Protein AF-A0A7Y1U9T7-F1 (afdb_monomer)

Secondary structure (DSSP, 8-state):
--EEEEE-TT--EEEEEETTEEEETTS-EEEEESEEEETTEEEE---SSEES---S-EEEEEPTT-SSEEEEEEEEE---SSSS----TT-EEEEEEEEEEEEE-TTTT-TT-EEEEEEEEEE-------HHHHHHHHHHHTTS-TTTHHHH-----EEEEE--TT-S--EEEEEETTEEEEEEE-SS-EEEEEEEEEE-----TT------S------SPEEEEEEEEEEETTTTEEEEEEEEEESSTT-EEEEEEEEPTTSPBPSS-------TT-SSEEEEEEEE-TTSSEEEEEEEES-TT-TT---EEEEEETTTTEEPP-TTTTTS-HHHHHHHSTT--EEEEEETTEEEEEEE-TTS-EEEEE-TT-TTT-EEEEE--SSGGG---TTSS------TT-----------STT--THHHHHHHSTTS---SS--EE-SSEEEE-SEEEEETTBSTTS-SEEEESSEEEE-TT-EEEEES-EEEE-TT--EEE-TT-EEEEES-EEEE-TTTTPPEEEEEE---TTS--SSSTT----EEEEESS-EEESEEEEEEE-TT-EEEEES-EEES-SEEEEE--B--TTPPP--EEES-EEE--S--SSTT----EEEEEESBEEEEEES-EEE--S-TTTS-TTSS-EEEEEES-EEEEE-----GGG-SS--EEES-SEEEEEE--GGG---EEEES-EEES-SEEEEEES-BS-EEES-EEEPPP----TTS--PPPEEEEEES-BS-EEES-EEE-SS-SS-EEEEEE--TTS-EEEES-EEES-SEEEEEESB-EEEEE-TTSSEEEEEEEEEEEES-EEES-SEEEEE-TT-B--SEES---SSGGGS---B-S-SS--TT-EEEEE-TTTT-SSSSS---EEEEEEGGGHHHHS-SS--TTEEEEEE-S------HHHHS--SS--SS--SS-----------SSHHHHHHHHHHHHHHHHHHHHHHHHHHHHHGGGG-HHHHHHHHH-TTT--HHHHHHHHHHTPSPPHHHHHHHHH-SSPPPHHHHHHHHHHTPSPPHHHHHHHHHTT-S-HHHHHHHHHHHHHPPPPHHHHHHHHHHHHHHHHHHHHHHHHHHHTTS---S-TT-PPPHHHHHHHHHHHHTTTTTTHHHHTTTS----S----

Mean predicted aligned error: 21.54 Å

pLDDT: mean 72.4, std 20.7, range [24.39, 98.69]

Solvent-accessible surface area (backbone atoms only — not comparable to full-atom values): 61692 Å² total; per-residue (Å²): 132,40,65,50,66,41,52,48,101,82,61,48,66,55,29,35,32,53,59,45,23,29,22,26,60,88,67,51,77,46,31,30,31,25,36,46,68,59,94,85,41,83,39,79,47,95,45,92,41,63,39,95,44,40,51,65,49,73,46,80,42,73,28,58,97,48,95,45,35,30,38,42,35,37,56,45,74,78,77,68,93,54,97,60,95,62,86,62,86,67,53,60,36,40,37,35,37,30,36,28,57,77,35,58,22,78,89,74,78,36,88,84,46,47,20,26,77,77,47,76,49,71,40,78,68,53,80,68,75,63,64,79,58,56,58,58,54,57,69,58,51,77,79,51,74,80,73,71,55,76,79,76,62,75,85,65,57,31,62,34,65,53,83,56,92,89,56,91,53,36,32,40,33,43,32,52,82,62,29,46,38,46,26,45,45,43,73,84,51,64,41,79,45,92,87,48,74,49,82,69,65,90,74,76,89,76,75,89,65,98,70,88,92,70,95,74,67,96,79,49,63,66,43,70,40,61,42,49,69,48,65,18,62,86,73,65,25,32,39,38,36,34,38,35,40,39,58,49,62,58,40,36,35,44,42,53,42,62,20,39,88,68,65,44,76,48,95,78,71,79,77,53,58,68,50,84,75,44,68,51,50,39,78,32,25,49,35,54,20,93,57,27,51,27,40,36,37,31,33,9,53,77,51,93,85,52,96,83,59,68,19,45,79,45,38,31,29,64,90,73,78,40,76,48,62,42,69,50,48,79,67,61,46,62,67,55,32,52,72,37,40,26,70,14,45,39,42,69,39,39,57,96,88,39,62,27,33,39,35,51,23,88,79,82,44,42,32,34,31,38,45,46,80,40,44,70,70,20,39,72,45,73,61,77,71,92,55,81,78,82,60,68,68,78,80,78,79,73,87,68,74,79,62,90,86,70,95,69,84,82,76,83,78,89,81,71,90,67,72,77,56,33,68,42,57,55,49,56,74,31,60,86,51,76,89,60,87,91,49,62,67,44,82,43,78,59,48,78,44,68,46,74,53,69,32,42,41,47,55,44,102,72,62,43,37,47,39,36,27,61,19,28,44,34,32,33,60,64,13,40,36,48,34,34,58,31,34,44,28,20,28,60,84,9,34,38,37,30,29,42,35,10,37,41,36,38,32,41,25,38,41,34,30,36,81,85,71,44,40,38,10,50,26,34,41,27,31,30,45,30,78,43,72,79,66,89,58,94,92,53,47,38,4,32,43,33,43,20,63,64,15,38,40,29,32,11,51,27,38,32,34,32,32,25,28,23,33,48,35,42,32,40,24,38,35,37,40,30,44,24,32,32,41,37,42,47,26,75,30,93,89,55,62,42,82,31,36,38,31,46,25,41,33,37,34,60,65,83,40,53,48,73,90,60,65,49,48,30,42,32,36,38,32,37,32,34,48,37,40,41,32,21,46,19,29,39,35,74,30,53,62,87,78,39,44,62,87,44,36,20,28,27,37,39,32,36,53,36,18,37,41,37,40,34,71,43,38,55,68,97,58,51,81,67,26,14,24,26,32,41,15,29,23,25,36,37,43,39,31,43,70,88,68,77,36,34,40,40,43,33,15,33,20,27,36,49,12,40,24,28,32,38,36,31,20,32,37,55,32,39,42,31,48,26,39,27,38,31,45,63,85,81,81,54,92,90,60,85,86,74,70,29,27,28,33,40,35,37,48,26,28,46,27,42,39,32,37,24,26,31,36,38,93,50,51,60,76,28,32,34,35,37,42,38,34,31,32,46,42,55,25,42,42,32,38,29,28,30,34,20,22,20,21,29,35,38,33,27,32,44,19,22,24,67,41,66,38,102,83,66,29,79,67,44,56,30,100,28,12,44,38,70,27,31,28,40,34,38,62,27,31,20,36,30,36,37,32,64,40,18,35,50,22,36,61,29,41,45,98,57,89,52,66,51,48,31,14,61,30,34,48,50,47,86,59,72,56,94,90,41,23,33,33,41,60,34,93,40,44,64,59,79,54,93,89,70,88,75,52,40,37,40,28,26,48,56,92,51,33,81,39,32,37,70,64,29,61,44,99,58,57,42,79,42,69,55,82,81,70,93,71,79,89,46,65,62,76,33,46,60,68,97,59,99,65,97,66,76,79,70,36,59,80,69,83,68,82,91,76,77,82,89,78,75,55,67,70,53,49,56,47,47,57,48,49,41,52,52,41,50,52,50,34,53,52,40,49,54,48,40,46,48,48,38,30,54,58,39,55,71,60,51,48,50,56,54,67,42,65,87,82,63,50,51,65,59,49,32,54,50,54,51,75,27,49,38,61,44,66,66,54,52,44,47,52,68,70,28,63,78,63,52,50,53,66,43,48,46,54,42,49,53,65,38,36,55,65,55,70,68,46,51,50,53,50,61,72,65,63,68,52,54,73,76,57,47,50,55,46,52,54,39,47,76,68,47,66,88,36,72,64,54,53,41,50,48,49,40,51,49,36,54,50,52,40,52,51,45,50,48,53,50,49,60,52,59,66,56,54,86,82,81,89,60,90,86,61,79,72,66,66,70,61,59,49,55,56,49,60,70,63,52,80,76,59,86,75,57,65,77,61,58,68,65,68,80,64,84,76,92,82,82,93,87,131

Structure (mmCIF, N/CA/C/O backbone):
data_AF-A0A7Y1U9T7-F1
#
_entry.id   AF-A0A7Y1U9T7-F1
#
loop_
_atom_site.group_PDB
_atom_site.id
_atom_site.type_symbol
_atom_site.label_atom_id
_atom_site.label_alt_id
_atom_site.label_comp_id
_atom_site.label_asym_id
_atom_site.label_entity_id
_atom_site.label_seq_id
_atom_site.pdbx_PDB_ins_code
_atom_site.Cartn_x
_atom_site.Cartn_y
_atom_site.Cartn_z
_atom_site.occupancy
_atom_site.B_iso_or_equiv
_atom_site.auth_seq_id
_atom_site.auth_comp_id
_atom_site.auth_asym_id
_atom_site.auth_atom_id
_atom_site.pdbx_PDB_model_num
ATOM 1 N N . MET A 1 1 ? -46.685 -3.356 27.074 1.00 41.38 1 MET A N 1
ATOM 2 C CA . MET A 1 1 ? -45.625 -3.028 26.100 1.00 41.38 1 MET A CA 1
ATOM 3 C C . MET A 1 1 ? -44.862 -4.308 25.862 1.00 41.38 1 MET A C 1
ATOM 5 O O . MET A 1 1 ? -44.481 -4.935 26.843 1.00 41.38 1 MET A O 1
ATOM 9 N N . HIS A 1 2 ? -44.743 -4.749 24.617 1.00 56.53 2 HIS A N 1
ATOM 10 C CA . HIS A 1 2 ? -44.045 -5.991 24.295 1.00 56.53 2 HIS A CA 1
ATOM 11 C C . HIS A 1 2 ? -43.051 -5.707 23.181 1.00 56.53 2 HIS A C 1
ATOM 13 O O . HIS A 1 2 ? -43.364 -5.016 22.210 1.00 56.53 2 HIS A O 1
ATOM 19 N N . GLN A 1 3 ? -41.842 -6.213 23.383 1.00 65.94 3 GLN A N 1
ATOM 20 C CA . GLN A 1 3 ? -40.705 -6.058 22.494 1.00 65.94 3 GLN A CA 1
ATOM 21 C C . GLN A 1 3 ? -40.263 -7.458 22.074 1.00 65.94 3 GLN A C 1
ATOM 23 O O . GLN A 1 3 ? -40.288 -8.376 22.895 1.00 65.94 3 GLN A O 1
ATOM 28 N N . LYS A 1 4 ? -39.892 -7.643 20.808 1.00 74.25 4 LYS A N 1
ATOM 29 C CA . LYS A 1 4 ? -39.404 -8.932 20.304 1.00 74.25 4 LYS A CA 1
ATOM 30 C C . LYS A 1 4 ? -38.229 -8.713 19.373 1.00 74.25 4 LYS A C 1
ATOM 32 O O . LYS A 1 4 ? -38.311 -7.861 18.504 1.00 74.25 4 LYS A O 1
ATOM 37 N N . ALA A 1 5 ? -37.160 -9.478 19.525 1.00 78.00 5 ALA A N 1
ATOM 38 C CA . ALA A 1 5 ? -36.000 -9.421 18.645 1.00 78.00 5 ALA A CA 1
ATOM 39 C C . ALA A 1 5 ? -35.790 -10.782 17.983 1.00 78.00 5 ALA A C 1
ATOM 41 O O . ALA A 1 5 ? -36.025 -11.819 18.601 1.00 78.00 5 ALA A O 1
ATOM 42 N N . GLN A 1 6 ? -35.372 -10.769 16.720 1.00 76.56 6 GLN A N 1
ATOM 43 C CA . GLN A 1 6 ? -35.012 -11.970 15.981 1.00 76.56 6 GLN A CA 1
ATOM 44 C C . GLN A 1 6 ? -33.510 -11.969 15.727 1.00 76.56 6 GLN A C 1
ATOM 46 O O . GLN A 1 6 ? -32.958 -10.967 15.270 1.00 76.56 6 GLN A O 1
ATOM 51 N N . TYR A 1 7 ? -32.878 -13.117 15.951 1.00 74.00 7 TYR A N 1
ATOM 52 C CA . TYR A 1 7 ? -31.447 -13.315 15.752 1.00 74.00 7 TYR A CA 1
ATOM 53 C C . TYR A 1 7 ? -31.191 -14.437 14.740 1.00 74.00 7 TYR A C 1
ATOM 55 O O . TYR A 1 7 ? -32.052 -15.294 14.520 1.00 74.00 7 TYR A O 1
ATOM 63 N N . ASP A 1 8 ? -30.021 -14.428 14.099 1.00 67.62 8 ASP A N 1
ATOM 64 C CA . ASP A 1 8 ? -29.536 -15.595 13.358 1.00 67.62 8 ASP A CA 1
ATOM 65 C C . ASP A 1 8 ? -28.914 -16.641 14.301 1.00 67.62 8 ASP A C 1
ATOM 67 O O . ASP A 1 8 ? -28.767 -16.431 15.504 1.00 67.62 8 ASP A O 1
ATOM 71 N N . ASN A 1 9 ? -28.491 -17.783 13.753 1.00 53.97 9 ASN A N 1
ATOM 72 C CA . ASN A 1 9 ? -27.834 -18.843 14.527 1.00 53.97 9 ASN A CA 1
ATOM 73 C C . ASN A 1 9 ? -26.456 -18.450 15.106 1.00 53.97 9 ASN A C 1
ATOM 75 O O . ASN A 1 9 ? -25.847 -19.231 15.839 1.00 53.97 9 ASN A O 1
ATOM 79 N N . LYS A 1 10 ? -25.952 -17.255 14.777 1.00 49.88 10 LYS A N 1
ATOM 80 C CA . LYS A 1 10 ? -24.727 -16.658 15.318 1.00 49.88 10 LYS A CA 1
ATOM 81 C C . LYS A 1 10 ? -25.021 -15.527 16.308 1.00 49.88 10 LYS A C 1
ATOM 83 O O . LYS A 1 10 ? -24.065 -14.943 16.808 1.00 49.88 10 LYS A O 1
ATOM 88 N N . GLY A 1 11 ? -26.289 -15.254 16.617 1.00 54.50 11 GLY A N 1
ATOM 89 C CA . GLY A 1 11 ? -26.691 -14.219 17.568 1.00 54.50 11 GLY A CA 1
ATOM 90 C C . GLY A 1 11 ? -26.681 -12.810 16.998 1.00 54.50 11 GLY A C 1
ATOM 91 O O . GLY A 1 11 ? -26.830 -11.853 17.753 1.00 54.50 11 GLY A O 1
ATOM 92 N N . ASN A 1 12 ? -26.509 -12.647 15.684 1.00 64.00 12 ASN A N 1
ATOM 93 C CA . ASN A 1 12 ? -26.619 -11.329 15.074 1.00 64.00 12 ASN A CA 1
ATOM 94 C C . ASN A 1 12 ? -28.087 -10.924 15.051 1.00 64.00 12 ASN A C 1
ATOM 96 O O . ASN A 1 12 ? -28.930 -11.690 14.577 1.00 64.00 12 ASN A O 1
ATOM 100 N N . LEU A 1 13 ? -28.378 -9.712 15.522 1.00 78.00 13 LEU A N 1
ATOM 101 C CA . LEU A 1 13 ? -29.704 -9.123 15.395 1.00 78.00 13 LEU A CA 1
ATOM 102 C C . LEU A 1 13 ? -30.070 -9.036 13.909 1.00 78.00 13 LEU A C 1
ATOM 104 O O . LEU A 1 13 ? -29.300 -8.525 13.096 1.00 78.00 13 LEU A O 1
ATOM 108 N N . LEU A 1 14 ? -31.244 -9.552 13.561 1.00 79.31 14 LEU A N 1
ATOM 109 C CA . LEU A 1 14 ? -31.805 -9.477 12.216 1.00 79.31 14 LEU A CA 1
ATOM 110 C C . LEU A 1 14 ? -32.785 -8.311 12.114 1.00 79.31 14 LEU A C 1
ATOM 112 O O . LEU A 1 14 ? -32.690 -7.491 11.202 1.00 79.31 14 LEU A O 1
ATOM 116 N N . PHE A 1 15 ? -33.708 -8.233 13.070 1.00 88.00 15 PHE A N 1
ATOM 117 C CA . PHE A 1 15 ? -34.689 -7.162 13.218 1.00 88.00 15 PHE A CA 1
ATOM 118 C C . PHE A 1 15 ? -35.323 -7.244 14.614 1.00 88.00 15 PHE A C 1
ATOM 120 O O . PHE A 1 15 ? -35.179 -8.252 15.314 1.00 88.00 15 PHE A O 1
ATOM 127 N N . PHE A 1 16 ? -36.040 -6.203 15.021 1.00 86.75 16 PHE A N 1
ATOM 128 C CA . PHE A 1 16 ? -36.763 -6.169 16.287 1.00 86.75 16 PHE A CA 1
ATOM 129 C C . PHE A 1 16 ? -38.089 -5.415 16.170 1.00 86.75 16 PHE A C 1
ATOM 131 O O . PHE A 1 16 ? -38.309 -4.655 15.236 1.00 86.75 16 PHE A O 1
ATOM 138 N N . VAL A 1 17 ? -38.999 -5.659 17.107 1.00 82.31 17 VAL A N 1
ATOM 139 C CA . VAL A 1 17 ? -40.342 -5.086 17.181 1.00 82.31 17 VAL A CA 1
ATOM 140 C C . VAL A 1 17 ? -40.480 -4.374 18.522 1.00 82.31 17 VAL A C 1
ATOM 142 O O . VAL A 1 17 ? -40.189 -4.982 19.552 1.00 82.31 17 VAL A O 1
ATOM 145 N N . ILE A 1 18 ? -40.922 -3.117 18.528 1.00 77.62 18 ILE A N 1
ATOM 146 C CA . ILE A 1 18 ? -41.189 -2.319 19.733 1.00 77.62 18 ILE A CA 1
ATOM 147 C C . ILE A 1 18 ? -42.552 -1.660 19.585 1.00 77.62 18 ILE A C 1
ATOM 149 O O . ILE A 1 18 ? -42.773 -0.893 18.655 1.00 77.62 18 ILE A O 1
ATOM 153 N N . ASP A 1 19 ? -43.461 -1.952 20.517 1.00 71.44 19 ASP A N 1
ATOM 154 C CA . ASP A 1 19 ? -44.798 -1.342 20.575 1.00 71.44 19 ASP A CA 1
ATOM 155 C C . ASP A 1 19 ? -45.586 -1.462 19.256 1.00 71.44 19 ASP A C 1
ATOM 157 O O . ASP A 1 19 ? -46.364 -0.590 18.872 1.00 71.44 19 ASP A O 1
ATOM 161 N N . GLY A 1 20 ? -45.380 -2.585 18.565 1.00 73.06 20 GLY A N 1
ATOM 162 C CA . GLY A 1 20 ? -45.922 -2.868 17.239 1.00 73.06 20 GLY A CA 1
ATOM 163 C C . GLY A 1 20 ? -44.964 -2.489 16.111 1.00 73.06 20 GLY A C 1
ATOM 164 O O . GLY A 1 20 ? -44.846 -3.255 15.167 1.00 73.06 20 GLY A O 1
ATOM 165 N N . ASN A 1 21 ? -44.215 -1.394 16.214 1.00 83.06 21 ASN A N 1
ATOM 166 C CA . ASN A 1 21 ? -43.300 -0.962 15.154 1.00 83.06 21 ASN A CA 1
ATOM 167 C C . ASN A 1 21 ? -42.174 -1.970 14.934 1.00 83.06 21 ASN A C 1
ATOM 169 O O . ASN A 1 21 ? -41.647 -2.533 15.890 1.00 83.06 21 ASN A O 1
ATOM 173 N N . ILE A 1 22 ? -41.778 -2.165 13.683 1.00 88.19 22 ILE A N 1
ATOM 174 C CA . ILE A 1 22 ? -40.751 -3.118 13.281 1.00 88.19 22 ILE A CA 1
ATOM 175 C C . ILE A 1 22 ? -39.541 -2.350 12.780 1.00 88.19 22 ILE A C 1
ATOM 177 O O . ILE A 1 22 ? -39.671 -1.494 11.914 1.00 88.19 22 ILE A O 1
ATOM 181 N N . TYR A 1 23 ? -38.367 -2.698 13.282 1.00 87.50 23 TYR A N 1
ATOM 182 C CA . TYR A 1 23 ? -37.092 -2.074 12.974 1.00 87.50 23 TYR A CA 1
ATOM 183 C C . TYR A 1 23 ? -36.118 -3.118 12.450 1.00 87.50 23 TYR A C 1
ATOM 185 O O . TYR A 1 23 ? -36.071 -4.236 12.962 1.00 87.50 23 TYR A O 1
ATOM 193 N N . ASN A 1 24 ? -35.309 -2.769 11.455 1.00 89.25 24 ASN A N 1
ATOM 194 C CA . ASN A 1 24 ? -34.192 -3.611 11.046 1.00 89.25 24 ASN A CA 1
ATOM 195 C C . ASN A 1 24 ? -33.090 -3.617 12.123 1.00 89.25 24 ASN A C 1
ATOM 197 O O . ASN A 1 24 ? -33.154 -2.886 13.112 1.00 89.25 24 ASN A O 1
ATOM 201 N N . LYS A 1 25 ? -32.059 -4.445 11.939 1.00 84.81 25 LYS A N 1
ATOM 202 C CA . LYS A 1 25 ? -30.934 -4.561 12.882 1.00 84.81 25 LYS A CA 1
ATOM 203 C C . LYS A 1 25 ? -30.204 -3.246 13.203 1.00 84.81 25 LYS A C 1
ATOM 205 O O . LYS A 1 25 ? -29.615 -3.144 14.272 1.00 84.81 25 LYS A O 1
ATOM 210 N N . ASP A 1 26 ? -30.256 -2.264 12.303 1.00 80.88 26 ASP A N 1
ATOM 211 C CA . ASP A 1 26 ? -29.570 -0.972 12.430 1.00 80.88 26 ASP A CA 1
ATOM 212 C C . ASP A 1 26 ? -30.499 0.110 13.026 1.00 80.88 26 ASP A C 1
ATOM 214 O O . ASP A 1 26 ? -30.115 1.269 13.169 1.00 80.88 26 ASP A O 1
ATOM 218 N N . GLY A 1 27 ? -31.731 -0.264 13.396 1.00 84.62 27 GLY A N 1
ATOM 219 C CA . GLY A 1 27 ? -32.715 0.615 14.027 1.00 84.62 27 GLY A CA 1
ATOM 220 C C . GLY A 1 27 ? -33.559 1.442 13.055 1.00 84.62 27 GLY A C 1
ATOM 221 O O . GLY A 1 27 ? -34.292 2.325 13.499 1.00 84.62 27 GLY A O 1
ATOM 222 N N . TYR A 1 28 ? -33.495 1.171 11.749 1.00 85.94 28 TYR A N 1
ATOM 223 C CA . TYR A 1 28 ? -34.384 1.804 10.773 1.00 85.94 28 TYR A CA 1
ATOM 224 C C . TYR A 1 28 ? -35.753 1.136 10.783 1.00 85.94 28 TYR A C 1
ATOM 226 O O . TYR A 1 28 ? -35.858 -0.089 10.748 1.00 85.94 28 TYR A O 1
ATOM 234 N N . GLU A 1 29 ? -36.803 1.948 10.813 1.00 89.50 29 GLU A N 1
ATOM 235 C CA . GLU A 1 29 ? -38.184 1.475 10.837 1.00 89.50 29 GLU A CA 1
ATOM 236 C C . GLU A 1 29 ? -38.571 0.833 9.498 1.00 89.50 29 GLU A C 1
ATOM 238 O O . GLU A 1 29 ? -38.570 1.480 8.454 1.00 89.50 29 GLU A O 1
ATOM 243 N N . ILE A 1 30 ? -38.890 -0.459 9.537 1.00 89.19 30 ILE A N 1
ATOM 244 C CA . ILE A 1 30 ? -39.434 -1.231 8.419 1.00 89.19 30 ILE A CA 1
ATOM 245 C C . ILE A 1 30 ? -40.931 -0.951 8.271 1.00 89.19 30 ILE A C 1
ATOM 247 O O . ILE A 1 30 ? -41.413 -0.784 7.154 1.00 89.19 30 ILE A O 1
ATOM 251 N N . ALA A 1 31 ? -41.662 -0.938 9.388 1.00 86.88 31 ALA A N 1
ATOM 252 C CA . ALA A 1 31 ? -43.110 -0.771 9.410 1.00 86.88 31 ALA A CA 1
ATOM 253 C C . ALA A 1 31 ? -43.599 -0.213 10.750 1.00 86.88 31 ALA A C 1
ATOM 255 O O . ALA A 1 31 ? -43.034 -0.535 11.795 1.00 86.88 31 ALA A O 1
ATOM 256 N N . ASP A 1 32 ? -44.682 0.558 10.730 1.00 83.50 32 ASP A N 1
ATOM 257 C CA . ASP A 1 32 ? -45.242 1.250 11.884 1.00 83.50 32 ASP A CA 1
ATOM 258 C C . ASP A 1 32 ? -46.691 0.869 12.194 1.00 83.50 32 ASP A C 1
ATOM 260 O O . ASP A 1 32 ? -47.512 0.541 11.332 1.00 83.50 32 ASP A O 1
ATOM 264 N N . ALA A 1 33 ? -47.019 0.885 13.485 1.00 75.56 33 ALA A N 1
ATOM 265 C CA . ALA A 1 33 ? -48.338 0.525 13.968 1.00 75.56 33 ALA A CA 1
ATOM 266 C C . ALA A 1 33 ? -49.391 1.564 13.560 1.00 75.56 33 ALA A C 1
ATOM 268 O O . ALA A 1 33 ? -49.350 2.725 13.968 1.00 75.56 33 ALA A O 1
ATOM 269 N N . GLN A 1 34 ? -50.407 1.115 12.816 1.00 69.94 34 GLN A N 1
ATOM 270 C CA . GLN A 1 34 ? -51.495 1.969 12.329 1.00 69.94 34 GLN A CA 1
ATOM 271 C C . GLN A 1 34 ? -52.335 2.601 13.448 1.00 69.94 34 GLN A C 1
ATOM 273 O O . GLN A 1 34 ? -52.906 3.683 13.282 1.00 69.94 34 GLN A O 1
ATOM 278 N N . PHE A 1 35 ? -52.432 1.931 14.595 1.00 63.97 35 PHE A N 1
ATOM 279 C CA . PHE A 1 35 ? -53.242 2.373 15.723 1.00 63.97 35 PHE A CA 1
ATOM 280 C C . PHE A 1 35 ? -52.365 2.617 16.942 1.00 63.97 35 PHE A C 1
ATOM 282 O O . PHE A 1 35 ? -51.714 1.699 17.433 1.00 63.97 35 PHE A O 1
ATOM 289 N N . VAL A 1 36 ? -52.423 3.836 17.480 1.00 57.50 36 VAL A N 1
ATOM 290 C CA . VAL A 1 36 ? -51.851 4.161 18.790 1.00 57.50 36 VAL A CA 1
ATOM 291 C C . VAL A 1 36 ? -52.992 4.475 19.745 1.00 57.50 36 VAL A C 1
ATOM 293 O O . VAL A 1 36 ? -53.832 5.336 19.482 1.00 57.50 36 VAL A O 1
ATOM 296 N N . TYR A 1 37 ? -53.033 3.762 20.869 1.00 56.78 37 TYR A N 1
ATOM 297 C CA . TYR A 1 37 ? -53.962 4.065 21.953 1.00 56.78 37 TYR A CA 1
ATOM 298 C C . TYR A 1 37 ? -53.382 5.203 22.792 1.00 56.78 37 TYR A C 1
ATOM 300 O O . TYR A 1 37 ? -52.514 4.980 23.632 1.00 56.78 37 TYR A O 1
ATOM 308 N N . THR A 1 38 ? -53.871 6.424 22.581 1.00 52.66 38 THR A N 1
ATOM 309 C CA . THR A 1 38 ? -53.630 7.541 23.505 1.00 52.66 38 THR A CA 1
ATOM 310 C C . THR A 1 38 ? -54.836 7.668 24.431 1.00 52.66 38 THR A C 1
ATOM 312 O O . THR A 1 38 ? -55.975 7.731 23.977 1.00 52.66 38 THR A O 1
ATOM 315 N N . ASP A 1 39 ? -54.602 7.636 25.745 1.00 54.03 39 ASP A N 1
ATOM 316 C CA . ASP A 1 39 ? -55.645 7.743 26.779 1.00 54.03 39 ASP A CA 1
ATOM 317 C C . ASP A 1 39 ? -56.778 6.696 26.672 1.00 54.03 39 ASP A C 1
ATOM 319 O O . ASP A 1 39 ? -57.932 6.963 27.010 1.00 54.03 39 ASP A O 1
ATOM 323 N N . GLY A 1 40 ? -56.464 5.489 26.185 1.00 51.16 40 GLY A N 1
ATOM 324 C CA . GLY A 1 40 ? -57.437 4.401 26.033 1.00 51.16 40 GLY A CA 1
ATOM 325 C C . GLY A 1 40 ? -58.386 4.552 24.839 1.00 51.16 40 GLY A C 1
ATOM 326 O O . GLY A 1 40 ? -59.310 3.754 24.707 1.00 51.16 40 GLY A O 1
ATOM 327 N N . ILE A 1 41 ? -58.157 5.532 23.959 1.00 52.72 41 ILE A N 1
ATOM 328 C CA . ILE A 1 41 ? -58.923 5.727 22.725 1.00 52.72 41 ILE A CA 1
ATOM 329 C C . ILE A 1 41 ? -58.029 5.348 21.534 1.00 52.72 41 ILE A C 1
ATOM 331 O O . ILE A 1 41 ? -56.930 5.897 21.416 1.00 52.72 41 ILE A O 1
ATOM 335 N N . PRO A 1 42 ? -58.460 4.438 20.643 1.00 52.88 42 PRO A N 1
ATOM 336 C CA . PRO A 1 42 ? -57.721 4.159 19.421 1.00 52.88 42 PRO A CA 1
ATOM 337 C C . PRO A 1 42 ? -57.766 5.397 18.518 1.00 52.88 42 PRO A C 1
ATOM 339 O O . PRO A 1 42 ? -58.828 5.800 18.040 1.00 52.88 42 PRO A O 1
ATOM 342 N N . SER A 1 43 ? -56.612 6.020 18.283 1.00 57.09 43 SER A N 1
ATOM 343 C CA . SER A 1 43 ? -56.445 6.995 17.208 1.00 57.09 43 SER A CA 1
ATOM 344 C C . SER A 1 43 ? -55.691 6.342 16.059 1.00 57.09 43 SER A C 1
ATOM 346 O O . SER A 1 43 ? -54.632 5.749 16.273 1.00 57.09 43 SER A O 1
ATOM 348 N N . VAL A 1 44 ? -56.232 6.461 14.845 1.00 61.25 44 VAL A N 1
ATOM 349 C CA . VAL A 1 44 ? -55.493 6.134 13.622 1.00 61.25 44 VAL A CA 1
ATOM 350 C C . VAL A 1 44 ? -54.335 7.122 13.528 1.00 61.25 44 VAL A C 1
ATOM 352 O O . VAL A 1 44 ? -54.576 8.326 13.402 1.00 61.25 44 VAL A O 1
ATOM 355 N N . ASN A 1 45 ? -53.105 6.629 13.631 1.00 61.50 45 ASN A N 1
ATOM 356 C CA . ASN A 1 45 ? -51.932 7.431 13.318 1.00 61.50 45 ASN A CA 1
ATOM 357 C C . ASN A 1 45 ? -51.735 7.457 11.799 1.00 61.50 45 ASN A C 1
ATOM 359 O O . ASN A 1 45 ? -52.110 6.521 11.092 1.00 61.50 45 ASN A O 1
ATOM 363 N N . GLU A 1 46 ? -51.178 8.556 11.288 1.00 67.94 46 GLU A N 1
ATOM 364 C CA . GLU A 1 46 ? -50.608 8.551 9.941 1.00 67.94 46 GLU A CA 1
ATOM 365 C C . GLU A 1 46 ? -49.387 7.630 9.997 1.00 67.94 46 GLU A C 1
ATOM 367 O O . GLU A 1 46 ? -48.378 8.012 10.582 1.00 67.94 46 GLU A O 1
ATOM 372 N N . CYS A 1 47 ? -49.543 6.406 9.489 1.00 73.75 47 CYS A N 1
ATOM 373 C CA . CYS A 1 47 ? -48.468 5.434 9.348 1.00 73.75 47 CYS A CA 1
ATOM 374 C C . CYS A 1 47 ? -47.911 5.449 7.924 1.00 73.75 47 CYS A C 1
ATOM 376 O O . CYS A 1 47 ? -48.679 5.602 6.965 1.00 73.75 47 CYS A O 1
ATOM 378 N N . ASP A 1 48 ? -46.597 5.294 7.791 1.00 73.25 48 ASP A N 1
ATOM 379 C CA . ASP A 1 48 ? -45.912 5.259 6.496 1.00 73.25 48 ASP A CA 1
ATOM 380 C C . ASP A 1 48 ? -45.996 3.855 5.869 1.00 73.25 48 ASP A C 1
ATOM 382 O O . ASP A 1 48 ? -46.378 3.718 4.701 1.00 73.25 48 ASP A O 1
ATOM 386 N N . ILE A 1 49 ? -45.732 2.803 6.654 1.00 78.31 49 ILE A N 1
ATOM 387 C CA . ILE A 1 49 ? -45.948 1.392 6.298 1.00 78.31 49 ILE A CA 1
ATOM 388 C C . ILE A 1 49 ? -46.741 0.731 7.423 1.00 78.31 49 ILE A C 1
ATOM 390 O O . ILE A 1 49 ? -46.222 0.116 8.351 1.00 78.31 49 ILE A O 1
ATOM 394 N N . CYS A 1 50 ? -48.054 0.848 7.288 1.00 77.25 50 CYS A N 1
ATOM 395 C CA . CYS A 1 50 ? -49.008 0.436 8.295 1.00 77.25 50 CYS A CA 1
ATOM 396 C C . CYS A 1 50 ? -49.020 -1.083 8.515 1.00 77.25 50 CYS A C 1
ATOM 398 O O . CYS A 1 50 ? -49.410 -1.840 7.624 1.00 77.25 50 CYS A O 1
ATOM 400 N N . ILE A 1 51 ? -48.735 -1.519 9.741 1.00 79.31 51 ILE A N 1
ATOM 401 C CA . ILE A 1 51 ? -49.201 -2.814 10.245 1.00 79.31 51 ILE A CA 1
ATOM 402 C C . ILE A 1 51 ? -50.505 -2.643 11.042 1.00 79.31 51 ILE A C 1
ATOM 404 O O . ILE A 1 51 ? -50.727 -1.596 11.660 1.00 79.31 51 ILE A O 1
ATOM 408 N N . PRO A 1 52 ? -51.382 -3.662 11.082 1.00 61.38 52 PRO A N 1
ATOM 409 C CA . PRO A 1 52 ? -52.762 -3.482 11.530 1.00 61.38 52 PRO A CA 1
ATOM 410 C C . PRO A 1 52 ? -52.949 -3.101 13.004 1.00 61.38 52 PRO A C 1
ATOM 412 O O . PRO A 1 52 ? -54.061 -2.751 13.388 1.00 61.38 52 PRO A O 1
ATOM 415 N N . THR A 1 53 ? -51.939 -3.235 13.874 1.00 63.75 53 THR A N 1
ATOM 416 C CA . THR A 1 53 ? -52.177 -3.157 15.322 1.00 63.75 53 THR A CA 1
ATOM 417 C C . THR A 1 53 ? -50.918 -2.949 16.174 1.00 63.75 53 THR A C 1
ATOM 419 O O . THR A 1 53 ? -49.845 -3.425 15.818 1.00 63.75 53 THR A O 1
ATOM 422 N N . ASN A 1 54 ? -51.072 -2.292 17.333 1.00 60.03 54 ASN A N 1
ATOM 423 C CA . ASN A 1 54 ? -50.070 -2.182 18.407 1.00 60.03 54 ASN A CA 1
ATOM 424 C C . ASN A 1 54 ? -50.322 -3.173 19.568 1.00 60.03 54 ASN A C 1
ATOM 426 O O . ASN A 1 54 ? -49.917 -2.932 20.709 1.00 60.03 54 ASN A O 1
ATOM 430 N N . GLN A 1 55 ? -51.092 -4.236 19.314 1.00 60.59 55 GLN A N 1
ATOM 431 C CA . GLN A 1 55 ? -51.509 -5.180 20.352 1.00 60.59 55 GLN A CA 1
ATOM 432 C C . GLN A 1 55 ? -50.311 -5.887 21.007 1.00 60.59 55 GLN A C 1
ATOM 434 O O . GLN A 1 55 ? -49.270 -6.064 20.374 1.00 60.59 55 GLN A O 1
ATOM 439 N N . PRO A 1 56 ? -50.471 -6.294 22.279 1.00 54.06 56 PRO A N 1
ATOM 440 C CA . PRO A 1 56 ? -49.383 -6.767 23.117 1.00 54.06 56 PRO A CA 1
ATOM 441 C C . PRO A 1 56 ? -48.647 -8.002 22.577 1.00 54.06 56 PRO A C 1
ATOM 443 O O . PRO A 1 56 ? -47.446 -8.067 22.744 1.00 54.06 56 PRO A O 1
ATOM 446 N N . ASP A 1 57 ? -49.275 -8.958 21.891 1.00 64.75 57 ASP A N 1
ATOM 447 C CA . ASP A 1 57 ? -48.579 -10.210 21.544 1.00 64.75 57 ASP A CA 1
ATOM 448 C C . ASP A 1 57 ? -48.238 -10.335 20.047 1.00 64.75 57 ASP A C 1
ATOM 450 O O . ASP A 1 57 ? -49.122 -10.436 19.188 1.00 64.75 57 ASP A O 1
ATOM 454 N N . VAL A 1 58 ? -46.929 -10.379 19.755 1.00 73.62 58 VAL A N 1
ATOM 455 C CA . VAL A 1 58 ? -46.349 -10.574 18.415 1.00 73.62 58 VAL A CA 1
ATOM 456 C C . VAL A 1 58 ? -45.579 -11.895 18.351 1.00 73.62 58 VAL A C 1
ATOM 458 O O . VAL A 1 58 ? -44.651 -12.130 19.131 1.00 73.62 58 VAL A O 1
ATOM 461 N N . SER A 1 59 ? -45.897 -12.743 17.370 1.00 77.88 59 SER A N 1
ATOM 462 C CA . SER A 1 59 ? -45.060 -13.901 17.028 1.00 77.88 59 SER A CA 1
ATOM 463 C C . SER A 1 59 ? -44.252 -13.669 15.772 1.00 77.88 59 SER A C 1
ATOM 465 O O . SER A 1 59 ? -44.766 -13.173 14.778 1.00 77.88 59 SER A O 1
ATOM 467 N N . VAL A 1 60 ? -42.995 -14.100 15.811 1.00 80.94 60 VAL A N 1
ATOM 468 C CA . VAL A 1 60 ? -42.100 -14.127 14.659 1.00 80.94 60 VAL A CA 1
ATOM 469 C C . VAL A 1 60 ? -41.900 -15.590 14.298 1.00 80.94 60 VAL A C 1
ATOM 471 O O . VAL A 1 60 ? -41.559 -16.384 15.168 1.00 80.94 60 VAL A O 1
ATOM 474 N N . ILE A 1 61 ? -42.154 -15.959 13.046 1.00 81.12 61 ILE A N 1
ATOM 475 C CA . ILE A 1 61 ? -42.019 -17.338 12.568 1.00 81.12 61 ILE A CA 1
ATOM 476 C C . ILE A 1 61 ? -41.202 -17.313 11.274 1.00 81.12 61 ILE A C 1
ATOM 478 O O . ILE A 1 61 ? -41.649 -16.691 10.308 1.00 81.12 61 ILE A O 1
ATOM 482 N N . PRO A 1 62 ? -40.044 -17.983 11.181 1.00 78.75 62 PRO A N 1
ATOM 483 C CA . PRO A 1 62 ? -39.324 -18.070 9.918 1.00 78.75 62 PRO A CA 1
ATOM 484 C C . PRO A 1 62 ? -40.150 -18.831 8.878 1.00 78.75 62 PRO A C 1
ATOM 486 O O . PRO A 1 62 ? -40.778 -19.857 9.159 1.00 78.75 62 PRO A O 1
ATOM 489 N N . VAL A 1 63 ? -40.143 -18.333 7.644 1.00 79.44 63 VAL A N 1
ATOM 490 C CA . VAL A 1 63 ? -40.843 -18.977 6.532 1.00 79.44 63 VAL A CA 1
ATOM 491 C C . VAL A 1 63 ? -40.094 -20.264 6.152 1.00 79.44 63 VAL A C 1
ATOM 493 O O . VAL A 1 63 ? -38.907 -20.203 5.818 1.00 79.44 63 VAL A O 1
ATOM 496 N N . PRO A 1 64 ? -40.755 -21.438 6.137 1.00 73.81 64 PRO A N 1
ATOM 497 C CA . PRO A 1 64 ? -40.119 -22.699 5.769 1.00 73.81 64 PRO A CA 1
ATOM 498 C C . PRO A 1 64 ? -39.375 -22.624 4.430 1.00 73.81 64 PRO A C 1
ATOM 500 O O . PRO A 1 64 ? -39.954 -22.277 3.399 1.00 73.81 64 PRO A O 1
ATOM 503 N N . GLY A 1 65 ? -38.094 -23.001 4.440 1.00 67.56 65 GLY A N 1
ATOM 504 C CA . GLY A 1 65 ? -37.240 -22.995 3.249 1.00 67.56 65 GLY A CA 1
ATOM 505 C C . GLY A 1 65 ? -36.657 -21.628 2.874 1.00 67.56 65 GLY A C 1
ATOM 506 O O . GLY A 1 65 ? -36.028 -21.531 1.821 1.00 67.56 65 GLY A O 1
ATOM 507 N N . SER A 1 66 ? -36.834 -20.601 3.710 1.00 72.50 66 SER A N 1
ATOM 508 C CA . SER A 1 66 ? -36.201 -19.290 3.557 1.00 72.50 66 SER A CA 1
ATOM 509 C C . SER A 1 66 ? -35.344 -18.934 4.772 1.00 72.50 66 SER A C 1
ATOM 511 O O . SER A 1 66 ? -35.695 -19.271 5.898 1.00 72.50 66 SER A O 1
ATOM 513 N N . CYS A 1 67 ? -34.237 -18.224 4.535 1.00 73.62 67 CYS A N 1
ATOM 514 C CA . CYS A 1 67 ? -33.393 -17.646 5.588 1.00 73.62 67 CYS A CA 1
ATOM 515 C C . CYS A 1 67 ? -33.611 -16.136 5.767 1.00 73.62 67 CYS A C 1
ATOM 517 O O . CYS A 1 67 ? -32.996 -15.537 6.639 1.00 73.62 67 CYS A O 1
ATOM 519 N N . THR A 1 68 ? -34.421 -15.509 4.910 1.00 81.44 68 THR A N 1
ATOM 520 C CA . THR A 1 68 ? -34.625 -14.051 4.902 1.00 81.44 68 THR A CA 1
ATOM 521 C C . THR A 1 68 ? -36.083 -13.659 5.091 1.00 81.44 68 THR A C 1
ATOM 523 O O . THR A 1 68 ? -36.379 -12.479 5.239 1.00 81.44 68 THR A O 1
ATOM 526 N N . LEU A 1 69 ? -37.001 -14.630 5.088 1.00 83.94 69 LEU A N 1
ATOM 527 C CA . LEU A 1 69 ? -38.431 -14.368 5.176 1.00 83.94 69 LEU A CA 1
ATOM 528 C C . LEU A 1 69 ? -38.988 -14.772 6.539 1.00 83.94 69 LEU A C 1
ATOM 530 O O . LEU A 1 69 ? -38.751 -15.894 6.995 1.00 83.94 69 LEU A O 1
ATOM 534 N N . TYR A 1 70 ? -39.797 -13.895 7.131 1.00 87.00 70 TYR A N 1
ATOM 535 C CA . TYR A 1 70 ? -40.429 -14.104 8.434 1.00 87.00 70 TYR A CA 1
ATOM 536 C C . TYR A 1 70 ? -41.905 -13.723 8.396 1.00 87.00 70 TYR A C 1
ATOM 538 O O . TYR A 1 70 ? -42.250 -12.641 7.933 1.00 87.00 70 TYR A O 1
ATOM 546 N N . TYR A 1 71 ? -42.774 -14.582 8.925 1.00 85.38 71 TYR A N 1
ATOM 547 C CA . TYR A 1 71 ? -44.129 -14.201 9.300 1.00 85.38 71 TYR A CA 1
ATOM 548 C C . TYR A 1 71 ? -44.099 -13.441 10.622 1.00 85.38 71 TYR A C 1
ATOM 550 O O . TYR A 1 71 ? -43.577 -13.951 11.613 1.00 85.38 71 TYR A O 1
ATOM 558 N N . ILE A 1 72 ? -44.714 -12.265 10.651 1.00 86.62 72 ILE A N 1
ATOM 559 C CA . ILE A 1 72 ? -44.987 -11.510 11.871 1.00 86.62 72 ILE A CA 1
ATOM 560 C C . ILE A 1 72 ? -46.483 -11.589 12.118 1.00 86.62 72 ILE A C 1
ATOM 562 O O . ILE A 1 72 ? -47.263 -11.041 11.341 1.00 86.62 72 ILE A O 1
ATOM 566 N N . VAL A 1 73 ? -46.880 -12.329 13.149 1.00 82.69 73 VAL A N 1
ATOM 567 C CA . VAL A 1 73 ? -48.277 -12.610 13.478 1.00 82.69 73 VAL A CA 1
ATOM 568 C C . VAL A 1 73 ? -48.721 -11.715 14.625 1.00 82.69 73 VAL A C 1
ATOM 570 O O . VAL A 1 73 ? -48.110 -11.709 15.692 1.00 82.69 73 VAL A O 1
ATOM 573 N N . PHE A 1 74 ? -49.818 -11.004 14.404 1.00 79.19 74 PHE A N 1
ATOM 574 C CA . PHE A 1 74 ? -50.459 -10.112 15.353 1.00 79.19 74 PHE A CA 1
ATOM 575 C C . PHE A 1 74 ? -51.847 -10.630 15.714 1.00 79.19 74 PHE A C 1
ATOM 577 O O . PHE A 1 74 ? -52.587 -11.109 14.851 1.00 79.19 74 PHE A O 1
ATOM 584 N N . SER A 1 75 ? -52.251 -10.464 16.969 1.00 73.56 75 SER A N 1
ATOM 585 C CA . SER A 1 75 ? -53.654 -10.602 17.364 1.00 73.56 75 SER A CA 1
ATOM 586 C C . SER A 1 75 ? -54.375 -9.260 17.278 1.00 73.56 75 SER A C 1
ATOM 588 O O . SER A 1 75 ? -53.869 -8.247 17.757 1.00 73.56 75 SER A O 1
ATOM 590 N N . PHE A 1 76 ? -55.580 -9.252 16.721 1.00 69.44 76 PHE A N 1
ATOM 591 C CA . PHE A 1 76 ? -56.431 -8.074 16.629 1.00 69.44 76 PHE A CA 1
ATOM 592 C C . PHE A 1 76 ? -57.827 -8.382 17.164 1.00 69.44 76 PHE A C 1
ATOM 594 O O . PHE A 1 76 ? -58.432 -9.406 16.842 1.00 69.44 76 PHE A O 1
ATOM 601 N N . LEU A 1 77 ? -58.327 -7.463 17.983 1.00 60.91 77 LEU A N 1
ATOM 602 C CA . LEU A 1 77 ? -59.699 -7.450 18.464 1.00 60.91 77 LEU A CA 1
ATOM 603 C C . LEU A 1 77 ? -60.439 -6.386 17.661 1.00 60.91 77 LEU A C 1
ATOM 605 O O . LEU A 1 77 ? -60.100 -5.208 17.768 1.00 60.91 77 LEU A O 1
ATOM 609 N N . GLU A 1 78 ? -61.413 -6.798 16.854 1.00 57.66 78 GLU A N 1
ATOM 610 C CA . GLU A 1 78 ? -62.251 -5.857 16.115 1.00 57.66 78 GLU A CA 1
ATOM 611 C C . GLU A 1 78 ? -63.224 -5.174 17.092 1.00 57.66 78 GLU A C 1
ATOM 613 O O . GLU A 1 78 ? -64.083 -5.821 17.695 1.00 57.66 78 GLU A O 1
ATOM 618 N N . GLU A 1 79 ? -63.055 -3.864 17.307 1.00 52.53 79 GLU A N 1
ATOM 619 C CA . GLU A 1 79 ? -64.035 -3.039 18.021 1.00 52.53 79 GLU A CA 1
ATOM 620 C C . GLU A 1 79 ? -65.074 -2.507 17.027 1.00 52.53 79 GLU A C 1
ATOM 622 O O . GLU A 1 79 ? -64.730 -1.939 15.992 1.00 52.53 79 GLU A O 1
ATOM 627 N N . ASP A 1 80 ? -66.360 -2.672 17.347 1.00 53.22 80 ASP A N 1
ATOM 628 C CA . ASP A 1 80 ? -67.438 -2.054 16.575 1.00 53.22 80 ASP A CA 1
ATOM 629 C C . ASP A 1 80 ? -67.461 -0.538 16.835 1.00 53.22 80 ASP A C 1
ATOM 631 O O . ASP A 1 80 ? -67.479 -0.086 17.980 1.00 53.22 80 ASP A O 1
ATOM 635 N N . ASP A 1 81 ? -67.553 0.251 15.764 1.00 50.38 81 ASP A N 1
ATOM 636 C CA . ASP A 1 81 ? -67.662 1.721 15.760 1.00 50.38 81 ASP A CA 1
ATOM 637 C C . ASP A 1 81 ? -68.931 2.240 16.483 1.00 50.38 81 ASP A C 1
ATOM 639 O O . ASP A 1 81 ? -69.166 3.449 16.628 1.00 50.38 81 ASP A O 1
ATOM 643 N N . SER A 1 82 ? -69.809 1.338 16.934 1.00 47.50 82 SER A N 1
ATOM 644 C CA . SER A 1 82 ? -70.928 1.688 17.792 1.00 47.50 82 SER A CA 1
ATOM 645 C C . SER A 1 82 ? -70.424 1.910 19.224 1.00 47.50 82 SER A C 1
ATOM 647 O O . SER A 1 82 ? -69.984 0.995 19.903 1.00 47.50 82 SER A O 1
ATOM 649 N N . GLN A 1 83 ? -70.530 3.149 19.728 1.00 45.28 83 GLN A N 1
ATOM 650 C CA . GLN A 1 83 ? -70.169 3.584 21.101 1.00 45.28 83 GLN A CA 1
ATOM 651 C C . GLN A 1 83 ? -70.887 2.834 22.255 1.00 45.28 83 GLN A C 1
ATOM 653 O O . GLN A 1 83 ? -70.947 3.303 23.392 1.00 45.28 83 GLN A O 1
ATOM 658 N N . THR A 1 84 ? -71.487 1.686 21.978 1.00 45.00 84 THR A N 1
ATOM 659 C CA . THR A 1 84 ? -71.947 0.697 22.936 1.00 45.00 84 THR A CA 1
ATOM 660 C C . THR A 1 84 ? -70.998 -0.487 22.841 1.00 45.00 84 THR A C 1
ATOM 662 O O . THR A 1 84 ? -71.131 -1.265 21.908 1.00 45.00 84 THR A O 1
ATOM 665 N N . ALA A 1 85 ? -70.072 -0.612 23.798 1.00 40.69 85 ALA A N 1
ATOM 666 C CA . ALA A 1 85 ? -69.128 -1.725 23.955 1.00 40.69 85 ALA A CA 1
ATOM 667 C C . ALA A 1 85 ? -69.848 -3.074 24.173 1.00 40.69 85 ALA A C 1
ATOM 669 O O . ALA A 1 85 ? -69.837 -3.655 25.256 1.00 40.69 85 ALA A O 1
ATOM 670 N N . ILE A 1 86 ? -70.556 -3.535 23.153 1.00 42.12 86 ILE A N 1
ATOM 671 C CA . ILE A 1 86 ? -71.095 -4.875 23.028 1.00 42.12 86 ILE A CA 1
ATOM 672 C C . ILE A 1 86 ? -70.193 -5.512 21.981 1.00 42.12 86 ILE A C 1
ATOM 674 O O . ILE A 1 86 ? -70.294 -5.173 20.807 1.00 42.12 86 ILE A O 1
ATOM 678 N N . PHE A 1 87 ? -69.272 -6.369 22.426 1.00 45.22 87 PHE A N 1
ATOM 679 C CA . PHE A 1 87 ? -68.426 -7.183 21.554 1.00 45.22 87 PHE A CA 1
ATOM 680 C C . PHE A 1 87 ? -69.318 -7.867 20.503 1.00 45.22 87 PHE A C 1
ATOM 682 O O . PHE A 1 87 ? -70.140 -8.718 20.858 1.00 45.22 87 PHE A O 1
ATOM 689 N N . ASN A 1 88 ? -69.231 -7.444 19.239 1.00 41.62 88 ASN A N 1
ATOM 690 C CA . ASN A 1 88 ? -69.965 -8.089 18.154 1.00 41.62 88 ASN A CA 1
ATOM 691 C C . ASN A 1 88 ? -69.363 -9.469 17.837 1.00 41.62 88 ASN A C 1
ATOM 693 O O . ASN A 1 88 ? -68.306 -9.855 18.331 1.00 41.62 88 ASN A O 1
ATOM 697 N N . GLU A 1 89 ? -70.113 -10.223 17.037 1.00 43.19 89 GLU A N 1
ATOM 698 C CA . GLU A 1 89 ? -70.030 -11.664 16.768 1.00 43.19 89 GLU A CA 1
ATOM 699 C C . GLU A 1 89 ? -68.707 -12.176 16.142 1.00 43.19 89 GLU A C 1
ATOM 701 O O . GLU A 1 89 ? -68.596 -13.385 15.919 1.00 43.19 89 GLU A O 1
ATOM 706 N N . ASP A 1 90 ? -67.716 -11.310 15.891 1.00 46.84 90 ASP A N 1
ATOM 707 C CA . ASP A 1 90 ? -66.617 -11.574 14.944 1.00 46.84 90 ASP A CA 1
ATOM 708 C C . ASP A 1 90 ? -65.287 -12.057 15.568 1.00 46.84 90 ASP A C 1
ATOM 710 O O . ASP A 1 90 ? -64.420 -12.564 14.865 1.00 46.84 90 ASP A O 1
ATOM 714 N N . GLY A 1 91 ? -65.172 -12.118 16.899 1.00 55.56 91 GLY A N 1
ATOM 715 C CA . GLY A 1 91 ? -64.086 -12.853 17.570 1.00 55.56 91 GLY A CA 1
ATOM 716 C C . GLY A 1 91 ? -62.692 -12.214 17.456 1.00 55.56 91 GLY A C 1
ATOM 717 O O . GLY A 1 91 ? -62.527 -11.089 17.003 1.00 55.56 91 GLY A O 1
ATOM 718 N N . VAL A 1 92 ? -61.666 -12.907 17.966 1.00 59.44 92 VAL A N 1
ATOM 719 C CA . VAL A 1 92 ? -60.272 -12.450 17.827 1.00 59.44 92 VAL A CA 1
ATOM 720 C C . VAL A 1 92 ? -59.724 -12.911 16.484 1.00 59.44 92 VAL A C 1
ATOM 722 O O . VAL A 1 92 ? -59.790 -14.105 16.169 1.00 59.44 92 VAL A O 1
ATOM 725 N N . HIS A 1 93 ? -59.143 -11.989 15.723 1.00 69.75 93 HIS A N 1
ATOM 726 C CA . HIS A 1 93 ? -58.518 -12.279 14.438 1.00 69.75 93 HIS A CA 1
ATOM 727 C C . HIS A 1 93 ? -57.000 -12.328 14.583 1.00 69.75 93 HIS A C 1
ATOM 729 O O . HIS A 1 93 ? -56.401 -11.575 15.353 1.00 69.75 93 HIS A O 1
ATOM 735 N N . LEU A 1 94 ? -56.372 -13.219 13.823 1.00 74.00 94 LEU A N 1
ATOM 736 C CA . LEU A 1 94 ? -54.925 -13.261 13.678 1.00 74.00 94 LEU A CA 1
ATOM 737 C C . LEU A 1 94 ? -54.563 -12.717 12.302 1.00 74.00 94 LEU A C 1
ATOM 739 O O . LEU A 1 94 ? -55.011 -13.232 11.274 1.00 74.00 94 LEU A O 1
ATOM 743 N N . PHE A 1 95 ? -53.744 -11.679 12.295 1.00 78.19 95 PHE A N 1
ATOM 744 C CA . PHE A 1 95 ? -53.171 -11.098 11.093 1.00 78.19 95 PHE A CA 1
ATOM 745 C C . PHE A 1 95 ? -51.719 -11.514 10.996 1.00 78.19 95 PHE A C 1
ATOM 747 O O . PHE A 1 95 ? -51.055 -11.662 12.017 1.00 78.19 95 PHE A O 1
ATOM 754 N N . TYR A 1 96 ? -51.213 -11.689 9.784 1.00 85.25 96 TYR A N 1
ATOM 755 C CA . TYR A 1 96 ? -49.782 -11.801 9.576 1.00 85.25 96 TYR A CA 1
ATOM 756 C C . TYR A 1 96 ? -49.317 -10.868 8.469 1.00 85.25 96 TYR A C 1
ATOM 758 O O . TYR A 1 96 ? -50.024 -10.628 7.490 1.00 85.25 96 TYR A O 1
ATOM 766 N N . THR A 1 97 ? -48.089 -10.395 8.606 1.00 86.44 97 THR A N 1
ATOM 767 C CA . THR A 1 97 ? -47.309 -9.829 7.504 1.00 86.44 97 THR A CA 1
ATOM 768 C C . THR A 1 97 ? -46.079 -10.696 7.261 1.00 86.44 97 THR A C 1
ATOM 770 O O . THR A 1 97 ? -45.687 -11.472 8.134 1.00 86.44 97 THR A O 1
ATOM 773 N N . ILE A 1 98 ? -45.504 -10.622 6.066 1.00 87.81 98 ILE A N 1
ATOM 774 C CA . ILE A 1 98 ? -44.249 -11.278 5.712 1.00 87.81 98 ILE A CA 1
ATOM 775 C C . ILE A 1 98 ? -43.193 -10.203 5.517 1.00 87.81 98 ILE A C 1
ATOM 777 O O . ILE A 1 98 ? -43.340 -9.342 4.650 1.00 87.81 98 ILE A O 1
ATOM 781 N N . ILE A 1 99 ? -42.117 -10.303 6.287 1.00 89.75 99 ILE A N 1
ATOM 782 C CA . ILE A 1 99 ? -40.929 -9.464 6.144 1.00 89.75 99 ILE A CA 1
ATOM 783 C C . ILE A 1 99 ? -39.892 -10.202 5.325 1.00 89.75 99 ILE A C 1
ATOM 785 O O . ILE A 1 99 ? -39.622 -11.369 5.607 1.00 89.75 99 ILE A O 1
ATOM 789 N N . ASP A 1 100 ? -39.285 -9.505 4.368 1.00 91.19 100 ASP A N 1
ATOM 790 C CA . ASP A 1 100 ? -38.016 -9.897 3.767 1.00 91.19 100 ASP A CA 1
ATOM 791 C C . ASP A 1 100 ? -36.895 -9.001 4.290 1.00 91.19 100 ASP A C 1
ATOM 793 O O . ASP A 1 100 ? -36.768 -7.844 3.891 1.00 91.19 100 ASP A O 1
ATOM 797 N N . ILE A 1 101 ? -36.052 -9.543 5.170 1.00 90.19 101 ILE A N 1
ATOM 798 C CA . ILE A 1 101 ? -34.926 -8.795 5.752 1.00 90.19 101 ILE A CA 1
ATOM 799 C C . ILE A 1 101 ? -33.806 -8.512 4.740 1.00 90.19 101 ILE A C 1
ATOM 801 O O . ILE A 1 101 ? -32.859 -7.801 5.058 1.00 90.19 101 ILE A O 1
ATOM 805 N N . SER A 1 102 ? -33.881 -9.088 3.536 1.00 87.50 102 SER A N 1
ATOM 806 C CA . SER A 1 102 ? -32.926 -8.855 2.449 1.00 87.50 102 SER A CA 1
ATOM 807 C C . SER A 1 102 ? -33.447 -7.915 1.361 1.00 87.50 102 SER A C 1
ATOM 809 O O . SER A 1 102 ? -32.681 -7.526 0.477 1.00 87.50 102 SER A O 1
ATOM 811 N N . ALA A 1 103 ? -34.731 -7.553 1.406 1.00 89.38 103 ALA A N 1
ATOM 812 C CA . ALA A 1 103 ? -35.310 -6.596 0.475 1.00 89.38 103 ALA A CA 1
ATOM 813 C C . ALA A 1 103 ? -34.834 -5.173 0.798 1.00 89.38 103 ALA A C 1
ATOM 815 O O . ALA A 1 103 ? -34.616 -4.835 1.958 1.00 89.38 103 ALA A O 1
ATOM 816 N N . ILE A 1 104 ? -34.662 -4.346 -0.233 1.00 88.88 104 ILE A N 1
ATOM 817 C CA . ILE A 1 104 ? -34.361 -2.919 -0.063 1.00 88.88 104 ILE A CA 1
ATOM 818 C C . ILE A 1 104 ? -35.619 -2.243 0.474 1.00 88.88 104 ILE A C 1
ATOM 820 O O . ILE A 1 104 ? -36.697 -2.449 -0.081 1.00 88.88 104 ILE A O 1
ATOM 824 N N . ASN A 1 105 ? -35.479 -1.429 1.517 1.00 86.56 105 ASN A N 1
ATOM 825 C CA . ASN A 1 105 ? -36.597 -0.663 2.040 1.00 86.56 105 ASN A CA 1
ATOM 826 C C . ASN A 1 105 ? -36.870 0.557 1.143 1.00 86.56 105 ASN A C 1
ATOM 828 O O . ASN A 1 105 ? -36.126 1.546 1.150 1.00 86.56 105 ASN A O 1
ATOM 832 N N . ASP A 1 106 ? -37.954 0.496 0.369 1.00 81.06 106 ASP A N 1
ATOM 833 C CA . ASP A 1 106 ? -38.311 1.529 -0.609 1.00 81.06 106 ASP A CA 1
ATOM 834 C C . ASP A 1 106 ? -38.616 2.906 0.031 1.00 81.06 106 ASP A C 1
ATOM 836 O O . ASP A 1 106 ? -38.569 3.925 -0.667 1.00 81.06 106 ASP A O 1
ATOM 840 N N . ASN A 1 107 ? -38.857 2.990 1.348 1.00 80.12 107 ASN A N 1
ATOM 841 C CA . ASN A 1 107 ? -39.129 4.268 2.019 1.00 80.12 107 ASN A CA 1
ATOM 842 C C . ASN A 1 107 ? -37.905 5.181 2.098 1.00 80.12 107 ASN A C 1
ATOM 844 O O . ASN A 1 107 ? -38.042 6.406 2.038 1.00 80.12 107 ASN A O 1
ATOM 848 N N . PHE A 1 108 ? -36.703 4.615 2.226 1.00 79.81 108 PHE A N 1
ATOM 849 C CA . PHE A 1 108 ? -35.497 5.406 2.475 1.00 79.81 108 PHE A CA 1
ATOM 850 C C . PHE A 1 108 ? -34.748 5.800 1.194 1.00 79.81 108 PHE A C 1
ATOM 852 O O . PHE A 1 108 ? -33.882 6.672 1.243 1.00 79.81 108 PHE A O 1
ATOM 859 N N . ASN A 1 109 ? -35.102 5.227 0.032 1.00 74.88 109 ASN A N 1
ATOM 860 C CA . ASN A 1 109 ? -34.349 5.364 -1.229 1.00 74.88 109 ASN A CA 1
ATOM 861 C C . ASN A 1 109 ? -32.838 5.077 -1.077 1.00 74.88 109 ASN A C 1
ATOM 863 O O . ASN A 1 109 ? -32.026 5.611 -1.839 1.00 74.88 109 ASN A O 1
ATOM 867 N N . ASP A 1 110 ? -32.465 4.242 -0.108 1.00 79.19 110 ASP A N 1
ATOM 868 C CA . ASP A 1 110 ? -31.086 3.869 0.184 1.00 79.19 110 ASP A CA 1
ATOM 869 C C . ASP A 1 110 ? -30.930 2.351 0.001 1.00 79.19 110 ASP A C 1
ATOM 871 O O . ASP A 1 110 ? -31.592 1.587 0.706 1.00 79.19 110 ASP A O 1
ATOM 875 N N . PRO A 1 111 ? -30.098 1.883 -0.950 1.00 83.31 111 PRO A N 1
ATOM 876 C CA . PRO A 1 111 ? -29.891 0.455 -1.169 1.00 83.31 111 PRO A CA 1
ATOM 877 C C . PRO A 1 111 ? -29.186 -0.251 0.000 1.00 83.31 111 PRO A C 1
ATOM 879 O O . PRO A 1 111 ? -29.131 -1.480 -0.009 1.00 83.31 111 PRO A O 1
ATOM 882 N N . GLU A 1 112 ? -28.632 0.486 0.968 1.00 79.12 112 GLU A N 1
ATOM 883 C CA . GLU A 1 112 ? -27.979 -0.070 2.159 1.00 79.12 112 GLU A CA 1
ATOM 884 C C . GLU A 1 112 ? -28.968 -0.339 3.309 1.00 79.12 112 GLU A C 1
ATOM 886 O O . GLU A 1 112 ? -28.668 -1.144 4.190 1.00 79.12 112 GLU A O 1
ATOM 891 N N . ILE A 1 113 ? -30.172 0.253 3.282 1.00 83.25 113 ILE A N 1
ATOM 892 C CA . ILE A 1 113 ? -31.213 0.018 4.293 1.00 83.25 113 ILE A CA 1
ATOM 893 C C . ILE A 1 113 ? -32.090 -1.156 3.849 1.00 83.25 113 ILE A C 1
ATOM 895 O O . ILE A 1 113 ? -32.908 -1.052 2.931 1.00 83.25 113 ILE A O 1
ATOM 899 N N . LEU A 1 114 ? -31.903 -2.293 4.519 1.00 86.62 114 LEU A N 1
ATOM 900 C CA . LEU A 1 114 ? -32.592 -3.548 4.220 1.00 86.62 114 LEU A CA 1
ATOM 901 C C . LEU A 1 114 ? -33.750 -3.817 5.193 1.00 86.62 114 LEU A C 1
ATOM 903 O O . LEU A 1 114 ? -33.725 -3.371 6.343 1.00 86.62 114 LEU A O 1
ATOM 907 N N . GLY A 1 115 ? -34.730 -4.590 4.728 1.00 89.38 115 GLY A N 1
ATOM 908 C CA . GLY A 1 115 ? -35.949 -4.961 5.439 1.00 89.38 115 GLY A CA 1
ATOM 909 C C . GLY A 1 115 ? -37.184 -4.298 4.840 1.00 89.38 115 GLY A C 1
ATOM 910 O O . GLY A 1 115 ? -37.344 -3.088 4.968 1.00 89.38 115 GLY A O 1
ATOM 911 N N . ASP A 1 116 ? -38.069 -5.091 4.231 1.00 90.50 116 ASP A N 1
ATOM 912 C CA . ASP A 1 116 ? -39.337 -4.613 3.661 1.00 90.50 116 ASP A CA 1
ATOM 913 C C . ASP A 1 116 ? -40.501 -5.588 3.926 1.00 90.50 116 ASP A C 1
ATOM 915 O O . ASP A 1 116 ? -40.297 -6.800 4.075 1.00 90.50 116 ASP A O 1
ATOM 919 N N . LEU A 1 117 ? -41.732 -5.065 3.975 1.00 87.69 117 LEU A N 1
ATOM 920 C CA . LEU A 1 117 ? -42.954 -5.871 4.028 1.00 87.69 117 LEU A CA 1
ATOM 921 C C . LEU A 1 117 ? -43.336 -6.322 2.614 1.00 87.69 117 LEU A C 1
ATOM 923 O O . LEU A 1 117 ? -43.734 -5.519 1.774 1.00 87.69 117 LEU A O 1
ATOM 927 N N . ILE A 1 118 ? -43.309 -7.628 2.351 1.00 84.94 118 ILE A N 1
ATOM 928 C CA . ILE A 1 118 ? -43.565 -8.154 1.000 1.00 84.94 118 ILE A CA 1
ATOM 929 C C . ILE A 1 118 ? -44.973 -8.732 0.806 1.00 84.94 118 ILE A C 1
ATOM 931 O O . ILE A 1 118 ? -45.405 -8.928 -0.334 1.00 84.94 118 ILE A O 1
ATOM 935 N N . ALA A 1 119 ? -45.695 -9.044 1.888 1.00 79.50 119 ALA A N 1
ATOM 936 C CA . ALA A 1 119 ? -47.066 -9.551 1.821 1.00 79.50 119 ALA A CA 1
ATOM 937 C C . ALA A 1 119 ? -47.812 -9.395 3.151 1.00 79.50 119 ALA A C 1
ATOM 939 O O . ALA A 1 119 ? -47.219 -9.522 4.212 1.00 79.50 119 ALA A O 1
ATOM 940 N N . GLU A 1 120 ? -49.132 -9.252 3.085 1.00 75.88 120 GLU A N 1
ATOM 941 C CA . GLU A 1 120 ? -50.037 -9.283 4.238 1.00 75.88 120 GLU A CA 1
ATOM 942 C C . GLU A 1 120 ? -51.139 -10.332 4.032 1.00 75.88 120 GLU A C 1
ATOM 944 O O . GLU A 1 120 ? -51.522 -10.650 2.899 1.00 75.88 120 GLU A O 1
ATOM 949 N N . GLY A 1 121 ? -51.649 -10.897 5.124 1.00 69.94 121 GLY A N 1
ATOM 950 C CA . GLY A 1 121 ? -52.738 -11.864 5.093 1.00 69.94 121 GLY A CA 1
ATOM 951 C C . GLY A 1 121 ? -53.455 -11.998 6.434 1.00 69.94 121 GLY A C 1
ATOM 952 O O . GLY A 1 121 ? -52.938 -11.645 7.490 1.00 69.94 121 GLY A O 1
ATOM 953 N N . GLN A 1 122 ? -54.674 -12.531 6.392 1.00 72.12 122 GLN A N 1
ATOM 954 C CA . GLN A 1 122 ? -55.472 -12.842 7.577 1.00 72.12 122 GLN A CA 1
ATOM 955 C C . GLN A 1 122 ? -55.579 -14.360 7.721 1.00 72.12 122 GLN A C 1
ATOM 957 O O . GLN A 1 122 ? -55.935 -15.059 6.767 1.00 72.12 122 GLN A O 1
ATOM 962 N N . VAL A 1 123 ? -55.306 -14.879 8.917 1.00 64.06 123 VAL A N 1
ATOM 963 C CA . VAL A 1 123 ? -55.572 -16.279 9.257 1.00 64.06 123 VAL A CA 1
ATOM 964 C C . VAL A 1 123 ? -57.022 -16.341 9.741 1.00 64.06 123 VAL A C 1
ATOM 966 O O . VAL A 1 123 ? -57.346 -15.782 10.782 1.00 64.06 123 VAL A O 1
ATOM 969 N N . SER A 1 124 ? -57.907 -16.938 8.938 1.00 56.75 124 SER A N 1
ATOM 970 C CA . SER A 1 124 ? -59.379 -16.911 9.070 1.00 56.75 124 SER A CA 1
ATOM 971 C C . SER A 1 124 ? -59.961 -17.029 10.494 1.00 56.75 124 SER A C 1
ATOM 973 O O . SER A 1 124 ? -59.393 -17.697 11.354 1.00 56.75 124 SER A O 1
ATOM 975 N N . ASP A 1 125 ? -61.165 -16.476 10.672 1.00 52.31 125 ASP A N 1
ATOM 976 C CA . ASP A 1 125 ? -61.906 -16.283 11.929 1.00 52.31 125 ASP A CA 1
ATOM 977 C C . ASP A 1 125 ? -61.939 -17.482 12.894 1.00 52.31 125 ASP A C 1
ATOM 979 O O . ASP A 1 125 ? -62.142 -18.646 12.522 1.00 52.31 125 ASP A O 1
ATOM 983 N N . TYR A 1 126 ? -61.812 -17.192 14.194 1.00 49.66 126 TYR A N 1
ATOM 984 C CA . TYR A 1 126 ? -62.200 -18.144 15.231 1.00 49.66 126 TYR A CA 1
ATOM 985 C C . TYR A 1 126 ? -63.668 -18.576 15.019 1.00 49.66 126 TYR A C 1
ATOM 987 O O . TYR A 1 126 ? -64.515 -17.728 14.756 1.00 49.66 126 TYR A O 1
ATOM 995 N N . PRO A 1 127 ? -64.023 -19.877 15.121 1.00 41.97 127 PRO A N 1
ATOM 996 C CA . PRO A 1 127 ? -65.414 -20.283 14.974 1.00 41.97 127 PRO A CA 1
ATOM 997 C C . PRO A 1 127 ? -66.242 -19.613 16.073 1.00 41.97 127 PRO A C 1
ATOM 999 O O . PRO A 1 127 ? -65.909 -19.738 17.252 1.00 41.97 127 PRO A O 1
ATOM 1002 N N . GLN A 1 128 ? -67.305 -18.917 15.659 1.00 44.44 128 GLN A N 1
ATOM 1003 C CA . GLN A 1 128 ? -68.229 -18.180 16.520 1.00 44.44 128 GLN A CA 1
ATOM 1004 C C . GLN A 1 128 ? -68.558 -18.973 17.795 1.00 44.44 128 GLN A C 1
ATOM 1006 O O . GLN A 1 128 ? -69.187 -20.037 17.748 1.00 44.44 128 GLN A O 1
ATOM 1011 N N . LEU A 1 129 ? -68.119 -18.466 18.950 1.00 41.94 129 LEU A N 1
ATOM 1012 C CA . LEU A 1 129 ? -68.506 -19.004 20.252 1.00 41.94 129 LEU A CA 1
ATOM 1013 C C . LEU A 1 129 ? -70.036 -18.924 20.373 1.00 41.94 129 LEU A C 1
ATOM 1015 O O . LEU A 1 129 ? -70.639 -17.872 20.186 1.00 41.94 129 LEU A O 1
ATOM 1019 N N . ASN A 1 130 ? -70.677 -20.062 20.651 1.00 41.97 130 ASN A N 1
ATOM 1020 C CA . ASN A 1 130 ? -72.133 -20.210 20.625 1.00 41.97 130 ASN A CA 1
ATOM 1021 C C . ASN A 1 130 ? -72.844 -19.151 21.505 1.00 41.97 130 ASN A C 1
ATOM 1023 O O . ASN A 1 130 ? -72.688 -19.132 22.728 1.00 41.97 130 ASN A O 1
ATOM 1027 N N . GLN A 1 131 ? -73.655 -18.305 20.864 1.00 40.12 131 GLN A N 1
ATOM 1028 C CA . GLN A 1 131 ? -74.270 -17.075 21.386 1.00 40.12 131 GLN A CA 1
ATOM 1029 C C . GLN A 1 131 ? -75.120 -17.270 22.661 1.00 40.12 131 GLN A C 1
ATOM 1031 O O . GLN A 1 131 ? -75.237 -16.364 23.488 1.00 40.12 131 GLN A O 1
ATOM 1036 N N . GLU A 1 132 ? -75.689 -18.463 22.873 1.00 44.88 132 GLU A N 1
ATOM 1037 C CA . GLU A 1 132 ? -76.446 -18.785 24.095 1.00 44.88 132 GLU A CA 1
ATOM 1038 C C . GLU A 1 132 ? -75.560 -18.888 25.350 1.00 44.88 132 GLU A C 1
ATOM 1040 O O . GLU A 1 132 ? -76.052 -18.667 26.456 1.00 44.88 132 GLU A O 1
ATOM 1045 N N . ARG A 1 133 ? -74.257 -19.176 25.202 1.00 44.59 133 ARG A N 1
ATOM 1046 C CA . ARG A 1 133 ? -73.305 -19.218 26.326 1.00 44.59 133 ARG A CA 1
ATOM 1047 C C . ARG A 1 133 ? -72.769 -17.834 26.697 1.00 44.59 133 ARG A C 1
ATOM 1049 O O . ARG A 1 133 ? -72.681 -17.540 27.885 1.00 44.59 133 ARG A O 1
ATOM 1056 N N . LEU A 1 134 ? -72.489 -16.972 25.713 1.00 39.50 134 LEU A N 1
ATOM 1057 C CA . LEU A 1 134 ? -72.002 -15.603 25.956 1.00 39.50 134 LEU A CA 1
ATOM 1058 C C . LEU A 1 134 ? -73.073 -14.698 26.593 1.00 39.50 134 LEU A C 1
ATOM 1060 O O . LEU A 1 134 ? -72.777 -13.908 27.485 1.00 39.50 134 LEU A O 1
ATOM 1064 N N . ASN A 1 135 ? -74.341 -14.855 26.198 1.00 42.12 135 ASN A N 1
ATOM 1065 C CA . ASN A 1 135 ? -75.446 -14.077 26.773 1.00 42.12 135 ASN A CA 1
ATOM 1066 C C . ASN A 1 135 ? -75.750 -14.432 28.241 1.00 42.12 135 ASN A C 1
ATOM 1068 O O . ASN A 1 135 ? -76.286 -13.598 28.969 1.00 42.12 135 ASN A O 1
ATOM 1072 N N . GLY A 1 136 ? -75.404 -15.646 28.689 1.00 48.72 136 GLY A N 1
ATOM 1073 C CA . GLY A 1 136 ? -75.432 -16.001 30.113 1.00 48.72 136 GLY A CA 1
ATOM 1074 C C . GLY A 1 136 ? -74.344 -15.276 30.911 1.00 48.72 136 GLY A C 1
ATOM 1075 O O . GLY A 1 136 ? -74.603 -14.810 32.013 1.00 48.72 136 GLY A O 1
ATOM 1076 N N . TRP A 1 137 ? -73.170 -15.108 30.301 1.00 40.44 137 TRP A N 1
ATOM 1077 C CA . TRP A 1 137 ? -71.995 -14.425 30.851 1.00 40.44 137 TRP A CA 1
ATOM 1078 C C . TRP A 1 137 ? -72.234 -12.921 31.087 1.00 40.44 137 TRP A C 1
ATOM 1080 O O . TRP A 1 137 ? -71.980 -12.389 32.166 1.00 40.44 137 TRP A O 1
ATOM 1090 N N . LEU A 1 138 ? -72.812 -12.234 30.096 1.00 41.09 138 LEU A N 1
ATOM 1091 C CA . LEU A 1 138 ? -73.067 -10.787 30.142 1.00 41.09 138 LEU A CA 1
ATOM 1092 C C . LEU A 1 138 ? -74.192 -10.379 31.109 1.00 41.09 138 LEU A C 1
ATOM 1094 O O . LEU A 1 138 ? -74.186 -9.261 31.620 1.00 41.09 138 LEU A O 1
ATOM 1098 N N . ALA A 1 139 ? -75.153 -11.265 31.392 1.00 44.34 139 ALA A N 1
ATOM 1099 C CA . ALA A 1 139 ? -76.248 -10.964 32.317 1.00 44.34 139 ALA A CA 1
ATOM 1100 C C . ALA A 1 139 ? -75.798 -10.900 33.791 1.00 44.34 139 ALA A C 1
ATOM 1102 O O . ALA A 1 139 ? -76.449 -10.222 34.589 1.00 44.34 139 ALA A O 1
ATOM 1103 N N . GLU A 1 140 ? -74.694 -11.565 34.147 1.00 42.88 140 GLU A N 1
ATOM 1104 C CA . GLU A 1 140 ? -74.147 -11.578 35.511 1.00 42.88 140 GLU A CA 1
ATOM 1105 C C . GLU A 1 140 ? -73.052 -10.517 35.727 1.00 42.88 140 GLU A C 1
ATOM 1107 O O . GLU A 1 140 ? -72.981 -9.936 36.811 1.00 42.88 140 GLU A O 1
ATOM 1112 N N . MET A 1 141 ? -72.290 -10.145 34.686 1.00 37.41 141 MET A N 1
ATOM 1113 C CA . MET A 1 141 ? -71.286 -9.065 34.762 1.00 37.41 141 MET A CA 1
ATOM 1114 C C . MET A 1 141 ? -71.876 -7.668 35.011 1.00 37.41 141 MET A C 1
ATOM 1116 O O . MET A 1 141 ? -71.209 -6.827 35.603 1.00 37.41 141 MET A O 1
ATOM 1120 N N . ILE A 1 142 ? -73.143 -7.411 34.655 1.00 41.34 142 ILE A N 1
ATOM 1121 C CA . ILE A 1 142 ? -73.810 -6.111 34.900 1.00 41.34 142 ILE A CA 1
ATOM 1122 C C . ILE A 1 142 ? -73.949 -5.796 36.412 1.00 41.34 142 ILE A C 1
ATOM 1124 O O . ILE A 1 142 ? -74.276 -4.669 36.788 1.00 41.34 142 ILE A O 1
ATOM 1128 N N . ALA A 1 143 ? -73.687 -6.759 37.304 1.00 41.94 143 ALA A N 1
ATOM 1129 C CA . ALA A 1 143 ? -73.741 -6.566 38.753 1.00 41.94 143 ALA A CA 1
ATOM 1130 C C . ALA A 1 143 ? -72.403 -6.166 39.416 1.00 41.94 143 ALA A C 1
ATOM 1132 O O . ALA A 1 143 ? -72.427 -5.820 40.599 1.00 41.94 143 ALA A O 1
ATOM 1133 N N . PHE A 1 144 ? -71.273 -6.176 38.698 1.00 37.88 144 PHE A N 1
ATOM 1134 C CA . PHE A 1 144 ? -69.961 -5.756 39.212 1.00 37.88 144 PHE A CA 1
ATOM 1135 C C . PHE A 1 144 ? -69.403 -4.569 38.413 1.00 37.88 144 PHE A C 1
ATOM 1137 O O . PHE A 1 144 ? -69.708 -4.400 37.238 1.00 37.88 144 PHE A O 1
ATOM 1144 N N . ASP A 1 145 ? -68.670 -3.698 39.108 1.00 37.47 145 ASP A N 1
ATOM 1145 C CA . ASP A 1 145 ? -68.327 -2.332 38.702 1.00 37.47 145 ASP A CA 1
ATOM 1146 C C . ASP A 1 145 ? -67.758 -2.237 37.273 1.00 37.47 145 ASP A C 1
ATOM 1148 O O . ASP A 1 145 ? -66.729 -2.820 36.939 1.00 37.47 145 ASP A O 1
ATOM 1152 N N . TYR A 1 146 ? -68.455 -1.479 36.425 1.00 33.78 146 TYR A N 1
ATOM 1153 C CA . TYR A 1 146 ? -68.279 -1.437 34.967 1.00 33.78 146 TYR A CA 1
ATOM 1154 C C . TYR A 1 146 ? -66.988 -0.717 34.519 1.00 33.78 146 TYR A C 1
ATOM 1156 O O . TYR A 1 146 ? -66.671 -0.721 33.335 1.00 33.78 146 TYR A O 1
ATOM 1164 N N . ASN A 1 147 ? -66.250 -0.081 35.437 1.00 37.62 147 ASN A N 1
ATOM 1165 C CA . ASN A 1 147 ? -65.119 0.791 35.094 1.00 37.62 147 ASN A CA 1
ATOM 1166 C C . ASN A 1 147 ? -63.729 0.175 35.328 1.00 37.62 147 ASN A C 1
ATOM 1168 O O . ASN A 1 147 ? -62.804 0.573 34.629 1.00 37.62 147 ASN A O 1
ATOM 1172 N N . ASP A 1 148 ? -63.574 -0.815 36.215 1.00 37.81 148 ASP A N 1
ATOM 1173 C CA . ASP A 1 148 ? -62.251 -1.411 36.494 1.00 37.81 148 ASP A CA 1
ATOM 1174 C C . ASP A 1 148 ? -61.932 -2.613 35.585 1.00 37.81 148 ASP A C 1
ATOM 1176 O O . ASP A 1 148 ? -60.772 -2.928 35.335 1.00 37.81 148 ASP A O 1
ATOM 1180 N N . ALA A 1 149 ? -62.954 -3.264 35.018 1.00 36.66 149 ALA A N 1
ATOM 1181 C CA . ALA A 1 149 ? -62.784 -4.426 34.141 1.00 36.66 149 ALA A CA 1
ATOM 1182 C C . ALA A 1 149 ? -62.346 -4.068 32.704 1.00 36.66 149 ALA A C 1
ATOM 1184 O O . ALA A 1 149 ? -61.749 -4.891 32.020 1.00 36.66 149 ALA A O 1
ATOM 1185 N N . LEU A 1 150 ? -62.613 -2.846 32.230 1.00 37.03 150 LEU A N 1
ATOM 1186 C CA . LEU A 1 150 ? -62.387 -2.455 30.828 1.00 37.03 150 LEU A CA 1
ATOM 1187 C C . LEU A 1 150 ? -60.918 -2.141 30.490 1.00 37.03 150 LEU A C 1
ATOM 1189 O O . LEU A 1 150 ? -60.553 -2.169 29.317 1.00 37.03 150 LEU A O 1
ATOM 1193 N N . LEU A 1 151 ? -60.072 -1.871 31.491 1.00 36.38 151 LEU A N 1
ATOM 1194 C CA . LEU A 1 151 ? -58.663 -1.512 31.280 1.00 36.38 151 LEU A CA 1
ATOM 1195 C C . LEU A 1 151 ? -57.676 -2.662 31.549 1.00 36.38 151 LEU A C 1
ATOM 1197 O O . LEU A 1 151 ? -56.585 -2.630 30.989 1.00 36.38 151 LEU A O 1
ATOM 1201 N N . SER A 1 152 ? -58.052 -3.695 32.318 1.00 35.22 152 SER A N 1
ATOM 1202 C CA . SER A 1 152 ? -57.167 -4.836 32.640 1.00 35.22 152 SER A CA 1
ATOM 1203 C C . SER A 1 152 ? -57.563 -6.178 32.004 1.00 35.22 152 SER A C 1
ATOM 1205 O O . SER A 1 152 ? -56.819 -7.147 32.125 1.00 35.22 152 SER A O 1
ATOM 1207 N N . GLN A 1 153 ? -58.704 -6.268 31.304 1.00 38.22 153 GLN A N 1
ATOM 1208 C CA . GLN A 1 153 ? -59.252 -7.542 30.797 1.00 38.22 153 GLN A CA 1
ATOM 1209 C C . GLN A 1 153 ? -59.280 -7.660 29.265 1.00 38.22 153 GLN A C 1
ATOM 1211 O O . GLN A 1 153 ? -60.238 -8.197 28.702 1.00 38.22 153 GLN A O 1
ATOM 1216 N N . LYS A 1 154 ? -58.250 -7.188 28.551 1.00 44.16 154 LYS A N 1
ATOM 1217 C CA . LYS A 1 154 ? -58.120 -7.564 27.133 1.00 44.16 154 LYS A CA 1
ATOM 1218 C C . LYS A 1 154 ? -57.685 -9.035 27.062 1.00 44.16 154 LYS A C 1
ATOM 1220 O O . LYS A 1 154 ? -56.718 -9.401 27.726 1.00 44.16 154 LYS A O 1
ATOM 1225 N N . PRO A 1 155 ? -58.400 -9.904 26.328 1.00 44.62 155 PRO A N 1
ATOM 1226 C CA . PRO A 1 155 ? -58.050 -11.312 26.261 1.00 44.62 155 PRO A CA 1
ATOM 1227 C C . PRO A 1 155 ? -56.746 -11.476 25.478 1.00 44.62 155 PRO A C 1
ATOM 1229 O O . PRO A 1 155 ? -56.713 -11.284 24.264 1.00 44.62 155 PRO A O 1
ATOM 1232 N N . PHE A 1 156 ? -55.672 -11.809 26.187 1.00 48.12 156 PHE A N 1
ATOM 1233 C CA . PHE A 1 156 ? -54.380 -12.112 25.587 1.00 48.12 156 PHE A CA 1
ATOM 1234 C C . PHE A 1 156 ? -54.498 -13.382 24.742 1.00 48.12 156 PHE A C 1
ATOM 1236 O O . PHE A 1 156 ? -55.010 -14.406 25.210 1.00 48.12 156 PHE A O 1
ATOM 1243 N N . ILE A 1 157 ? -54.054 -13.305 23.486 1.00 54.41 157 ILE A N 1
ATOM 1244 C CA . ILE A 1 157 ? -53.745 -14.509 22.724 1.00 54.41 157 ILE A CA 1
ATOM 1245 C C . ILE A 1 157 ? -52.292 -14.833 23.001 1.00 54.41 157 ILE A C 1
ATOM 1247 O O . ILE A 1 157 ? -51.397 -14.189 22.461 1.00 54.41 157 ILE A O 1
ATOM 1251 N N . PHE A 1 158 ? -52.074 -15.890 23.770 1.00 58.91 158 PHE A N 1
ATOM 1252 C CA . PHE A 1 158 ? -50.738 -16.434 23.945 1.00 58.91 158 PHE A CA 1
ATOM 1253 C C . PHE A 1 158 ? -50.369 -17.259 22.724 1.00 58.91 158 PHE A C 1
ATOM 1255 O O . PHE A 1 158 ? -51.165 -18.075 22.243 1.00 58.91 158 PHE A O 1
ATOM 1262 N N . GLN A 1 159 ? -49.174 -17.009 22.207 1.00 64.00 159 GLN A N 1
ATOM 1263 C CA . GLN A 1 159 ? -48.714 -17.563 20.951 1.00 64.00 159 GLN A CA 1
ATOM 1264 C C . GLN A 1 159 ? -47.401 -18.314 21.160 1.00 64.00 159 GLN A C 1
ATOM 1266 O O . GLN A 1 159 ? -46.464 -17.770 21.734 1.00 64.00 159 GLN A O 1
ATOM 1271 N N . GLY A 1 160 ? -47.338 -19.548 20.669 1.00 59.78 160 GLY A N 1
ATOM 1272 C CA . GLY A 1 160 ? -46.142 -20.391 20.698 1.00 59.78 160 GLY A CA 1
ATOM 1273 C C . GLY A 1 160 ? -45.790 -20.839 19.285 1.00 59.78 160 GLY A C 1
ATOM 1274 O O . GLY A 1 160 ? -46.681 -21.036 18.454 1.00 59.78 160 GLY A O 1
ATOM 1275 N N . THR A 1 161 ? -44.505 -21.007 18.983 1.00 64.69 161 THR A N 1
ATOM 1276 C CA . THR A 1 161 ? -44.071 -21.538 17.683 1.00 64.69 161 THR A CA 1
ATOM 1277 C C . THR A 1 161 ? -43.225 -22.777 17.902 1.00 64.69 161 THR A C 1
ATOM 1279 O O . THR A 1 161 ? -42.405 -22.829 18.812 1.00 64.69 161 THR A O 1
ATOM 1282 N N . LEU A 1 162 ? -43.464 -23.796 17.084 1.00 62.72 162 LEU A N 1
ATOM 1283 C CA . LEU A 1 162 ? -42.646 -24.994 17.045 1.00 62.72 162 LEU A CA 1
ATOM 1284 C C . LEU A 1 162 ? -41.651 -24.845 15.897 1.00 62.72 162 LEU A C 1
ATOM 1286 O O . LEU A 1 162 ? -41.976 -25.126 14.737 1.00 62.72 162 LEU A O 1
ATOM 1290 N N . ASP A 1 163 ? -40.455 -24.380 16.240 1.00 60.28 163 ASP A N 1
ATOM 1291 C CA . ASP A 1 163 ? -39.440 -23.949 15.287 1.00 60.28 163 ASP A CA 1
ATOM 1292 C C . ASP A 1 163 ? -38.055 -24.511 15.649 1.00 60.28 163 ASP A C 1
ATOM 1294 O O . ASP A 1 163 ? -37.257 -23.859 16.307 1.00 60.28 163 ASP A O 1
ATOM 1298 N N . TYR A 1 164 ? -37.763 -25.749 15.233 1.00 60.75 164 TYR A N 1
ATOM 1299 C CA . TYR A 1 164 ? -36.435 -26.361 15.394 1.00 60.75 164 TYR A CA 1
ATOM 1300 C C . TYR A 1 164 ? -35.736 -26.572 14.043 1.00 60.75 164 TYR A C 1
ATOM 1302 O O . TYR A 1 164 ? -36.399 -26.728 13.002 1.00 60.75 164 TYR A O 1
ATOM 1310 N N . GLU A 1 165 ? -34.396 -26.544 14.059 1.00 46.34 165 GLU A N 1
ATOM 1311 C CA . GLU A 1 165 ? -33.557 -26.933 12.920 1.00 46.34 165 GLU A CA 1
ATOM 1312 C C . GLU A 1 165 ? -33.958 -28.354 12.484 1.00 46.34 165 GLU A C 1
ATOM 1314 O O . GLU A 1 165 ? -34.167 -29.233 13.314 1.00 46.34 165 GLU A O 1
ATOM 1319 N N . ASP A 1 166 ? -34.147 -28.563 11.181 1.00 49.00 166 ASP A N 1
ATOM 1320 C CA . ASP A 1 166 ? -34.602 -29.821 10.564 1.00 49.00 166 ASP A CA 1
ATOM 1321 C C . ASP A 1 166 ? -36.093 -30.203 10.693 1.00 49.00 166 ASP A C 1
ATOM 1323 O O . ASP A 1 166 ? -36.479 -31.241 10.149 1.00 49.00 166 ASP A O 1
ATOM 1327 N N . ASN A 1 167 ? -36.973 -29.377 11.284 1.00 59.22 167 ASN A N 1
ATOM 1328 C CA . ASN A 1 167 ? -38.421 -29.637 11.218 1.00 59.22 167 ASN A CA 1
ATOM 1329 C C . ASN A 1 167 ? -39.026 -29.232 9.855 1.00 59.22 167 ASN A C 1
ATOM 1331 O O . ASN A 1 167 ? -39.131 -28.030 9.580 1.00 59.22 167 ASN A O 1
ATOM 1335 N N . PRO A 1 168 ? -39.518 -30.165 9.012 1.00 58.53 168 PRO A N 1
ATOM 1336 C CA . PRO A 1 168 ? -40.277 -29.796 7.816 1.00 58.53 168 PRO A CA 1
ATOM 1337 C C . PRO A 1 168 ? -41.693 -29.274 8.132 1.00 58.53 168 PRO A C 1
ATOM 1339 O O . PRO A 1 168 ? -42.363 -28.761 7.237 1.00 58.53 168 PRO A O 1
ATOM 1342 N N . PHE A 1 169 ? -42.158 -29.400 9.378 1.00 66.56 169 PHE A N 1
ATOM 1343 C CA . PHE A 1 169 ? -43.499 -29.052 9.846 1.00 66.56 169 PHE A CA 1
ATOM 1344 C C . PHE A 1 169 ? -43.458 -27.886 10.844 1.00 66.56 169 PHE A C 1
ATOM 1346 O O . PHE A 1 169 ? -43.684 -28.066 12.041 1.00 66.56 169 PHE A O 1
ATOM 1353 N N . LYS A 1 170 ? -43.186 -26.669 10.358 1.00 74.94 170 LYS A N 1
ATOM 1354 C CA . LYS A 1 170 ? -43.302 -25.464 11.193 1.00 74.94 170 LYS A CA 1
ATOM 1355 C C . LYS A 1 170 ? -44.765 -25.273 11.607 1.00 74.94 170 LYS A C 1
ATOM 1357 O O . LYS A 1 170 ? -45.668 -25.280 10.762 1.00 74.94 170 LYS A O 1
ATOM 1362 N N . ARG A 1 171 ? -45.004 -25.116 12.910 1.00 77.06 171 ARG A N 1
ATOM 1363 C CA . ARG A 1 171 ? -46.345 -24.890 13.466 1.00 77.06 171 ARG A CA 1
ATOM 1364 C C . ARG A 1 171 ? -46.381 -23.665 14.353 1.00 77.06 171 ARG A C 1
ATOM 1366 O O . ARG A 1 171 ? -45.433 -23.368 15.069 1.00 77.06 171 ARG A O 1
ATOM 1373 N N . PHE A 1 172 ? -47.522 -23.004 14.322 1.00 79.81 172 PHE A N 1
ATOM 1374 C CA . PHE A 1 172 ? -47.864 -21.887 15.183 1.00 79.81 172 PHE A CA 1
ATOM 1375 C C . PHE A 1 172 ? -49.056 -22.292 16.043 1.00 79.81 172 PHE A C 1
ATOM 1377 O O . PHE A 1 172 ? -49.956 -22.974 15.557 1.00 79.81 172 PHE A O 1
ATOM 1384 N N . TYR A 1 173 ? -49.074 -21.903 17.310 1.00 77.25 173 TYR A N 1
ATOM 1385 C CA . TYR A 1 173 ? -50.163 -22.191 18.232 1.00 77.25 173 TYR A CA 1
ATOM 1386 C C . TYR A 1 173 ? -50.664 -20.890 18.821 1.00 77.25 173 TYR A C 1
ATOM 1388 O O . TYR A 1 173 ? -49.872 -20.018 19.158 1.00 77.25 173 TYR A O 1
ATOM 1396 N N . ALA A 1 174 ? -51.978 -20.778 18.960 1.00 73.81 174 ALA A N 1
ATOM 1397 C CA . ALA A 1 174 ? -52.615 -19.647 19.610 1.00 73.81 174 ALA A CA 1
ATOM 1398 C C . ALA A 1 174 ? -53.601 -20.166 20.653 1.00 73.81 174 ALA A C 1
ATOM 1400 O O . ALA A 1 174 ? -54.437 -21.016 20.331 1.00 73.81 174 ALA A O 1
ATOM 1401 N N . SER A 1 175 ? -53.514 -19.648 21.875 1.00 69.12 175 SER A N 1
ATOM 1402 C CA . SER A 1 175 ? -54.463 -19.924 22.951 1.00 69.12 175 SER A CA 1
ATOM 1403 C C . SER A 1 175 ? -55.435 -18.761 23.118 1.00 69.12 175 SER A C 1
ATOM 1405 O O . SER A 1 175 ? -55.017 -17.607 23.147 1.00 69.12 175 SER A O 1
ATOM 1407 N N . TYR A 1 176 ? -56.730 -19.046 23.230 1.00 65.06 176 TYR A N 1
ATOM 1408 C CA . TYR A 1 176 ? -57.751 -18.061 23.583 1.00 65.06 176 TYR A CA 1
ATOM 1409 C C . TYR A 1 176 ? -58.830 -18.706 24.453 1.00 65.06 176 TYR A C 1
ATOM 1411 O O . TYR A 1 176 ? -59.464 -19.678 24.040 1.00 65.06 176 TYR A O 1
ATOM 1419 N N . GLY A 1 177 ? -59.056 -18.165 25.654 1.00 58.59 177 GLY A N 1
ATOM 1420 C CA . GLY A 1 177 ? -60.112 -18.635 26.560 1.00 58.59 177 GLY A CA 1
ATOM 1421 C C . GLY A 1 177 ? -60.022 -20.131 26.885 1.00 58.59 177 GLY A C 1
ATOM 1422 O O . GLY A 1 177 ? -61.028 -20.831 26.797 1.00 58.59 177 GLY A O 1
ATOM 1423 N N . GLY A 1 178 ? -58.813 -20.636 27.161 1.00 56.22 178 GLY A N 1
ATOM 1424 C CA . GLY A 1 178 ? -58.567 -22.057 27.448 1.00 56.22 178 GLY A CA 1
ATOM 1425 C C . GLY A 1 178 ? -58.621 -22.983 26.222 1.00 56.22 178 GLY A C 1
ATOM 1426 O O . GLY A 1 178 ? -58.557 -24.207 26.363 1.00 56.22 178 GLY A O 1
ATOM 1427 N N . HIS A 1 179 ? -58.743 -22.427 25.013 1.00 64.38 179 HIS A N 1
ATOM 1428 C CA . HIS A 1 179 ? -58.680 -23.171 23.758 1.00 64.38 179 HIS A CA 1
ATOM 1429 C C . HIS A 1 179 ? -57.350 -22.937 23.065 1.00 64.38 179 HIS A C 1
ATOM 1431 O O . HIS A 1 179 ? -57.087 -21.821 22.629 1.00 64.38 179 HIS A O 1
ATOM 1437 N N . VAL A 1 180 ? -56.568 -23.998 22.868 1.00 69.19 180 VAL A N 1
ATOM 1438 C CA . VAL A 1 180 ? -55.387 -23.938 22.003 1.00 69.19 180 VAL A CA 1
ATOM 1439 C C . VAL A 1 180 ? -55.745 -24.421 20.605 1.00 69.19 180 VAL A C 1
ATOM 1441 O O . VAL A 1 180 ? -56.348 -25.486 20.428 1.00 69.19 180 VAL A O 1
ATOM 1444 N N . LYS A 1 181 ? -55.354 -23.631 19.607 1.00 73.38 181 LYS A N 1
ATOM 1445 C CA . LYS A 1 181 ? -55.401 -23.980 18.189 1.00 73.38 181 LYS A CA 1
ATOM 1446 C C . LYS A 1 181 ? -54.003 -24.082 17.618 1.00 73.38 181 LYS A C 1
ATOM 1448 O O . LYS A 1 181 ? -53.174 -23.226 17.901 1.00 73.38 181 LYS A O 1
ATOM 1453 N N . SER A 1 182 ? -53.793 -25.064 16.748 1.00 76.69 182 SER A N 1
ATOM 1454 C CA . SER A 1 182 ? -52.586 -25.181 15.933 1.00 76.69 182 SER A CA 1
ATOM 1455 C C . SER A 1 182 ? -52.823 -24.702 14.500 1.00 76.69 182 SER A C 1
ATOM 1457 O O . SER A 1 182 ? -53.878 -24.945 13.908 1.00 76.69 182 SER A O 1
ATOM 1459 N N . TYR A 1 183 ? -51.799 -24.103 13.915 1.00 81.62 183 TYR A N 1
ATOM 1460 C CA . TYR A 1 183 ? -51.757 -23.602 12.553 1.00 81.62 183 TYR A CA 1
ATOM 1461 C C . TYR A 1 183 ? -50.532 -24.187 11.856 1.00 81.62 183 TYR A C 1
ATOM 1463 O O . TYR A 1 183 ? -49.439 -24.234 12.425 1.00 81.62 183 TYR A O 1
ATOM 1471 N N . SER A 1 184 ? -50.717 -24.641 10.620 1.00 80.25 184 SER A N 1
ATOM 1472 C CA . SER A 1 184 ? -49.618 -25.083 9.765 1.00 80.25 184 SER A CA 1
ATOM 1473 C C . SER A 1 184 ? -48.994 -23.872 9.089 1.00 80.25 184 SER A C 1
ATOM 1475 O O . SER A 1 184 ? -49.701 -23.086 8.454 1.00 80.25 184 SER A O 1
ATOM 1477 N N . VAL A 1 185 ? -47.675 -23.740 9.203 1.00 80.81 185 VAL A N 1
ATOM 1478 C CA . VAL A 1 185 ? -46.907 -22.667 8.569 1.00 80.81 185 VAL A CA 1
ATOM 1479 C C . VAL A 1 185 ? -46.207 -23.265 7.356 1.00 80.81 185 VAL A C 1
ATOM 1481 O O . VAL A 1 185 ? -45.459 -24.236 7.461 1.00 80.81 185 VAL A O 1
ATOM 1484 N N . THR A 1 186 ? -46.484 -22.714 6.181 1.00 81.25 186 THR A N 1
ATOM 1485 C CA . THR A 1 186 ? -45.890 -23.148 4.910 1.00 81.25 186 THR A CA 1
ATOM 1486 C C . THR A 1 186 ? -45.047 -22.028 4.315 1.00 81.25 186 THR A C 1
ATOM 1488 O O . THR A 1 186 ? -45.031 -20.919 4.834 1.00 81.25 186 THR A O 1
ATOM 1491 N N . SER A 1 187 ? -44.372 -22.281 3.192 1.00 76.12 187 SER A N 1
ATOM 1492 C CA . SER A 1 187 ? -43.610 -21.244 2.486 1.00 76.12 187 SER A CA 1
ATOM 1493 C C . SER A 1 187 ? -44.476 -20.120 1.886 1.00 76.12 187 SER A C 1
ATOM 1495 O O . SER A 1 187 ? -43.931 -19.187 1.306 1.00 76.12 187 SER A O 1
ATOM 1497 N N . SER A 1 188 ? -45.808 -20.246 1.914 1.00 74.31 188 SER A N 1
ATOM 1498 C CA . SER A 1 188 ? -46.730 -19.318 1.241 1.00 74.31 188 SER A CA 1
ATOM 1499 C C . SER A 1 188 ? -47.919 -18.856 2.083 1.00 74.31 188 SER A C 1
ATOM 1501 O O . SER A 1 188 ? -48.511 -17.834 1.754 1.00 74.31 188 SER A O 1
ATOM 1503 N N . GLU A 1 189 ? -48.286 -19.570 3.147 1.00 82.06 189 GLU A N 1
ATOM 1504 C CA . GLU A 1 189 ? -49.421 -19.220 4.009 1.00 82.06 189 GLU A CA 1
ATOM 1505 C C . GLU A 1 189 ? -49.305 -19.816 5.420 1.00 82.06 189 GLU A C 1
ATOM 1507 O O . GLU A 1 189 ? -48.670 -20.860 5.618 1.00 82.06 189 GLU A O 1
ATOM 1512 N N . ILE A 1 190 ? -50.002 -19.181 6.367 1.00 79.44 190 ILE A N 1
ATOM 1513 C CA . ILE A 1 190 ? -50.379 -19.762 7.659 1.00 79.44 190 ILE A CA 1
ATOM 1514 C C . ILE A 1 190 ? -51.836 -20.217 7.544 1.00 79.44 190 ILE A C 1
ATOM 1516 O O . ILE A 1 190 ? -52.723 -19.407 7.277 1.00 79.44 190 ILE A O 1
ATOM 1520 N N . SER A 1 191 ? -52.098 -21.509 7.742 1.00 80.38 191 SER A N 1
ATOM 1521 C CA . SER A 1 191 ? -53.443 -22.088 7.624 1.00 80.38 191 SER A CA 1
ATOM 1522 C C . SER A 1 191 ? -53.855 -22.823 8.898 1.00 80.38 191 SER A C 1
ATOM 1524 O O . SER A 1 191 ? -53.034 -23.445 9.571 1.00 80.38 191 SER A O 1
ATOM 1526 N N . ILE A 1 192 ? -55.142 -22.746 9.252 1.00 73.44 192 ILE A N 1
ATOM 1527 C CA . ILE A 1 192 ? -55.696 -23.484 10.397 1.00 73.44 192 ILE A CA 1
ATOM 1528 C C . ILE A 1 192 ? -55.580 -24.983 10.129 1.00 73.44 192 ILE A C 1
ATOM 1530 O O . ILE A 1 192 ? -56.018 -25.450 9.078 1.00 73.44 192 ILE A O 1
ATOM 1534 N N . ASP A 1 193 ? -55.074 -25.740 11.104 1.00 69.94 193 ASP A N 1
ATOM 1535 C CA . ASP A 1 193 ? -55.165 -27.198 11.083 1.00 69.94 193 ASP A CA 1
ATOM 1536 C C . ASP A 1 193 ? -56.588 -27.628 11.516 1.00 69.94 193 ASP A C 1
ATOM 1538 O O . ASP A 1 193 ? -56.953 -27.477 12.688 1.00 69.94 193 ASP A O 1
ATOM 1542 N N . PRO A 1 194 ? -57.447 -28.126 10.601 1.00 58.12 194 PRO A N 1
ATOM 1543 C CA . PRO A 1 194 ? -58.866 -28.350 10.877 1.00 58.12 194 PRO A CA 1
ATOM 1544 C C . PRO A 1 194 ? -59.140 -29.484 11.875 1.00 58.12 194 PRO A C 1
ATOM 1546 O O . PRO A 1 194 ? -60.289 -29.656 12.285 1.00 58.12 194 PRO A O 1
ATOM 1549 N N . THR A 1 195 ? -58.137 -30.282 12.253 1.00 57.00 195 THR A N 1
ATOM 1550 C CA . THR A 1 195 ? -58.330 -31.463 13.106 1.00 57.00 195 THR A CA 1
ATOM 1551 C C . THR A 1 195 ? -58.207 -31.202 14.610 1.00 57.00 195 THR A C 1
ATOM 1553 O O . THR A 1 195 ? -58.509 -32.104 15.383 1.00 57.00 195 THR A O 1
ATOM 1556 N N . ASN A 1 196 ? -57.811 -30.002 15.051 1.00 59.72 196 ASN A N 1
ATOM 1557 C CA . ASN A 1 196 ? -57.099 -29.863 16.326 1.00 59.72 196 ASN A CA 1
ATOM 1558 C C . ASN A 1 196 ? -57.518 -28.626 17.158 1.00 59.72 196 ASN A C 1
ATOM 1560 O O . ASN A 1 196 ? -56.794 -27.637 17.243 1.00 59.72 196 ASN A O 1
ATOM 1564 N N . VAL A 1 197 ? -58.692 -28.698 17.805 1.00 56.62 197 VAL A N 1
ATOM 1565 C CA . VAL A 1 197 ? -59.105 -27.792 18.901 1.00 56.62 197 VAL A CA 1
ATOM 1566 C C . VAL A 1 197 ? -59.134 -28.597 20.196 1.00 56.62 197 VAL A C 1
ATOM 1568 O O . VAL A 1 197 ? -59.944 -29.518 20.319 1.00 56.62 197 VAL A O 1
ATOM 1571 N N . ILE A 1 198 ? -58.303 -28.243 21.176 1.00 57.41 198 ILE A N 1
ATOM 1572 C CA . ILE A 1 198 ? -58.407 -28.829 22.518 1.00 57.41 198 ILE A CA 1
ATOM 1573 C C . ILE A 1 198 ? -59.399 -28.012 23.353 1.00 57.41 198 ILE A C 1
ATOM 1575 O O . ILE A 1 198 ? -59.313 -26.789 23.451 1.00 57.41 198 ILE A O 1
ATOM 1579 N N . PHE A 1 199 ? -60.372 -28.708 23.948 1.00 54.66 199 PHE A N 1
ATOM 1580 C CA . PHE A 1 199 ? -61.288 -28.164 24.949 1.00 54.66 199 PHE A CA 1
ATOM 1581 C C . PHE A 1 199 ? -60.736 -28.485 26.341 1.00 54.66 199 PHE A C 1
ATOM 1583 O O . PHE A 1 199 ? -60.935 -29.591 26.846 1.00 54.66 199 PHE A O 1
ATOM 1590 N N . GLY A 1 200 ? -60.047 -27.529 26.962 1.00 47.94 200 GLY A N 1
ATOM 1591 C CA . GLY A 1 200 ? -59.646 -27.623 28.360 1.00 47.94 200 GLY A CA 1
ATOM 1592 C C . GLY A 1 200 ? -60.819 -27.296 29.281 1.00 47.94 200 GLY A C 1
ATOM 1593 O O . GLY A 1 200 ? -61.079 -26.143 29.585 1.00 47.94 200 GLY A O 1
ATOM 1594 N N . SER A 1 201 ? -61.548 -28.301 29.758 1.00 44.97 201 SER A N 1
ATOM 1595 C CA . SER A 1 201 ? -62.166 -28.184 31.082 1.00 44.97 201 SER A CA 1
ATOM 1596 C C . SER A 1 201 ? -61.705 -29.388 31.888 1.00 44.97 201 SER A C 1
ATOM 1598 O O . SER A 1 201 ? -62.042 -30.509 31.494 1.00 44.97 201 SER A O 1
ATOM 1600 N N . CYS A 1 202 ? -60.947 -29.186 32.979 1.00 47.72 202 CYS A N 1
ATOM 1601 C CA . CYS A 1 202 ? -60.704 -30.236 33.978 1.00 47.72 202 CYS A CA 1
ATOM 1602 C C . CYS A 1 202 ? -62.096 -30.732 34.427 1.00 47.72 202 CYS A C 1
ATOM 1604 O O . CYS A 1 202 ? -62.806 -30.071 35.186 1.00 47.72 202 CYS A O 1
ATOM 1606 N N . GLY A 1 203 ? -62.550 -31.864 33.886 1.00 43.78 203 GLY A N 1
ATOM 1607 C CA . GLY A 1 203 ? -63.799 -32.485 34.293 1.00 43.78 203 GLY A CA 1
ATOM 1608 C C . GLY A 1 203 ? -63.612 -33.006 35.707 1.00 43.78 203 GLY A C 1
ATOM 1609 O O . GLY A 1 203 ? -62.915 -33.997 35.903 1.00 43.78 203 GLY A O 1
ATOM 1610 N N . SER A 1 204 ? -64.217 -32.348 36.692 1.00 40.59 204 SER A N 1
ATOM 1611 C CA . SER A 1 204 ? -64.196 -32.772 38.090 1.00 40.59 204 SER A CA 1
ATOM 1612 C C . SER A 1 204 ? -64.898 -34.128 38.254 1.00 40.59 204 SER A C 1
ATOM 1614 O O . SER A 1 204 ? -66.063 -34.235 38.630 1.00 40.59 204 SER A O 1
ATOM 1616 N N . SER A 1 205 ? -64.180 -35.225 38.017 1.00 37.81 205 SER A N 1
ATOM 1617 C CA . SER A 1 205 ? -64.683 -36.593 38.193 1.00 37.81 205 SER A CA 1
ATOM 1618 C C . SER A 1 205 ? -64.846 -37.012 39.669 1.00 37.81 205 SER A C 1
ATOM 1620 O O . SER A 1 205 ? -64.988 -38.198 39.964 1.00 37.81 205 SER A O 1
ATOM 1622 N N . GLY A 1 206 ? -64.847 -36.059 40.610 1.00 37.78 206 GLY A N 1
ATOM 1623 C CA . GLY A 1 206 ? -64.923 -36.296 42.056 1.00 37.78 206 GLY A CA 1
ATOM 1624 C C . GLY A 1 206 ? -66.273 -36.006 42.729 1.00 37.78 206 GLY A C 1
ATOM 1625 O O . GLY A 1 206 ? -66.534 -36.557 43.797 1.00 37.78 206 GLY A O 1
ATOM 1626 N N . PHE A 1 207 ? -67.172 -35.214 42.135 1.00 34.69 207 PHE A N 1
ATOM 1627 C CA . PHE A 1 207 ? -68.458 -34.867 42.766 1.00 34.69 207 PHE A CA 1
ATOM 1628 C C . PHE A 1 207 ? -69.579 -35.854 42.397 1.00 34.69 207 PHE A C 1
ATOM 1630 O O . PHE A 1 207 ? -70.587 -35.505 41.794 1.00 34.69 207 PHE A O 1
ATOM 1637 N N . ASN A 1 208 ? -69.438 -37.117 42.813 1.00 35.34 208 ASN A N 1
ATOM 1638 C CA . ASN A 1 208 ? -70.586 -38.026 42.929 1.00 35.34 208 ASN A CA 1
ATOM 1639 C C . ASN A 1 208 ? -71.336 -37.729 44.240 1.00 35.34 208 ASN A C 1
ATOM 1641 O O . ASN A 1 208 ? -71.277 -38.492 45.204 1.00 35.34 208 ASN A O 1
ATOM 1645 N N . GLY A 1 209 ? -72.011 -36.582 44.273 1.00 34.34 209 GLY A N 1
ATOM 1646 C CA . GLY A 1 209 ? -72.939 -36.174 45.320 1.00 34.34 209 GLY A CA 1
ATOM 1647 C C . GLY A 1 209 ? -74.260 -35.783 44.675 1.00 34.34 209 GLY A C 1
ATOM 1648 O O . GLY A 1 209 ? -74.348 -34.762 44.011 1.00 34.34 209 GLY A O 1
ATOM 1649 N N . ASP A 1 210 ? -75.243 -36.656 44.841 1.00 42.34 210 ASP A N 1
ATOM 1650 C CA . ASP A 1 210 ? -76.643 -36.539 44.444 1.00 42.34 210 ASP A CA 1
ATOM 1651 C C . ASP A 1 210 ? -77.242 -35.198 44.921 1.00 42.34 210 ASP A C 1
ATOM 1653 O O . ASP A 1 210 ? -77.651 -35.100 46.071 1.00 42.34 210 ASP A O 1
ATOM 1657 N N . ASP A 1 211 ? -77.267 -34.166 44.071 1.00 34.84 211 ASP A N 1
ATOM 1658 C CA . ASP A 1 211 ? -78.182 -33.033 44.228 1.00 34.84 211 ASP A CA 1
ATOM 1659 C C . ASP A 1 211 ? -78.606 -32.473 42.862 1.00 34.84 211 ASP A C 1
ATOM 1661 O O . ASP A 1 211 ? -77.849 -31.911 42.070 1.00 34.84 211 ASP A O 1
ATOM 1665 N N . SER A 1 212 ? -79.888 -32.682 42.598 1.00 39.56 212 SER A N 1
ATOM 1666 C CA . SER A 1 212 ? -80.689 -32.044 41.569 1.00 39.56 212 SER A CA 1
ATOM 1667 C C . SER A 1 212 ? -80.809 -30.531 41.807 1.00 39.56 212 SER A C 1
ATOM 1669 O O . SER A 1 212 ? -81.110 -30.116 42.922 1.00 39.56 212 SER A O 1
ATOM 1671 N N . GLU A 1 213 ? -80.724 -29.741 40.731 1.00 37.31 213 GLU A N 1
ATOM 1672 C CA . GLU A 1 213 ? -81.200 -28.343 40.633 1.00 37.31 213 GLU A CA 1
ATOM 1673 C C . GLU A 1 213 ? -80.358 -27.207 41.259 1.00 37.31 213 GLU A C 1
ATOM 1675 O O . GLU A 1 213 ? -80.915 -26.196 41.688 1.00 37.31 213 GLU A O 1
ATOM 1680 N N . SER A 1 214 ? -79.026 -27.254 41.184 1.00 32.94 214 SER A N 1
ATOM 1681 C CA . SER A 1 214 ? -78.223 -26.019 41.266 1.00 32.94 214 SER A CA 1
ATOM 1682 C C . SER A 1 214 ? -77.250 -25.889 40.095 1.00 32.94 214 SER A C 1
ATOM 1684 O O . SER A 1 214 ? -76.317 -26.678 39.965 1.00 32.94 214 SER A O 1
ATOM 1686 N N . ASN A 1 215 ? -77.490 -24.870 39.263 1.00 34.53 215 ASN A N 1
ATOM 1687 C CA . ASN A 1 215 ? -76.638 -24.348 38.188 1.00 34.53 215 ASN A CA 1
ATOM 1688 C C . ASN A 1 215 ? -75.281 -23.831 38.716 1.00 34.53 215 ASN A C 1
ATOM 1690 O O . ASN A 1 215 ? -74.967 -22.661 38.556 1.00 34.53 215 ASN A O 1
ATOM 1694 N N . ASN A 1 216 ? -74.460 -24.679 39.329 1.00 33.03 216 ASN A N 1
ATOM 1695 C CA . ASN A 1 216 ? -73.057 -24.359 39.593 1.00 33.03 216 ASN A CA 1
ATOM 1696 C C . ASN A 1 216 ? -72.193 -25.064 38.545 1.00 33.03 216 ASN A C 1
ATOM 1698 O O . ASN A 1 216 ? -71.429 -25.976 38.846 1.00 33.03 216 ASN A O 1
ATOM 1702 N N . SER A 1 217 ? -72.356 -24.666 37.281 1.00 34.28 217 SER A N 1
ATOM 1703 C CA . SER A 1 217 ? -71.253 -24.797 36.333 1.00 34.28 217 SER A CA 1
ATOM 1704 C C . SER A 1 217 ? -70.226 -23.744 36.716 1.00 34.28 217 SER A C 1
ATOM 1706 O O . SER A 1 217 ? -70.606 -22.590 36.876 1.00 34.28 217 SER A O 1
ATOM 1708 N N . ILE A 1 218 ? -68.970 -24.146 36.865 1.00 35.16 218 ILE A N 1
ATOM 1709 C CA . ILE A 1 218 ? -67.794 -23.285 37.025 1.00 35.16 218 ILE A CA 1
ATOM 1710 C C . ILE A 1 218 ? -67.891 -22.165 35.967 1.00 35.16 218 ILE A C 1
ATOM 1712 O O . ILE A 1 218 ? -67.715 -22.418 34.779 1.00 35.16 218 ILE A O 1
ATOM 1716 N N . GLN A 1 219 ? -68.337 -20.978 36.391 1.00 39.09 219 GLN A N 1
ATOM 1717 C CA . GLN A 1 219 ? -68.774 -19.853 35.543 1.00 39.09 219 GLN A CA 1
ATOM 1718 C C . GLN A 1 219 ? -67.919 -18.598 35.755 1.00 39.09 219 GLN A C 1
ATOM 1720 O O . GLN A 1 219 ? -68.307 -17.508 35.351 1.00 39.09 219 GLN A O 1
ATOM 1725 N N . ASN A 1 220 ? -66.737 -18.746 36.349 1.00 37.44 220 ASN A N 1
ATOM 1726 C CA . ASN A 1 220 ? -65.833 -17.625 36.565 1.00 37.44 220 ASN A CA 1
ATOM 1727 C C . ASN A 1 220 ? -64.816 -17.539 35.427 1.00 37.44 220 ASN A C 1
ATOM 1729 O O . ASN A 1 220 ? -64.274 -18.557 34.998 1.00 37.44 220 ASN A O 1
ATOM 1733 N N . GLY A 1 221 ? -64.599 -16.321 34.928 1.00 40.94 221 GLY A N 1
ATOM 1734 C CA . GLY A 1 221 ? -63.773 -16.065 33.756 1.00 40.94 221 GLY A CA 1
ATOM 1735 C C . GLY A 1 221 ? -62.359 -16.610 33.887 1.00 40.94 221 GLY A C 1
ATOM 1736 O O . GLY A 1 221 ? -61.700 -16.409 34.905 1.00 40.94 221 GLY A O 1
ATOM 1737 N N . MET A 1 222 ? -61.943 -17.332 32.848 1.00 40.34 222 MET A N 1
ATOM 1738 C CA . MET A 1 222 ? -60.587 -17.841 32.686 1.00 40.34 222 MET A CA 1
ATOM 1739 C C . MET A 1 222 ? -59.667 -16.643 32.473 1.00 40.34 222 MET A C 1
ATOM 1741 O O . MET A 1 222 ? -59.844 -15.890 31.510 1.00 40.34 222 MET A O 1
ATOM 1745 N N . ARG A 1 223 ? -58.714 -16.436 33.379 1.00 48.66 223 ARG A N 1
ATOM 1746 C CA . ARG A 1 223 ? -57.599 -15.523 33.139 1.00 48.66 223 ARG A CA 1
ATOM 1747 C C . ARG A 1 223 ? -56.556 -16.346 32.394 1.00 48.66 223 ARG A C 1
ATOM 1749 O O . ARG A 1 223 ? -55.927 -17.217 32.987 1.00 48.66 223 ARG A O 1
ATOM 1756 N N . GLY A 1 224 ? -56.450 -16.120 31.085 1.00 45.72 224 GLY A N 1
ATOM 1757 C CA . GLY A 1 224 ? -55.493 -16.842 30.251 1.00 45.72 224 GLY A CA 1
ATOM 1758 C C . GLY A 1 224 ? -54.075 -16.638 30.777 1.00 45.72 224 GLY A C 1
ATOM 1759 O O . GLY A 1 224 ? -53.674 -15.500 31.022 1.00 45.72 224 GLY A O 1
ATOM 1760 N N . GLY A 1 225 ? -53.354 -17.733 30.971 1.00 49.69 225 GLY A N 1
ATOM 1761 C CA . GLY A 1 225 ? -51.929 -17.745 31.250 1.00 49.69 225 GLY A CA 1
ATOM 1762 C C . GLY A 1 225 ? -51.113 -18.145 30.022 1.00 49.69 225 GLY A C 1
ATOM 1763 O O . GLY A 1 225 ? -51.654 -18.489 28.968 1.00 49.69 225 GLY A O 1
ATOM 1764 N N . GLU A 1 226 ? -49.796 -18.048 30.172 1.00 57.53 226 GLU A N 1
ATOM 1765 C CA . GLU A 1 226 ? -48.800 -18.161 29.101 1.00 57.53 226 GLU A CA 1
ATOM 1766 C C . GLU A 1 226 ? -48.892 -19.492 28.345 1.00 57.53 226 GLU A C 1
ATOM 1768 O O . GLU A 1 226 ? -49.396 -20.473 28.885 1.00 57.53 226 GLU A O 1
ATOM 1773 N N . LEU A 1 227 ? -48.465 -19.508 27.077 1.00 62.91 227 LEU A N 1
ATOM 1774 C CA . LEU A 1 227 ? -48.405 -20.700 26.226 1.00 62.91 227 LEU A CA 1
ATOM 1775 C C . LEU A 1 227 ? -46.939 -20.966 25.880 1.00 62.91 227 LEU A C 1
ATOM 1777 O O . LEU A 1 227 ? -46.342 -20.162 25.167 1.00 62.91 227 LEU A O 1
ATOM 1781 N N . GLU A 1 228 ? -46.394 -22.084 26.343 1.00 65.31 228 GLU A N 1
ATOM 1782 C CA . GLU A 1 228 ? -44.993 -22.480 26.132 1.00 65.31 228 GLU A CA 1
ATOM 1783 C C . GLU A 1 228 ? -44.917 -23.844 25.440 1.00 65.31 228 GLU A C 1
ATOM 1785 O O . GLU A 1 228 ? -45.836 -24.664 25.555 1.00 65.31 228 GLU A O 1
ATOM 1790 N N . ILE A 1 229 ? -43.857 -24.074 24.657 1.00 64.81 229 ILE A N 1
ATOM 1791 C CA . ILE A 1 229 ? -43.668 -25.308 23.882 1.00 64.81 229 ILE A CA 1
ATOM 1792 C C . ILE A 1 229 ? -42.217 -25.748 23.973 1.00 64.81 229 ILE A C 1
ATOM 1794 O O . ILE A 1 229 ? -41.356 -25.131 23.355 1.00 64.81 229 ILE A O 1
ATOM 1798 N N . SER A 1 230 ? -41.969 -26.907 24.578 1.00 61.38 230 SER A N 1
ATOM 1799 C CA . SER A 1 230 ? -40.605 -27.435 24.698 1.00 61.38 230 SER A CA 1
ATOM 1800 C C . SER A 1 230 ? -40.541 -28.916 24.317 1.00 61.38 230 SER A C 1
ATOM 1802 O O . SER A 1 230 ? -41.545 -29.632 24.324 1.00 61.38 230 SER A O 1
ATOM 1804 N N . TYR A 1 231 ? -39.363 -29.403 23.921 1.00 60.91 231 TYR A N 1
ATOM 1805 C CA . TYR A 1 231 ? -39.167 -30.805 23.533 1.00 60.91 231 TYR A CA 1
ATOM 1806 C C . TYR A 1 231 ? -38.777 -31.670 24.736 1.00 60.91 231 TYR A C 1
ATOM 1808 O O . TYR A 1 231 ? -37.813 -31.374 25.437 1.00 60.91 231 TYR A O 1
ATOM 1816 N N . CYS A 1 232 ? -39.477 -32.784 24.945 1.00 58.28 232 CYS A N 1
ATOM 1817 C CA . CYS A 1 232 ? -39.147 -33.767 25.970 1.00 58.28 232 CYS A CA 1
ATOM 1818 C C . CYS A 1 232 ? -38.360 -34.934 25.359 1.00 58.28 232 CYS A C 1
ATOM 1820 O O . CYS A 1 232 ? -38.913 -35.726 24.588 1.00 58.28 232 CYS A O 1
ATOM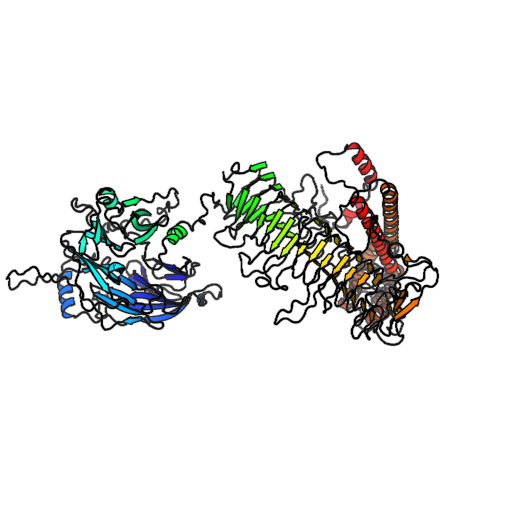 1822 N N . ASN A 1 233 ? -37.080 -35.080 25.726 1.00 54.28 233 ASN A N 1
ATOM 1823 C CA . ASN A 1 233 ? -36.230 -36.144 25.181 1.00 54.28 233 ASN A CA 1
ATOM 1824 C C . ASN A 1 233 ? -36.695 -37.547 25.596 1.00 54.28 233 ASN A C 1
ATOM 1826 O O . ASN A 1 233 ? -36.673 -38.461 24.769 1.00 54.28 233 ASN A O 1
ATOM 1830 N N . ASP A 1 234 ? -37.132 -37.728 26.847 1.00 57.62 234 ASP A N 1
ATOM 1831 C CA . ASP A 1 234 ? -37.568 -39.036 27.357 1.00 57.62 234 ASP A CA 1
ATOM 1832 C C . ASP A 1 234 ? -38.886 -39.506 26.729 1.00 57.62 234 ASP A C 1
ATOM 1834 O O . ASP A 1 234 ? -39.087 -40.708 26.530 1.00 57.62 234 ASP A O 1
ATOM 1838 N N . LEU A 1 235 ? -39.778 -38.568 26.394 1.00 57.66 235 LEU A N 1
ATOM 1839 C CA . LEU A 1 235 ? -41.043 -38.867 25.721 1.00 57.66 235 LEU A CA 1
ATOM 1840 C C . LEU A 1 235 ? -40.921 -38.874 24.195 1.00 57.66 235 LEU A C 1
ATOM 1842 O O . LEU A 1 235 ? -41.822 -39.386 23.535 1.00 57.66 235 LEU A O 1
ATOM 1846 N N . GLN A 1 236 ? -39.818 -38.346 23.648 1.00 62.69 236 GLN A N 1
ATOM 1847 C CA . GLN A 1 236 ? -39.664 -38.051 22.220 1.00 62.69 236 GLN A CA 1
ATOM 1848 C C . GLN A 1 236 ? -40.903 -37.322 21.686 1.00 62.69 236 GLN A C 1
ATOM 1850 O O . GLN A 1 236 ? -41.587 -37.794 20.785 1.00 62.69 236 GLN A O 1
ATOM 1855 N N . SER A 1 237 ? -41.302 -36.251 22.367 1.00 62.22 237 SER A N 1
ATOM 1856 C CA . SER A 1 237 ? -42.549 -35.532 22.093 1.00 62.22 237 SER A CA 1
ATOM 1857 C C . SER A 1 237 ? -42.426 -34.095 22.572 1.00 62.22 237 SER A C 1
ATOM 1859 O O . SER A 1 237 ? -41.696 -33.822 23.524 1.00 62.22 237 SER A O 1
ATOM 1861 N N . TYR A 1 238 ? -43.152 -33.175 21.942 1.00 65.38 238 TYR A N 1
ATOM 1862 C CA . TYR A 1 238 ? -43.225 -31.799 22.435 1.00 65.38 238 TYR A CA 1
ATOM 1863 C C . TYR A 1 238 ? -44.279 -31.701 23.525 1.00 65.38 238 TYR A C 1
ATOM 1865 O O . TYR A 1 238 ? -45.315 -32.360 23.454 1.00 65.38 238 TYR A O 1
ATOM 1873 N N . VAL A 1 239 ? -44.022 -30.876 24.527 1.00 64.25 239 VAL A N 1
ATOM 1874 C CA . VAL A 1 239 ? -44.971 -30.571 25.584 1.00 64.25 239 VAL A CA 1
ATOM 1875 C C . VAL A 1 239 ? -45.390 -29.122 25.413 1.00 64.25 239 VAL A C 1
ATOM 1877 O O . VAL A 1 239 ? -44.568 -28.218 25.472 1.00 64.25 239 VAL A O 1
ATOM 1880 N N . LEU A 1 240 ? -46.676 -28.926 25.159 1.00 66.06 240 LEU A N 1
ATOM 1881 C CA . LEU A 1 240 ? -47.323 -27.626 25.140 1.00 66.06 240 LEU A CA 1
ATOM 1882 C C . LEU A 1 240 ? -47.902 -27.377 26.527 1.00 66.06 240 LEU A C 1
ATOM 1884 O O . LEU A 1 240 ? -48.779 -28.136 26.946 1.00 66.06 240 LEU A O 1
ATOM 1888 N N . SER A 1 241 ? -47.453 -26.340 27.217 1.00 63.94 241 SER A N 1
ATOM 1889 C CA . SER A 1 241 ? -47.976 -25.963 28.523 1.00 63.94 241 SER A CA 1
ATOM 1890 C C . SER A 1 241 ? -48.757 -24.656 28.470 1.00 63.94 241 SER A C 1
ATOM 1892 O O . SER A 1 241 ? -48.411 -23.729 27.742 1.00 63.94 241 SER A O 1
ATOM 1894 N N . THR A 1 242 ? -49.867 -24.595 29.205 1.00 62.56 242 THR A N 1
ATOM 1895 C CA . THR A 1 242 ? -50.586 -23.340 29.436 1.00 62.56 242 THR A CA 1
ATOM 1896 C C . THR A 1 242 ? -51.109 -23.246 30.854 1.00 62.56 242 THR A C 1
ATOM 1898 O O . THR A 1 242 ? -51.604 -24.235 31.396 1.00 62.56 242 THR A O 1
ATOM 1901 N N . SER A 1 243 ? -50.986 -22.078 31.478 1.00 59.75 243 SER A N 1
ATOM 1902 C CA . SER A 1 243 ? -51.559 -21.820 32.797 1.00 59.75 243 SER A CA 1
ATOM 1903 C C . SER A 1 243 ? -52.956 -21.197 32.683 1.00 59.75 243 SER A C 1
ATOM 1905 O O . SER A 1 243 ? -53.246 -20.431 31.769 1.00 59.75 243 SER A O 1
ATOM 1907 N N . ASP A 1 244 ? -53.854 -21.549 33.599 1.00 57.88 244 ASP A N 1
ATOM 1908 C CA . ASP A 1 244 ? -55.179 -20.940 33.741 1.00 57.88 244 ASP A CA 1
ATOM 1909 C C . ASP A 1 244 ? -55.395 -20.577 35.209 1.00 57.88 244 ASP A C 1
ATOM 1911 O O . ASP A 1 244 ? -55.325 -21.438 36.093 1.00 57.88 244 ASP A O 1
ATOM 1915 N N . ALA A 1 245 ? -55.656 -19.298 35.469 1.00 53.31 245 ALA A N 1
ATOM 1916 C CA . ALA A 1 245 ? -56.181 -18.860 36.751 1.00 53.31 245 ALA A CA 1
ATOM 1917 C C . ALA A 1 245 ? -57.700 -18.757 36.612 1.00 53.31 245 ALA A C 1
ATOM 1919 O O . ALA A 1 245 ? -58.241 -17.796 36.051 1.00 53.31 245 ALA A O 1
ATOM 1920 N N . SER A 1 246 ? -58.403 -19.765 37.131 1.00 50.09 246 SER A N 1
ATOM 1921 C CA . SER A 1 246 ? -59.859 -19.721 37.165 1.00 50.09 246 SER A CA 1
ATOM 1922 C C . SER A 1 246 ? -60.295 -18.534 38.032 1.00 50.09 246 SER A C 1
ATOM 1924 O O . SER A 1 246 ? -59.705 -18.269 39.077 1.00 50.09 246 SER A O 1
ATOM 1926 N N . GLY A 1 247 ? -61.336 -17.792 37.644 1.00 46.81 247 GLY A N 1
ATOM 1927 C CA . GLY A 1 247 ? -61.834 -16.689 38.479 1.00 46.81 247 GLY A CA 1
ATOM 1928 C C . GLY A 1 247 ? -62.442 -17.135 39.826 1.00 46.81 247 GLY A C 1
ATOM 1929 O O . GLY A 1 247 ? -62.988 -16.309 40.553 1.00 46.81 247 GLY A O 1
ATOM 1930 N N . ASP A 1 248 ? -62.398 -18.431 40.155 1.00 48.06 248 ASP A N 1
ATOM 1931 C CA . ASP A 1 248 ? -62.509 -18.915 41.527 1.00 48.06 248 ASP A CA 1
ATOM 1932 C C . ASP A 1 248 ? -61.094 -18.913 42.149 1.00 48.06 248 ASP A C 1
ATOM 1934 O O . ASP A 1 248 ? -60.252 -19.700 41.715 1.00 48.06 248 ASP A O 1
ATOM 1938 N N . PRO A 1 249 ? -60.807 -18.083 43.173 1.00 48.34 249 PRO A N 1
ATOM 1939 C CA . PRO A 1 249 ? -59.474 -17.954 43.790 1.00 48.34 249 PRO A CA 1
ATOM 1940 C C . PRO A 1 249 ? -58.939 -19.250 44.432 1.00 48.34 249 PRO A C 1
ATOM 1942 O O . PRO A 1 249 ? -57.885 -19.243 45.062 1.00 48.34 249 PRO A O 1
ATOM 1945 N N . SER A 1 250 ? -59.671 -20.355 44.310 1.00 46.88 250 SER A N 1
ATOM 1946 C CA . SER A 1 250 ? -59.369 -21.660 44.879 1.00 46.88 250 SER A CA 1
ATOM 1947 C C . SER A 1 250 ? -58.490 -22.558 43.989 1.00 46.88 250 SER A C 1
ATOM 1949 O O . SER A 1 250 ? -58.003 -23.566 44.505 1.00 46.88 250 SER A O 1
ATOM 1951 N N . PHE A 1 251 ? -58.323 -22.259 42.687 1.00 52.81 251 PHE A N 1
ATOM 1952 C CA . PHE A 1 251 ? -57.616 -23.147 41.746 1.00 52.81 251 PHE A CA 1
ATOM 1953 C C . PHE A 1 251 ? -56.863 -22.411 40.624 1.00 52.81 251 PHE A C 1
ATOM 1955 O O . PHE A 1 251 ? -57.454 -21.617 39.886 1.00 52.81 251 PHE A O 1
ATOM 1962 N N . THR A 1 252 ? -55.599 -22.799 40.436 1.00 54.88 252 THR A N 1
ATOM 1963 C CA . THR A 1 252 ? -54.761 -22.471 39.272 1.00 54.88 252 THR A CA 1
ATOM 1964 C C . THR A 1 252 ? -54.297 -23.779 38.635 1.00 54.88 252 THR A C 1
ATOM 1966 O O . THR A 1 252 ? -53.791 -24.657 39.334 1.00 54.88 252 THR A O 1
ATOM 1969 N N . THR A 1 253 ? -54.484 -23.941 37.326 1.00 58.94 253 THR A N 1
ATOM 1970 C CA . THR A 1 253 ? -54.187 -25.193 36.608 1.00 58.94 253 THR A CA 1
ATOM 1971 C C . THR A 1 253 ? -53.138 -24.991 35.522 1.00 58.94 253 THR A C 1
ATOM 1973 O O . THR A 1 253 ? -53.212 -24.022 34.777 1.00 58.94 253 THR A O 1
ATOM 1976 N N . VAL A 1 254 ? -52.182 -25.924 35.407 1.00 61.91 254 VAL A N 1
ATOM 1977 C CA . VAL A 1 254 ? -51.245 -26.005 34.273 1.00 61.91 254 VAL A CA 1
ATOM 1978 C C . VAL A 1 254 ? -51.649 -27.164 33.385 1.00 61.91 254 VAL A C 1
ATOM 1980 O O . VAL A 1 254 ? -51.687 -28.316 33.807 1.00 61.91 254 VAL A O 1
ATOM 1983 N N . HIS A 1 255 ? -51.933 -26.879 32.128 1.00 65.25 255 HIS A N 1
ATOM 1984 C CA . HIS A 1 255 ? -52.237 -27.886 31.131 1.00 65.25 255 HIS A CA 1
ATOM 1985 C C . HIS A 1 255 ? -50.981 -28.190 30.335 1.00 65.25 255 HIS A C 1
ATOM 1987 O O . HIS A 1 255 ? -50.648 -27.411 29.458 1.00 65.25 255 HIS A O 1
ATOM 1993 N N . ALA A 1 256 ? -50.322 -29.316 30.606 1.00 64.75 256 ALA A N 1
ATOM 1994 C CA . ALA A 1 256 ? -49.281 -29.866 29.742 1.00 64.75 256 ALA A CA 1
ATOM 1995 C C . ALA A 1 256 ? -49.897 -30.879 28.758 1.00 64.75 256 ALA A C 1
ATOM 1997 O O . ALA A 1 256 ? -50.626 -31.787 29.167 1.00 64.75 256 ALA A O 1
ATOM 1998 N N . ILE A 1 257 ? -49.636 -30.718 27.461 1.00 69.31 257 ILE A N 1
ATOM 1999 C CA . ILE A 1 257 ? -50.186 -31.541 26.378 1.00 69.31 257 ILE A CA 1
ATOM 2000 C C . ILE A 1 257 ? -49.039 -32.094 25.539 1.00 69.31 257 ILE A C 1
ATOM 2002 O O . ILE A 1 257 ? -48.207 -31.334 25.054 1.00 69.31 257 ILE A O 1
ATOM 2006 N N . LEU A 1 258 ? -49.039 -33.409 25.310 1.00 68.25 258 LEU A N 1
ATOM 2007 C CA . LEU A 1 258 ? -48.070 -34.063 24.434 1.00 68.25 258 LEU A CA 1
ATOM 2008 C C . LEU A 1 258 ? -48.464 -33.933 22.961 1.00 68.25 258 LEU A C 1
ATOM 2010 O O . LEU A 1 258 ? -49.553 -34.356 22.548 1.00 68.25 258 LEU A O 1
ATOM 2014 N N . LEU A 1 259 ? -47.545 -33.392 22.171 1.00 70.00 259 LEU A N 1
ATOM 2015 C CA . LEU A 1 259 ? -47.614 -33.302 20.722 1.00 70.00 259 LEU A CA 1
ATOM 2016 C C . LEU A 1 259 ? -46.747 -34.404 20.095 1.00 70.00 259 LEU A C 1
ATOM 2018 O O . LEU A 1 259 ? -45.674 -34.729 20.602 1.00 70.00 259 LEU A O 1
ATOM 2022 N N . ASN A 1 260 ? -47.198 -34.940 18.965 1.00 69.44 260 ASN A N 1
ATOM 2023 C CA . ASN A 1 260 ? -46.399 -35.795 18.090 1.00 69.44 260 ASN A CA 1
ATOM 2024 C C . ASN A 1 260 ? -45.181 -35.023 17.538 1.00 69.44 260 ASN A C 1
ATOM 2026 O O . ASN A 1 260 ? -45.160 -33.792 17.563 1.00 69.44 260 ASN A O 1
ATOM 2030 N N . ASP A 1 261 ? -44.209 -35.734 16.954 1.00 68.56 261 ASP A N 1
ATOM 2031 C CA . ASP A 1 261 ? -43.015 -35.141 16.315 1.00 68.56 261 ASP A CA 1
ATOM 2032 C C . ASP A 1 261 ? -43.351 -34.044 15.286 1.00 68.56 261 ASP A C 1
ATOM 2034 O O . ASP A 1 261 ? -42.623 -33.064 15.135 1.00 68.56 261 ASP A O 1
ATOM 2038 N N . ASP A 1 262 ? -44.477 -34.188 14.580 1.00 66.88 262 ASP A N 1
ATOM 2039 C CA . ASP A 1 262 ? -44.956 -33.224 13.584 1.00 66.88 262 ASP A CA 1
ATOM 2040 C C . ASP A 1 262 ? -45.747 -32.050 14.189 1.00 66.88 262 ASP A C 1
ATOM 2042 O O . ASP A 1 262 ? -46.285 -31.233 13.439 1.00 66.88 262 ASP A O 1
ATOM 2046 N N . GLY A 1 263 ? -45.847 -31.980 15.521 1.00 69.06 263 GLY A N 1
ATOM 2047 C CA . GLY A 1 263 ? -46.604 -30.994 16.290 1.00 69.06 263 GLY A CA 1
ATOM 2048 C C . GLY A 1 263 ? -48.128 -31.188 16.268 1.00 69.06 263 GLY A C 1
ATOM 2049 O O . GLY A 1 263 ? -48.877 -30.318 16.709 1.00 69.06 263 GLY A O 1
ATOM 2050 N N . THR A 1 264 ? -48.649 -32.297 15.736 1.00 72.94 264 THR A N 1
ATOM 2051 C CA . THR A 1 264 ? -50.073 -32.630 15.922 1.00 72.94 264 THR A CA 1
ATOM 2052 C C . THR A 1 264 ? -50.342 -33.118 17.342 1.00 72.94 264 THR A C 1
ATOM 2054 O O . THR A 1 264 ? -49.463 -33.659 18.004 1.00 72.94 264 THR A O 1
ATOM 2057 N N . PHE A 1 265 ? -51.579 -32.984 17.818 1.00 69.56 265 PHE A N 1
ATOM 2058 C CA . PHE A 1 265 ? -51.977 -33.595 19.085 1.00 69.56 265 PHE A CA 1
ATOM 2059 C C . PHE A 1 265 ? -51.983 -35.129 18.986 1.00 69.56 265 PHE A C 1
ATOM 2061 O O . PHE A 1 265 ? -52.379 -35.704 17.970 1.00 69.56 265 PHE A O 1
ATOM 2068 N N . THR A 1 266 ? -51.566 -35.803 20.057 1.00 63.50 266 THR A N 1
ATOM 2069 C CA . THR A 1 266 ? -51.679 -37.263 20.186 1.00 63.50 266 THR A CA 1
ATOM 2070 C C . THR A 1 266 ? -53.161 -37.665 20.350 1.00 63.50 266 THR A C 1
ATOM 2072 O O . THR A 1 266 ? -53.894 -37.039 21.112 1.00 63.50 266 THR A O 1
ATOM 2075 N N . GLU A 1 267 ? -53.646 -38.692 19.627 1.00 54.34 267 GLU A N 1
ATOM 2076 C CA . GLU A 1 267 ? -55.073 -39.112 19.663 1.00 54.34 267 GLU A CA 1
ATOM 2077 C C . GLU A 1 267 ? -55.526 -39.642 21.044 1.00 54.34 267 GLU A C 1
ATOM 2079 O O . GLU A 1 267 ? -56.719 -39.638 21.350 1.00 54.34 267 GLU A O 1
ATOM 2084 N N . ASP A 1 268 ? -54.578 -40.056 21.889 1.00 51.69 268 ASP A N 1
ATOM 2085 C CA . ASP A 1 268 ? -54.788 -40.516 23.262 1.00 51.69 268 ASP A CA 1
ATOM 2086 C C . ASP A 1 268 ? -54.174 -39.499 24.232 1.00 51.69 268 ASP A C 1
ATOM 2088 O O . ASP A 1 268 ? -53.103 -39.750 24.767 1.00 51.69 268 ASP A O 1
ATOM 2092 N N . VAL A 1 269 ? -54.818 -38.348 24.455 1.00 51.38 269 VAL A N 1
ATOM 2093 C CA . VAL A 1 269 ? -54.357 -37.348 25.438 1.00 51.38 269 VAL A CA 1
ATOM 2094 C C . VAL A 1 269 ? -54.545 -37.920 26.853 1.00 51.38 269 VAL A C 1
ATOM 2096 O O . VAL A 1 269 ? -55.682 -37.934 27.344 1.00 51.38 269 VAL A O 1
ATOM 2099 N N . PRO A 1 270 ? -53.501 -38.395 27.566 1.00 47.19 270 PRO A N 1
ATOM 2100 C CA . PRO A 1 270 ? -53.624 -38.657 28.988 1.00 47.19 270 PRO A CA 1
ATOM 2101 C C . PRO A 1 270 ? -53.630 -37.272 29.630 1.00 47.19 270 PRO A C 1
ATOM 2103 O O . PRO A 1 270 ? -52.621 -36.575 29.657 1.00 47.19 270 PRO A O 1
ATOM 2106 N N . GLY A 1 271 ? -54.815 -36.822 30.027 1.00 47.78 271 GLY A N 1
ATOM 2107 C CA . GLY A 1 271 ? -55.000 -35.480 30.548 1.00 47.78 271 GLY A CA 1
ATOM 2108 C C . GLY A 1 271 ? -54.132 -35.181 31.767 1.00 47.78 271 GLY A C 1
ATOM 2109 O O . GLY A 1 271 ? -54.193 -35.902 32.756 1.00 47.78 271 GLY A O 1
ATOM 2110 N N . LEU A 1 272 ? -53.482 -34.023 31.675 1.00 52.62 272 LEU A N 1
ATOM 2111 C CA . LEU A 1 272 ? -53.669 -32.880 32.568 1.00 52.62 272 LEU A CA 1
ATOM 2112 C C . LEU A 1 272 ? -53.173 -33.037 34.013 1.00 52.62 272 LEU A C 1
ATOM 2114 O O . LEU A 1 272 ? -53.848 -33.609 34.869 1.00 52.62 272 LEU A O 1
ATOM 2118 N N . PHE A 1 273 ? -52.089 -32.324 34.310 1.00 56.69 273 PHE A N 1
ATOM 2119 C CA . PHE A 1 273 ? -51.659 -32.004 35.667 1.00 56.69 273 PHE A CA 1
ATOM 2120 C C . PHE A 1 273 ? -52.528 -30.864 36.238 1.00 56.69 273 PHE A C 1
ATOM 2122 O O . PHE A 1 273 ? -52.130 -29.703 36.247 1.00 56.69 273 PHE A O 1
ATOM 2129 N N . CYS A 1 274 ? -53.752 -31.147 36.706 1.00 53.53 274 CYS A N 1
ATOM 2130 C CA . CYS A 1 274 ? -54.514 -30.130 37.448 1.00 53.53 274 CYS A CA 1
ATOM 2131 C C . CYS A 1 274 ? -53.886 -30.012 38.862 1.00 53.53 274 CYS A C 1
ATOM 2133 O O . CYS A 1 274 ? -53.987 -30.932 39.676 1.00 53.53 274 CYS A O 1
ATOM 2135 N N . LEU A 1 275 ? -53.192 -28.903 39.147 1.00 54.03 275 LEU A N 1
ATOM 2136 C CA . LEU A 1 275 ? -52.616 -28.617 40.465 1.00 54.03 275 LEU A CA 1
ATOM 2137 C C . LEU A 1 275 ? -53.724 -28.243 41.464 1.00 54.03 275 LEU A C 1
ATOM 2139 O O . LEU A 1 275 ? -54.065 -27.078 41.645 1.00 54.03 275 LEU A O 1
ATOM 2143 N N . ASP A 1 276 ? -54.302 -29.243 42.128 1.00 50.16 276 ASP A N 1
ATOM 2144 C CA . ASP A 1 276 ? -55.323 -29.025 43.156 1.00 50.16 276 ASP A CA 1
ATOM 2145 C C . ASP A 1 276 ? -54.693 -28.550 44.482 1.00 50.16 276 ASP A C 1
ATOM 2147 O O . ASP A 1 276 ? -53.919 -29.279 45.108 1.00 50.16 276 ASP A O 1
ATOM 2151 N N . GLY A 1 277 ? -55.092 -27.370 44.977 1.00 52.09 277 GLY A N 1
ATOM 2152 C CA . GLY A 1 277 ? -54.916 -27.009 46.395 1.00 52.09 277 GLY A CA 1
ATOM 2153 C C . GLY A 1 277 ? -54.300 -25.648 46.723 1.00 52.09 277 GLY A C 1
ATOM 2154 O O . GLY A 1 277 ? -54.085 -25.381 47.908 1.00 52.09 277 GLY A O 1
ATOM 2155 N N . TYR A 1 278 ? -54.043 -24.787 45.740 1.00 52.69 278 TYR A N 1
ATOM 2156 C CA . TYR A 1 278 ? -53.453 -23.471 45.983 1.00 52.69 278 TYR A CA 1
ATOM 2157 C C . TYR A 1 278 ? -54.499 -22.362 45.886 1.00 52.69 278 TYR A C 1
ATOM 2159 O O . TYR A 1 278 ? -55.018 -22.053 44.818 1.00 52.69 278 TYR A O 1
ATOM 2167 N N . ILE A 1 279 ? -54.806 -21.778 47.042 1.00 50.53 279 ILE A N 1
ATOM 2168 C CA . ILE A 1 279 ? -55.663 -20.602 47.168 1.00 50.53 279 ILE A CA 1
ATOM 2169 C C . ILE A 1 279 ? -54.793 -19.382 46.806 1.00 50.53 279 ILE A C 1
ATOM 2171 O O . ILE A 1 279 ? -53.777 -19.172 47.461 1.00 50.53 279 ILE A O 1
ATOM 2175 N N . GLU A 1 280 ? -55.180 -18.605 45.789 1.00 54.06 280 GLU A N 1
ATOM 2176 C CA . GLU A 1 280 ? -54.579 -17.308 45.388 1.00 54.06 280 GLU A CA 1
ATOM 2177 C C . GLU A 1 280 ? -53.159 -17.321 44.759 1.00 54.06 280 GLU A C 1
ATOM 2179 O O . GLU A 1 280 ? -52.447 -16.315 44.807 1.00 54.06 280 GLU A O 1
ATOM 2184 N N . ALA A 1 281 ? -52.735 -18.422 44.130 1.00 55.41 281 ALA A N 1
ATOM 2185 C CA . ALA A 1 281 ? -51.425 -18.512 43.469 1.00 55.41 281 ALA A CA 1
ATOM 2186 C C . ALA A 1 281 ? -51.451 -18.101 41.976 1.00 55.41 281 ALA A C 1
ATOM 2188 O O . ALA A 1 281 ? -52.257 -18.630 41.209 1.00 55.41 281 ALA A O 1
ATOM 2189 N N . ILE A 1 282 ? -50.540 -17.219 41.541 1.00 61.66 282 ILE A N 1
ATOM 2190 C CA . ILE A 1 282 ? -50.267 -16.952 40.110 1.00 61.66 282 ILE A CA 1
ATOM 2191 C C . ILE A 1 282 ? -49.192 -17.915 39.642 1.00 61.66 282 ILE A C 1
ATOM 2193 O O . ILE A 1 282 ? -48.243 -18.173 40.372 1.00 61.66 282 ILE A O 1
ATOM 2197 N N . ILE A 1 283 ? -49.273 -18.384 38.406 1.00 67.12 283 ILE A N 1
ATOM 2198 C CA . ILE A 1 283 ? -48.099 -18.954 37.748 1.00 67.12 283 ILE A CA 1
ATOM 2199 C C . ILE A 1 283 ? -47.369 -17.808 37.069 1.00 67.12 283 ILE A C 1
ATOM 2201 O O . ILE A 1 283 ? -47.878 -17.229 36.114 1.00 67.12 283 ILE A O 1
ATOM 2205 N N . ALA A 1 284 ? -46.225 -17.450 37.641 1.00 65.75 284 ALA A N 1
ATOM 2206 C CA . ALA A 1 284 ? -45.381 -16.355 37.180 1.00 65.75 284 ALA A CA 1
ATOM 2207 C C . ALA A 1 284 ? -44.520 -16.749 35.972 1.00 65.75 284 ALA A C 1
ATOM 2209 O O . ALA A 1 284 ? -44.140 -15.897 35.177 1.00 65.75 284 ALA A O 1
ATOM 2210 N N . GLY A 1 285 ? -44.252 -18.045 35.834 1.00 71.06 285 GLY A N 1
ATOM 2211 C CA . GLY A 1 285 ? -43.608 -18.635 34.674 1.00 71.06 285 GLY A CA 1
ATOM 2212 C C . GLY A 1 285 ? -43.395 -20.122 34.868 1.00 71.06 285 GLY A C 1
ATOM 2213 O O . GLY A 1 285 ? -43.544 -20.657 35.972 1.00 71.06 285 GLY A O 1
ATOM 2214 N N . HIS A 1 286 ? -43.043 -20.794 33.793 1.00 77.12 286 HIS A N 1
ATOM 2215 C CA . HIS A 1 286 ? -42.656 -22.190 33.795 1.00 77.12 286 HIS A CA 1
ATOM 2216 C C . HIS A 1 286 ? -41.587 -22.396 32.729 1.00 77.12 286 HIS A C 1
ATOM 2218 O O . HIS A 1 286 ? -41.328 -21.485 31.962 1.00 77.12 286 HIS A O 1
ATOM 2224 N N . GLU A 1 287 ? -40.863 -23.508 32.805 1.00 78.44 287 GLU A N 1
ATOM 2225 C CA . GLU A 1 287 ? -39.848 -23.874 31.816 1.00 78.44 287 GLU A CA 1
ATOM 2226 C C . GLU A 1 287 ? -39.427 -25.325 32.031 1.00 78.44 287 GLU A C 1
ATOM 2228 O O . GLU A 1 287 ? -39.368 -25.821 33.166 1.00 78.44 287 GLU A O 1
ATOM 2233 N N . PHE A 1 288 ? -39.102 -26.021 30.952 1.00 78.25 288 PHE A N 1
ATOM 2234 C CA . PHE A 1 288 ? -38.548 -27.358 31.031 1.00 78.25 288 PHE A CA 1
ATOM 2235 C C . PHE A 1 288 ? -37.066 -27.331 31.390 1.00 78.25 288 PHE A C 1
ATOM 2237 O O . PHE A 1 288 ? -36.292 -26.462 31.002 1.00 78.25 288 PHE A O 1
ATOM 2244 N N . SER A 1 289 ? -36.625 -28.356 32.113 1.00 83.94 289 SER A N 1
ATOM 2245 C CA . SER A 1 289 ? -35.199 -28.611 32.232 1.00 83.94 289 SER A CA 1
ATOM 2246 C C . SER A 1 289 ? -34.596 -28.875 30.836 1.00 83.94 289 SER A C 1
ATOM 2248 O O . SER A 1 289 ? -35.307 -29.330 29.943 1.00 83.94 289 SER A O 1
ATOM 2250 N N . PRO A 1 290 ? -33.291 -28.656 30.625 1.00 77.62 290 PRO A N 1
ATOM 2251 C CA . PRO A 1 290 ? -32.616 -28.867 29.338 1.00 77.62 290 PRO A CA 1
ATOM 2252 C C . PRO A 1 290 ? -32.808 -30.272 28.742 1.00 77.62 290 PRO A C 1
ATOM 2254 O O . PRO A 1 290 ? -32.852 -30.443 27.525 1.00 77.62 290 PRO A O 1
ATOM 2257 N N . SER A 1 291 ? -32.937 -31.303 29.583 1.00 75.44 291 SER A N 1
ATOM 2258 C CA . SER A 1 291 ? -33.285 -32.659 29.132 1.00 75.44 291 SER A CA 1
ATOM 2259 C C . SER A 1 291 ? -34.761 -32.825 28.748 1.00 75.44 291 SER A C 1
ATOM 2261 O O . SER A 1 291 ? -35.101 -33.785 28.057 1.00 75.44 291 SER A O 1
ATOM 2263 N N . GLY A 1 292 ? -35.635 -31.917 29.177 1.00 73.00 292 GLY A N 1
ATOM 2264 C CA . GLY A 1 292 ? -37.086 -31.977 29.024 1.00 73.00 292 GLY A CA 1
ATOM 2265 C C . GLY A 1 292 ? -37.770 -32.929 30.008 1.00 73.00 292 GLY A C 1
ATOM 2266 O O . GLY A 1 292 ? -38.973 -33.165 29.907 1.00 73.00 292 GLY A O 1
ATOM 2267 N N . ASN A 1 293 ? -37.022 -33.502 30.954 1.00 79.06 293 ASN A N 1
ATOM 2268 C CA . ASN A 1 293 ? -37.522 -34.527 31.874 1.00 79.06 293 ASN A CA 1
ATOM 2269 C C . ASN A 1 293 ? -38.249 -33.939 33.084 1.00 79.06 293 ASN A C 1
ATOM 2271 O O . ASN A 1 293 ? -39.015 -34.641 33.752 1.00 79.06 293 ASN A O 1
ATOM 2275 N N . TYR A 1 294 ? -38.028 -32.653 33.347 1.00 83.44 294 TYR A N 1
ATOM 2276 C CA . TYR A 1 294 ? -38.632 -31.935 34.452 1.00 83.44 294 TYR A CA 1
ATOM 2277 C C . TYR A 1 294 ? -39.254 -30.624 33.981 1.00 83.44 294 TYR A C 1
ATOM 2279 O O . TYR A 1 294 ? -38.672 -29.937 33.153 1.00 83.44 294 TYR A O 1
ATOM 2287 N N . LEU A 1 295 ? -40.410 -30.266 34.536 1.00 82.31 295 LEU A N 1
ATOM 2288 C CA . LEU A 1 295 ? -41.060 -28.972 34.344 1.00 82.31 295 LEU A CA 1
ATOM 2289 C C . LEU A 1 295 ? -40.913 -28.153 35.624 1.00 82.31 295 LEU A C 1
ATOM 2291 O O . LEU A 1 295 ? -41.439 -28.539 36.673 1.00 82.31 295 LEU A O 1
ATOM 2295 N N . TYR A 1 296 ? -40.192 -27.043 35.541 1.00 85.50 296 TYR A N 1
ATOM 2296 C CA . TYR A 1 296 ? -40.083 -26.064 36.609 1.00 85.50 296 TYR A CA 1
ATOM 2297 C C . TYR A 1 296 ? -41.234 -25.069 36.499 1.00 85.50 296 TYR A C 1
ATOM 2299 O O . TYR A 1 296 ? -41.581 -24.630 35.411 1.00 85.50 296 TYR A O 1
ATOM 2307 N N . ILE A 1 297 ? -41.853 -24.734 37.626 1.00 79.94 297 ILE A N 1
ATOM 2308 C CA . ILE A 1 297 ? -42.995 -23.821 37.698 1.00 79.94 297 ILE A CA 1
ATOM 2309 C C . ILE A 1 297 ? -42.708 -22.823 38.809 1.00 79.94 297 ILE A C 1
ATOM 2311 O O . ILE A 1 297 ? -42.515 -23.226 39.958 1.00 79.94 297 ILE A O 1
ATOM 2315 N N . ASN A 1 298 ? -42.695 -21.537 38.473 1.00 79.00 298 ASN A N 1
ATOM 2316 C CA . ASN A 1 298 ? -42.647 -20.455 39.440 1.00 79.00 298 ASN A CA 1
ATOM 2317 C C . ASN A 1 298 ? -44.071 -20.059 39.830 1.00 79.00 298 ASN A C 1
ATOM 2319 O O . ASN A 1 298 ? -44.878 -19.638 38.997 1.00 79.00 298 ASN A O 1
ATOM 2323 N N . ILE A 1 299 ? -44.377 -20.204 41.111 1.00 75.12 299 ILE A N 1
ATOM 2324 C CA . ILE A 1 299 ? -45.686 -19.928 41.680 1.00 75.12 299 ILE A CA 1
ATOM 2325 C C . ILE A 1 299 ? -45.577 -18.634 42.493 1.00 75.12 299 ILE A C 1
ATOM 2327 O O . ILE A 1 299 ? -45.005 -18.627 43.581 1.00 75.12 299 ILE A O 1
ATOM 2331 N N . GLY A 1 300 ? -46.124 -17.544 41.957 1.00 65.38 300 GLY A N 1
ATOM 2332 C CA . GLY A 1 300 ? -46.199 -16.219 42.570 1.00 65.38 300 GLY A CA 1
ATOM 2333 C C . GLY A 1 300 ? -47.406 -16.024 43.494 1.00 65.38 300 GLY A C 1
ATOM 2334 O O . GLY A 1 300 ? -48.394 -16.759 43.432 1.00 65.38 300 GLY A O 1
ATOM 2335 N N . ASN A 1 301 ? -47.354 -14.996 44.348 1.00 64.25 301 ASN A N 1
ATOM 2336 C CA . ASN A 1 301 ? -48.436 -14.626 45.272 1.00 64.25 301 ASN A CA 1
ATOM 2337 C C . ASN A 1 301 ? -49.141 -13.332 44.803 1.00 64.25 301 ASN A C 1
ATOM 2339 O O . ASN A 1 301 ? -48.475 -12.311 44.669 1.00 64.25 301 ASN A O 1
ATOM 2343 N N . GLN A 1 302 ? -50.472 -13.342 44.597 1.00 52.03 302 GLN A N 1
ATOM 2344 C CA . GLN A 1 302 ? -51.236 -12.110 44.276 1.00 52.03 302 GLN A CA 1
ATOM 2345 C C . GLN A 1 302 ? -51.425 -11.178 45.470 1.00 52.03 302 GLN A C 1
ATOM 2347 O O . GLN A 1 302 ? -51.611 -9.979 45.297 1.00 52.03 302 GLN A O 1
ATOM 2352 N N . ASN A 1 303 ? -51.419 -11.712 46.689 1.00 53.50 303 ASN A N 1
ATOM 2353 C CA . ASN A 1 303 ? -51.762 -10.962 47.884 1.00 53.50 303 ASN A CA 1
ATOM 2354 C C . ASN A 1 303 ? -50.554 -10.877 48.814 1.00 53.50 303 ASN A C 1
ATOM 2356 O O . ASN A 1 303 ? -50.429 -11.646 49.771 1.00 53.50 303 ASN A O 1
ATOM 2360 N N . ALA A 1 304 ? -49.734 -9.837 48.625 1.00 48.62 304 ALA A N 1
ATOM 2361 C CA . ALA A 1 304 ? -48.662 -9.449 49.553 1.00 48.62 304 ALA A CA 1
ATOM 2362 C C . ALA A 1 304 ? -49.147 -9.260 51.014 1.00 48.62 304 ALA A C 1
ATOM 2364 O O . ALA A 1 304 ? -48.357 -9.210 51.956 1.00 48.62 304 ALA A O 1
ATOM 2365 N N . SER A 1 305 ? -50.465 -9.168 51.231 1.00 48.84 305 SER A N 1
ATOM 2366 C CA . SER A 1 305 ? -51.103 -9.027 52.543 1.00 48.84 305 SER A CA 1
ATOM 2367 C C . SER A 1 305 ? -51.503 -10.350 53.225 1.00 48.84 305 SER A C 1
ATOM 2369 O O . SER A 1 305 ? -51.866 -10.323 54.407 1.00 48.84 305 SER A O 1
ATOM 2371 N N . SER A 1 306 ? -51.417 -11.503 52.543 1.00 47.97 306 SER A N 1
ATOM 2372 C CA . SER A 1 306 ? -51.740 -12.822 53.107 1.00 47.97 306 SER A CA 1
ATOM 2373 C C . SER A 1 306 ? -50.465 -13.608 53.467 1.00 47.97 306 SER A C 1
ATOM 2375 O O . SER A 1 306 ? -49.709 -14.001 52.585 1.00 47.97 306 SER A O 1
ATOM 2377 N N . PRO A 1 307 ? -50.201 -13.900 54.756 1.00 48.28 307 PRO A N 1
ATOM 2378 C CA . PRO A 1 307 ? -48.952 -14.524 55.211 1.00 48.28 307 PRO A CA 1
ATOM 2379 C C . PRO A 1 307 ? -48.869 -16.048 54.977 1.00 48.28 307 PRO A C 1
ATOM 2381 O O . PRO A 1 307 ? -48.081 -16.714 55.647 1.00 48.28 307 PRO A O 1
ATOM 2384 N N . VAL A 1 308 ? -49.720 -16.633 54.123 1.00 45.28 308 VAL A N 1
ATOM 2385 C CA . VAL A 1 308 ? -49.925 -18.098 54.062 1.00 45.28 308 VAL A CA 1
ATOM 2386 C C . VAL A 1 308 ? -49.388 -18.751 52.780 1.00 45.28 308 VAL A C 1
ATOM 2388 O O . VAL A 1 308 ? -49.163 -19.958 52.789 1.00 45.28 308 VAL A O 1
ATOM 2391 N N . THR A 1 309 ? -49.086 -17.997 51.723 1.00 53.09 309 THR A N 1
ATOM 2392 C CA . THR A 1 309 ? -48.550 -18.540 50.461 1.00 53.09 309 THR A CA 1
ATOM 2393 C C . THR A 1 309 ? -47.281 -17.788 50.061 1.00 53.09 309 THR A C 1
ATOM 2395 O O . THR A 1 309 ? -47.319 -16.713 49.471 1.00 53.09 309 THR A O 1
ATOM 2398 N N . SER A 1 310 ? -46.123 -18.323 50.451 1.00 58.12 310 SER A N 1
ATOM 2399 C CA . SER A 1 310 ? -44.826 -17.858 49.949 1.00 58.12 310 SER A CA 1
ATOM 2400 C C . SER A 1 310 ? -44.697 -18.212 48.471 1.00 58.12 310 SER A C 1
ATOM 2402 O O . SER A 1 310 ? -45.048 -19.333 48.105 1.00 58.12 310 SER A O 1
ATOM 2404 N N . ALA A 1 311 ? -44.174 -17.292 47.656 1.00 65.81 311 ALA A N 1
ATOM 2405 C CA . ALA A 1 311 ? -43.778 -17.618 46.293 1.00 65.81 311 ALA A CA 1
ATOM 2406 C C . ALA A 1 311 ? -42.796 -18.800 46.307 1.00 65.81 311 ALA A C 1
ATOM 2408 O O . ALA A 1 311 ? -41.912 -18.864 47.169 1.00 65.81 311 ALA A O 1
ATOM 2409 N N . GLU A 1 312 ? -42.984 -19.760 45.409 1.00 75.69 312 GLU A N 1
ATOM 2410 C CA . GLU A 1 312 ? -42.215 -20.999 45.406 1.00 75.69 312 GLU A CA 1
ATOM 2411 C C . GLU A 1 312 ? -41.955 -21.517 43.998 1.00 75.69 312 GLU A C 1
ATOM 2413 O O . GLU A 1 312 ? -42.808 -21.437 43.119 1.00 75.69 312 GLU A O 1
ATOM 2418 N N . ILE A 1 313 ? -40.782 -22.120 43.813 1.00 81.44 313 ILE A N 1
ATOM 2419 C CA . ILE A 1 313 ? -40.467 -22.876 42.606 1.00 81.44 313 ILE A CA 1
ATOM 2420 C C . ILE A 1 313 ? -40.772 -24.343 42.882 1.00 81.44 313 ILE A C 1
ATOM 2422 O O . ILE A 1 313 ? -40.358 -24.916 43.894 1.00 81.44 313 ILE A O 1
ATOM 2426 N N . ARG A 1 314 ? -41.514 -24.959 41.972 1.00 81.94 314 ARG A N 1
ATOM 2427 C CA . ARG A 1 314 ? -41.809 -26.387 41.971 1.00 81.94 314 ARG A CA 1
ATOM 2428 C C . ARG A 1 314 ? -41.206 -27.035 40.744 1.00 81.94 314 ARG A C 1
ATOM 2430 O O . ARG A 1 314 ? -40.989 -26.385 39.734 1.00 81.94 314 ARG A O 1
ATOM 2437 N N . CYS A 1 315 ? -40.938 -28.326 40.854 1.00 86.31 315 CYS A N 1
ATOM 2438 C CA . CYS A 1 315 ? -40.415 -29.138 39.772 1.00 86.31 315 CYS A CA 1
ATOM 2439 C C . CYS A 1 315 ? -41.270 -30.402 39.669 1.00 86.31 315 CYS A C 1
ATOM 2441 O O . CYS A 1 315 ? -41.506 -31.069 40.678 1.00 86.31 315 CYS A O 1
ATOM 2443 N N . ILE A 1 316 ? -41.763 -30.711 38.475 1.00 81.62 316 ILE A N 1
ATOM 2444 C CA . ILE A 1 316 ? -42.563 -31.902 38.180 1.00 81.62 316 ILE A CA 1
ATOM 2445 C C . ILE A 1 316 ? -41.742 -32.805 37.272 1.00 81.62 316 ILE A C 1
ATOM 2447 O O . ILE A 1 316 ? -41.243 -32.352 36.251 1.00 81.62 316 ILE A O 1
ATOM 2451 N N . GLU A 1 317 ? -41.614 -34.083 37.613 1.00 83.50 317 GLU A N 1
ATOM 2452 C CA . GLU A 1 317 ? -41.052 -35.076 36.698 1.00 83.50 317 GLU A CA 1
ATOM 2453 C C . GLU A 1 317 ? -42.101 -35.438 35.637 1.00 83.50 317 GLU A C 1
ATOM 2455 O O . GLU A 1 317 ? -43.141 -36.030 35.939 1.00 83.50 317 GLU A O 1
ATOM 2460 N N . VAL A 1 318 ? -41.823 -35.086 34.381 1.00 74.19 318 VAL A N 1
ATOM 2461 C CA . VAL A 1 318 ? -42.782 -35.140 33.263 1.00 74.19 318 VAL A CA 1
ATOM 2462 C C . VAL A 1 318 ? -43.251 -36.573 32.991 1.00 74.19 318 VAL A C 1
ATOM 2464 O O . VAL A 1 318 ? -44.406 -36.803 32.641 1.00 74.19 318 VAL A O 1
ATOM 2467 N N . SER A 1 319 ? -42.371 -37.557 33.193 1.00 70.19 319 SER A N 1
ATOM 2468 C CA . SER A 1 319 ? -42.669 -38.971 32.938 1.00 70.19 319 SER A CA 1
ATOM 2469 C C . SER A 1 319 ? -43.558 -39.628 34.004 1.00 70.19 319 SER A C 1
ATOM 2471 O O . SER A 1 319 ? -44.230 -40.621 33.707 1.00 70.19 319 SER A O 1
ATOM 2473 N N . THR A 1 320 ? -43.561 -39.110 35.240 1.00 73.50 320 THR A N 1
ATOM 2474 C CA . THR A 1 320 ? -44.271 -39.717 36.381 1.00 73.50 320 THR A CA 1
ATOM 2475 C C . THR A 1 320 ? -45.445 -38.895 36.891 1.00 73.50 320 THR A C 1
ATOM 2477 O O . THR A 1 320 ? -46.245 -39.447 37.650 1.00 73.50 320 THR A O 1
ATOM 2480 N N . ASP A 1 321 ? -45.567 -37.627 36.482 1.00 67.88 321 ASP A N 1
ATOM 2481 C CA . ASP A 1 321 ? -46.544 -36.684 37.037 1.00 67.88 321 ASP A CA 1
ATOM 2482 C C . ASP A 1 321 ? -46.419 -36.554 38.561 1.00 67.88 321 ASP A C 1
ATOM 2484 O O . ASP A 1 321 ? -47.392 -36.587 39.315 1.00 67.88 321 ASP A O 1
ATOM 2488 N N . GLN A 1 322 ? -45.193 -36.557 39.074 1.00 76.69 322 GLN A N 1
ATOM 2489 C CA . GLN A 1 322 ? -44.952 -36.391 40.501 1.00 76.69 322 GLN A CA 1
ATOM 2490 C C . GLN A 1 322 ? -44.040 -35.197 40.724 1.00 76.69 322 GLN A C 1
ATOM 2492 O O . GLN A 1 322 ? -43.081 -34.970 39.987 1.00 76.69 322 GLN A O 1
ATOM 2497 N N . PHE A 1 323 ? -44.319 -34.450 41.791 1.00 79.81 323 PHE A N 1
ATOM 2498 C CA . PHE A 1 323 ? -43.416 -33.403 42.240 1.00 79.81 323 PHE A CA 1
ATOM 2499 C C . PHE A 1 323 ? -42.064 -34.003 42.622 1.00 79.81 323 PHE A C 1
ATOM 2501 O O . PHE A 1 323 ? -41.967 -34.845 43.523 1.00 79.81 323 PHE A O 1
ATOM 2508 N N . ALA A 1 324 ? -41.018 -33.532 41.953 1.00 79.19 324 ALA A N 1
ATOM 2509 C CA . ALA A 1 324 ? -39.650 -33.824 42.312 1.00 79.19 324 ALA A CA 1
ATOM 2510 C C . ALA A 1 324 ? -39.265 -32.973 43.539 1.00 79.19 324 ALA A C 1
ATOM 2512 O O . ALA A 1 324 ? -39.502 -31.763 43.554 1.00 79.19 324 ALA A O 1
ATOM 2513 N N . PRO A 1 325 ? -38.676 -33.569 44.591 1.00 77.12 325 PRO A N 1
ATOM 2514 C CA . PRO A 1 325 ? -38.164 -32.795 45.717 1.00 77.12 325 PRO A CA 1
ATOM 2515 C C . PRO A 1 325 ? -37.069 -31.818 45.265 1.00 77.12 325 PRO A C 1
ATOM 2517 O O . PRO A 1 325 ? -36.142 -32.238 44.572 1.00 77.12 325 PRO A O 1
ATOM 2520 N N . LEU A 1 326 ? -37.131 -30.570 45.740 1.00 81.12 326 LEU A N 1
ATOM 2521 C CA . LEU A 1 326 ? -36.126 -29.520 45.527 1.00 81.12 326 LEU A CA 1
ATOM 2522 C C . LEU A 1 326 ? -35.467 -29.113 46.865 1.00 81.12 326 LEU A C 1
ATOM 2524 O O . LEU A 1 326 ? -35.532 -27.952 47.274 1.00 81.12 326 LEU A O 1
ATOM 2528 N N . PRO A 1 327 ? -34.819 -30.047 47.589 1.00 75.19 327 PRO A N 1
ATOM 2529 C CA . PRO A 1 327 ? -34.425 -29.851 48.987 1.00 75.19 327 PRO A CA 1
ATOM 2530 C C . PRO A 1 327 ? -33.465 -28.673 49.209 1.00 75.19 327 PRO A C 1
ATOM 2532 O O . PRO A 1 327 ? -33.439 -28.105 50.302 1.00 75.19 327 PRO A O 1
ATOM 2535 N N . ASN A 1 328 ? -32.676 -28.304 48.194 1.00 72.19 328 ASN A N 1
ATOM 2536 C CA . ASN A 1 328 ? -31.733 -27.192 48.288 1.00 72.19 328 ASN A CA 1
ATOM 2537 C C . ASN A 1 328 ? -32.379 -25.840 47.939 1.00 72.19 328 ASN A C 1
ATOM 2539 O O . ASN A 1 328 ? -31.970 -24.841 48.528 1.00 72.19 328 ASN A O 1
ATOM 2543 N N . LEU A 1 329 ? -33.404 -25.793 47.072 1.00 70.69 329 LEU A N 1
ATOM 2544 C CA . LEU A 1 329 ? -34.167 -24.563 46.803 1.00 70.69 329 LEU A CA 1
ATOM 2545 C C . LEU A 1 329 ? -35.133 -24.255 47.952 1.00 70.69 329 LEU A C 1
ATOM 2547 O O . LEU A 1 329 ? -35.202 -23.111 48.389 1.00 70.69 329 LEU A O 1
ATOM 2551 N N . ASP A 1 330 ? -35.778 -25.275 48.530 1.00 64.81 330 ASP A N 1
ATOM 2552 C CA . ASP A 1 330 ? -36.701 -25.124 49.670 1.00 64.81 330 ASP A CA 1
ATOM 2553 C C . ASP A 1 330 ? -36.021 -24.515 50.918 1.00 64.81 330 ASP A C 1
ATOM 2555 O O . ASP A 1 330 ? -36.676 -23.973 51.810 1.00 64.81 330 ASP A O 1
ATOM 2559 N N . SER A 1 331 ? -34.688 -24.615 51.006 1.00 57.22 331 SER A N 1
ATOM 2560 C CA . SER A 1 331 ? -33.879 -24.054 52.097 1.00 57.22 331 SER A CA 1
ATOM 2561 C C . SER A 1 331 ? -33.398 -22.616 51.848 1.00 57.22 331 SER A C 1
ATOM 2563 O O . SER A 1 331 ? -32.984 -21.934 52.790 1.00 57.22 331 SER A O 1
ATOM 2565 N N . PHE A 1 332 ? -33.472 -22.146 50.599 1.00 56.03 332 PHE A N 1
ATOM 2566 C CA . PHE A 1 332 ? -32.946 -20.867 50.124 1.00 56.03 332 PHE A CA 1
ATOM 2567 C C . PHE A 1 332 ? -34.028 -19.774 50.227 1.00 56.03 332 PHE A C 1
ATOM 2569 O O . PHE A 1 332 ? -34.517 -19.248 49.242 1.00 56.03 332 PHE A O 1
ATOM 2576 N N . LEU A 1 333 ? -34.405 -19.478 51.477 1.00 49.38 333 LEU A N 1
ATOM 2577 C CA . LEU A 1 333 ? -35.171 -18.318 51.962 1.00 49.38 333 LEU A CA 1
ATOM 2578 C C . LEU A 1 333 ? -36.469 -17.931 51.204 1.00 49.38 333 LEU A C 1
ATOM 2580 O O . LEU A 1 333 ? -36.411 -17.272 50.169 1.00 49.38 333 LEU A O 1
ATOM 2584 N N . PRO A 1 334 ? -37.645 -18.146 51.832 1.00 56.66 334 PRO A N 1
ATOM 2585 C CA . PRO A 1 334 ? -38.925 -17.570 51.414 1.00 56.66 334 PRO A CA 1
ATOM 2586 C C . PRO A 1 334 ? -38.890 -16.062 51.122 1.00 56.66 334 PRO A C 1
ATOM 2588 O O . PRO A 1 334 ? -39.651 -15.631 50.275 1.00 56.66 334 PRO A O 1
ATOM 2591 N N . GLU A 1 335 ? -38.001 -15.290 51.768 1.00 58.00 335 GLU A N 1
ATOM 2592 C CA . GLU A 1 335 ? -37.833 -13.836 51.552 1.00 58.00 335 GLU A CA 1
ATOM 2593 C C . GLU A 1 335 ? -37.312 -13.473 50.152 1.00 58.00 335 GLU A C 1
ATOM 2595 O O . GLU A 1 335 ? -37.591 -12.395 49.646 1.00 58.00 335 GLU A O 1
ATOM 2600 N N . LEU A 1 336 ? -36.522 -14.339 49.513 1.00 61.50 336 LEU A N 1
ATOM 2601 C CA . LEU A 1 336 ? -35.848 -14.002 48.257 1.00 61.50 336 LEU A CA 1
ATOM 2602 C C . LEU A 1 336 ? -36.786 -14.204 47.058 1.00 61.50 336 LEU A C 1
ATOM 2604 O O . LEU A 1 336 ? -36.891 -13.339 46.190 1.00 61.50 336 LEU A O 1
ATOM 2608 N N . LEU A 1 337 ? -37.531 -15.313 47.070 1.00 62.84 337 LEU A N 1
ATOM 2609 C CA . LEU A 1 337 ? -38.593 -15.575 46.102 1.00 62.84 337 LEU A CA 1
ATOM 2610 C C . LEU A 1 337 ? -39.816 -14.689 46.353 1.00 62.84 337 LEU A C 1
ATOM 2612 O O . LEU A 1 337 ? -40.372 -14.204 45.379 1.00 62.84 337 LEU A O 1
ATOM 2616 N N . SER A 1 338 ? -40.219 -14.428 47.609 1.00 61.00 338 SER A N 1
ATOM 2617 C CA . SER A 1 338 ? -41.411 -13.608 47.893 1.00 61.00 338 SER A CA 1
ATOM 2618 C C . SER A 1 338 ? -41.263 -12.139 47.524 1.00 61.00 338 SER A C 1
ATOM 2620 O O . SER A 1 338 ? -42.271 -11.520 47.206 1.00 61.00 338 SER A O 1
ATOM 2622 N N . ASP A 1 339 ? -40.043 -11.594 47.586 1.00 63.16 339 ASP A N 1
ATOM 2623 C CA . ASP A 1 339 ? -39.833 -10.147 47.463 1.00 63.16 339 ASP A CA 1
ATOM 2624 C C . ASP A 1 339 ? -39.207 -9.736 46.129 1.00 63.16 339 ASP A C 1
ATOM 2626 O O . ASP A 1 339 ? -39.245 -8.554 45.802 1.00 63.16 339 ASP A O 1
ATOM 2630 N N . ARG A 1 340 ? -38.566 -10.660 45.394 1.00 70.81 340 ARG A N 1
ATOM 2631 C CA . ARG A 1 340 ? -37.797 -10.290 44.191 1.00 70.81 340 ARG A CA 1
ATOM 2632 C C . ARG A 1 340 ? -38.110 -11.088 42.945 1.00 70.81 340 ARG A C 1
ATOM 2634 O O . ARG A 1 340 ? -37.981 -10.529 41.869 1.00 70.81 340 ARG A O 1
ATOM 2641 N N . TYR A 1 341 ? -38.455 -12.368 43.081 1.00 72.81 341 TYR A N 1
ATOM 2642 C CA . TYR A 1 341 ? -38.625 -13.274 41.940 1.00 72.81 341 TYR A CA 1
ATOM 2643 C C . TYR A 1 341 ? -40.038 -13.885 41.858 1.00 72.81 341 TYR A C 1
ATOM 2645 O O . TYR A 1 341 ? -40.271 -14.844 41.123 1.00 72.81 341 TYR A O 1
ATOM 2653 N N . TYR A 1 342 ? -41.006 -13.361 42.618 1.00 67.88 342 TYR A N 1
ATOM 2654 C CA . TYR A 1 342 ? -42.361 -13.925 42.693 1.00 67.88 342 TYR A CA 1
ATOM 2655 C C . TYR A 1 342 ? -43.164 -13.750 41.397 1.00 67.88 342 TYR A C 1
ATOM 2657 O O . TYR A 1 342 ? -44.140 -14.467 41.204 1.00 67.88 342 TYR A O 1
ATOM 2665 N N . LEU A 1 343 ? -42.754 -12.830 40.518 1.00 67.12 343 LEU A N 1
ATOM 2666 C CA . LEU A 1 343 ? -43.305 -12.634 39.171 1.00 67.12 343 LEU A CA 1
ATOM 2667 C C . LEU A 1 343 ? -42.335 -13.072 38.063 1.00 67.12 343 LEU A C 1
ATOM 2669 O O . LEU A 1 343 ? -42.591 -12.811 36.890 1.00 67.12 343 LEU A O 1
ATOM 2673 N N . SER A 1 344 ? -41.230 -13.742 38.406 1.00 69.81 344 SER A N 1
ATOM 2674 C CA . SER A 1 344 ? -40.231 -14.141 37.416 1.00 69.81 344 SER A CA 1
ATOM 2675 C C . SER A 1 344 ? -40.751 -15.215 36.474 1.00 69.81 344 SER A C 1
ATOM 2677 O O . SER A 1 344 ? -41.237 -16.260 36.920 1.00 69.81 344 SER A O 1
ATOM 2679 N N . ARG A 1 345 ? -40.495 -15.020 35.181 1.00 72.06 345 ARG A N 1
ATOM 2680 C CA . ARG A 1 345 ? -40.437 -16.140 34.245 1.00 72.06 345 ARG A CA 1
ATOM 2681 C C . ARG A 1 345 ? -39.240 -17.037 34.541 1.00 72.06 345 ARG A C 1
ATOM 2683 O O . ARG A 1 345 ? -38.258 -16.587 35.141 1.00 72.06 345 ARG A O 1
ATOM 2690 N N . ILE A 1 346 ? -39.361 -18.301 34.148 1.00 77.00 346 ILE A N 1
ATOM 2691 C CA . ILE A 1 346 ? -38.254 -19.253 34.128 1.00 77.00 346 ILE A CA 1
ATOM 2692 C C . ILE A 1 346 ? -37.877 -19.437 32.663 1.00 77.00 346 ILE A C 1
ATOM 2694 O O . ILE A 1 346 ? -38.772 -19.553 31.843 1.00 77.00 346 ILE A O 1
ATOM 2698 N N . GLU A 1 347 ? -36.590 -19.414 32.331 1.00 75.75 347 GLU A N 1
ATOM 2699 C CA . GLU A 1 347 ? -36.145 -19.528 30.934 1.00 75.75 347 GLU A CA 1
ATOM 2700 C C . GLU A 1 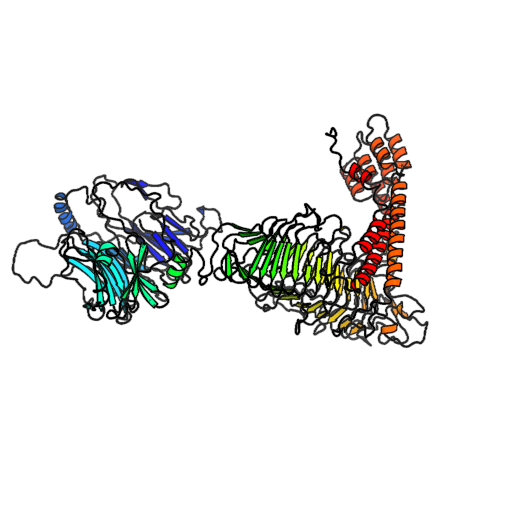347 ? -34.883 -20.376 30.847 1.00 75.75 347 GLU A C 1
ATOM 2702 O O . GLU A 1 347 ? -33.939 -20.192 31.622 1.00 75.75 347 GLU A O 1
ATOM 2707 N N . SER A 1 348 ? -34.844 -21.319 29.918 1.00 71.94 348 SER A N 1
ATOM 2708 C CA . SER A 1 348 ? -33.714 -22.226 29.756 1.00 71.94 348 SER A CA 1
ATOM 2709 C C . SER A 1 348 ? -32.519 -21.530 29.092 1.00 71.94 348 SER A C 1
ATOM 2711 O O . SER A 1 348 ? -32.647 -20.634 28.260 1.00 71.94 348 SER A O 1
ATOM 2713 N N . GLY A 1 349 ? -31.300 -21.905 29.482 1.00 69.56 349 GLY A N 1
ATOM 2714 C CA . GLY A 1 349 ? -30.088 -21.323 28.907 1.00 69.56 349 GLY A CA 1
ATOM 2715 C C . GLY A 1 349 ? -28.800 -21.973 29.400 1.00 69.56 349 GLY A C 1
ATOM 2716 O O . GLY A 1 349 ? -28.807 -23.098 29.897 1.00 69.56 349 GLY A O 1
ATOM 2717 N N . TYR A 1 350 ? -27.677 -21.263 29.256 1.00 68.38 350 TYR A N 1
ATOM 2718 C CA . TYR A 1 350 ? -26.348 -21.730 29.659 1.00 68.38 350 TYR A CA 1
ATOM 2719 C C . TYR A 1 350 ? -25.619 -20.669 30.484 1.00 68.38 350 TYR A C 1
ATOM 2721 O O . TYR A 1 350 ? -25.556 -19.516 30.076 1.00 68.38 350 TYR A O 1
ATOM 2729 N N . PHE A 1 351 ? -24.995 -21.067 31.592 1.00 70.00 351 PHE A N 1
ATOM 2730 C CA . PHE A 1 351 ? -24.139 -20.210 32.410 1.00 70.00 351 PHE A CA 1
ATOM 2731 C C . PHE A 1 351 ? -22.811 -20.915 32.689 1.00 70.00 351 PHE A C 1
ATOM 2733 O O . PHE A 1 351 ? -22.789 -22.026 33.217 1.00 70.00 351 PHE A O 1
ATOM 2740 N N . GLU A 1 352 ? -21.699 -20.271 32.313 1.00 74.69 352 GLU A N 1
ATOM 2741 C CA . GLU A 1 352 ? -20.340 -20.843 32.393 1.00 74.69 352 GLU A CA 1
ATOM 2742 C C . GLU A 1 352 ? -20.201 -22.185 31.644 1.00 74.69 352 GLU A C 1
ATOM 2744 O O . GLU A 1 352 ? -19.472 -23.081 32.064 1.00 74.69 352 GLU A O 1
ATOM 2749 N N . GLY A 1 353 ? -20.918 -22.329 30.523 1.00 67.44 353 GLY A N 1
ATOM 2750 C CA . GLY A 1 353 ? -20.918 -23.544 29.699 1.00 67.44 353 GLY A CA 1
ATOM 2751 C C . GLY A 1 353 ? -21.789 -24.687 30.232 1.00 67.44 353 GLY A C 1
ATOM 2752 O O . GLY A 1 353 ? -21.887 -25.720 29.574 1.00 67.44 353 GLY A O 1
ATOM 2753 N N . GLU A 1 354 ? -22.451 -24.504 31.374 1.00 75.56 354 GLU A N 1
ATOM 2754 C CA . GLU A 1 354 ? -23.369 -25.479 31.964 1.00 75.56 354 GLU A CA 1
ATOM 2755 C C . GLU A 1 354 ? -24.823 -25.059 31.723 1.00 75.56 354 GLU A C 1
ATOM 2757 O O . GLU A 1 354 ? -25.124 -23.865 31.783 1.00 75.56 354 GLU A O 1
ATOM 2762 N N . PRO A 1 355 ? -25.747 -25.995 31.465 1.00 78.06 355 PRO A N 1
ATOM 2763 C CA . PRO A 1 355 ? -27.133 -25.646 31.222 1.00 78.06 355 PRO A CA 1
ATOM 2764 C C . PRO A 1 355 ? -27.847 -25.285 32.539 1.00 78.06 355 PRO A C 1
ATOM 2766 O O . PRO A 1 355 ? -27.709 -25.963 33.564 1.00 78.06 355 PRO A O 1
ATOM 2769 N N . VAL A 1 356 ? -28.600 -24.187 32.522 1.00 84.56 356 VAL A N 1
ATOM 2770 C CA . VAL A 1 356 ? -29.261 -23.583 33.690 1.00 84.56 356 VAL A CA 1
ATOM 2771 C C . VAL A 1 356 ? -30.660 -23.085 33.331 1.00 84.56 356 VAL A C 1
ATOM 2773 O O . VAL A 1 356 ? -30.996 -22.986 32.154 1.00 84.56 356 VAL A O 1
ATOM 2776 N N . LEU A 1 357 ? -31.460 -22.740 34.342 1.00 85.88 357 LEU A N 1
ATOM 2777 C CA . LEU A 1 357 ? -32.707 -21.988 34.159 1.00 85.88 357 LEU A CA 1
ATOM 2778 C C . LEU A 1 357 ? -32.578 -20.598 34.784 1.00 85.88 357 LEU A C 1
ATOM 2780 O O . LEU A 1 357 ? -32.219 -20.495 35.953 1.00 85.88 357 LEU A O 1
ATOM 2784 N N . TYR A 1 358 ? -32.860 -19.538 34.042 1.00 82.75 358 TYR A N 1
ATOM 2785 C CA . TYR A 1 358 ? -32.800 -18.151 34.494 1.00 82.75 358 TYR A CA 1
ATOM 2786 C C . TYR A 1 358 ? -34.090 -17.711 35.190 1.00 82.75 358 TYR A C 1
ATOM 2788 O O . TYR A 1 358 ? -35.176 -18.169 34.856 1.00 82.75 358 TYR A O 1
ATOM 2796 N N . LEU A 1 359 ? -33.951 -16.790 36.145 1.00 80.38 359 LEU A N 1
ATOM 2797 C CA . LEU A 1 359 ? -35.019 -16.111 36.877 1.00 80.38 359 LEU A CA 1
ATOM 2798 C C . LEU A 1 359 ? -34.701 -14.611 36.911 1.00 80.38 359 LEU A C 1
ATOM 2800 O O . LEU A 1 359 ? -33.616 -14.226 37.353 1.00 80.38 359 LEU A O 1
ATOM 2804 N N . GLN A 1 360 ? -35.631 -13.760 36.478 1.00 72.44 360 GLN A N 1
ATOM 2805 C CA . GLN A 1 360 ? -35.455 -12.301 36.475 1.00 72.44 360 GLN A CA 1
ATOM 2806 C C . GLN A 1 360 ? -36.300 -11.630 37.553 1.00 72.44 360 GLN A C 1
ATOM 2808 O O . GLN A 1 360 ? -37.518 -11.787 37.553 1.00 72.44 360 GLN A O 1
ATOM 2813 N N . GLY A 1 361 ? -35.670 -10.864 38.440 1.00 69.19 361 GLY A N 1
ATOM 2814 C CA . GLY A 1 361 ? -36.350 -10.152 39.516 1.00 69.19 361 GLY A CA 1
ATOM 2815 C C . GLY A 1 361 ? -36.619 -8.670 39.243 1.00 69.19 361 GLY A C 1
ATOM 2816 O O . GLY A 1 361 ? -36.036 -8.073 38.336 1.00 69.19 361 GLY A O 1
ATOM 2817 N N . ASP A 1 362 ? -37.446 -8.058 40.093 1.00 59.31 362 ASP A N 1
ATOM 2818 C CA . ASP A 1 362 ? -38.118 -6.757 39.875 1.00 59.31 362 ASP A CA 1
ATOM 2819 C C . ASP A 1 362 ? -37.198 -5.517 39.761 1.00 59.31 362 ASP A C 1
ATOM 2821 O O . ASP A 1 362 ? -37.658 -4.414 39.489 1.00 59.31 362 ASP A O 1
ATOM 2825 N N . ASN A 1 363 ? -35.880 -5.669 39.923 1.00 59.22 363 ASN A N 1
ATOM 2826 C CA . ASN A 1 363 ? -34.887 -4.588 39.793 1.00 59.22 363 ASN A CA 1
ATOM 2827 C C . ASN A 1 363 ? -33.726 -4.961 38.855 1.00 59.22 363 ASN A C 1
ATOM 2829 O O . ASN A 1 363 ? -32.574 -4.608 39.113 1.00 59.22 363 ASN A O 1
ATOM 2833 N N . GLY A 1 364 ? -33.999 -5.756 37.816 1.00 54.94 364 GLY A N 1
ATOM 2834 C CA . GLY A 1 364 ? -32.966 -6.238 36.888 1.00 54.94 364 GLY A CA 1
ATOM 2835 C C . GLY A 1 364 ? -31.990 -7.233 37.524 1.00 54.94 364 GLY A C 1
ATOM 2836 O O . GLY A 1 364 ? -30.928 -7.505 36.972 1.00 54.94 364 GLY A O 1
ATOM 2837 N N . GLN A 1 365 ? -32.339 -7.771 38.694 1.00 67.19 365 GLN A N 1
ATOM 2838 C CA . GLN A 1 365 ? -31.572 -8.825 39.345 1.00 67.19 365 GLN A CA 1
ATOM 2839 C C . GLN A 1 365 ? -31.798 -10.139 38.605 1.00 67.19 365 GLN A C 1
ATOM 2841 O O . GLN A 1 365 ? -32.914 -10.435 38.182 1.00 67.19 365 GLN A O 1
ATOM 2846 N N . LEU A 1 366 ? -30.736 -10.921 38.448 1.00 73.81 366 LEU A N 1
ATOM 2847 C CA . LEU A 1 366 ? -30.770 -12.177 37.717 1.00 73.81 366 LEU A CA 1
ATOM 2848 C C . LEU A 1 366 ? -30.328 -13.305 38.646 1.00 73.81 366 LEU A C 1
ATOM 2850 O O . LEU A 1 366 ? -29.301 -13.197 39.318 1.00 73.81 366 LEU A O 1
ATOM 2854 N N . ALA A 1 367 ? -31.081 -14.395 38.660 1.00 81.69 367 ALA A N 1
ATOM 2855 C CA . ALA A 1 367 ? -30.704 -15.633 39.323 1.00 81.69 367 ALA A CA 1
ATOM 2856 C C . ALA A 1 367 ? -30.745 -16.800 38.335 1.00 81.69 367 ALA A C 1
ATOM 2858 O O . ALA A 1 367 ? -31.411 -16.737 37.304 1.00 81.69 367 ALA A O 1
ATOM 2859 N N . ILE A 1 368 ? -30.020 -17.866 38.656 1.00 87.00 368 ILE A N 1
ATOM 2860 C CA . ILE A 1 368 ? -29.996 -19.109 37.884 1.00 87.00 368 ILE A CA 1
ATOM 2861 C C . ILE A 1 368 ? -30.273 -20.311 38.776 1.00 87.00 368 ILE A C 1
ATOM 2863 O O . ILE A 1 368 ? -29.799 -20.380 39.907 1.00 87.00 368 ILE A O 1
ATOM 2867 N N . ILE A 1 369 ? -30.993 -21.292 38.246 1.00 89.25 369 ILE A N 1
ATOM 2868 C CA . ILE A 1 369 ? -31.121 -22.642 38.782 1.00 89.25 369 ILE A CA 1
ATOM 2869 C C . ILE A 1 369 ? -30.090 -23.508 38.060 1.00 89.25 369 ILE A C 1
ATOM 2871 O O . ILE A 1 369 ? -30.239 -23.821 36.879 1.00 89.25 369 ILE A O 1
ATOM 2875 N N . ARG A 1 370 ? -29.034 -23.903 38.771 1.00 89.50 370 ARG A N 1
ATOM 2876 C CA . ARG A 1 370 ? -28.039 -24.864 38.278 1.00 89.50 370 ARG A CA 1
ATOM 2877 C C . ARG A 1 370 ? -28.516 -26.294 38.461 1.00 89.50 370 ARG A C 1
ATOM 2879 O O . ARG A 1 370 ? -29.286 -26.574 39.376 1.00 89.50 370 ARG A O 1
ATOM 2886 N N . ASN A 1 371 ? -27.985 -27.198 37.639 1.00 90.50 371 ASN A N 1
ATOM 2887 C CA . ASN A 1 371 ? -28.348 -28.618 37.597 1.00 90.50 371 ASN A CA 1
ATOM 2888 C C . ASN A 1 371 ? -29.867 -28.867 37.480 1.00 90.50 371 ASN A C 1
ATOM 2890 O O . ASN A 1 371 ? -30.401 -29.694 38.225 1.00 90.50 371 ASN A O 1
ATOM 2894 N N . PRO A 1 372 ? -30.585 -28.176 36.573 1.00 90.69 372 PRO A N 1
ATOM 2895 C CA . PRO A 1 372 ? -32.032 -28.351 36.432 1.00 90.69 372 PRO A CA 1
ATOM 2896 C C . PRO A 1 372 ? -32.442 -29.773 36.009 1.00 90.69 372 PRO A C 1
ATOM 2898 O O . PRO A 1 372 ? -33.565 -30.195 36.252 1.00 90.69 372 PRO A O 1
ATOM 2901 N N . ASP A 1 373 ? -31.531 -30.559 35.433 1.00 89.25 373 ASP A N 1
ATOM 2902 C CA . ASP A 1 373 ? -31.782 -31.969 35.104 1.00 89.25 373 ASP A CA 1
ATOM 2903 C C . ASP A 1 373 ? -31.608 -32.933 36.294 1.00 89.25 373 ASP A C 1
ATOM 2905 O O . ASP A 1 373 ? -31.914 -34.122 36.192 1.00 89.25 373 ASP A O 1
ATOM 2909 N N . GLU A 1 374 ? -31.151 -32.443 37.451 1.00 90.25 374 GLU A N 1
ATOM 2910 C CA . GLU A 1 374 ? -31.048 -33.211 38.693 1.00 90.25 374 GLU A CA 1
ATOM 2911 C C . GLU A 1 374 ? -31.708 -32.449 39.862 1.00 90.25 374 GLU A C 1
ATOM 2913 O O . GLU A 1 374 ? -31.000 -31.929 40.726 1.00 90.25 374 GLU A O 1
ATOM 2918 N N . PRO A 1 375 ? -33.054 -32.412 39.979 1.00 88.06 375 PRO A N 1
ATOM 2919 C CA . PRO A 1 375 ? -33.764 -31.573 40.960 1.00 88.06 375 PRO A CA 1
ATOM 2920 C C . PRO A 1 375 ? -33.314 -31.732 42.425 1.00 88.06 375 PRO A C 1
ATOM 2922 O O . PRO A 1 375 ? -33.318 -30.774 43.195 1.00 88.06 375 PRO A O 1
ATOM 2925 N N . GLN A 1 376 ? -32.843 -32.923 42.815 1.00 86.19 376 GLN A N 1
ATOM 2926 C CA . GLN A 1 376 ? -32.282 -33.175 44.155 1.00 86.19 376 GLN A CA 1
ATOM 2927 C C . GLN A 1 376 ? -30.999 -32.378 44.444 1.00 86.19 376 GLN A C 1
ATOM 2929 O O . GLN A 1 376 ? -30.686 -32.106 45.604 1.00 86.19 376 GLN A O 1
ATOM 2934 N N . ASN A 1 377 ? -30.254 -32.047 43.391 1.00 85.94 377 ASN A N 1
ATOM 2935 C CA . ASN A 1 377 ? -28.985 -31.327 43.400 1.00 85.94 377 ASN A CA 1
ATOM 2936 C C . ASN A 1 377 ? -29.119 -29.914 42.817 1.00 85.94 377 ASN A C 1
ATOM 2938 O O . ASN A 1 377 ? -28.129 -29.181 42.800 1.00 85.94 377 ASN A O 1
ATOM 2942 N N . ALA A 1 378 ? -30.313 -29.531 42.355 1.00 88.69 378 ALA A N 1
ATOM 2943 C CA . ALA A 1 378 ? -30.561 -28.206 41.820 1.00 88.69 378 ALA A CA 1
ATOM 2944 C C . ALA A 1 378 ? -30.303 -27.143 42.893 1.00 88.69 378 ALA A C 1
ATOM 2946 O O . ALA A 1 378 ? -30.647 -27.335 44.061 1.00 88.69 378 ALA A O 1
ATOM 2947 N N . THR A 1 379 ? -29.678 -26.032 42.514 1.00 87.69 379 THR A N 1
ATOM 2948 C CA . THR A 1 379 ? -29.364 -24.915 43.418 1.00 87.69 379 THR A CA 1
ATOM 2949 C C . THR A 1 379 ? -29.660 -23.598 42.733 1.00 87.69 379 THR A C 1
ATOM 2951 O O . THR A 1 379 ? -29.349 -23.459 41.554 1.00 87.69 379 THR A O 1
ATOM 2954 N N . ILE A 1 380 ? -30.192 -22.631 43.478 1.00 85.69 380 ILE A N 1
ATOM 2955 C CA . ILE A 1 380 ? -30.356 -21.262 42.992 1.00 85.69 380 ILE A CA 1
ATOM 2956 C C . ILE A 1 380 ? -29.123 -20.417 43.348 1.00 85.69 380 ILE A C 1
ATOM 2958 O O . ILE A 1 380 ? -28.610 -20.501 44.465 1.00 85.69 380 ILE A O 1
ATOM 2962 N N . GLU A 1 381 ? -28.643 -19.619 42.401 1.00 84.06 381 GLU A N 1
ATOM 2963 C CA . GLU A 1 381 ? -27.518 -18.693 42.558 1.00 84.06 381 GLU A CA 1
ATOM 2964 C C . GLU A 1 381 ? -27.920 -17.315 42.013 1.00 84.06 381 GLU A C 1
ATOM 2966 O O . GLU A 1 381 ? -28.340 -17.212 40.864 1.00 84.06 381 GLU A O 1
ATOM 2971 N N . GLU A 1 382 ? -27.807 -16.253 42.823 1.00 79.69 382 GLU A N 1
ATOM 2972 C CA . GLU A 1 382 ? -27.943 -14.878 42.319 1.00 79.69 382 GLU A CA 1
ATOM 2973 C C . GLU A 1 382 ? -26.668 -14.484 41.570 1.00 79.69 382 GLU A C 1
ATOM 2975 O O . GLU A 1 382 ? -25.568 -14.510 42.131 1.00 79.69 382 GLU A O 1
ATOM 2980 N N . ILE A 1 383 ? -26.817 -14.062 40.318 1.00 74.12 383 ILE A N 1
ATOM 2981 C CA . ILE A 1 383 ? -25.710 -13.562 39.513 1.00 74.12 383 ILE A CA 1
ATOM 2982 C C . ILE A 1 383 ? -25.411 -12.146 39.997 1.00 74.12 383 ILE A C 1
ATOM 2984 O O . ILE A 1 383 ? -26.119 -11.186 39.696 1.00 74.12 383 ILE A O 1
ATOM 2988 N N . THR A 1 384 ? -24.346 -12.011 40.787 1.00 58.69 384 THR A N 1
ATOM 2989 C CA . THR A 1 384 ? -23.877 -10.697 41.227 1.00 58.69 384 THR A CA 1
ATOM 2990 C C . THR A 1 384 ? -23.006 -10.120 40.117 1.00 58.69 384 THR A C 1
ATOM 2992 O O . THR A 1 384 ? -21.817 -10.425 40.037 1.00 58.69 384 THR A O 1
ATOM 2995 N N . THR A 1 385 ? -23.571 -9.304 39.229 1.00 51.06 385 THR A N 1
ATOM 2996 C CA . THR A 1 385 ? -22.761 -8.571 38.249 1.00 51.06 385 THR A CA 1
ATOM 2997 C C . THR A 1 385 ? -21.894 -7.566 39.012 1.00 51.06 385 THR A C 1
ATOM 2999 O O . THR A 1 385 ? -22.403 -6.625 39.619 1.00 51.06 385 THR A O 1
ATOM 3002 N N . SER A 1 386 ? -20.575 -7.782 39.052 1.00 38.41 386 SER A N 1
ATOM 3003 C CA . SER A 1 386 ? -19.618 -6.951 39.805 1.00 38.41 386 SER A CA 1
ATOM 3004 C C . SER A 1 386 ? -19.393 -5.559 39.201 1.00 38.41 386 SER A C 1
ATOM 3006 O O . SER A 1 386 ? -18.614 -4.767 39.733 1.00 38.41 386 SER A O 1
ATOM 3008 N N . THR A 1 387 ? -20.096 -5.229 38.123 1.00 37.88 387 THR A N 1
ATOM 3009 C CA . THR A 1 387 ? -20.051 -3.941 37.451 1.00 37.88 387 THR A CA 1
ATOM 3010 C C . THR A 1 387 ? -21.384 -3.219 37.615 1.00 37.88 387 THR A C 1
ATOM 3012 O O . THR A 1 387 ? -22.467 -3.761 37.410 1.00 37.88 387 THR A O 1
ATOM 3015 N N . SER A 1 388 ? -21.295 -1.939 37.954 1.00 34.38 388 SER A N 1
ATOM 3016 C CA . SER A 1 388 ? -22.362 -0.935 37.967 1.00 34.38 388 SER A CA 1
ATOM 3017 C C . SER A 1 388 ? -22.985 -0.659 36.582 1.00 34.38 388 SER A C 1
ATOM 3019 O O . SER A 1 388 ? -23.453 0.447 36.333 1.00 34.38 388 SER A O 1
ATOM 3021 N N . VAL A 1 389 ? -22.985 -1.640 35.675 1.00 34.50 389 VAL A N 1
ATOM 3022 C CA . VAL A 1 389 ? -23.507 -1.553 34.299 1.00 34.50 389 VAL A CA 1
ATOM 3023 C C . VAL A 1 389 ? -25.021 -1.809 34.252 1.00 34.50 389 VAL A C 1
ATOM 3025 O O . VAL A 1 389 ? -25.684 -1.350 33.333 1.00 34.50 389 VAL A O 1
ATOM 3028 N N . LEU A 1 390 ? -25.606 -2.392 35.305 1.00 32.62 390 LEU A N 1
ATOM 3029 C CA . LEU A 1 390 ? -27.060 -2.380 35.544 1.00 32.62 390 LEU A CA 1
ATOM 3030 C C . LEU A 1 390 ? -27.503 -1.231 36.462 1.00 32.62 390 LEU A C 1
ATOM 3032 O O . LEU A 1 390 ? -28.543 -1.302 37.105 1.00 32.62 390 LEU A O 1
ATOM 3036 N N . ASN A 1 391 ? -26.737 -0.140 36.508 1.00 31.12 391 ASN A N 1
ATOM 3037 C CA . ASN A 1 391 ? -27.282 1.148 36.920 1.00 31.12 391 ASN A CA 1
ATOM 3038 C C . ASN A 1 391 ? -27.743 1.890 35.657 1.00 31.12 391 ASN A C 1
ATOM 3040 O O . ASN A 1 391 ? -27.288 2.993 35.358 1.00 31.12 391 ASN A O 1
ATOM 3044 N N . CYS A 1 392 ? -28.653 1.270 34.898 1.00 31.09 392 CYS A N 1
ATOM 3045 C CA . CYS A 1 392 ? -29.595 2.068 34.133 1.00 31.09 392 CYS A CA 1
ATOM 3046 C C . CYS A 1 392 ? -30.324 2.902 35.176 1.00 31.09 392 CYS A C 1
ATOM 3048 O O . CYS A 1 392 ? -31.117 2.384 35.961 1.00 31.09 392 CYS A O 1
ATOM 3050 N N . ASP A 1 393 ? -29.980 4.180 35.234 1.00 28.98 393 ASP A N 1
ATOM 3051 C CA . ASP A 1 393 ? -30.688 5.163 36.023 1.00 28.98 393 ASP A CA 1
ATOM 3052 C C . ASP A 1 393 ? -32.095 5.315 35.420 1.00 28.98 393 ASP A C 1
ATOM 3054 O O . ASP A 1 393 ? -32.402 6.262 34.701 1.00 28.98 393 ASP A O 1
ATOM 3058 N N . TYR A 1 394 ? -32.972 4.350 35.710 1.00 31.70 394 TYR A N 1
ATOM 3059 C CA . TYR A 1 394 ? -34.408 4.378 35.425 1.00 31.70 394 TYR A CA 1
ATOM 3060 C C . TYR A 1 394 ? -35.129 5.438 36.280 1.00 31.70 394 TYR A C 1
ATOM 3062 O O . TYR A 1 394 ? -36.348 5.411 36.423 1.00 31.70 394 TYR A O 1
ATOM 3070 N N . THR A 1 395 ? -34.400 6.408 36.845 1.00 28.03 395 THR A N 1
ATOM 3071 C CA . THR A 1 395 ? -34.991 7.604 37.450 1.00 28.03 395 THR A CA 1
ATOM 3072 C C . THR A 1 395 ? -35.104 8.781 36.477 1.00 28.03 395 THR A C 1
ATOM 3074 O O . THR A 1 395 ? -35.781 9.762 36.788 1.00 28.03 395 THR A O 1
ATOM 3077 N N . ALA A 1 396 ? -34.553 8.689 35.261 1.00 27.92 396 ALA A N 1
ATOM 3078 C CA . ALA A 1 396 ? -34.731 9.713 34.236 1.00 27.92 396 ALA A CA 1
ATOM 3079 C C . ALA A 1 396 ? -35.875 9.366 33.263 1.00 27.92 396 ALA A C 1
ATOM 3081 O O . ALA A 1 396 ? -35.633 9.024 32.111 1.00 27.92 396 ALA A O 1
ATOM 3082 N N . GLY A 1 397 ? -37.132 9.520 33.704 1.00 26.25 397 GLY A N 1
ATOM 3083 C CA . GLY A 1 397 ? -38.205 9.856 32.756 1.00 26.25 397 GLY A CA 1
ATOM 3084 C C . GLY A 1 397 ? -39.542 9.124 32.815 1.00 26.25 397 GLY A C 1
ATOM 3085 O O . GLY A 1 397 ? -40.328 9.346 31.903 1.00 26.25 397 GLY A O 1
ATOM 3086 N N . LEU A 1 398 ? -39.866 8.336 33.843 1.00 26.36 398 LEU A N 1
ATOM 3087 C CA . LEU A 1 398 ? -41.245 7.874 34.061 1.00 26.36 398 LEU A CA 1
ATOM 3088 C C . LEU A 1 398 ? -41.658 8.040 35.531 1.00 26.36 398 LEU A C 1
ATOM 3090 O O . LEU A 1 398 ? -41.906 7.077 36.248 1.00 26.36 398 LEU A O 1
ATOM 3094 N N . GLU A 1 399 ? -41.810 9.293 35.973 1.00 24.39 399 GLU A N 1
ATOM 3095 C CA . GLU A 1 399 ? -42.868 9.592 36.947 1.00 24.39 399 GLU A CA 1
ATOM 3096 C C . GLU A 1 399 ? -44.209 9.348 36.233 1.00 24.39 399 GLU A C 1
ATOM 3098 O O . GLU A 1 399 ? -44.855 10.276 35.743 1.00 24.39 399 GLU A O 1
ATOM 3103 N N . PHE A 1 400 ? -44.647 8.090 36.152 1.00 28.14 400 PHE A N 1
ATOM 3104 C CA . PHE A 1 400 ? -46.079 7.851 36.097 1.00 28.14 400 PHE A CA 1
ATOM 3105 C C . PHE A 1 400 ? -46.600 8.226 37.474 1.00 28.14 400 PHE A C 1
ATOM 3107 O O . PHE A 1 400 ? -46.321 7.568 38.476 1.00 28.14 400 PHE A O 1
ATOM 3114 N N . ALA A 1 401 ? -47.309 9.351 37.530 1.00 24.56 401 ALA A N 1
ATOM 3115 C CA . ALA A 1 401 ? -48.148 9.663 38.664 1.00 24.56 401 ALA A CA 1
ATOM 3116 C C . ALA A 1 401 ? -48.977 8.413 38.955 1.00 24.56 401 ALA A C 1
ATOM 3118 O O . ALA A 1 401 ? -49.752 7.989 38.098 1.00 24.56 401 ALA A O 1
ATOM 3119 N N . ALA A 1 402 ? -48.776 7.828 40.136 1.00 26.70 402 ALA A N 1
ATOM 3120 C CA . ALA A 1 402 ? -49.683 6.849 40.694 1.00 26.70 402 ALA A CA 1
ATOM 3121 C C . ALA A 1 402 ? -51.102 7.401 40.518 1.00 26.70 402 ALA A C 1
ATOM 3123 O O . ALA A 1 402 ? -51.502 8.372 41.167 1.00 26.70 402 ALA A O 1
ATOM 3124 N N . ILE A 1 403 ? -51.836 6.843 39.560 1.00 31.19 403 ILE A N 1
ATOM 3125 C CA . ILE A 1 403 ? -53.279 6.965 39.547 1.00 31.19 403 ILE A CA 1
ATOM 3126 C C . ILE A 1 403 ? -53.684 6.112 40.742 1.00 31.19 403 ILE A C 1
ATOM 3128 O O . ILE A 1 403 ? -53.498 4.899 40.710 1.00 31.19 403 ILE A O 1
ATOM 3132 N N . ASP A 1 404 ? -54.119 6.762 41.824 1.00 30.80 404 ASP A N 1
ATOM 3133 C CA . ASP A 1 404 ? -54.638 6.106 43.026 1.00 30.80 404 ASP A CA 1
ATOM 3134 C C . ASP A 1 404 ? -55.551 4.931 42.614 1.00 30.80 404 ASP A C 1
ATOM 3136 O O . ASP A 1 404 ? -56.666 5.164 42.144 1.00 30.80 404 ASP A O 1
ATOM 3140 N N . GLY A 1 405 ? -55.083 3.686 42.778 1.00 34.81 405 GLY A N 1
ATOM 3141 C CA . GLY A 1 405 ? -55.910 2.486 42.612 1.00 34.81 405 GLY A CA 1
ATOM 3142 C C . GLY A 1 405 ? -55.388 1.348 41.727 1.00 34.81 405 GLY A C 1
ATOM 3143 O O . GLY A 1 405 ? -56.085 0.342 41.654 1.00 34.81 405 GLY A O 1
ATOM 3144 N N . ILE A 1 406 ? -54.215 1.446 41.089 1.00 32.75 406 ILE A N 1
ATOM 3145 C CA . ILE A 1 406 ? -53.656 0.342 40.278 1.00 32.75 406 ILE A CA 1
ATOM 3146 C C . ILE A 1 406 ? -52.292 -0.084 40.852 1.00 32.75 406 ILE A C 1
ATOM 3148 O O . ILE A 1 406 ? -51.255 0.430 40.449 1.00 32.75 406 ILE A O 1
ATOM 3152 N N . ASP A 1 407 ? -52.307 -0.994 41.831 1.00 31.73 407 ASP A N 1
ATOM 3153 C CA . ASP A 1 407 ? -51.116 -1.616 42.448 1.00 31.73 407 ASP A CA 1
ATOM 3154 C C . ASP A 1 407 ? -50.630 -2.836 41.624 1.00 31.73 407 ASP A C 1
ATOM 3156 O O . ASP A 1 407 ? -50.434 -3.921 42.166 1.00 31.73 407 ASP A O 1
ATOM 3160 N N . GLU A 1 408 ? -50.470 -2.704 40.304 1.00 38.38 408 GLU A N 1
ATOM 3161 C CA . GLU A 1 408 ? -49.815 -3.740 39.486 1.00 38.38 408 GLU A CA 1
ATOM 3162 C C . GLU A 1 408 ? -48.547 -3.151 38.855 1.00 38.38 408 GLU A C 1
ATOM 3164 O O . GLU A 1 408 ? -48.593 -2.433 37.854 1.00 38.38 408 GLU A O 1
ATOM 3169 N N . GLU A 1 409 ? -47.397 -3.426 39.480 1.00 37.19 409 GLU A N 1
ATOM 3170 C CA . GLU A 1 409 ? -46.078 -3.199 38.890 1.00 37.19 409 GLU A CA 1
ATOM 3171 C C . GLU A 1 409 ? -45.976 -4.033 37.603 1.00 37.19 409 GLU A C 1
ATOM 3173 O O . GLU A 1 409 ? -45.968 -5.264 37.627 1.00 37.19 409 GLU A O 1
ATOM 3178 N N . MET A 1 410 ? -45.947 -3.367 36.446 1.00 35.53 410 MET A N 1
ATOM 3179 C CA . MET A 1 410 ? -45.740 -4.031 35.160 1.00 35.53 410 MET A CA 1
ATOM 3180 C C . MET A 1 410 ? -44.293 -4.535 35.080 1.00 35.53 410 MET A C 1
ATOM 3182 O O . MET A 1 410 ? -43.387 -3.782 34.727 1.00 35.53 410 MET A O 1
ATOM 3186 N N . ALA A 1 411 ? -44.083 -5.810 35.410 1.00 38.03 411 ALA A N 1
ATOM 3187 C CA . ALA A 1 411 ? -42.801 -6.486 35.257 1.00 38.03 411 ALA A CA 1
ATOM 3188 C C . ALA A 1 411 ? -42.377 -6.514 33.775 1.00 38.03 411 ALA A C 1
ATOM 3190 O O . ALA A 1 411 ? -43.116 -6.984 32.902 1.00 38.03 411 ALA A O 1
ATOM 3191 N N . PHE A 1 412 ? -41.185 -5.987 33.488 1.00 37.16 412 PHE A N 1
ATOM 3192 C CA . PHE A 1 412 ? -40.562 -6.038 32.166 1.00 37.16 412 PHE A CA 1
ATOM 3193 C C . PHE A 1 412 ? -40.216 -7.492 31.803 1.00 37.16 412 PHE A C 1
ATOM 3195 O O . PHE A 1 412 ? -39.565 -8.186 32.578 1.00 37.16 412 PHE A O 1
ATOM 3202 N N . ARG A 1 413 ? -40.649 -7.952 30.622 1.00 44.81 413 ARG A N 1
ATOM 3203 C CA . ARG A 1 413 ? -40.499 -9.338 30.143 1.00 44.81 413 ARG A CA 1
ATOM 3204 C C . ARG A 1 413 ? -39.404 -9.388 29.074 1.00 44.81 413 ARG A C 1
ATOM 3206 O O . ARG A 1 413 ? -39.685 -9.061 27.926 1.00 44.81 413 ARG A O 1
ATOM 3213 N N . PHE A 1 414 ? -38.166 -9.732 29.436 1.00 41.31 414 PHE A N 1
ATOM 3214 C CA . PHE A 1 414 ? -37.027 -9.679 28.498 1.00 41.31 414 PHE A CA 1
ATOM 3215 C C . PHE A 1 414 ? -36.644 -11.001 27.836 1.00 41.31 414 PHE A C 1
ATOM 3217 O O . PHE A 1 414 ? -35.761 -11.013 26.982 1.00 41.31 414 PHE A O 1
ATOM 3224 N N . PHE A 1 415 ? -37.304 -12.101 28.171 1.00 43.16 415 PHE A N 1
ATOM 3225 C CA . PHE A 1 415 ? -36.915 -13.404 27.659 1.00 43.16 415 PHE A CA 1
ATOM 3226 C C . PHE A 1 415 ? -38.091 -14.030 26.909 1.00 43.16 415 PHE A C 1
ATOM 3228 O O . PHE A 1 415 ? -39.203 -14.141 27.424 1.00 43.16 415 PHE A O 1
ATOM 3235 N N . THR A 1 416 ? -37.870 -14.312 25.627 1.00 42.91 416 THR A N 1
ATOM 3236 C CA . THR A 1 416 ? -38.757 -15.154 24.827 1.00 42.91 416 THR A CA 1
ATOM 3237 C C . THR A 1 416 ? -37.902 -16.192 24.116 1.00 42.91 416 THR A C 1
ATOM 3239 O O . THR A 1 416 ? -36.983 -15.816 23.390 1.00 42.91 416 THR A O 1
ATOM 3242 N N . GLU A 1 417 ? -38.271 -17.461 24.288 1.00 43.34 417 GLU A N 1
ATOM 3243 C CA . GLU A 1 417 ? -37.706 -18.734 23.794 1.00 43.34 417 GLU A CA 1
ATOM 3244 C C . GLU A 1 417 ? -37.273 -18.841 22.306 1.00 43.34 417 GLU A C 1
ATOM 3246 O O . GLU A 1 417 ? -36.832 -19.902 21.868 1.00 43.34 417 GLU A O 1
ATOM 3251 N N . GLN A 1 418 ? -37.367 -17.808 21.465 1.00 42.75 418 GLN A N 1
ATOM 3252 C CA . GLN A 1 418 ? -37.111 -17.951 20.022 1.00 42.75 418 GLN A CA 1
ATOM 3253 C C . GLN A 1 418 ? -35.718 -17.429 19.628 1.00 42.75 418 GLN A C 1
ATOM 3255 O O . GLN A 1 418 ? -35.523 -16.236 19.410 1.00 42.75 418 GLN A O 1
ATOM 3260 N N . ASN A 1 419 ? -34.785 -18.384 19.477 1.00 41.47 419 ASN A N 1
ATOM 3261 C CA . ASN A 1 419 ? -33.346 -18.291 19.130 1.00 41.47 419 ASN A CA 1
ATOM 3262 C C . ASN A 1 419 ? -32.361 -18.139 20.295 1.00 41.47 419 ASN A C 1
ATOM 3264 O O . ASN A 1 419 ? -31.367 -17.421 20.208 1.00 41.47 419 ASN A O 1
ATOM 3268 N N . TYR A 1 420 ? -32.609 -18.866 21.377 1.00 41.47 420 TYR A N 1
ATOM 3269 C CA . TYR A 1 420 ? -31.724 -18.898 22.531 1.00 41.47 420 TYR A CA 1
ATOM 3270 C C . TYR A 1 420 ? -30.553 -19.872 22.328 1.00 41.47 420 TYR A C 1
ATOM 3272 O O . TYR A 1 420 ? -30.685 -21.081 22.505 1.00 41.47 420 TYR A O 1
ATOM 3280 N N . ASN A 1 421 ? -29.371 -19.356 21.992 1.00 40.78 421 ASN A N 1
ATOM 3281 C CA . ASN A 1 421 ? -28.119 -20.037 22.313 1.00 40.78 421 ASN A CA 1
ATOM 3282 C C . ASN A 1 421 ? -27.521 -19.306 23.518 1.00 40.78 421 ASN A C 1
ATOM 3284 O O . ASN A 1 421 ? -27.068 -18.174 23.383 1.00 40.78 421 ASN A O 1
ATOM 3288 N N . GLY A 1 422 ? -27.587 -19.908 24.711 1.00 37.75 422 GLY A N 1
ATOM 3289 C CA . GLY A 1 422 ? -27.315 -19.242 25.997 1.00 37.75 422 GLY A CA 1
ATOM 3290 C C . GLY A 1 422 ? -25.946 -18.557 26.128 1.00 37.75 422 GLY A C 1
ATOM 3291 O O . GLY A 1 422 ? -25.786 -17.677 26.968 1.00 37.75 422 GLY A O 1
ATOM 3292 N N . THR A 1 423 ? -24.983 -18.870 25.260 1.00 38.94 423 THR A N 1
ATOM 3293 C CA . THR A 1 423 ? -23.723 -18.122 25.122 1.00 38.94 423 THR A CA 1
ATOM 3294 C C . THR A 1 423 ? -23.943 -16.657 24.717 1.00 38.94 423 THR A C 1
ATOM 3296 O O . THR A 1 423 ? -23.183 -15.788 25.123 1.00 38.94 423 THR A O 1
ATOM 3299 N N . GLN A 1 424 ? -25.020 -16.344 23.994 1.00 40.34 424 GLN A N 1
ATOM 3300 C CA . GLN A 1 424 ? -25.216 -15.040 23.359 1.00 40.34 424 GLN A CA 1
ATOM 3301 C C . GLN A 1 424 ? -25.962 -14.009 24.198 1.00 40.34 424 GLN A C 1
ATOM 3303 O O . GLN A 1 424 ? -25.939 -12.844 23.840 1.00 40.34 424 GLN A O 1
ATOM 3308 N N . ILE A 1 425 ? -26.571 -14.367 25.332 1.00 37.84 425 ILE A N 1
ATOM 3309 C CA . ILE A 1 425 ? -26.976 -13.355 26.328 1.00 37.84 425 ILE A CA 1
ATOM 3310 C C . ILE A 1 425 ? -25.788 -12.933 27.170 1.00 37.84 425 ILE A C 1
ATOM 3312 O O . ILE A 1 425 ? -25.715 -11.770 27.553 1.00 37.84 425 ILE A O 1
ATOM 3316 N N . GLN A 1 426 ? -24.814 -13.825 27.381 1.00 37.53 426 GLN A N 1
ATOM 3317 C CA . GLN A 1 426 ? -23.499 -13.363 27.796 1.00 37.53 426 GLN A CA 1
ATOM 3318 C C . GLN A 1 426 ? -22.891 -12.485 26.707 1.00 37.53 426 GLN A C 1
ATOM 3320 O O . GLN A 1 426 ? -22.467 -11.402 27.058 1.00 37.53 426 GLN A O 1
ATOM 3325 N N . ASP A 1 427 ? -22.959 -12.840 25.419 1.00 35.38 427 ASP A N 1
ATOM 3326 C CA . ASP A 1 427 ? -22.408 -11.980 24.360 1.00 35.38 427 ASP A CA 1
ATOM 3327 C C . ASP A 1 427 ? -23.200 -10.682 24.119 1.00 35.38 427 ASP A C 1
ATOM 3329 O O . ASP A 1 427 ? -22.578 -9.707 23.740 1.00 35.38 427 ASP A O 1
ATOM 3333 N N . TYR A 1 428 ? -24.516 -10.620 24.365 1.00 34.81 428 TYR A N 1
ATOM 3334 C CA . TYR A 1 428 ? -25.388 -9.444 24.171 1.00 34.81 428 TYR A CA 1
ATOM 3335 C C . TYR A 1 428 ? -25.447 -8.544 25.418 1.00 34.81 428 TYR A C 1
ATOM 3337 O O . TYR A 1 428 ? -25.457 -7.320 25.316 1.00 34.81 428 TYR A O 1
ATOM 3345 N N . MET A 1 429 ? -25.407 -9.120 26.627 1.00 35.84 429 MET A N 1
ATOM 3346 C CA . MET A 1 429 ? -25.169 -8.341 27.852 1.00 35.84 429 MET A CA 1
ATOM 3347 C C . MET A 1 429 ? -23.686 -7.996 28.039 1.00 35.84 429 MET A C 1
ATOM 3349 O O . MET A 1 429 ? -23.373 -7.046 28.755 1.00 35.84 429 MET A O 1
ATOM 3353 N N . ALA A 1 430 ? -22.778 -8.700 27.358 1.00 33.84 430 ALA A N 1
ATOM 3354 C CA . ALA A 1 430 ? -21.402 -8.268 27.154 1.00 33.84 430 ALA A CA 1
ATOM 3355 C C . ALA A 1 430 ? -21.215 -7.436 25.882 1.00 33.84 430 ALA A C 1
ATOM 3357 O O . ALA A 1 430 ? -20.183 -6.796 25.770 1.00 33.84 430 ALA A O 1
ATOM 3358 N N . SER A 1 431 ? -22.178 -7.313 24.960 1.00 30.88 431 SER A N 1
ATOM 3359 C CA . SER A 1 431 ? -21.996 -6.519 23.726 1.00 30.88 431 SER A CA 1
ATOM 3360 C C . SER A 1 431 ? -22.078 -5.009 23.950 1.00 30.88 431 SER A C 1
ATOM 3362 O O . SER A 1 431 ? -22.211 -4.257 22.991 1.00 30.88 431 SER A O 1
ATOM 3364 N N . ALA A 1 432 ? -21.957 -4.534 25.191 1.00 34.06 432 ALA A N 1
ATOM 3365 C CA . ALA A 1 432 ? -21.477 -3.176 25.431 1.00 34.06 432 ALA A CA 1
ATOM 3366 C C . ALA A 1 432 ? -19.943 -3.068 25.334 1.00 34.06 432 ALA A C 1
ATOM 3368 O O . ALA A 1 432 ? -19.424 -1.959 25.291 1.00 34.06 432 ALA A O 1
ATOM 3369 N N . ALA A 1 433 ? -19.209 -4.181 25.298 1.00 32.59 433 ALA A N 1
ATOM 3370 C CA . ALA A 1 433 ? -17.796 -4.222 24.961 1.00 32.59 433 ALA A CA 1
ATOM 3371 C C . ALA A 1 433 ? -17.375 -5.682 24.742 1.00 32.59 433 ALA A C 1
ATOM 3373 O O . ALA A 1 433 ? -17.498 -6.487 25.660 1.00 32.59 433 ALA A O 1
ATOM 3374 N N . CYS A 1 434 ? -16.871 -6.014 23.549 1.00 30.61 434 CYS A N 1
ATOM 3375 C CA . CYS A 1 434 ? -16.266 -7.310 23.228 1.00 30.61 434 CYS A CA 1
ATOM 3376 C C . CYS A 1 434 ? -15.703 -8.054 24.447 1.00 30.61 434 CYS A C 1
ATOM 3378 O O . CYS A 1 434 ? -14.829 -7.529 25.137 1.00 30.61 434 CYS A O 1
ATOM 3380 N N . CYS A 1 435 ? -16.141 -9.296 24.673 1.00 29.92 435 CYS A N 1
ATOM 3381 C CA . CYS A 1 435 ? -15.492 -10.197 25.619 1.00 29.92 435 CYS A CA 1
ATOM 3382 C C . CYS A 1 435 ? -14.053 -10.500 25.171 1.00 29.92 435 CYS A C 1
ATOM 3384 O O . CYS A 1 435 ? -13.781 -11.500 24.509 1.00 29.92 435 CYS A O 1
ATOM 3386 N N . LEU A 1 436 ? -13.124 -9.638 25.574 1.00 31.22 436 LEU A N 1
ATOM 3387 C CA . LEU A 1 436 ? -11.758 -10.014 25.889 1.00 31.22 436 LEU A CA 1
ATOM 3388 C C . LEU A 1 436 ? -11.713 -10.327 27.381 1.00 31.22 436 LEU A C 1
ATOM 3390 O O . LEU A 1 436 ? -12.243 -9.588 28.211 1.00 31.22 436 LEU A O 1
ATOM 3394 N N . GLU A 1 437 ? -11.097 -11.451 27.721 1.00 31.83 437 GLU A N 1
ATOM 3395 C CA . GLU A 1 437 ? -10.724 -11.778 29.089 1.00 31.83 437 GLU A CA 1
ATOM 3396 C C . GLU A 1 437 ? -10.021 -10.571 29.741 1.00 31.83 437 GLU A C 1
ATOM 3398 O O . GLU A 1 437 ? -8.912 -10.222 29.363 1.00 31.83 437 GLU A O 1
ATOM 3403 N N . LEU A 1 438 ? -10.660 -9.940 30.731 1.00 36.59 438 LEU A N 1
ATOM 3404 C CA . LEU A 1 438 ? -10.029 -9.119 31.779 1.00 36.59 438 LEU A CA 1
ATOM 3405 C C . LEU A 1 438 ? -9.072 -7.976 31.351 1.00 36.59 438 LEU A C 1
ATOM 3407 O O . LEU A 1 438 ? -8.308 -7.507 32.194 1.00 36.59 438 LEU A O 1
ATOM 3411 N N . SER A 1 439 ? -9.129 -7.468 30.118 1.00 46.09 439 SER A N 1
ATOM 3412 C CA . SER A 1 439 ? -8.389 -6.257 29.727 1.00 46.09 439 SER A CA 1
ATOM 3413 C C . SER A 1 439 ? -9.235 -4.993 29.942 1.00 46.09 439 SER A C 1
ATOM 3415 O O . SER A 1 439 ? -10.426 -4.997 29.630 1.00 46.09 439 SER A O 1
ATOM 3417 N N . PRO A 1 440 ? -8.663 -3.892 30.467 1.00 55.72 440 PRO A N 1
ATOM 3418 C CA . PRO A 1 440 ? -9.375 -2.630 30.628 1.00 55.72 440 PRO A CA 1
ATOM 3419 C C . PRO A 1 440 ? -9.690 -2.048 29.246 1.00 55.72 440 PRO A C 1
ATOM 3421 O O . PRO A 1 440 ? -8.802 -1.561 28.547 1.00 55.72 440 PRO A O 1
ATOM 3424 N N . ILE A 1 441 ? -10.956 -2.128 28.840 1.00 58.53 441 ILE A N 1
ATOM 3425 C CA . ILE A 1 441 ? -11.440 -1.464 27.630 1.00 58.53 441 ILE A CA 1
ATOM 3426 C C . ILE A 1 441 ? -11.627 0.014 27.963 1.00 58.53 441 ILE A C 1
ATOM 3428 O O . ILE A 1 441 ? -12.351 0.374 28.897 1.00 58.53 441 ILE A O 1
ATOM 3432 N N . VAL A 1 442 ? -10.938 0.876 27.221 1.00 65.00 442 VAL A N 1
ATOM 3433 C CA . VAL A 1 442 ? -11.016 2.323 27.396 1.00 65.00 442 VAL A CA 1
ATOM 3434 C C . VAL A 1 442 ? -12.131 2.860 26.498 1.00 65.00 442 VAL A C 1
ATOM 3436 O O . VAL A 1 442 ? -11.918 3.139 25.322 1.00 65.00 442 VAL A O 1
ATOM 3439 N N . ASN A 1 443 ? -13.332 2.992 27.070 1.00 58.53 443 ASN A N 1
ATOM 3440 C CA . ASN A 1 443 ? -14.560 3.438 26.384 1.00 58.53 443 ASN A CA 1
ATOM 3441 C C . ASN A 1 443 ? -14.703 4.972 26.282 1.00 58.53 443 ASN A C 1
ATOM 3443 O O . ASN A 1 443 ? -15.809 5.493 26.140 1.00 58.53 443 ASN A O 1
ATOM 3447 N N . GLU A 1 444 ? -13.609 5.721 26.402 1.00 63.34 444 GLU A N 1
ATOM 3448 C CA . GLU A 1 444 ? -13.647 7.169 26.190 1.00 63.34 444 GLU A CA 1
ATOM 3449 C C . GLU A 1 444 ? -13.534 7.464 24.687 1.00 63.34 444 GLU A C 1
ATOM 3451 O O . GLU A 1 444 ? -12.707 6.842 24.018 1.00 63.34 444 GLU A O 1
ATOM 3456 N N . PRO A 1 445 ? -14.283 8.444 24.140 1.00 64.56 445 PRO A N 1
ATOM 3457 C CA . PRO A 1 445 ? -14.209 8.794 22.717 1.00 64.56 445 PRO A CA 1
ATOM 3458 C C . PRO A 1 445 ? -12.790 9.202 22.284 1.00 64.56 445 PRO A C 1
ATOM 3460 O O . PRO A 1 445 ? -12.447 9.130 21.106 1.00 64.56 445 PRO A O 1
ATOM 3463 N N . TYR A 1 446 ? -11.959 9.632 23.238 1.00 69.88 446 TYR A N 1
ATOM 3464 C CA . TYR A 1 446 ? -10.530 9.849 23.066 1.00 69.88 446 TYR A CA 1
ATOM 3465 C C . TYR A 1 446 ? -9.784 9.642 24.392 1.00 69.88 446 TYR A C 1
ATOM 3467 O O . TYR A 1 446 ? -10.174 10.166 25.436 1.00 69.88 446 TYR A O 1
ATOM 3475 N N . THR A 1 447 ? -8.651 8.947 24.337 1.00 84.25 447 THR A N 1
ATOM 3476 C CA . THR A 1 447 ? -7.672 8.852 25.424 1.00 84.25 447 THR A CA 1
ATOM 3477 C C . THR A 1 447 ? -6.472 9.719 25.071 1.00 84.25 447 THR A C 1
ATOM 3479 O O . THR A 1 447 ? -5.745 9.412 24.131 1.00 84.25 447 THR A O 1
ATOM 3482 N N . TYR A 1 448 ? -6.273 10.819 25.797 1.00 91.50 448 TYR A N 1
ATOM 3483 C CA . TYR A 1 448 ? -5.323 11.866 25.415 1.00 91.50 448 TYR A CA 1
ATOM 3484 C C . TYR A 1 448 ? -4.143 11.973 26.390 1.00 91.50 448 TYR A C 1
ATOM 3486 O O . TYR A 1 448 ? -4.335 12.234 27.580 1.00 91.50 448 TYR A O 1
ATOM 3494 N N . PHE A 1 449 ? -2.919 11.857 25.872 1.00 91.81 449 PHE A N 1
ATOM 3495 C CA . PHE A 1 449 ? -1.671 11.923 26.634 1.00 91.81 449 PHE A CA 1
ATOM 3496 C C . PHE A 1 449 ? -0.802 13.098 26.194 1.00 91.81 449 PHE A C 1
ATOM 3498 O O . PHE A 1 449 ? -0.527 13.283 25.012 1.00 91.81 449 PHE A O 1
ATOM 3505 N N . ASN A 1 450 ? -0.341 13.896 27.159 1.00 88.88 450 ASN A N 1
ATOM 3506 C CA . ASN A 1 450 ? 0.522 15.052 26.915 1.00 88.88 450 ASN A CA 1
ATOM 3507 C C . ASN A 1 450 ? 1.558 15.220 28.041 1.00 88.88 450 ASN A C 1
ATOM 3509 O O . ASN A 1 450 ? 1.473 16.127 28.873 1.00 88.88 450 ASN A O 1
ATOM 3513 N N . GLY A 1 451 ? 2.499 14.281 28.103 1.00 89.75 451 GLY A N 1
ATOM 3514 C CA . GLY A 1 451 ? 3.546 14.222 29.118 1.00 89.75 451 GLY A CA 1
ATOM 3515 C C . GLY A 1 451 ? 4.800 13.505 28.625 1.00 89.75 451 GLY A C 1
ATOM 3516 O O . GLY A 1 451 ? 4.984 13.280 27.433 1.00 89.75 451 GLY A O 1
ATOM 3517 N N . THR A 1 452 ? 5.694 13.166 29.551 1.00 92.19 452 THR A N 1
ATOM 3518 C CA . THR A 1 452 ? 6.906 12.391 29.262 1.00 92.19 452 THR A CA 1
ATOM 3519 C C . THR A 1 452 ? 6.999 11.247 30.252 1.00 92.19 452 THR A C 1
ATOM 3521 O O . THR A 1 452 ? 7.281 11.495 31.426 1.00 92.19 452 THR A O 1
ATOM 3524 N N . GLU A 1 453 ? 6.727 10.028 29.798 1.00 91.62 453 GLU A N 1
ATOM 3525 C CA . GLU A 1 453 ? 6.694 8.819 30.626 1.00 91.62 453 GLU A CA 1
ATOM 3526 C C . GLU A 1 453 ? 7.100 7.599 29.795 1.00 91.62 453 GLU A C 1
ATOM 3528 O O . GLU A 1 453 ? 6.910 7.580 28.578 1.00 91.62 453 GLU A O 1
ATOM 3533 N N . ASP A 1 454 ? 7.619 6.580 30.474 1.00 92.62 454 ASP A N 1
ATOM 3534 C CA . ASP A 1 454 ? 7.883 5.272 29.882 1.00 92.62 454 ASP A CA 1
ATOM 3535 C C . ASP A 1 454 ? 6.724 4.337 30.259 1.00 92.62 454 ASP A C 1
ATOM 3537 O O . ASP A 1 454 ? 6.269 4.375 31.404 1.00 92.62 454 ASP A O 1
ATOM 3541 N N . TRP A 1 455 ? 6.235 3.523 29.321 1.00 95.50 455 TRP A N 1
ATOM 3542 C CA . TRP A 1 455 ? 5.207 2.506 29.583 1.00 95.50 455 TRP A CA 1
ATOM 3543 C C . TRP A 1 455 ? 5.793 1.112 29.369 1.00 95.50 455 TRP A C 1
ATOM 3545 O O . TRP A 1 455 ? 6.361 0.843 28.311 1.00 95.50 455 TRP A O 1
ATOM 3555 N N . GLU A 1 456 ? 5.641 0.215 30.341 1.00 92.19 456 GLU A N 1
ATOM 3556 C CA . GLU A 1 456 ? 6.156 -1.157 30.249 1.00 92.19 456 GLU A CA 1
ATOM 3557 C C . GLU A 1 456 ? 5.260 -2.130 31.017 1.00 92.19 456 GLU A C 1
ATOM 3559 O O . GLU A 1 456 ? 4.996 -1.939 32.205 1.00 92.19 456 GLU A O 1
ATOM 3564 N N . GLY A 1 457 ? 4.820 -3.210 30.365 1.00 86.44 457 GLY A N 1
ATOM 3565 C CA . GLY A 1 457 ? 4.011 -4.241 31.017 1.00 86.44 457 GLY A CA 1
ATOM 3566 C C . GLY A 1 457 ? 2.761 -3.643 31.667 1.00 86.44 457 GLY A C 1
ATOM 3567 O O . GLY A 1 457 ? 1.964 -3.021 30.977 1.00 86.44 457 GLY A O 1
ATOM 3568 N N . THR A 1 458 ? 2.588 -3.806 32.984 1.00 85.56 458 THR A N 1
ATOM 3569 C CA . THR A 1 458 ? 1.501 -3.172 33.760 1.00 85.56 458 THR A CA 1
ATOM 3570 C C . THR A 1 458 ? 1.870 -1.794 34.330 1.00 85.56 458 THR A C 1
ATOM 3572 O O . THR A 1 458 ? 1.014 -1.126 34.897 1.00 85.56 458 THR A O 1
ATOM 3575 N N . ASP A 1 459 ? 3.123 -1.339 34.216 1.00 90.25 459 ASP A N 1
ATOM 3576 C CA . ASP A 1 459 ? 3.537 0.016 34.614 1.00 90.25 459 ASP A CA 1
ATOM 3577 C C . ASP A 1 459 ? 3.180 1.008 33.502 1.00 90.25 459 ASP A C 1
ATOM 3579 O O . ASP A 1 459 ? 4.004 1.426 32.688 1.00 90.25 459 ASP A O 1
ATOM 3583 N N . ASN A 1 460 ? 1.886 1.296 33.407 1.00 92.06 460 ASN A N 1
ATOM 3584 C CA . ASN A 1 460 ? 1.303 2.208 32.437 1.00 92.06 460 ASN A CA 1
ATOM 3585 C C . ASN A 1 460 ? -0.038 2.757 32.978 1.00 92.06 460 ASN A C 1
ATOM 3587 O O . ASN A 1 460 ? -0.563 2.241 33.969 1.00 92.06 460 ASN A O 1
ATOM 3591 N N . PRO A 1 461 ? -0.636 3.782 32.344 1.00 89.38 461 PRO A N 1
ATOM 3592 C CA . PRO A 1 461 ? -1.879 4.403 32.815 1.00 89.38 461 PRO A CA 1
ATOM 3593 C C . PRO A 1 461 ? -3.098 3.470 32.907 1.00 89.38 461 PRO A C 1
ATOM 3595 O O . PRO A 1 461 ? -4.095 3.838 33.528 1.00 89.38 461 PRO A O 1
ATOM 3598 N N . PHE A 1 462 ? -3.030 2.290 32.291 1.00 88.44 462 PHE A N 1
ATOM 3599 C CA . PHE A 1 462 ? -4.102 1.302 32.207 1.00 88.44 462 PHE A CA 1
ATOM 3600 C C . PHE A 1 462 ? -3.897 0.098 33.139 1.00 88.44 462 PHE A C 1
ATOM 3602 O O . PHE A 1 462 ? -4.805 -0.719 33.249 1.00 88.44 462 PHE A O 1
ATOM 3609 N N . ASP A 1 463 ? -2.743 -0.027 33.808 1.00 87.88 463 ASP A N 1
ATOM 3610 C CA . ASP A 1 463 ? -2.401 -1.167 34.684 1.00 87.88 463 ASP A CA 1
ATOM 3611 C C . ASP A 1 463 ? -2.550 -2.543 33.987 1.00 87.88 463 ASP A C 1
ATOM 3613 O O . ASP A 1 463 ? -2.938 -3.539 34.596 1.00 87.88 463 ASP A O 1
ATOM 3617 N N . SER A 1 464 ? -2.280 -2.603 32.674 1.00 86.62 464 SER A N 1
ATOM 3618 C CA . SER A 1 464 ? -2.426 -3.814 31.847 1.00 86.62 464 SER A CA 1
ATOM 3619 C C . SER A 1 464 ? -1.430 -3.858 30.691 1.00 86.62 464 SER A C 1
ATOM 3621 O O . SER A 1 464 ? -1.187 -2.835 30.058 1.00 86.62 464 SER A O 1
ATOM 3623 N N . GLU A 1 465 ? -0.909 -5.046 30.371 1.00 88.12 465 GLU A N 1
ATOM 3624 C CA . GLU A 1 465 ? -0.027 -5.276 29.210 1.00 88.12 465 GLU A CA 1
ATOM 3625 C C . GLU A 1 465 ? -0.805 -5.304 27.882 1.00 88.12 465 GLU A C 1
ATOM 3627 O O . GLU A 1 465 ? -0.246 -5.021 26.822 1.00 88.12 465 GLU A O 1
ATOM 3632 N N . VAL A 1 466 ? -2.098 -5.649 27.942 1.00 90.12 466 VAL A N 1
ATOM 3633 C CA . VAL A 1 466 ? -3.025 -5.674 26.803 1.00 90.12 466 VAL A CA 1
ATOM 3634 C C . VAL A 1 466 ? -4.096 -4.614 27.027 1.00 90.12 466 VAL A C 1
ATOM 3636 O O . VAL A 1 466 ? -4.869 -4.704 27.989 1.00 90.12 466 VAL A O 1
ATOM 3639 N N . VAL A 1 467 ? -4.143 -3.620 26.147 1.00 90.00 467 VAL A N 1
ATOM 3640 C CA . VAL A 1 467 ? -5.022 -2.452 26.258 1.00 90.00 467 VAL A CA 1
ATOM 3641 C C . VAL A 1 467 ? -5.906 -2.366 25.022 1.00 90.00 467 VAL A C 1
ATOM 3643 O O . VAL A 1 467 ? -5.422 -2.488 23.898 1.00 90.00 467 VAL A O 1
ATOM 3646 N N . CYS A 1 468 ? -7.202 -2.166 25.240 1.00 88.12 468 CYS A N 1
ATOM 3647 C CA . CYS A 1 468 ? -8.209 -2.155 24.183 1.00 88.12 468 CYS A CA 1
ATOM 3648 C C . CYS A 1 468 ? -8.849 -0.770 24.074 1.00 88.12 468 CYS A C 1
ATOM 3650 O O . CYS A 1 468 ? -9.232 -0.187 25.091 1.00 88.12 468 CYS A O 1
ATOM 3652 N N . PHE A 1 469 ? -8.985 -0.266 22.852 1.00 86.69 469 PHE A N 1
ATOM 3653 C CA . PHE A 1 469 ? -9.484 1.071 22.549 1.00 86.69 469 PHE A CA 1
ATOM 3654 C C . PHE A 1 469 ? -10.700 0.995 21.632 1.00 86.69 469 PHE A C 1
ATOM 3656 O O . PHE A 1 469 ? -10.610 0.450 20.533 1.00 86.69 469 PHE A O 1
ATOM 3663 N N . ASP A 1 470 ? -11.813 1.576 22.077 1.00 82.38 470 ASP A N 1
ATOM 3664 C CA . ASP A 1 470 ? -12.995 1.816 21.234 1.00 82.38 470 ASP A CA 1
ATOM 3665 C C . ASP A 1 470 ? -13.033 3.263 20.699 1.00 82.38 470 ASP A C 1
ATOM 3667 O O . ASP A 1 470 ? -13.596 3.532 19.644 1.00 82.38 470 ASP A O 1
ATOM 3671 N N . GLY A 1 471 ? -12.352 4.194 21.382 1.00 84.38 471 GLY A N 1
ATOM 3672 C CA . GLY A 1 471 ? -12.064 5.549 20.899 1.00 84.38 471 GLY A CA 1
ATOM 3673 C C . GLY A 1 471 ? -10.574 5.789 20.630 1.00 84.38 471 GLY A C 1
ATOM 3674 O O . GLY A 1 471 ? -9.728 4.933 20.879 1.00 84.38 471 GLY A O 1
ATOM 3675 N N . ASN A 1 472 ? -10.223 6.977 20.136 1.00 92.88 472 ASN A N 1
ATOM 3676 C CA . ASN A 1 472 ? -8.860 7.251 19.661 1.00 92.88 472 ASN A CA 1
ATOM 3677 C C . ASN A 1 472 ? -7.820 7.305 20.791 1.00 92.88 472 ASN A C 1
ATOM 3679 O O . ASN A 1 472 ? -8.055 7.921 21.832 1.00 92.88 472 ASN A O 1
ATOM 3683 N N . LEU A 1 473 ? -6.625 6.759 20.556 1.00 96.12 473 LEU A N 1
ATOM 3684 C CA . LEU A 1 473 ? -5.447 6.953 21.407 1.00 96.12 473 LEU A CA 1
ATOM 3685 C C . LEU A 1 473 ? -4.618 8.121 20.866 1.00 96.12 473 LEU A C 1
ATOM 3687 O O . LEU A 1 473 ? -3.978 7.998 19.826 1.00 96.12 473 LEU A O 1
ATOM 3691 N N . VAL A 1 474 ? -4.596 9.251 21.570 1.00 97.25 474 VAL A N 1
ATOM 3692 C CA . VAL A 1 474 ? -3.993 10.498 21.081 1.00 97.25 474 VAL A CA 1
ATOM 3693 C C . VAL A 1 474 ? -2.788 10.901 21.927 1.00 97.25 474 VAL A C 1
ATOM 3695 O O . VAL A 1 474 ? -2.897 11.109 23.136 1.00 97.25 474 VAL A O 1
ATOM 3698 N N . PHE A 1 475 ? -1.641 11.081 21.276 1.00 96.62 475 PHE A N 1
ATOM 3699 C CA . PHE A 1 475 ? -0.444 11.691 21.851 1.00 96.62 475 PHE A CA 1
ATOM 3700 C C . PHE A 1 475 ? -0.340 13.137 21.372 1.00 96.62 475 PHE A C 1
ATOM 3702 O O . PHE A 1 475 ? -0.015 13.395 20.213 1.00 96.62 475 PHE A O 1
ATOM 3709 N N . GLY A 1 476 ? -0.639 14.065 22.279 1.00 94.44 476 GLY A N 1
ATOM 3710 C CA . GLY A 1 476 ? -0.708 15.498 22.012 1.00 94.44 476 GLY A CA 1
ATOM 3711 C C . GLY A 1 476 ? 0.653 16.191 21.862 1.00 94.44 476 GLY A C 1
ATOM 3712 O O . GLY A 1 476 ? 1.705 15.569 22.032 1.00 94.44 476 GLY A O 1
ATOM 3713 N N . PRO A 1 477 ? 0.675 17.512 21.611 1.00 91.19 477 PRO A N 1
ATOM 3714 C CA . PRO A 1 477 ? 1.909 18.261 21.405 1.00 91.19 477 PRO A CA 1
ATOM 3715 C C . PRO A 1 477 ? 2.730 18.262 22.693 1.00 91.19 477 PRO A C 1
ATOM 3717 O O . PRO A 1 477 ? 2.160 18.516 23.747 1.00 91.19 477 PRO A O 1
ATOM 3720 N N . ASP A 1 478 ? 4.044 18.038 22.594 1.00 87.38 478 ASP A N 1
ATOM 3721 C CA . ASP A 1 478 ? 4.999 17.838 23.703 1.00 87.38 478 ASP A CA 1
ATOM 3722 C C . ASP A 1 478 ? 4.985 16.440 24.357 1.00 87.38 478 ASP A C 1
ATOM 3724 O O . ASP A 1 478 ? 5.826 16.167 25.220 1.00 87.38 478 ASP A O 1
ATOM 3728 N N . ALA A 1 479 ? 4.114 15.524 23.912 1.00 93.06 479 ALA A N 1
ATOM 3729 C CA . ALA A 1 479 ? 4.169 14.127 24.330 1.00 93.06 479 ALA A CA 1
ATOM 3730 C C . ALA A 1 479 ? 5.518 13.490 23.948 1.00 93.06 479 ALA A C 1
ATOM 3732 O O . ALA A 1 479 ? 5.976 13.616 22.813 1.00 93.06 479 ALA A O 1
ATOM 3733 N N . ASN A 1 480 ? 6.156 12.786 24.881 1.00 94.81 480 ASN A N 1
ATOM 3734 C CA . ASN A 1 480 ? 7.408 12.068 24.654 1.00 94.81 480 ASN A CA 1
ATOM 3735 C C . ASN A 1 480 ? 7.378 10.728 25.396 1.00 94.81 480 ASN A C 1
ATOM 3737 O O . ASN A 1 480 ? 7.657 10.691 26.591 1.00 94.81 480 ASN A O 1
ATOM 3741 N N . TYR A 1 481 ? 7.007 9.659 24.696 1.00 96.06 481 TYR A N 1
ATOM 3742 C CA . TYR A 1 481 ? 6.757 8.351 25.299 1.00 96.06 481 TYR A CA 1
ATOM 3743 C C . TYR A 1 481 ? 7.646 7.270 24.689 1.00 96.06 481 TYR A C 1
ATOM 3745 O O . TYR A 1 481 ? 7.729 7.136 23.464 1.00 96.06 481 TYR A O 1
ATOM 3753 N N . ASP A 1 482 ? 8.269 6.477 25.555 1.00 96.56 482 ASP A N 1
ATOM 3754 C CA . ASP A 1 482 ? 8.936 5.224 25.216 1.00 96.56 482 ASP A CA 1
ATOM 3755 C C . ASP A 1 482 ? 8.078 4.063 25.768 1.00 96.56 482 ASP A C 1
ATOM 3757 O O . ASP A 1 482 ? 7.856 3.951 26.967 1.00 96.56 482 ASP A O 1
ATOM 3761 N N . ILE A 1 483 ? 7.544 3.217 24.888 1.00 97.44 483 ILE A N 1
ATOM 3762 C CA . ILE A 1 483 ? 6.572 2.159 25.205 1.00 97.44 483 ILE A CA 1
ATOM 3763 C C . ILE A 1 483 ? 7.187 0.797 24.860 1.00 97.44 483 ILE A C 1
ATOM 3765 O O . ILE A 1 483 ? 7.745 0.623 23.768 1.00 97.44 483 ILE A O 1
ATOM 3769 N N . PHE A 1 484 ? 7.085 -0.167 25.773 1.00 96.50 484 PHE A N 1
ATOM 3770 C CA . PHE A 1 484 ? 7.751 -1.466 25.694 1.00 96.50 484 PHE A CA 1
ATOM 3771 C C . PHE A 1 484 ? 6.801 -2.618 26.010 1.00 96.50 484 PHE A C 1
ATOM 3773 O O . PHE A 1 484 ? 6.032 -2.535 26.961 1.00 96.50 484 PHE A O 1
ATOM 3780 N N . ASP A 1 485 ? 6.916 -3.717 25.260 1.00 95.19 485 ASP A N 1
ATOM 3781 C CA . ASP A 1 485 ? 6.314 -5.014 25.611 1.00 95.19 485 ASP A CA 1
ATOM 3782 C C . ASP A 1 485 ? 4.788 -4.969 25.853 1.00 95.19 485 ASP A C 1
ATOM 3784 O O . ASP A 1 485 ? 4.254 -5.706 26.679 1.00 95.19 485 ASP A O 1
ATOM 3788 N N . MET A 1 486 ? 4.073 -4.105 25.123 1.00 95.25 486 MET A N 1
ATOM 3789 C CA . MET A 1 486 ? 2.619 -3.928 25.240 1.00 95.25 486 MET A CA 1
ATOM 3790 C C . MET A 1 486 ? 1.870 -4.329 23.965 1.00 95.25 486 MET A C 1
ATOM 3792 O O . MET A 1 486 ? 2.401 -4.263 22.852 1.00 95.25 486 MET A O 1
ATOM 3796 N N . ARG A 1 487 ? 0.596 -4.701 24.120 1.00 95.31 487 ARG A N 1
ATOM 3797 C CA . ARG A 1 487 ? -0.343 -4.994 23.031 1.00 95.31 487 ARG A CA 1
ATOM 3798 C C . ARG A 1 487 ? -1.516 -4.017 23.059 1.00 95.31 487 ARG A C 1
ATOM 3800 O O . ARG A 1 487 ? -2.218 -3.916 24.059 1.00 95.31 487 ARG A O 1
ATOM 3807 N N . PHE A 1 488 ? -1.733 -3.339 21.942 1.00 95.38 488 PHE A N 1
ATOM 3808 C CA . PHE A 1 488 ? -2.810 -2.385 21.716 1.00 95.38 488 PHE A CA 1
ATOM 3809 C C . PHE A 1 488 ? -3.800 -2.985 20.713 1.00 95.38 488 PHE A C 1
ATOM 3811 O O . PHE A 1 488 ? -3.405 -3.343 19.600 1.00 95.38 488 PHE A O 1
ATOM 3818 N N . GLU A 1 489 ? -5.067 -3.104 21.105 1.00 93.00 489 GLU A N 1
ATOM 3819 C CA . GLU A 1 489 ? -6.151 -3.569 20.235 1.00 93.00 489 GLU A CA 1
ATOM 3820 C C . GLU A 1 489 ? -7.161 -2.448 19.981 1.00 93.00 489 GLU A C 1
ATOM 3822 O O . GLU A 1 489 ? -7.631 -1.814 20.924 1.00 93.00 489 GLU A O 1
ATOM 3827 N N . PHE A 1 490 ? -7.501 -2.209 18.716 1.00 92.81 490 PHE A N 1
ATOM 3828 C CA . PHE A 1 490 ? -8.339 -1.085 18.298 1.00 92.81 490 PHE A CA 1
ATOM 3829 C C . PHE A 1 490 ? -9.658 -1.546 17.672 1.00 92.81 490 PHE A C 1
ATOM 3831 O O . PHE A 1 490 ? -9.691 -2.486 16.869 1.00 92.81 490 PHE A O 1
ATOM 3838 N N . GLY A 1 491 ? -10.751 -0.874 18.037 1.00 88.12 491 GLY A N 1
ATOM 3839 C CA . GLY A 1 491 ? -12.037 -0.969 17.354 1.00 88.12 491 GLY A CA 1
ATOM 3840 C C . GLY A 1 491 ? -11.985 -0.446 15.911 1.00 88.12 491 GLY A C 1
ATOM 3841 O O . GLY A 1 491 ? -11.010 0.194 15.515 1.00 88.12 491 GLY A O 1
ATOM 3842 N N . PRO A 1 492 ? -13.025 -0.719 15.100 1.00 87.81 492 PRO A N 1
ATOM 3843 C CA . PRO A 1 492 ? -13.057 -0.351 13.679 1.00 87.81 492 PRO A CA 1
ATOM 3844 C C . PRO A 1 492 ? -12.952 1.161 13.429 1.00 87.81 492 PRO A C 1
ATOM 3846 O O . PRO A 1 492 ? -12.439 1.564 12.389 1.00 87.81 492 PRO A O 1
ATOM 3849 N N . ASP A 1 493 ? -13.379 1.979 14.393 1.00 89.25 493 ASP A N 1
ATOM 3850 C CA . ASP A 1 493 ? -13.344 3.443 14.316 1.00 89.25 493 ASP A CA 1
ATOM 3851 C C . ASP A 1 493 ? -12.227 4.072 15.175 1.00 89.25 493 ASP A C 1
ATOM 3853 O O . ASP A 1 493 ? -12.043 5.288 15.148 1.00 89.25 493 ASP A O 1
ATOM 3857 N N . ALA A 1 494 ? -11.468 3.262 15.923 1.00 90.88 494 ALA A N 1
ATOM 3858 C CA . ALA A 1 494 ? -10.440 3.728 16.850 1.00 90.88 494 ALA A CA 1
ATOM 3859 C C . ALA A 1 494 ? -9.057 3.753 16.190 1.00 90.88 494 ALA A C 1
ATOM 3861 O O . ALA A 1 494 ? -8.556 2.725 15.738 1.00 90.88 494 ALA A O 1
ATOM 3862 N N . GLU A 1 495 ? -8.387 4.903 16.193 1.00 95.50 495 GLU A N 1
ATOM 3863 C CA . GLU A 1 495 ? -7.024 5.042 15.667 1.00 95.50 495 GLU A CA 1
ATOM 3864 C C . GLU A 1 495 ? -6.023 5.539 16.717 1.00 95.50 495 GLU A C 1
ATOM 3866 O O . GLU A 1 495 ? -6.387 6.116 17.746 1.00 95.50 495 GLU A O 1
ATOM 3871 N N . MET A 1 496 ? -4.732 5.340 16.442 1.00 98.06 496 MET A N 1
ATOM 3872 C CA . MET A 1 496 ? -3.658 5.971 17.209 1.00 98.06 496 MET A CA 1
ATOM 3873 C C . MET A 1 496 ? -3.190 7.237 16.490 1.00 98.06 496 MET A C 1
ATOM 3875 O O . MET A 1 496 ? -2.744 7.164 15.348 1.00 98.06 496 MET A O 1
ATOM 3879 N N . ILE A 1 497 ? -3.213 8.380 17.171 1.00 98.19 497 ILE A N 1
ATOM 3880 C CA . ILE A 1 497 ? -2.846 9.687 16.615 1.00 98.19 497 ILE A CA 1
ATOM 3881 C C . ILE A 1 497 ? -1.597 10.221 17.317 1.00 98.19 497 ILE A C 1
ATOM 3883 O O . ILE A 1 497 ? -1.552 10.332 18.543 1.00 98.19 497 ILE A O 1
ATOM 3887 N N . VAL A 1 498 ? -0.580 10.582 16.536 1.00 97.75 498 VAL A N 1
ATOM 3888 C CA . VAL A 1 498 ? 0.646 11.245 17.002 1.00 97.75 498 VAL A CA 1
ATOM 3889 C C . VAL A 1 498 ? 0.665 12.666 16.447 1.00 97.75 498 VAL A C 1
ATOM 3891 O O . VAL A 1 498 ? 1.017 12.883 15.285 1.00 97.75 498 VAL A O 1
ATOM 3894 N N . GLU A 1 499 ? 0.275 13.630 17.278 1.00 95.62 499 GLU A N 1
ATOM 3895 C CA . GLU A 1 499 ? 0.094 15.027 16.879 1.00 95.62 499 GLU A CA 1
ATOM 3896 C C . GLU A 1 499 ? 1.430 15.762 16.623 1.00 95.62 499 GLU A C 1
ATOM 3898 O O . GLU A 1 499 ? 2.511 15.317 17.043 1.00 95.62 499 GLU A O 1
ATOM 3903 N N . PRO A 1 500 ? 1.410 16.934 15.956 1.00 93.31 500 PRO A N 1
ATOM 3904 C CA . PRO A 1 500 ? 2.615 17.705 15.689 1.00 93.31 500 PRO A CA 1
ATOM 3905 C C . PRO A 1 500 ? 3.350 18.102 16.979 1.00 93.31 500 PRO A C 1
ATOM 3907 O O . PRO A 1 500 ? 2.824 18.820 17.825 1.00 93.31 500 PRO A O 1
ATOM 3910 N N . GLY A 1 501 ? 4.614 17.687 17.104 1.00 90.50 501 GLY A N 1
ATOM 3911 C CA . GLY A 1 501 ? 5.438 17.929 18.296 1.00 90.50 501 GLY A CA 1
ATOM 3912 C C . GLY A 1 501 ? 5.506 16.745 19.263 1.00 90.50 501 GLY A C 1
ATOM 3913 O O . GLY A 1 501 ? 6.375 16.753 20.132 1.00 90.50 501 GLY A O 1
ATOM 3914 N N . ALA A 1 502 ? 4.670 15.721 19.079 1.00 94.06 502 ALA A N 1
ATOM 3915 C CA . ALA A 1 502 ? 4.763 14.468 19.815 1.00 94.06 502 ALA A CA 1
ATOM 3916 C C . ALA A 1 502 ? 5.916 13.581 19.305 1.00 94.06 502 ALA A C 1
ATOM 3918 O O . ALA A 1 502 ? 6.241 13.553 18.111 1.00 94.06 502 ALA A O 1
ATOM 3919 N N . TYR A 1 503 ? 6.515 12.820 20.218 1.00 94.56 503 TYR A N 1
ATOM 3920 C CA . TYR A 1 503 ? 7.476 11.756 19.958 1.00 94.56 503 TYR A CA 1
ATOM 3921 C C . TYR A 1 503 ? 7.016 10.482 20.665 1.00 94.56 503 TYR A C 1
ATOM 3923 O O . TYR A 1 503 ? 6.967 10.431 21.890 1.00 94.56 503 TYR A O 1
ATOM 3931 N N . VAL A 1 504 ? 6.701 9.444 19.898 1.00 97.56 504 VAL A N 1
ATOM 3932 C CA . VAL A 1 504 ? 6.307 8.142 20.444 1.00 97.56 504 VAL A CA 1
ATOM 3933 C C . VAL A 1 504 ? 7.226 7.076 19.878 1.00 97.56 504 VAL A C 1
ATOM 3935 O O . VAL A 1 504 ? 7.417 6.983 18.663 1.00 97.56 504 VAL A O 1
ATOM 3938 N N . ARG A 1 505 ? 7.807 6.262 20.753 1.00 97.88 505 ARG A N 1
ATOM 3939 C CA . ARG A 1 505 ? 8.638 5.125 20.378 1.00 97.88 505 ARG A CA 1
ATOM 3940 C C . ARG A 1 505 ? 8.071 3.857 20.995 1.00 97.88 505 ARG A C 1
ATOM 3942 O O . ARG A 1 505 ? 8.006 3.747 22.206 1.00 97.88 505 ARG A O 1
ATOM 3949 N N . MET A 1 506 ? 7.730 2.885 20.161 1.00 98.00 506 MET A N 1
ATOM 3950 C CA . MET A 1 506 ? 7.222 1.577 20.568 1.00 98.00 506 MET A CA 1
ATOM 3951 C C . MET A 1 506 ? 8.250 0.492 20.253 1.00 98.00 506 MET A C 1
ATOM 3953 O O . MET A 1 506 ? 8.775 0.422 19.138 1.00 98.00 506 MET A O 1
ATOM 3957 N N . SER A 1 507 ? 8.573 -0.332 21.246 1.00 97.19 507 SER A N 1
ATOM 3958 C CA . SER A 1 507 ? 9.577 -1.395 21.158 1.00 97.19 507 SER A CA 1
ATOM 3959 C C . SER A 1 507 ? 8.959 -2.730 21.570 1.00 97.19 507 SER A C 1
ATOM 3961 O O . SER A 1 507 ? 8.380 -2.817 22.647 1.00 97.19 507 SER A O 1
ATOM 3963 N N . ASN A 1 508 ? 9.095 -3.763 20.734 1.00 95.88 508 ASN A N 1
ATOM 3964 C CA . ASN A 1 508 ? 8.494 -5.087 20.954 1.00 95.88 508 ASN A CA 1
ATOM 3965 C C . ASN A 1 508 ? 6.987 -5.031 21.298 1.00 95.88 508 ASN A C 1
ATOM 3967 O O . ASN A 1 508 ? 6.504 -5.756 22.162 1.00 95.88 508 ASN A O 1
ATOM 3971 N N . CYS A 1 509 ? 6.252 -4.127 20.647 1.00 97.81 509 CYS A N 1
ATOM 3972 C CA . CYS A 1 509 ? 4.819 -3.931 20.859 1.00 97.81 509 CYS A CA 1
ATOM 3973 C C . CYS A 1 509 ? 3.992 -4.583 19.744 1.00 97.81 509 CYS A C 1
ATOM 3975 O O . CYS A 1 509 ? 4.477 -4.768 18.627 1.00 97.81 509 CYS A O 1
ATOM 3977 N N . VAL A 1 510 ? 2.724 -4.878 20.027 1.00 98.06 510 VAL A N 1
ATOM 3978 C CA . VAL A 1 510 ? 1.743 -5.341 19.032 1.00 98.06 510 VAL A CA 1
ATOM 3979 C C . VAL A 1 510 ? 0.637 -4.299 18.899 1.00 98.06 510 VAL A C 1
ATOM 3981 O O . VAL A 1 510 ? 0.071 -3.893 19.906 1.00 98.06 510 VAL A O 1
ATOM 3984 N N . LEU A 1 511 ? 0.327 -3.870 17.679 1.00 98.31 511 LEU A N 1
ATOM 3985 C CA . LEU A 1 511 ? -0.797 -2.989 17.364 1.00 98.31 511 LEU A CA 1
ATOM 3986 C C . LEU A 1 511 ? -1.697 -3.718 16.362 1.00 98.31 511 LEU A C 1
ATOM 3988 O O . LEU A 1 511 ? -1.239 -4.071 15.275 1.00 98.31 511 LEU A O 1
ATOM 3992 N N . THR A 1 512 ? -2.948 -3.982 16.730 1.00 96.69 512 THR A N 1
ATOM 3993 C CA . THR A 1 512 ? -3.853 -4.831 15.939 1.00 96.69 512 THR A CA 1
ATOM 3994 C C . THR A 1 512 ? -5.315 -4.414 16.102 1.00 96.69 512 THR A C 1
ATOM 3996 O O . THR A 1 512 ? -5.658 -3.620 16.976 1.00 96.69 512 THR A O 1
ATOM 3999 N N . SER A 1 513 ? -6.195 -4.947 15.258 1.00 92.44 513 SER A N 1
ATOM 4000 C CA . SER A 1 513 ? -7.646 -4.812 15.419 1.00 92.44 513 SER A CA 1
ATOM 4001 C C . SER A 1 513 ? -8.159 -5.671 16.574 1.00 92.44 513 SER A C 1
ATOM 4003 O O . SER A 1 513 ? -7.603 -6.739 16.840 1.00 92.44 513 SER A O 1
ATOM 4005 N N . LEU A 1 514 ? -9.298 -5.302 17.157 1.00 84.94 514 LEU A N 1
ATOM 4006 C CA . LEU A 1 514 ? -10.029 -6.172 18.077 1.00 84.94 514 LEU A CA 1
ATOM 4007 C C . LEU A 1 514 ? -10.353 -7.532 17.439 1.00 84.94 514 LEU A C 1
ATOM 4009 O O . LEU A 1 514 ? -10.980 -7.632 16.379 1.00 84.94 514 LEU A O 1
ATOM 4013 N N . SER A 1 515 ? -9.974 -8.594 18.147 1.00 70.31 515 SER A N 1
ATOM 4014 C CA . SER A 1 515 ? -10.083 -9.986 17.686 1.00 70.31 515 SER A CA 1
ATOM 4015 C C . SER A 1 515 ? -11.529 -10.436 17.396 1.00 70.31 515 SER A C 1
ATOM 4017 O O . SER A 1 515 ? -11.764 -11.310 16.560 1.00 70.31 515 SER A O 1
ATOM 4019 N N . CYS A 1 516 ? -12.502 -9.845 18.092 1.00 54.91 516 CYS A N 1
ATOM 4020 C CA . CYS A 1 516 ? -13.926 -10.199 18.068 1.00 54.91 516 CYS A CA 1
ATOM 4021 C C . CYS A 1 516 ? -14.655 -9.761 16.788 1.00 54.91 516 CYS A C 1
ATOM 4023 O O . CYS A 1 516 ? -15.472 -10.514 16.259 1.00 54.91 516 CYS A O 1
ATOM 4025 N N . ASN A 1 517 ? -14.342 -8.574 16.263 1.00 62.09 517 ASN A N 1
ATOM 4026 C CA . ASN A 1 517 ? -15.130 -7.963 15.189 1.00 62.09 517 ASN A CA 1
ATOM 4027 C C . ASN A 1 517 ? -14.645 -8.374 13.799 1.00 62.09 517 ASN A C 1
ATOM 4029 O O . ASN A 1 517 ? -15.343 -8.133 12.816 1.00 62.09 517 ASN A O 1
ATOM 4033 N N . LYS A 1 518 ? -13.444 -8.974 13.714 1.00 74.31 518 LYS A N 1
ATOM 4034 C CA . LYS A 1 518 ? -12.730 -9.230 12.452 1.00 74.31 518 LYS A CA 1
ATOM 4035 C C . LYS A 1 518 ? -12.816 -8.034 11.502 1.00 74.31 518 LYS A C 1
ATOM 4037 O O . LYS A 1 518 ? -12.936 -8.212 10.300 1.00 74.31 518 LYS A O 1
ATOM 4042 N N . ALA A 1 519 ? -12.798 -6.822 12.045 1.00 86.50 519 ALA A N 1
ATOM 4043 C CA . ALA A 1 519 ? -12.814 -5.591 11.277 1.00 86.50 519 ALA A CA 1
ATOM 4044 C C . ALA A 1 519 ? -11.382 -5.076 11.153 1.00 86.50 519 ALA A C 1
ATOM 4046 O O . ALA A 1 519 ? -10.532 -5.379 11.993 1.00 86.50 519 ALA A O 1
ATOM 4047 N N . MET A 1 520 ? -11.098 -4.328 10.092 1.00 93.25 520 MET A N 1
ATOM 4048 C CA . MET A 1 520 ? -9.834 -3.606 10.003 1.00 93.25 520 MET A CA 1
ATOM 4049 C C . MET A 1 520 ? -9.951 -2.325 10.821 1.00 93.25 520 MET A C 1
ATOM 4051 O O . MET A 1 520 ? -10.959 -1.631 10.722 1.00 93.25 520 MET A O 1
ATOM 4055 N N . TRP A 1 521 ? -8.935 -2.011 11.616 1.00 96.00 521 TRP A N 1
ATOM 4056 C CA . TRP A 1 521 ? -8.865 -0.721 12.308 1.00 96.00 521 TRP A CA 1
ATOM 4057 C C . TRP A 1 521 ? -8.224 0.331 11.383 1.00 96.00 521 TRP A C 1
ATOM 4059 O O . TRP A 1 521 ? -7.580 -0.041 10.397 1.00 96.00 521 TRP A O 1
ATOM 4069 N N . PRO A 1 522 ? -8.379 1.644 11.616 1.00 96.88 522 PRO A N 1
ATOM 4070 C CA . PRO A 1 522 ? -7.847 2.658 10.707 1.00 96.88 522 PRO A CA 1
ATOM 4071 C C . PRO A 1 522 ? -6.311 2.678 10.658 1.00 96.88 522 PRO A C 1
ATOM 4073 O O . PRO A 1 522 ? -5.754 2.816 9.566 1.00 96.88 522 PRO A O 1
ATOM 4076 N N . GLY A 1 523 ? -5.644 2.457 11.800 1.00 98.12 523 GLY A N 1
ATOM 4077 C CA . GLY A 1 523 ? -4.186 2.378 11.930 1.00 98.12 523 GLY A CA 1
ATOM 4078 C C . GLY A 1 523 ? -3.545 3.508 12.743 1.00 98.12 523 GLY A C 1
ATOM 4079 O O . GLY A 1 523 ? -4.178 4.107 13.613 1.00 98.12 523 GLY A O 1
ATOM 4080 N N . VAL A 1 524 ? -2.260 3.788 12.481 1.00 98.69 524 VAL A N 1
ATOM 4081 C CA . VAL A 1 524 ? -1.522 4.882 13.142 1.00 98.69 524 VAL A CA 1
ATOM 4082 C C . VAL A 1 524 ? -1.451 6.111 12.240 1.00 98.69 524 VAL A C 1
ATOM 4084 O O . VAL A 1 524 ? -0.784 6.082 11.205 1.00 98.69 524 VAL A O 1
ATOM 4087 N N . THR A 1 525 ? -2.033 7.223 12.672 1.00 98.38 525 THR A N 1
ATOM 4088 C CA . THR A 1 525 ? -1.941 8.528 12.013 1.00 98.38 525 THR A CA 1
ATOM 4089 C C . THR A 1 525 ? -0.865 9.388 12.676 1.00 98.38 525 THR A C 1
ATOM 4091 O O . THR A 1 525 ? -0.924 9.697 13.863 1.00 98.38 525 THR A O 1
ATOM 4094 N N . ILE A 1 526 ? 0.140 9.807 11.905 1.00 97.94 526 ILE A N 1
ATOM 4095 C CA . ILE A 1 526 ? 1.178 10.743 12.353 1.00 97.94 526 ILE A CA 1
ATOM 4096 C C . ILE A 1 526 ? 0.949 12.072 11.655 1.00 97.94 526 ILE A C 1
ATOM 4098 O O . ILE A 1 526 ? 1.023 12.166 10.427 1.00 97.94 526 ILE A O 1
ATOM 4102 N N . GLU A 1 527 ? 0.725 13.114 12.438 1.00 95.75 527 GLU A N 1
ATOM 4103 C CA . GLU A 1 527 ? 0.395 14.424 11.914 1.00 95.75 527 GLU A CA 1
ATOM 4104 C C . GLU A 1 527 ? 1.626 15.319 11.778 1.00 95.75 527 GLU A C 1
ATOM 4106 O O . GLU A 1 527 ? 2.520 15.389 12.629 1.00 95.75 527 GLU A O 1
ATOM 4111 N N . GLY A 1 528 ? 1.671 16.055 10.675 1.00 92.44 528 GLY A N 1
ATOM 4112 C CA . GLY A 1 528 ? 2.747 16.979 10.379 1.00 92.44 528 GLY A CA 1
ATOM 4113 C C . GLY A 1 528 ? 2.352 18.003 9.330 1.00 92.44 528 GLY A C 1
ATOM 4114 O O . GLY A 1 528 ? 1.322 17.916 8.665 1.00 92.44 528 GLY A O 1
ATOM 4115 N N . THR A 1 529 ? 3.198 19.015 9.160 1.00 88.94 529 THR A N 1
ATOM 4116 C CA . THR A 1 529 ? 2.954 20.110 8.214 1.00 88.94 529 THR A CA 1
ATOM 4117 C C . THR A 1 529 ? 3.885 19.989 7.014 1.00 88.94 529 THR A C 1
ATOM 4119 O O . THR A 1 529 ? 5.104 20.067 7.157 1.00 88.94 529 THR A O 1
ATOM 4122 N N . ALA A 1 530 ? 3.309 19.819 5.820 1.00 85.25 530 ALA A N 1
ATOM 4123 C CA . ALA A 1 530 ? 4.024 19.506 4.574 1.00 85.25 530 ALA A CA 1
ATOM 4124 C C . ALA A 1 530 ? 5.134 20.500 4.180 1.00 85.25 530 ALA A C 1
ATOM 4126 O O . ALA A 1 530 ? 6.101 20.097 3.538 1.00 85.25 530 ALA A O 1
ATOM 4127 N N . ASN A 1 531 ? 5.012 21.771 4.577 1.00 82.69 531 ASN A N 1
ATOM 4128 C CA . ASN A 1 531 ? 5.921 22.862 4.200 1.00 82.69 531 ASN A CA 1
ATOM 4129 C C . ASN A 1 531 ? 6.715 23.412 5.396 1.00 82.69 531 ASN A C 1
ATOM 4131 O O . ASN A 1 531 ? 7.077 24.586 5.405 1.00 82.69 531 ASN A O 1
ATOM 4135 N N . ILE A 1 532 ? 6.946 22.597 6.425 1.00 85.25 532 ILE A N 1
ATOM 4136 C CA . ILE A 1 532 ? 7.816 22.946 7.552 1.00 85.25 532 ILE A CA 1
ATOM 4137 C C . ILE A 1 532 ? 8.965 21.944 7.593 1.00 85.25 532 ILE A C 1
ATOM 4139 O O . ILE A 1 532 ? 8.747 20.751 7.393 1.00 85.25 532 ILE A O 1
ATOM 4143 N N . THR A 1 533 ? 10.175 22.430 7.873 1.00 84.12 533 THR A N 1
ATOM 4144 C CA . THR A 1 533 ? 11.372 21.597 8.045 1.00 84.12 533 THR A CA 1
ATOM 4145 C C . THR A 1 533 ? 11.137 20.424 9.002 1.00 84.12 533 THR A C 1
ATOM 4147 O O . THR A 1 533 ? 10.415 20.532 9.995 1.00 84.12 533 THR A O 1
ATOM 4150 N N . GLN A 1 534 ? 11.799 19.300 8.735 1.00 85.69 534 GLN A N 1
ATOM 4151 C CA . GLN A 1 534 ? 11.867 18.158 9.652 1.00 85.69 534 GLN A CA 1
ATOM 4152 C C . GLN A 1 534 ? 13.048 18.279 10.637 1.00 85.69 534 GLN A C 1
ATOM 4154 O O . GLN A 1 534 ? 13.433 17.313 11.305 1.00 85.69 534 GLN A O 1
ATOM 4159 N N . GLY A 1 535 ? 13.693 19.449 10.688 1.00 73.50 535 GLY A N 1
ATOM 4160 C CA . GLY A 1 535 ? 14.844 19.817 11.513 1.00 73.50 535 GLY A CA 1
ATOM 4161 C C . GLY A 1 535 ? 14.653 19.738 13.030 1.00 73.50 535 GLY A C 1
ATOM 4162 O O . GLY A 1 535 ? 13.609 19.369 13.562 1.00 73.50 535 GLY A O 1
ATOM 4163 N N . THR A 1 536 ? 15.715 20.102 13.744 1.00 60.72 536 THR A N 1
ATOM 4164 C CA . THR A 1 536 ? 15.713 20.294 15.201 1.00 60.72 536 THR A CA 1
ATOM 4165 C C . THR A 1 536 ? 15.795 21.789 15.507 1.00 60.72 536 THR A C 1
ATOM 4167 O O . THR A 1 536 ? 16.741 22.442 15.069 1.00 60.72 536 THR A O 1
ATOM 4170 N N . GLY A 1 537 ? 14.833 22.347 16.247 1.00 56.09 537 GLY A N 1
ATOM 4171 C CA . GLY A 1 537 ? 14.768 23.785 16.529 1.00 56.09 537 GLY A CA 1
ATOM 4172 C C . GLY A 1 537 ? 13.469 24.199 17.224 1.00 56.09 537 GLY A C 1
ATOM 4173 O O . GLY A 1 537 ? 12.464 23.495 17.152 1.00 56.09 537 GLY A O 1
ATOM 4174 N N . ALA A 1 538 ? 13.492 25.339 17.919 1.00 50.34 538 ALA A N 1
ATOM 4175 C CA . ALA A 1 538 ? 12.310 25.877 18.590 1.00 50.34 538 ALA A CA 1
ATOM 4176 C C . ALA A 1 538 ? 11.239 26.270 17.556 1.00 50.34 538 ALA A C 1
ATOM 4178 O O . ALA A 1 538 ? 11.530 27.035 16.639 1.00 50.34 538 ALA A O 1
ATOM 4179 N N . GLY A 1 539 ? 10.017 25.750 17.710 1.00 58.91 539 GLY A N 1
ATOM 4180 C CA . GLY A 1 539 ? 8.906 25.964 16.771 1.00 58.91 539 GLY A CA 1
ATOM 4181 C C . GLY A 1 539 ? 8.814 24.947 15.625 1.00 58.91 539 GLY A C 1
ATOM 4182 O O . GLY A 1 539 ? 7.961 25.104 14.759 1.00 58.91 539 GLY A O 1
ATOM 4183 N N . ILE A 1 540 ? 9.664 23.910 15.613 1.00 64.25 540 ILE A N 1
ATOM 4184 C CA . ILE A 1 540 ? 9.566 22.786 14.672 1.00 64.25 540 ILE A CA 1
ATOM 4185 C C . ILE A 1 540 ? 8.788 21.652 15.344 1.00 64.25 540 ILE A C 1
ATOM 4187 O O . ILE A 1 540 ? 9.331 20.914 16.164 1.00 64.25 540 ILE A O 1
ATOM 4191 N N . THR A 1 541 ? 7.511 21.526 14.994 1.00 79.06 541 THR A N 1
ATOM 4192 C CA . THR A 1 541 ? 6.570 20.549 15.556 1.00 79.06 541 THR A CA 1
ATOM 4193 C C . THR A 1 541 ? 6.116 19.598 14.449 1.00 79.06 541 THR A C 1
ATOM 4195 O O . THR A 1 541 ? 5.117 19.850 13.787 1.00 79.06 541 THR A O 1
ATOM 4198 N N . GLN A 1 542 ? 6.883 18.540 14.186 1.00 91.06 542 GLN A N 1
ATOM 4199 C CA . GLN A 1 542 ? 6.426 17.413 13.359 1.00 91.06 542 GLN A CA 1
ATOM 4200 C C . GLN A 1 542 ? 6.134 16.248 14.297 1.00 91.06 542 GLN A C 1
ATOM 4202 O O . GLN A 1 542 ? 6.920 16.036 15.226 1.00 91.06 542 GLN A O 1
ATOM 4207 N N . GLY A 1 543 ? 5.043 15.516 14.078 1.00 95.00 543 GLY A N 1
ATOM 4208 C CA . GLY A 1 543 ? 4.793 14.261 14.777 1.00 95.00 543 GLY A CA 1
ATOM 4209 C C . GLY A 1 543 ? 5.865 13.238 14.408 1.00 95.00 543 GLY A C 1
ATOM 4210 O O . GLY A 1 543 ? 6.335 13.185 13.262 1.00 95.00 543 GLY A O 1
ATOM 4211 N N . LYS A 1 544 ? 6.314 12.465 15.396 1.00 95.75 544 LYS A N 1
ATOM 4212 C CA . LYS A 1 544 ? 7.379 11.472 15.233 1.00 95.75 544 LYS A CA 1
ATOM 4213 C C . LYS A 1 544 ? 6.956 10.156 15.857 1.00 95.75 544 LYS A C 1
ATOM 4215 O O . LYS A 1 544 ? 6.785 10.081 17.070 1.00 95.75 544 LYS A O 1
ATOM 4220 N N . PHE A 1 545 ? 6.876 9.117 15.038 1.00 98.00 545 PHE A N 1
ATOM 4221 C CA . PHE A 1 545 ? 6.591 7.765 15.502 1.00 98.00 545 PHE A CA 1
ATOM 4222 C C . PHE A 1 545 ? 7.725 6.820 15.123 1.00 98.00 545 PHE A C 1
ATOM 4224 O O . PHE A 1 545 ? 8.190 6.813 13.979 1.00 98.00 545 PHE A O 1
ATOM 4231 N N . VAL A 1 546 ? 8.188 6.036 16.092 1.00 98.25 546 VAL A N 1
ATOM 4232 C CA . VAL A 1 546 ? 9.238 5.037 15.911 1.00 98.25 546 VAL A CA 1
ATOM 4233 C C . VAL A 1 546 ? 8.708 3.673 16.334 1.00 98.25 546 VAL A C 1
ATOM 4235 O O . VAL A 1 546 ? 8.422 3.472 17.509 1.00 98.25 546 VAL A O 1
ATOM 4238 N N . LEU A 1 547 ? 8.640 2.728 15.402 1.00 98.06 547 LEU A N 1
ATOM 4239 C CA . LEU A 1 547 ? 8.265 1.340 15.662 1.00 98.06 547 LEU A CA 1
ATOM 4240 C C . LEU A 1 547 ? 9.517 0.466 15.554 1.00 98.06 547 LEU A C 1
ATOM 4242 O O . LEU A 1 547 ? 10.210 0.519 14.533 1.00 98.06 547 LEU A O 1
ATOM 4246 N N . ARG A 1 548 ? 9.866 -0.281 16.609 1.00 96.62 548 ARG A N 1
ATOM 4247 C CA . ARG A 1 548 ? 11.119 -1.046 16.621 1.00 96.62 548 ARG A CA 1
ATOM 4248 C C . ARG A 1 548 ? 11.099 -2.373 17.375 1.00 96.62 548 ARG A C 1
ATOM 4250 O O . ARG A 1 548 ? 10.143 -2.700 18.068 1.00 96.62 548 ARG A O 1
ATOM 4257 N N . ALA A 1 549 ? 12.222 -3.087 17.309 1.00 90.62 549 ALA A N 1
ATOM 4258 C CA . ALA A 1 549 ? 12.541 -4.226 18.175 1.00 90.62 549 ALA A CA 1
ATOM 4259 C C . ALA A 1 549 ? 11.508 -5.364 18.102 1.00 90.62 549 ALA A C 1
ATOM 4261 O O . ALA A 1 549 ? 10.971 -5.784 19.116 1.00 90.62 549 ALA A O 1
ATOM 4262 N N . ASN A 1 550 ? 11.256 -5.859 16.892 1.00 90.94 550 ASN A N 1
ATOM 4263 C CA . ASN A 1 550 ? 10.313 -6.931 16.565 1.00 90.94 550 ASN A CA 1
ATOM 4264 C C . ASN A 1 550 ? 8.849 -6.594 16.898 1.00 90.94 550 ASN A C 1
ATOM 4266 O O . ASN A 1 550 ? 8.054 -7.481 17.197 1.00 90.94 550 ASN A O 1
ATOM 4270 N N . SER A 1 551 ? 8.488 -5.310 16.827 1.00 97.94 551 SER A N 1
ATOM 4271 C CA . SER A 1 551 ? 7.086 -4.905 16.934 1.00 97.94 551 SER A CA 1
ATOM 4272 C C . SER A 1 551 ? 6.278 -5.380 15.722 1.00 97.94 551 SER A C 1
ATOM 4274 O O . SER A 1 551 ? 6.818 -5.488 14.617 1.00 97.94 551 SER A O 1
ATOM 4276 N N . LEU A 1 552 ? 4.986 -5.624 15.932 1.00 98.38 552 LEU A N 1
ATOM 4277 C CA . LEU A 1 552 ? 4.026 -6.068 14.924 1.00 98.38 552 LEU A CA 1
ATOM 4278 C C . LEU A 1 552 ? 2.900 -5.041 14.794 1.00 98.38 552 LEU A C 1
ATOM 4280 O O . LEU A 1 552 ? 2.292 -4.667 15.794 1.00 98.38 552 LEU A O 1
ATOM 4284 N N . LEU A 1 553 ? 2.616 -4.609 13.569 1.00 98.62 553 LEU A N 1
ATOM 4285 C CA . LEU A 1 553 ? 1.449 -3.799 13.238 1.00 98.62 553 LEU A CA 1
ATOM 4286 C C . LEU A 1 553 ? 0.618 -4.545 12.198 1.00 98.62 553 LEU A C 1
ATOM 4288 O O . LEU A 1 553 ? 1.090 -4.771 11.084 1.00 98.62 553 LEU A O 1
ATOM 4292 N N . GLU A 1 554 ? -0.603 -4.935 12.544 1.00 97.69 554 GLU A N 1
ATOM 4293 C CA . GLU A 1 554 ? -1.414 -5.808 11.692 1.00 97.69 554 GLU A CA 1
ATOM 4294 C C . GLU A 1 554 ? -2.900 -5.430 11.637 1.00 97.69 554 GLU A C 1
ATOM 4296 O O . GLU A 1 554 ? -3.410 -4.688 12.480 1.00 97.69 554 GLU A O 1
ATOM 4301 N N . ASN A 1 555 ? -3.596 -5.963 10.628 1.00 96.62 555 ASN A N 1
ATOM 4302 C CA . ASN A 1 555 ? -5.043 -5.822 10.421 1.00 96.62 555 ASN A CA 1
ATOM 4303 C C . ASN A 1 555 ? -5.551 -4.369 10.301 1.00 96.62 555 ASN A C 1
ATOM 4305 O O . ASN A 1 555 ? -6.720 -4.098 10.579 1.00 96.62 555 ASN A O 1
ATOM 4309 N N . ALA A 1 556 ? -4.703 -3.424 9.884 1.00 97.88 556 ALA A N 1
ATOM 4310 C CA . ALA A 1 556 ? -5.067 -2.021 9.699 1.00 97.88 556 ALA A CA 1
ATOM 4311 C C . ALA A 1 556 ? -5.410 -1.686 8.240 1.00 97.88 556 ALA A C 1
ATOM 4313 O O . ALA A 1 556 ? -4.785 -2.180 7.296 1.00 97.88 556 ALA A O 1
ATOM 4314 N N . THR A 1 557 ? -6.345 -0.760 8.040 1.00 97.50 557 THR A N 1
ATOM 4315 C CA . THR A 1 557 ? -6.642 -0.158 6.732 1.00 97.50 557 THR A CA 1
ATOM 4316 C C . THR A 1 557 ? -5.406 0.571 6.198 1.00 97.50 557 THR A C 1
ATOM 4318 O O . THR A 1 557 ? -4.985 0.343 5.061 1.00 97.50 557 THR A O 1
ATOM 4321 N N . PHE A 1 558 ? -4.767 1.389 7.039 1.00 97.94 558 PHE A N 1
ATOM 4322 C CA . PHE A 1 558 ? -3.459 1.984 6.779 1.00 97.94 558 PHE A CA 1
ATOM 4323 C C . PHE A 1 558 ? -2.550 1.726 7.972 1.00 97.94 558 PHE A C 1
ATOM 4325 O O . PHE A 1 558 ? -2.711 2.373 8.991 1.00 97.94 558 PHE A O 1
ATOM 4332 N N . GLY A 1 559 ? -1.561 0.840 7.858 1.00 98.12 559 GLY A N 1
ATOM 4333 C CA . GLY A 1 559 ? -0.687 0.525 8.988 1.00 98.12 559 GLY A CA 1
ATOM 4334 C C . GLY A 1 559 ? -0.077 1.780 9.621 1.00 98.12 559 GLY A C 1
ATOM 4335 O O . GLY A 1 559 ? -0.250 2.035 10.810 1.00 98.12 559 GLY A O 1
ATOM 4336 N N . VAL A 1 560 ? 0.553 2.622 8.798 1.00 98.62 560 VAL A N 1
ATOM 4337 C CA . VAL A 1 560 ? 0.978 3.972 9.187 1.00 98.62 560 VAL A CA 1
ATOM 4338 C C . VAL A 1 560 ? 0.605 4.990 8.116 1.00 98.62 560 VAL A C 1
ATOM 4340 O O . VAL A 1 560 ? 1.036 4.895 6.965 1.00 98.62 560 VAL A O 1
ATOM 4343 N N . TRP A 1 561 ? -0.124 6.022 8.516 1.00 98.06 561 TRP A N 1
ATOM 4344 C CA . TRP A 1 561 ? -0.439 7.196 7.720 1.00 98.06 561 TRP A CA 1
ATOM 4345 C C . TRP A 1 561 ? 0.449 8.375 8.129 1.00 98.06 561 TRP A C 1
ATOM 4347 O O . TRP A 1 561 ? 0.303 8.954 9.202 1.00 98.06 561 TRP A O 1
ATOM 4357 N N . VAL A 1 562 ? 1.390 8.749 7.260 1.00 96.75 562 VAL A N 1
ATOM 4358 C CA . VAL A 1 562 ? 2.331 9.855 7.488 1.00 96.75 562 VAL A CA 1
ATOM 4359 C C . VAL A 1 562 ? 1.790 11.112 6.810 1.00 96.75 562 VAL A C 1
ATOM 4361 O O . VAL A 1 562 ? 1.895 11.252 5.584 1.00 96.75 562 VAL A O 1
ATOM 4364 N N . ASP A 1 563 ? 1.199 12.022 7.588 1.00 93.00 563 ASP A N 1
ATOM 4365 C CA . ASP A 1 563 ? 0.626 13.266 7.074 1.00 93.00 563 ASP A CA 1
ATOM 4366 C C . ASP A 1 563 ? 1.660 14.400 7.011 1.00 93.00 563 ASP A C 1
ATOM 4368 O O . ASP A 1 563 ? 2.291 14.785 7.997 1.00 93.00 563 ASP A O 1
ATOM 4372 N N . GLY A 1 564 ? 1.836 14.965 5.817 1.00 83.44 564 GLY A N 1
ATOM 4373 C CA . GLY A 1 564 ? 2.722 16.099 5.587 1.00 83.44 564 GLY A CA 1
ATOM 4374 C C . GLY A 1 564 ? 4.169 15.849 6.025 1.00 83.44 564 GLY A C 1
ATOM 4375 O O . GLY A 1 564 ? 4.797 14.864 5.649 1.00 83.44 564 GLY A O 1
ATOM 4376 N N . GLY A 1 565 ? 4.722 16.791 6.791 1.00 85.56 565 GLY A N 1
ATOM 4377 C CA . GLY A 1 565 ? 6.104 16.756 7.277 1.00 85.56 565 GLY A CA 1
ATOM 4378 C C . GLY A 1 565 ? 6.342 15.807 8.455 1.00 85.56 565 GLY A C 1
ATOM 4379 O O . GLY A 1 565 ? 7.426 15.852 9.036 1.00 85.56 565 GLY A O 1
ATOM 4380 N N . ALA A 1 566 ? 5.373 14.961 8.817 1.00 94.25 566 ALA A N 1
ATOM 4381 C CA . ALA A 1 566 ? 5.528 13.938 9.844 1.00 94.25 566 ALA A CA 1
ATOM 4382 C C . ALA A 1 566 ? 6.687 12.974 9.537 1.00 94.25 566 ALA A C 1
ATOM 4384 O O . ALA A 1 566 ? 7.137 12.841 8.395 1.00 94.25 566 ALA A O 1
ATOM 4385 N N . ILE A 1 567 ? 7.195 12.310 10.576 1.00 94.88 567 ILE A N 1
ATOM 4386 C CA . ILE A 1 567 ? 8.354 11.420 10.470 1.00 94.88 567 ILE A CA 1
ATOM 4387 C C . ILE A 1 567 ? 7.995 10.053 11.040 1.00 94.88 567 ILE A C 1
ATOM 4389 O O . ILE A 1 567 ? 7.758 9.916 12.241 1.00 94.88 567 ILE A O 1
ATOM 4393 N N . PHE A 1 568 ? 8.050 9.033 10.188 1.00 97.31 568 PHE A N 1
ATOM 4394 C CA . PHE A 1 568 ? 7.967 7.643 10.616 1.00 97.31 568 PHE A CA 1
ATOM 4395 C C . PHE A 1 568 ? 9.348 6.983 10.606 1.00 97.31 568 PHE A C 1
ATOM 4397 O O . PHE A 1 568 ? 10.140 7.194 9.684 1.00 97.31 568 PHE A O 1
ATOM 4404 N N . LYS A 1 569 ? 9.656 6.159 11.610 1.00 97.31 569 LYS A N 1
ATOM 4405 C CA . LYS A 1 569 ? 10.825 5.279 11.561 1.00 97.31 569 LYS A CA 1
ATOM 4406 C C . LYS A 1 569 ? 10.473 3.848 11.965 1.00 97.31 569 LYS A C 1
ATOM 4408 O O . LYS A 1 569 ? 10.116 3.618 13.114 1.00 97.31 569 LYS A O 1
ATOM 4413 N N . GLY A 1 570 ? 10.622 2.903 11.043 1.00 96.75 570 GLY A N 1
ATOM 4414 C CA . GLY A 1 570 ? 10.465 1.469 11.296 1.00 96.75 570 GLY A CA 1
ATOM 4415 C C . GLY A 1 570 ? 11.824 0.775 11.354 1.00 96.75 570 GLY A C 1
ATOM 4416 O O . GLY A 1 570 ? 12.626 0.965 10.443 1.00 96.75 570 GLY A O 1
ATOM 4417 N N . PHE A 1 571 ? 12.086 -0.004 12.406 1.00 94.38 571 PHE A N 1
ATOM 4418 C CA . PHE A 1 571 ? 13.333 -0.764 12.572 1.00 94.38 571 PHE A CA 1
ATOM 4419 C C . PHE A 1 571 ? 13.054 -2.192 13.045 1.00 94.38 571 PHE A C 1
ATOM 4421 O O . PHE A 1 571 ? 12.448 -2.357 14.101 1.00 94.38 571 PHE A O 1
ATOM 4428 N N . ASN A 1 572 ? 13.537 -3.234 12.369 1.00 93.31 572 ASN A N 1
ATOM 4429 C CA . ASN A 1 572 ? 13.374 -4.621 12.843 1.00 93.31 572 ASN A CA 1
ATOM 4430 C C . ASN A 1 572 ? 11.901 -4.942 13.176 1.00 93.31 572 ASN A C 1
ATOM 4432 O O . ASN A 1 572 ? 11.631 -5.359 14.294 1.00 93.31 572 ASN A O 1
ATOM 4436 N N . SER A 1 573 ? 10.925 -4.611 12.329 1.00 96.69 573 SER A N 1
ATOM 4437 C CA . SER A 1 573 ? 9.487 -4.705 12.678 1.00 96.69 573 SER A CA 1
ATOM 4438 C C . SER A 1 573 ? 8.661 -5.314 11.550 1.00 96.69 573 SER A C 1
ATOM 4440 O O . SER A 1 573 ? 9.108 -5.324 10.403 1.00 96.69 573 SER A O 1
ATOM 4442 N N . ARG A 1 574 ? 7.465 -5.817 11.864 1.00 97.69 574 ARG A N 1
ATOM 4443 C CA . ARG A 1 574 ? 6.594 -6.507 10.905 1.00 97.69 574 ARG A CA 1
ATOM 4444 C C . ARG A 1 574 ? 5.272 -5.779 10.688 1.00 97.69 574 ARG A C 1
ATOM 4446 O O . ARG A 1 574 ? 4.694 -5.235 11.626 1.00 97.69 574 ARG A O 1
ATOM 4453 N N . PHE A 1 575 ? 4.814 -5.802 9.443 1.00 98.56 575 PHE A N 1
ATOM 4454 C CA . PHE A 1 575 ? 3.538 -5.275 8.984 1.00 98.56 575 PHE A CA 1
ATOM 4455 C C . PHE A 1 575 ? 2.774 -6.406 8.301 1.00 98.56 575 PHE A C 1
ATOM 4457 O O . PHE A 1 575 ? 3.124 -6.786 7.184 1.00 98.56 575 PHE A O 1
ATOM 4464 N N . GLU A 1 576 ? 1.755 -6.947 8.959 1.00 97.75 576 GLU A N 1
ATOM 4465 C CA . GLU A 1 576 ? 1.052 -8.147 8.486 1.00 97.75 576 GLU A CA 1
ATOM 4466 C C . GLU A 1 576 ? -0.413 -7.829 8.179 1.00 97.75 576 GLU A C 1
ATOM 4468 O O . GLU A 1 576 ? -1.094 -7.163 8.951 1.00 97.75 576 GLU A O 1
ATOM 4473 N N . ASP A 1 577 ? -0.892 -8.242 7.005 1.00 97.12 577 ASP A N 1
ATOM 4474 C CA . ASP A 1 577 ? -2.312 -8.178 6.624 1.00 97.12 577 ASP A CA 1
ATOM 4475 C C . ASP A 1 577 ? -2.976 -6.788 6.759 1.00 97.12 577 ASP A C 1
ATOM 4477 O O . ASP A 1 577 ? -4.186 -6.648 6.936 1.00 97.12 577 ASP A O 1
ATOM 4481 N N . ASN A 1 578 ? -2.172 -5.733 6.597 1.00 98.19 578 ASN A N 1
ATOM 4482 C CA . ASN A 1 578 ? -2.649 -4.362 6.428 1.00 98.19 578 ASN A CA 1
ATOM 4483 C C . ASN A 1 578 ? -3.029 -4.119 4.961 1.00 98.19 578 ASN A C 1
ATOM 4485 O O . ASN A 1 578 ? -2.285 -4.519 4.061 1.00 98.19 578 ASN A O 1
ATOM 4489 N N . TRP A 1 579 ? -4.124 -3.405 4.683 1.00 97.62 579 TRP A N 1
ATOM 4490 C CA . TRP A 1 579 ? -4.523 -3.127 3.293 1.00 97.62 579 TRP A CA 1
ATOM 4491 C C . TRP A 1 579 ? -3.478 -2.256 2.581 1.00 97.62 579 TRP A C 1
ATOM 4493 O O . TRP A 1 579 ? -3.040 -2.560 1.460 1.00 97.62 579 TRP A O 1
ATOM 4503 N N . VAL A 1 580 ? -3.019 -1.214 3.280 1.00 98.44 580 VAL A N 1
ATOM 4504 C CA . VAL A 1 580 ? -1.803 -0.470 2.959 1.00 98.44 580 VAL A CA 1
ATOM 4505 C C . VAL A 1 580 ? -0.869 -0.468 4.164 1.00 98.44 580 VAL A C 1
ATOM 4507 O O . VAL A 1 580 ? -1.275 -0.053 5.240 1.00 98.44 580 VAL A O 1
ATOM 4510 N N . GLY A 1 581 ? 0.391 -0.878 4.000 1.00 98.31 581 GLY A N 1
ATOM 4511 C CA . GLY A 1 581 ? 1.359 -0.895 5.107 1.00 98.31 581 GLY A CA 1
ATOM 4512 C C . GLY A 1 581 ? 1.736 0.513 5.578 1.00 98.31 581 GLY A C 1
ATOM 4513 O O . GLY A 1 581 ? 1.478 0.882 6.718 1.00 98.31 581 GLY A O 1
ATOM 4514 N N . ILE A 1 582 ? 2.323 1.326 4.695 1.00 98.50 582 ILE A N 1
ATOM 4515 C CA . ILE A 1 582 ? 2.700 2.719 4.980 1.00 98.50 582 ILE A CA 1
ATOM 4516 C C . ILE A 1 582 ? 2.237 3.629 3.847 1.00 98.50 582 ILE A C 1
ATOM 4518 O O . ILE A 1 582 ? 2.558 3.400 2.678 1.00 98.50 582 ILE A O 1
ATOM 4522 N N . TYR A 1 583 ? 1.540 4.707 4.194 1.00 98.00 583 TYR A N 1
ATOM 4523 C CA . TYR A 1 583 ? 1.062 5.720 3.264 1.00 98.00 583 TYR A CA 1
ATOM 4524 C C . TYR A 1 583 ? 1.667 7.089 3.590 1.00 98.00 583 TYR A C 1
ATOM 4526 O O . TYR A 1 583 ? 1.413 7.650 4.651 1.00 98.00 583 TYR A O 1
ATOM 4534 N N . MET A 1 584 ? 2.454 7.653 2.669 1.00 96.69 584 MET A N 1
ATOM 4535 C CA . MET A 1 584 ? 3.128 8.944 2.855 1.00 96.69 584 MET A CA 1
ATOM 4536 C C . MET A 1 584 ? 2.530 10.034 1.966 1.00 96.69 584 MET A C 1
ATOM 4538 O O . MET A 1 584 ? 2.545 9.940 0.728 1.00 96.69 584 MET A O 1
ATOM 4542 N N . LYS A 1 585 ? 2.045 11.102 2.602 1.00 93.88 585 LYS A N 1
ATOM 4543 C CA . LYS A 1 585 ? 1.560 12.311 1.931 1.00 93.88 585 LYS A CA 1
ATOM 4544 C C . LYS A 1 585 ? 2.701 13.253 1.509 1.00 93.88 585 LYS A C 1
ATOM 4546 O O . LYS A 1 585 ? 3.840 13.084 1.936 1.00 93.88 585 LYS A O 1
ATOM 4551 N N . PRO A 1 586 ? 2.400 14.254 0.655 1.00 91.62 586 PRO A N 1
ATOM 4552 C CA . PRO A 1 586 ? 3.392 15.203 0.158 1.00 91.62 586 PRO A CA 1
ATOM 4553 C C . PRO A 1 586 ? 4.190 15.921 1.251 1.00 91.62 586 PRO A C 1
ATOM 4555 O O . PRO A 1 586 ? 3.609 16.542 2.139 1.00 91.62 586 PRO A O 1
ATOM 4558 N N . HIS A 1 587 ? 5.513 15.935 1.095 1.00 87.00 587 HIS A N 1
ATOM 4559 C CA . HIS A 1 587 ? 6.445 16.765 1.854 1.00 87.00 587 HIS A CA 1
ATOM 4560 C C . HIS A 1 587 ? 7.569 17.225 0.920 1.00 87.00 587 HIS A C 1
ATOM 4562 O O . HIS A 1 587 ? 8.402 16.423 0.496 1.00 87.00 587 HIS A O 1
ATOM 4568 N N . LEU A 1 588 ? 7.556 18.512 0.568 1.00 68.94 588 LEU A N 1
ATOM 4569 C CA . LEU A 1 588 ? 8.496 19.138 -0.370 1.00 68.94 588 LEU A CA 1
ATOM 4570 C C . LEU A 1 588 ? 8.997 20.467 0.214 1.00 68.94 588 LEU A C 1
ATOM 4572 O O . LEU A 1 588 ? 8.774 21.533 -0.357 1.00 68.94 588 LEU A O 1
ATOM 4576 N N . PHE A 1 589 ? 9.627 20.417 1.389 1.00 70.31 589 PHE A N 1
ATOM 4577 C CA . PHE A 1 589 ? 10.220 21.599 2.013 1.00 70.31 589 PHE A CA 1
ATOM 4578 C C . PHE A 1 589 ? 11.651 21.825 1.502 1.00 70.31 589 PHE A C 1
ATOM 4580 O O . PHE A 1 589 ? 12.501 20.973 1.711 1.00 70.31 589 PHE A O 1
ATOM 4587 N N . GLU A 1 590 ? 11.913 22.954 0.829 1.00 64.88 590 GLU A N 1
ATOM 4588 C CA . GLU A 1 590 ? 13.247 23.529 0.530 1.00 64.88 590 GLU A CA 1
ATOM 4589 C C . GLU A 1 590 ? 14.401 22.553 0.171 1.00 64.88 590 GLU A C 1
ATOM 4591 O O . GLU A 1 590 ? 15.547 22.766 0.565 1.00 64.88 590 GLU A O 1
ATOM 4596 N N . ASN A 1 591 ? 14.150 21.498 -0.614 1.00 61.41 591 ASN A N 1
ATOM 4597 C CA . ASN A 1 591 ? 15.136 20.441 -0.917 1.00 61.41 591 ASN A CA 1
ATOM 4598 C C . ASN A 1 591 ? 15.685 19.696 0.326 1.00 61.41 591 ASN A C 1
ATOM 4600 O O . ASN A 1 591 ? 16.757 19.090 0.256 1.00 61.41 591 ASN A O 1
ATOM 4604 N N . GLU A 1 592 ? 14.985 19.728 1.462 1.00 73.56 592 GLU A N 1
ATOM 4605 C CA . GLU A 1 592 ? 15.276 18.876 2.613 1.00 73.56 592 GLU A CA 1
ATOM 4606 C C . GLU A 1 592 ? 14.828 17.440 2.304 1.00 73.56 592 GLU A C 1
ATOM 4608 O O . GLU A 1 592 ? 13.714 17.196 1.835 1.00 73.56 592 GLU A O 1
ATOM 4613 N N . ALA A 1 593 ? 15.714 16.476 2.558 1.00 78.25 593 ALA A N 1
ATOM 4614 C CA . ALA A 1 593 ? 15.373 15.064 2.475 1.00 78.25 593 ALA A CA 1
ATOM 4615 C C . ALA A 1 593 ? 14.399 14.692 3.602 1.00 78.25 593 ALA A C 1
ATOM 4617 O O . ALA A 1 593 ? 14.644 14.995 4.772 1.00 78.25 593 ALA A O 1
ATOM 4618 N N . ASN A 1 594 ? 13.328 13.987 3.245 1.00 86.00 594 ASN A N 1
ATOM 4619 C CA . ASN A 1 594 ? 12.387 13.407 4.182 1.00 86.00 594 ASN A CA 1
ATOM 4620 C C . ASN A 1 594 ? 13.130 12.445 5.123 1.00 86.00 594 ASN A C 1
ATOM 4622 O O . ASN A 1 594 ? 13.867 11.569 4.679 1.00 86.00 594 ASN A O 1
ATOM 4626 N N . LYS A 1 595 ? 12.932 12.604 6.430 1.00 90.06 595 LYS A N 1
ATOM 4627 C CA . LYS A 1 595 ? 13.620 11.859 7.496 1.00 90.06 595 LYS A CA 1
ATOM 4628 C C . LYS A 1 595 ? 12.966 10.525 7.837 1.00 90.06 595 LYS A C 1
ATOM 4630 O O . LYS A 1 595 ? 13.378 9.882 8.807 1.00 90.06 595 LYS A O 1
ATOM 4635 N N . THR A 1 596 ? 11.952 10.130 7.075 1.00 92.81 596 THR A N 1
ATOM 4636 C CA . THR A 1 596 ? 11.317 8.821 7.192 1.00 92.81 596 THR A CA 1
ATOM 4637 C C . THR A 1 596 ? 12.281 7.719 6.764 1.00 92.81 596 THR A C 1
ATOM 4639 O O . THR A 1 596 ? 12.910 7.806 5.706 1.00 92.81 596 THR A O 1
ATOM 4642 N N . ARG A 1 597 ? 12.400 6.680 7.595 1.00 94.44 597 ARG A N 1
ATOM 4643 C CA . ARG A 1 597 ? 13.328 5.558 7.391 1.00 94.44 597 ARG A CA 1
ATOM 4644 C C . ARG A 1 597 ? 12.662 4.234 7.741 1.00 94.44 597 ARG A C 1
ATOM 4646 O O . ARG A 1 597 ? 12.012 4.137 8.774 1.00 94.44 597 ARG A O 1
ATOM 4653 N N . ILE A 1 598 ? 12.852 3.228 6.900 1.00 96.69 598 ILE A N 1
ATOM 4654 C CA . ILE A 1 598 ? 12.386 1.858 7.130 1.00 96.69 598 ILE A CA 1
ATOM 4655 C C . ILE A 1 598 ? 13.600 0.949 6.954 1.00 96.69 598 ILE A C 1
ATOM 4657 O O . ILE A 1 598 ? 14.294 1.045 5.941 1.00 96.69 598 ILE A O 1
ATOM 4661 N N . ASP A 1 599 ? 13.905 0.157 7.973 1.00 93.81 599 ASP A N 1
ATOM 4662 C CA . ASP A 1 599 ? 15.142 -0.614 8.068 1.00 93.81 599 ASP A CA 1
ATOM 4663 C C . ASP A 1 599 ? 14.859 -1.987 8.685 1.00 93.81 599 ASP A C 1
ATOM 4665 O O . ASP A 1 599 ? 14.260 -2.058 9.764 1.00 93.81 599 ASP A O 1
ATOM 4669 N N . ASN A 1 600 ? 15.278 -3.069 8.031 1.00 92.69 600 ASN A N 1
ATOM 4670 C CA . ASN A 1 600 ? 15.083 -4.429 8.535 1.00 92.69 600 ASN A CA 1
ATOM 4671 C C . ASN A 1 600 ? 13.611 -4.765 8.847 1.00 92.69 600 ASN A C 1
ATOM 4673 O O . ASN A 1 600 ? 13.287 -5.340 9.886 1.00 92.69 600 ASN A O 1
ATOM 4677 N N . CYS A 1 601 ? 12.677 -4.319 8.003 1.00 96.12 601 CYS A N 1
ATOM 4678 C CA . CYS A 1 601 ? 11.242 -4.532 8.203 1.00 96.12 601 CYS A CA 1
ATOM 4679 C C . CYS A 1 601 ? 10.680 -5.596 7.257 1.00 96.12 601 CYS A C 1
ATOM 4681 O O . CYS A 1 601 ? 11.072 -5.674 6.098 1.00 96.12 601 CYS A O 1
ATOM 4683 N N . THR A 1 602 ? 9.692 -6.364 7.723 1.00 96.38 602 THR A N 1
ATOM 4684 C CA . THR A 1 602 ? 8.916 -7.287 6.874 1.00 96.38 602 THR A CA 1
ATOM 4685 C C . THR A 1 602 ? 7.518 -6.746 6.650 1.00 96.38 602 THR A C 1
ATOM 4687 O O . THR A 1 602 ? 6.827 -6.420 7.611 1.00 96.38 602 THR A O 1
ATOM 4690 N N . PHE A 1 603 ? 7.075 -6.708 5.403 1.00 98.31 603 PHE A N 1
ATOM 4691 C CA . PHE A 1 603 ? 5.690 -6.462 5.031 1.00 98.31 603 PHE A CA 1
ATOM 4692 C C . PHE A 1 603 ? 5.143 -7.718 4.364 1.00 98.31 603 PHE A C 1
ATOM 4694 O O . PHE A 1 603 ? 5.723 -8.167 3.375 1.00 98.31 603 PHE A O 1
ATOM 4701 N N . ASP A 1 604 ? 4.050 -8.285 4.868 1.00 97.75 604 ASP A N 1
ATOM 4702 C CA . ASP A 1 604 ? 3.491 -9.518 4.314 1.00 97.75 604 ASP A CA 1
ATOM 4703 C C . ASP A 1 604 ? 1.961 -9.521 4.289 1.00 97.75 604 ASP A C 1
ATOM 4705 O O . ASP A 1 604 ? 1.288 -9.091 5.223 1.00 97.75 604 ASP A O 1
ATOM 4709 N N . TRP A 1 605 ? 1.422 -10.034 3.187 1.00 98.00 605 TRP A N 1
ATOM 4710 C CA . TRP A 1 605 ? 0.019 -10.407 3.059 1.00 98.00 605 TRP A CA 1
ATOM 4711 C C . TRP A 1 605 ? -0.075 -11.928 3.093 1.00 98.00 605 TRP A C 1
ATOM 4713 O O . TRP A 1 605 ? 0.226 -12.606 2.098 1.00 98.00 605 TRP A O 1
ATOM 4723 N N . THR A 1 606 ? -0.494 -12.451 4.240 1.00 95.81 606 THR A N 1
ATOM 4724 C CA . THR A 1 606 ? -0.483 -13.877 4.571 1.00 95.81 606 THR A CA 1
ATOM 4725 C C . THR A 1 606 ? -1.811 -14.559 4.237 1.00 95.81 606 THR A C 1
ATOM 4727 O O . THR A 1 606 ? -1.843 -15.764 3.963 1.00 95.81 606 THR A O 1
ATOM 4730 N N . GLY A 1 607 ? -2.913 -13.801 4.174 1.00 93.44 607 GLY A N 1
ATOM 4731 C CA . GLY A 1 607 ? -4.249 -14.357 3.979 1.00 93.44 607 GLY A CA 1
ATOM 4732 C C . GLY A 1 607 ? -5.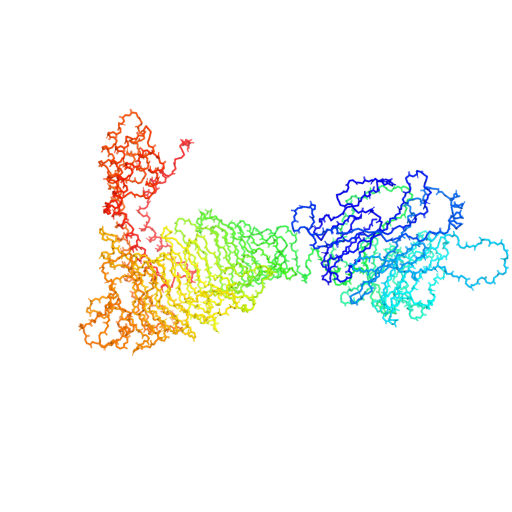313 -13.349 3.548 1.00 93.44 607 GLY A C 1
ATOM 4733 O O . GLY A 1 607 ? -5.016 -12.261 3.069 1.00 93.44 607 GLY A O 1
ATOM 4734 N N . ILE A 1 608 ? -6.579 -13.758 3.660 1.00 90.94 608 ILE A N 1
ATOM 4735 C CA . ILE A 1 608 ? -7.726 -12.864 3.447 1.00 90.94 608 ILE A CA 1
ATOM 4736 C C . ILE A 1 608 ? -7.734 -11.842 4.586 1.00 90.94 608 ILE A C 1
ATOM 4738 O O . ILE A 1 608 ? -7.579 -12.235 5.741 1.00 90.94 608 ILE A O 1
ATOM 4742 N N . PHE A 1 609 ? -7.930 -10.565 4.261 1.00 93.88 609 PHE A N 1
ATOM 4743 C CA . PHE A 1 609 ? -8.018 -9.508 5.263 1.00 93.88 609 PHE A CA 1
ATOM 4744 C C . PHE A 1 609 ? -9.271 -9.640 6.128 1.00 93.88 609 PHE A C 1
ATOM 4746 O O . PHE A 1 609 ? -10.252 -10.285 5.753 1.00 93.88 609 PHE A O 1
ATOM 4753 N N . ASN A 1 610 ? -9.240 -8.967 7.274 1.00 90.62 610 ASN A N 1
ATOM 4754 C CA . ASN A 1 610 ? -10.399 -8.809 8.144 1.00 90.62 610 ASN A CA 1
ATOM 4755 C C . ASN A 1 610 ? -11.611 -8.232 7.387 1.00 90.62 610 ASN A C 1
ATOM 4757 O O . ASN A 1 610 ? -12.720 -8.736 7.539 1.00 90.62 610 ASN A O 1
ATOM 4761 N N . ASP A 1 611 ? -11.392 -7.283 6.470 1.00 90.50 611 ASP A N 1
ATOM 4762 C CA . ASP A 1 611 ? -12.382 -6.941 5.447 1.00 90.50 611 ASP A CA 1
ATOM 4763 C C . ASP A 1 611 ? -12.168 -7.801 4.180 1.00 90.50 611 ASP A C 1
ATOM 4765 O O . ASP A 1 611 ? -11.266 -7.518 3.382 1.00 90.50 611 ASP A O 1
ATOM 4769 N N . PRO A 1 612 ? -12.996 -8.839 3.937 1.00 88.81 612 PRO A N 1
ATOM 4770 C CA . PRO A 1 612 ? -12.827 -9.736 2.797 1.00 88.81 612 PRO A CA 1
ATOM 4771 C C . PRO A 1 612 ? -13.183 -9.088 1.449 1.00 88.81 612 PRO A C 1
ATOM 4773 O O . PRO A 1 612 ? -12.998 -9.725 0.409 1.00 88.81 612 PRO A O 1
ATOM 4776 N N . SER A 1 613 ? -13.731 -7.865 1.441 1.00 90.50 613 SER A N 1
ATOM 4777 C CA . SER A 1 613 ? -14.001 -7.108 0.213 1.00 90.50 613 SER A CA 1
ATOM 4778 C C . SER A 1 613 ? -12.747 -6.433 -0.353 1.00 90.50 613 SER A C 1
ATOM 4780 O O . SER A 1 613 ? -12.711 -6.092 -1.540 1.00 90.50 613 SER A O 1
ATOM 4782 N N . LEU A 1 614 ? -11.711 -6.270 0.475 1.00 93.12 614 LEU A N 1
ATOM 4783 C CA . LEU A 1 614 ? -10.456 -5.641 0.100 1.00 93.12 614 LEU A CA 1
ATOM 4784 C C . LEU A 1 614 ? -9.473 -6.649 -0.502 1.00 93.12 614 LEU A C 1
ATOM 4786 O O . LEU A 1 614 ? -9.423 -7.829 -0.158 1.00 93.12 614 LEU A O 1
ATOM 4790 N N . GLU A 1 615 ? -8.640 -6.145 -1.408 1.00 94.75 615 GLU A N 1
ATOM 4791 C CA . GLU A 1 615 ? -7.543 -6.891 -2.020 1.00 94.75 615 GLU A CA 1
ATOM 4792 C C . GLU A 1 615 ? -6.218 -6.165 -1.763 1.00 94.75 615 GLU A C 1
ATOM 4794 O O . GLU A 1 615 ? -6.209 -4.931 -1.674 1.00 94.75 615 GLU A O 1
ATOM 4799 N N . PRO A 1 616 ? -5.092 -6.898 -1.671 1.00 97.44 616 PRO A N 1
ATOM 4800 C CA . PRO A 1 616 ? -3.767 -6.322 -1.506 1.00 97.44 616 PRO A CA 1
ATOM 4801 C C . PRO A 1 616 ? -3.495 -5.137 -2.431 1.00 97.44 616 PRO A C 1
ATOM 4803 O O . PRO A 1 616 ? -3.562 -5.256 -3.661 1.00 97.44 616 PRO A O 1
ATOM 4806 N N . GLN A 1 617 ? -3.138 -3.998 -1.837 1.00 96.50 617 GLN A N 1
ATOM 4807 C CA . GLN A 1 617 ? -2.954 -2.745 -2.560 1.00 96.50 617 GLN A CA 1
ATOM 4808 C C . GLN A 1 617 ? -1.479 -2.331 -2.604 1.00 96.50 617 GLN A C 1
ATOM 4810 O O . GLN A 1 617 ? -0.837 -2.494 -3.651 1.00 96.50 617 GLN A O 1
ATOM 4815 N N . PHE A 1 618 ? -0.927 -1.820 -1.496 1.00 98.31 618 PHE A N 1
ATOM 4816 C CA . PHE A 1 618 ? 0.454 -1.324 -1.415 1.00 98.31 618 PHE A CA 1
ATOM 4817 C C . PHE A 1 618 ? 1.106 -1.672 -0.075 1.00 98.31 618 PHE A C 1
ATOM 4819 O O . PHE A 1 618 ? 0.541 -1.343 0.958 1.00 98.31 618 PHE A O 1
ATOM 4826 N N . HIS A 1 619 ? 2.328 -2.206 -0.058 1.00 98.56 619 HIS A N 1
ATOM 4827 C CA . HIS A 1 619 ? 3.077 -2.259 1.206 1.00 98.56 619 HIS A CA 1
ATOM 4828 C C . HIS A 1 619 ? 3.582 -0.871 1.599 1.00 98.56 619 HIS A C 1
ATOM 4830 O O . HIS A 1 619 ? 3.352 -0.423 2.716 1.00 98.56 619 HIS A O 1
ATOM 4836 N N . VAL A 1 620 ? 4.187 -0.138 0.659 1.00 98.56 620 VAL A N 1
ATOM 4837 C CA . VAL A 1 620 ? 4.609 1.257 0.860 1.00 98.56 620 VAL A CA 1
ATOM 4838 C C . VAL A 1 620 ? 4.147 2.126 -0.302 1.00 98.56 620 VAL A C 1
ATOM 4840 O O . VAL A 1 620 ? 4.469 1.866 -1.465 1.00 98.56 620 VAL A O 1
ATOM 4843 N N . TYR A 1 621 ? 3.437 3.205 0.013 1.00 98.25 621 TYR A N 1
ATOM 4844 C CA . TYR A 1 621 ? 3.009 4.225 -0.934 1.00 98.25 621 TYR A CA 1
ATOM 4845 C C . TYR A 1 621 ? 3.634 5.584 -0.604 1.00 98.25 621 TYR A C 1
ATOM 4847 O O . TYR A 1 621 ? 3.446 6.129 0.480 1.00 98.25 621 TYR A O 1
ATOM 4855 N N . MET A 1 622 ? 4.343 6.162 -1.572 1.00 96.19 622 MET A N 1
ATOM 4856 C CA . MET A 1 622 ? 5.018 7.456 -1.468 1.00 96.19 622 MET A CA 1
ATOM 4857 C C . MET A 1 622 ? 4.471 8.430 -2.507 1.00 96.19 622 MET A C 1
ATOM 4859 O O . MET A 1 622 ? 4.550 8.161 -3.707 1.00 96.19 622 MET A O 1
ATOM 4863 N N . SER A 1 623 ? 3.982 9.594 -2.078 1.00 94.06 623 SER A N 1
ATOM 4864 C CA . SER A 1 623 ? 3.491 10.632 -2.989 1.00 94.06 623 SER A CA 1
ATOM 4865 C C . SER A 1 623 ? 4.134 11.982 -2.702 1.00 94.06 623 SER A C 1
ATOM 4867 O O . SER A 1 623 ? 3.864 12.567 -1.660 1.00 94.06 623 SER A O 1
ATOM 4869 N N . LYS A 1 624 ? 4.877 12.539 -3.671 1.00 91.50 624 LYS A N 1
ATOM 4870 C CA . LYS A 1 624 ? 5.508 13.871 -3.576 1.00 91.50 624 LYS A CA 1
ATOM 4871 C C . LYS A 1 624 ? 6.414 14.015 -2.348 1.00 91.50 624 LYS A C 1
ATOM 4873 O O . LYS A 1 624 ? 6.288 14.971 -1.589 1.00 91.50 624 LYS A O 1
ATOM 4878 N N . VAL A 1 625 ? 7.304 13.047 -2.164 1.00 89.88 625 VAL A N 1
ATOM 4879 C CA . VAL A 1 625 ? 8.317 13.023 -1.099 1.00 89.88 625 VAL A CA 1
ATOM 4880 C C . VAL A 1 625 ? 9.687 12.738 -1.704 1.00 89.88 625 VAL A C 1
ATOM 4882 O O . VAL A 1 625 ? 9.791 12.032 -2.706 1.00 89.88 625 VAL A O 1
ATOM 4885 N N . GLN A 1 626 ? 10.747 13.268 -1.108 1.00 87.69 626 GLN A N 1
ATOM 4886 C CA . GLN A 1 626 ? 12.120 13.043 -1.559 1.00 87.69 626 GLN A CA 1
ATOM 4887 C C . GLN A 1 626 ? 12.988 12.614 -0.383 1.00 87.69 626 GLN A C 1
ATOM 4889 O O . GLN A 1 626 ? 12.857 13.182 0.688 1.00 87.69 626 GLN A O 1
ATOM 4894 N N . GLY A 1 627 ? 13.897 11.660 -0.580 1.00 83.31 627 GLY A N 1
ATOM 4895 C CA . GLY A 1 627 ? 14.900 11.280 0.420 1.00 83.31 627 GLY A CA 1
ATOM 4896 C C . GLY A 1 627 ? 14.485 10.160 1.374 1.00 83.31 627 GLY A C 1
ATOM 4897 O O . GLY A 1 627 ? 15.217 9.891 2.319 1.00 83.31 627 GLY A O 1
ATOM 4898 N N . VAL A 1 628 ? 13.362 9.481 1.114 1.00 91.44 628 VAL A N 1
ATOM 4899 C CA . VAL A 1 628 ? 12.947 8.305 1.897 1.00 91.44 628 VAL A CA 1
ATOM 4900 C C . VAL A 1 628 ? 13.969 7.179 1.728 1.00 91.44 628 VAL A C 1
ATOM 4902 O O . VAL A 1 628 ? 14.420 6.902 0.611 1.00 91.44 628 VAL A O 1
ATOM 4905 N N . TYR A 1 629 ? 14.318 6.528 2.837 1.00 91.00 629 TYR A N 1
ATOM 4906 C CA . TYR A 1 629 ? 15.330 5.475 2.880 1.00 91.00 629 TYR A CA 1
ATOM 4907 C C . TYR A 1 629 ? 14.725 4.135 3.311 1.00 91.00 629 TYR A C 1
ATOM 4909 O O . TYR A 1 629 ? 14.151 4.040 4.397 1.00 91.00 629 TYR A O 1
ATOM 4917 N N . LEU A 1 630 ? 14.863 3.126 2.449 1.00 94.88 630 LEU A N 1
ATOM 4918 C CA . LEU A 1 630 ? 14.426 1.744 2.644 1.00 94.88 630 LEU A CA 1
ATOM 4919 C C . LEU A 1 630 ? 15.681 0.861 2.649 1.00 94.88 630 LEU A C 1
ATOM 4921 O O . LEU A 1 630 ? 16.421 0.851 1.667 1.00 94.88 630 LEU A O 1
ATOM 4925 N N . LYS A 1 631 ? 15.963 0.158 3.740 1.00 90.94 631 LYS A N 1
ATOM 4926 C CA . LYS A 1 631 ? 17.154 -0.693 3.859 1.00 90.94 631 LYS A CA 1
ATOM 4927 C C . LYS A 1 631 ? 16.758 -2.058 4.387 1.00 90.94 631 LYS A C 1
ATOM 4929 O O . LYS A 1 631 ? 15.946 -2.109 5.306 1.00 90.94 631 LYS A O 1
ATOM 4934 N N . GLU A 1 632 ? 17.298 -3.115 3.785 1.00 88.81 632 GLU A N 1
ATOM 4935 C CA . GLU A 1 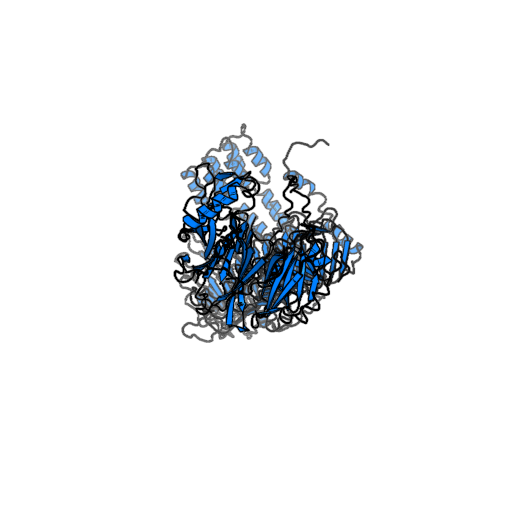632 ? 17.117 -4.504 4.222 1.00 88.81 632 GLU A CA 1
ATOM 4936 C C . GLU A 1 632 ? 15.640 -4.748 4.564 1.00 88.81 632 GLU A C 1
ATOM 4938 O O . GLU A 1 632 ? 15.319 -5.091 5.682 1.00 88.81 632 GLU A O 1
ATOM 4943 N N . SER A 1 633 ? 14.684 -4.392 3.691 1.00 94.06 633 SER A N 1
ATOM 4944 C CA . SER A 1 633 ? 13.256 -4.620 3.995 1.00 94.06 633 SER A CA 1
ATOM 4945 C C . SER A 1 633 ? 12.546 -5.463 2.935 1.00 94.06 633 SER A C 1
ATOM 4947 O O . SER A 1 633 ? 12.678 -5.198 1.737 1.00 94.06 633 SER A O 1
ATOM 4949 N N . SER A 1 634 ? 11.754 -6.431 3.404 1.00 95.50 634 SER A N 1
ATOM 4950 C CA . SER A 1 634 ? 11.054 -7.434 2.600 1.00 95.50 634 SER A CA 1
ATOM 4951 C C . SER A 1 634 ? 9.596 -7.054 2.363 1.00 95.50 634 SER A C 1
ATOM 4953 O O . SER A 1 634 ? 8.897 -6.577 3.256 1.00 95.50 634 SER A O 1
ATOM 4955 N N . PHE A 1 635 ? 9.120 -7.307 1.147 1.00 97.75 635 PHE A N 1
ATOM 4956 C CA . PHE A 1 635 ? 7.788 -6.975 0.650 1.00 97.75 635 PHE A CA 1
ATOM 4957 C C . PHE A 1 635 ? 7.159 -8.212 0.007 1.00 97.75 635 PHE A C 1
ATOM 4959 O O . PHE A 1 635 ? 7.452 -8.576 -1.135 1.00 97.75 635 PHE A O 1
ATOM 4966 N N . LEU A 1 636 ? 6.277 -8.871 0.743 1.00 96.50 636 LEU A N 1
ATOM 4967 C CA . LEU A 1 636 ? 5.900 -10.253 0.487 1.00 96.50 636 LEU A CA 1
ATOM 4968 C C . LEU A 1 636 ? 4.390 -10.403 0.290 1.00 96.50 636 LEU A C 1
ATOM 4970 O O . LEU A 1 636 ? 3.579 -9.623 0.786 1.00 96.50 636 LEU A O 1
ATOM 4974 N N . CYS A 1 637 ? 4.003 -11.427 -0.459 1.00 96.44 637 CYS A N 1
ATOM 4975 C CA . CYS A 1 637 ? 2.655 -11.973 -0.406 1.00 96.44 637 CYS A CA 1
ATOM 4976 C C . CYS A 1 637 ? 2.766 -13.490 -0.266 1.00 96.44 637 CYS A C 1
ATOM 4978 O O . CYS A 1 637 ? 2.858 -14.222 -1.261 1.00 96.44 637 CYS A O 1
ATOM 4980 N N . THR A 1 638 ? 2.805 -13.969 0.973 1.00 94.75 638 THR A N 1
ATOM 4981 C CA . THR A 1 638 ? 2.926 -15.400 1.279 1.00 94.75 638 THR A CA 1
ATOM 4982 C C . THR A 1 638 ? 1.598 -16.147 1.240 1.00 94.75 638 THR A C 1
ATOM 4984 O O . THR A 1 638 ? 1.608 -17.382 1.206 1.00 94.75 638 THR A O 1
ATOM 4987 N N . ALA A 1 639 ? 0.474 -15.427 1.124 1.00 93.88 639 ALA A N 1
ATOM 4988 C CA . ALA A 1 639 ? -0.836 -16.013 0.860 1.00 93.88 639 ALA A CA 1
ATOM 4989 C C . ALA A 1 639 ? -0.782 -17.038 -0.295 1.00 93.88 639 ALA A C 1
ATOM 4991 O O . ALA A 1 639 ? 0.066 -16.925 -1.186 1.00 93.88 639 ALA A O 1
ATOM 4992 N N . PRO A 1 640 ? -1.673 -18.041 -0.350 1.00 89.88 640 PRO A N 1
ATOM 4993 C CA . PRO A 1 640 ? -1.789 -18.946 -1.498 1.00 89.88 640 PRO A CA 1
ATOM 4994 C C . PRO A 1 640 ? -2.262 -18.241 -2.785 1.00 89.88 640 PRO A C 1
ATOM 4996 O O . PRO A 1 640 ? -2.927 -17.201 -2.742 1.00 89.88 640 PRO A O 1
ATOM 4999 N N . PHE A 1 641 ? -1.927 -18.778 -3.966 1.00 85.25 641 PHE A N 1
ATOM 5000 C CA . PHE A 1 641 ? -2.389 -18.215 -5.253 1.00 85.25 641 PHE A CA 1
ATOM 5001 C C . PHE A 1 641 ? -3.902 -18.383 -5.456 1.00 85.25 641 PHE A C 1
ATOM 5003 O O . PHE A 1 641 ? -4.507 -17.648 -6.234 1.00 85.25 641 PHE A O 1
ATOM 5010 N N . GLU A 1 642 ? -4.502 -19.332 -4.739 1.00 86.62 642 GLU A N 1
ATOM 5011 C CA . GLU A 1 642 ? -5.941 -19.555 -4.643 1.00 86.62 642 GLU A CA 1
ATOM 5012 C C . GLU A 1 642 ? -6.652 -18.433 -3.877 1.00 86.62 642 GLU A C 1
ATOM 5014 O O . GLU A 1 642 ? -7.801 -18.131 -4.190 1.00 86.62 642 GLU A O 1
ATOM 5019 N N . THR A 1 643 ? -5.971 -17.805 -2.911 1.00 89.88 643 THR A N 1
ATOM 5020 C CA . THR A 1 643 ? -6.490 -16.653 -2.158 1.00 89.88 643 THR A CA 1
ATOM 5021 C C . THR A 1 643 ? -6.391 -15.388 -2.999 1.00 89.88 643 THR A C 1
ATOM 5023 O O . THR A 1 643 ? -7.395 -14.750 -3.305 1.00 89.88 643 THR A O 1
ATOM 5026 N N . PHE A 1 644 ? -5.176 -15.066 -3.446 1.00 90.56 644 PHE A N 1
ATOM 5027 C CA . PHE A 1 644 ? -4.926 -13.932 -4.327 1.00 90.56 644 PHE A CA 1
ATOM 5028 C C . PHE A 1 644 ? -4.228 -14.408 -5.594 1.00 90.56 644 PHE A C 1
ATOM 5030 O O . PHE A 1 644 ? -3.061 -14.812 -5.579 1.00 90.56 644 PHE A O 1
ATOM 5037 N N . SER A 1 645 ? -4.935 -14.315 -6.720 1.00 88.31 645 SER A N 1
ATOM 5038 C CA . SER A 1 645 ? -4.333 -14.532 -8.038 1.00 88.31 645 SER A CA 1
ATOM 5039 C C . SER A 1 645 ? -3.206 -13.523 -8.289 1.00 88.31 645 SER A C 1
ATOM 5041 O O . SER A 1 645 ? -3.243 -12.420 -7.749 1.00 88.31 645 SER A O 1
ATOM 5043 N N . ILE A 1 646 ? -2.246 -13.833 -9.168 1.00 86.75 646 ILE A N 1
ATOM 5044 C CA . ILE A 1 646 ? -1.072 -12.973 -9.427 1.00 86.75 646 ILE A CA 1
ATOM 5045 C C . ILE A 1 646 ? -1.408 -11.508 -9.785 1.00 86.75 646 ILE A C 1
ATOM 5047 O O . ILE A 1 646 ? -0.560 -10.637 -9.650 1.00 86.75 646 ILE A O 1
ATOM 5051 N N . ASN A 1 647 ? -2.626 -11.216 -10.256 1.00 87.25 647 ASN A N 1
ATOM 5052 C CA . ASN A 1 647 ? -3.060 -9.865 -10.624 1.00 87.25 647 ASN A CA 1
ATOM 5053 C C . ASN A 1 647 ? -3.677 -9.069 -9.460 1.00 87.25 647 ASN A C 1
ATOM 5055 O O . ASN A 1 647 ? -3.891 -7.868 -9.617 1.00 87.25 647 ASN A O 1
ATOM 5059 N N . LYS A 1 648 ? -3.941 -9.736 -8.332 1.00 92.00 648 LYS A N 1
ATOM 5060 C CA . LYS A 1 648 ? -4.609 -9.222 -7.125 1.00 92.00 648 LYS A CA 1
ATOM 5061 C C . LYS A 1 648 ? -3.696 -9.221 -5.894 1.00 92.00 648 LYS A C 1
ATOM 5063 O O . LYS A 1 648 ? -4.150 -9.104 -4.770 1.00 92.00 648 LYS A O 1
ATOM 5068 N N . ARG A 1 649 ? -2.388 -9.383 -6.098 1.00 94.31 649 ARG A N 1
ATOM 5069 C CA . ARG A 1 649 ? -1.367 -9.464 -5.037 1.00 94.31 649 ARG A CA 1
ATOM 5070 C C . ARG A 1 649 ? -0.659 -8.144 -4.751 1.00 94.31 649 ARG A C 1
ATOM 5072 O O . ARG A 1 649 ? 0.498 -8.139 -4.353 1.00 94.31 649 ARG A O 1
ATOM 5079 N N . GLY A 1 650 ? -1.298 -7.029 -5.096 1.00 96.81 650 GLY A N 1
ATOM 5080 C CA . GLY A 1 650 ? -0.792 -5.695 -4.789 1.00 96.81 650 GLY A CA 1
ATOM 5081 C C . GLY A 1 650 ? 0.583 -5.355 -5.361 1.00 96.81 650 GLY A C 1
ATOM 5082 O O . GLY A 1 650 ? 1.117 -6.010 -6.265 1.00 96.81 650 GLY A O 1
ATOM 5083 N N . THR A 1 651 ? 1.130 -4.250 -4.868 1.00 98.56 651 THR A N 1
ATOM 5084 C CA . THR A 1 651 ? 2.475 -3.768 -5.187 1.00 98.56 651 THR A CA 1
ATOM 5085 C C . THR A 1 651 ? 3.290 -3.624 -3.908 1.00 98.56 651 THR A C 1
ATOM 5087 O O . THR A 1 651 ? 2.770 -3.103 -2.928 1.00 98.56 651 THR A O 1
ATOM 5090 N N . GLY A 1 652 ? 4.564 -4.012 -3.924 1.00 98.44 652 GLY A N 1
ATOM 5091 C CA . GLY A 1 652 ? 5.453 -3.803 -2.778 1.00 98.44 652 GLY A CA 1
ATOM 5092 C C . GLY A 1 652 ? 5.662 -2.311 -2.525 1.00 98.44 652 GLY A C 1
ATOM 5093 O O . GLY A 1 652 ? 5.112 -1.741 -1.588 1.00 98.44 652 GLY A O 1
ATOM 5094 N N . VAL A 1 653 ? 6.369 -1.634 -3.430 1.00 98.62 653 VAL A N 1
ATOM 5095 C CA . VAL A 1 653 ? 6.639 -0.193 -3.301 1.00 98.62 653 VAL A CA 1
ATOM 5096 C C . VAL A 1 653 ? 6.061 0.597 -4.467 1.00 98.62 653 VAL A C 1
ATOM 5098 O O . VAL A 1 653 ? 6.363 0.342 -5.633 1.00 98.62 653 VAL A O 1
ATOM 5101 N N . ARG A 1 654 ? 5.250 1.611 -4.163 1.00 98.12 654 ARG A N 1
ATOM 5102 C CA . ARG A 1 654 ? 4.656 2.532 -5.134 1.00 98.12 654 ARG A CA 1
ATOM 5103 C C . ARG A 1 654 ? 5.131 3.959 -4.871 1.00 98.12 654 ARG A C 1
ATOM 5105 O O . ARG A 1 654 ? 4.833 4.525 -3.829 1.00 98.12 654 ARG A O 1
ATOM 5112 N N . SER A 1 655 ? 5.794 4.578 -5.849 1.00 96.75 655 SER A N 1
ATOM 5113 C CA . SER A 1 655 ? 6.238 5.976 -5.773 1.00 96.75 655 SER A CA 1
ATOM 5114 C C . SER A 1 655 ? 5.592 6.857 -6.851 1.00 96.75 655 SER A C 1
ATOM 5116 O O . SER A 1 655 ? 5.571 6.531 -8.042 1.00 96.75 655 SER A O 1
ATOM 5118 N N . TYR A 1 656 ? 5.038 7.994 -6.450 1.00 96.00 656 TYR A N 1
ATOM 5119 C CA . TYR A 1 656 ? 4.420 8.968 -7.341 1.00 96.00 656 TYR A CA 1
ATOM 5120 C C . TYR A 1 656 ? 5.037 10.344 -7.121 1.00 96.00 656 TYR A C 1
ATOM 5122 O O . TYR A 1 656 ? 4.864 10.937 -6.055 1.00 96.00 656 TYR A O 1
ATOM 5130 N N . LYS A 1 657 ? 5.751 10.856 -8.133 1.00 92.81 657 LYS A N 1
ATOM 5131 C CA . LYS A 1 657 ? 6.535 12.096 -8.035 1.00 92.81 657 LYS A CA 1
ATOM 5132 C C . LYS A 1 657 ? 7.428 12.083 -6.796 1.00 92.81 657 LYS A C 1
ATOM 5134 O O . LYS A 1 657 ? 7.392 13.015 -6.003 1.00 92.81 657 LYS A O 1
ATOM 5139 N N . ALA A 1 658 ? 8.143 10.986 -6.580 1.00 92.12 658 ALA A N 1
ATOM 5140 C CA . ALA A 1 658 ? 8.909 10.770 -5.362 1.00 92.12 658 ALA A CA 1
ATOM 5141 C C . ALA A 1 658 ? 10.311 10.235 -5.665 1.00 92.12 658 ALA A C 1
ATOM 5143 O O . ALA A 1 658 ? 10.511 9.525 -6.656 1.00 92.12 658 ALA A O 1
ATOM 5144 N N . GLY A 1 659 ? 11.263 10.594 -4.803 1.00 91.19 659 GLY A N 1
ATOM 5145 C CA . GLY A 1 659 ? 12.643 10.119 -4.847 1.00 91.19 659 GLY A CA 1
ATOM 5146 C C . GLY A 1 659 ? 13.024 9.401 -3.558 1.00 91.19 659 GLY A C 1
ATOM 5147 O O . GLY A 1 659 ? 12.729 9.885 -2.466 1.00 91.19 659 GLY A O 1
ATOM 5148 N N . PHE A 1 660 ? 13.650 8.237 -3.680 1.00 93.88 660 PHE A N 1
ATOM 5149 C CA . PHE A 1 660 ? 13.932 7.342 -2.557 1.00 93.88 660 PHE A CA 1
ATOM 5150 C C . PHE A 1 660 ? 15.137 6.452 -2.866 1.00 93.88 660 PHE A C 1
ATOM 5152 O O . PHE A 1 660 ? 15.552 6.335 -4.019 1.00 93.88 660 PHE A O 1
ATOM 5159 N N . ARG A 1 661 ? 15.690 5.813 -1.838 1.00 92.19 661 ARG A N 1
ATOM 5160 C CA . ARG A 1 661 ? 16.755 4.818 -1.986 1.00 92.19 661 ARG A CA 1
ATOM 5161 C C . ARG A 1 661 ? 16.356 3.513 -1.319 1.00 92.19 661 ARG A C 1
ATOM 5163 O O . ARG A 1 661 ? 15.770 3.536 -0.240 1.00 92.19 661 ARG A O 1
ATOM 5170 N N . MET A 1 662 ? 16.688 2.415 -1.985 1.00 93.00 662 MET A N 1
ATOM 5171 C CA . MET A 1 662 ? 16.449 1.051 -1.543 1.00 93.00 662 MET A CA 1
ATOM 5172 C C . MET A 1 662 ? 17.738 0.236 -1.628 1.00 93.00 662 MET A C 1
ATOM 5174 O O . MET A 1 662 ? 18.392 0.269 -2.671 1.00 93.00 662 MET A O 1
ATOM 5178 N N . ILE A 1 663 ? 18.097 -0.451 -0.545 1.00 88.31 663 ILE A N 1
ATOM 5179 C CA . ILE A 1 663 ? 19.313 -1.272 -0.452 1.00 88.31 663 ILE A CA 1
ATOM 5180 C C . ILE A 1 663 ? 18.985 -2.597 0.235 1.00 88.31 663 ILE A C 1
ATOM 5182 O O . ILE A 1 663 ? 18.349 -2.563 1.286 1.00 88.31 663 ILE A O 1
ATOM 5186 N N . GLY A 1 664 ? 19.467 -3.708 -0.313 1.00 85.56 664 GLY A N 1
ATOM 5187 C CA . GLY A 1 664 ? 19.466 -5.042 0.292 1.00 85.56 664 GLY A CA 1
ATOM 5188 C C . GLY A 1 664 ? 20.822 -5.747 0.153 1.00 85.56 664 GLY A C 1
ATOM 5189 O O . GLY A 1 664 ? 21.813 -5.118 -0.233 1.00 85.56 664 GLY A O 1
ATOM 5190 N N . GLU A 1 665 ? 20.862 -7.044 0.461 1.00 79.75 665 GLU A N 1
ATOM 5191 C CA . GLU A 1 665 ? 22.040 -7.922 0.376 1.00 79.75 665 GLU A CA 1
ATOM 5192 C C . GLU A 1 665 ? 21.940 -8.999 -0.730 1.00 79.75 665 GLU A C 1
ATOM 5194 O O . GLU A 1 665 ? 22.921 -9.697 -1.010 1.00 79.75 665 GLU A O 1
ATOM 5199 N N . ASN A 1 666 ? 20.813 -9.032 -1.445 1.00 70.06 666 ASN A N 1
ATOM 5200 C CA . ASN A 1 666 ? 20.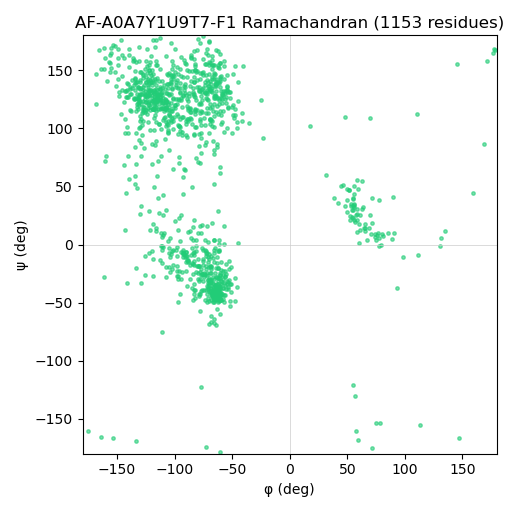453 -9.913 -2.550 1.00 70.06 666 ASN A CA 1
ATOM 5201 C C . ASN A 1 666 ? 20.184 -11.366 -2.115 1.00 70.06 666 ASN A C 1
ATOM 5203 O O . ASN A 1 666 ? 20.593 -12.318 -2.794 1.00 70.06 666 ASN A O 1
ATOM 5207 N N . ASP A 1 667 ? 19.508 -11.527 -0.977 1.00 68.88 667 ASP A N 1
ATOM 5208 C CA . ASP A 1 667 ? 19.172 -12.813 -0.380 1.00 68.88 667 ASP A CA 1
ATOM 5209 C C . ASP A 1 667 ? 17.884 -13.422 -0.970 1.00 68.88 667 ASP A C 1
ATOM 5211 O O . ASP A 1 667 ? 16.846 -12.793 -1.167 1.00 68.88 667 ASP A O 1
ATOM 5215 N N . THR A 1 668 ? 17.930 -14.720 -1.287 1.00 67.12 668 THR A N 1
ATOM 5216 C CA . THR A 1 668 ? 16.751 -15.417 -1.831 1.00 67.12 668 THR A CA 1
ATOM 5217 C C . THR A 1 668 ? 15.691 -15.614 -0.750 1.00 67.12 668 THR A C 1
ATOM 5219 O O . THR A 1 668 ? 16.038 -16.083 0.332 1.00 67.12 668 THR A O 1
ATOM 5222 N N . TYR A 1 669 ? 14.397 -15.476 -1.071 1.00 65.00 669 TYR A N 1
ATOM 5223 C CA . TYR A 1 669 ? 13.312 -15.632 -0.082 1.00 65.00 669 TYR A CA 1
ATOM 5224 C C . TYR A 1 669 ? 13.335 -16.968 0.688 1.00 65.00 669 TYR A C 1
ATOM 5226 O O . TYR A 1 669 ? 12.960 -17.042 1.856 1.00 65.00 669 TYR A O 1
ATOM 5234 N N . ALA A 1 670 ? 13.801 -18.055 0.058 1.00 65.31 670 ALA A N 1
ATOM 5235 C CA . ALA A 1 670 ? 13.935 -19.354 0.728 1.00 65.31 670 ALA A CA 1
ATOM 5236 C C . ALA A 1 670 ? 14.811 -19.294 1.999 1.00 65.31 670 ALA A C 1
ATOM 5238 O O . ALA A 1 670 ? 14.674 -20.155 2.868 1.00 65.31 670 ALA A O 1
ATOM 5239 N N . ASN A 1 671 ? 15.679 -18.286 2.087 1.00 56.78 671 ASN A N 1
ATOM 5240 C CA . ASN A 1 671 ? 16.479 -17.916 3.240 1.00 56.78 671 ASN A CA 1
ATOM 5241 C C . ASN A 1 671 ? 16.396 -16.390 3.446 1.00 56.78 671 ASN A C 1
ATOM 5243 O O . ASN A 1 671 ? 17.445 -15.770 3.505 1.00 56.78 671 ASN A O 1
ATOM 5247 N N . ASP A 1 672 ? 15.197 -15.793 3.517 1.00 66.25 672 ASP A N 1
ATOM 5248 C CA . ASP A 1 672 ? 14.998 -14.348 3.786 1.00 66.25 672 ASP A CA 1
ATOM 5249 C C . ASP A 1 672 ? 15.458 -13.947 5.210 1.00 66.25 672 ASP A C 1
ATOM 5251 O O . ASP A 1 672 ? 14.693 -13.426 6.017 1.00 66.25 672 ASP A O 1
ATOM 5255 N N . SER A 1 673 ? 16.688 -14.302 5.590 1.00 59.19 673 SER A N 1
ATOM 5256 C CA . SER A 1 673 ? 17.307 -13.959 6.868 1.00 59.19 673 SER A CA 1
ATOM 5257 C C . SER A 1 673 ? 17.652 -12.480 6.944 1.00 59.19 673 SER A C 1
ATOM 5259 O O . SER A 1 673 ? 17.599 -11.910 8.036 1.00 59.19 673 SER A O 1
ATOM 5261 N N . ASP A 1 674 ? 17.956 -11.883 5.792 1.00 58.12 674 ASP A N 1
ATOM 5262 C CA . ASP A 1 674 ? 18.465 -10.519 5.672 1.00 58.12 674 ASP A CA 1
ATOM 5263 C C . ASP A 1 674 ? 17.385 -9.531 5.179 1.00 58.12 674 ASP A C 1
ATOM 5265 O O . ASP A 1 674 ? 17.646 -8.338 5.040 1.00 58.12 674 ASP A O 1
ATOM 5269 N N . HIS A 1 675 ? 16.138 -10.009 5.049 1.00 68.75 675 HIS A N 1
ATOM 5270 C CA . HIS A 1 675 ? 14.925 -9.211 4.866 1.00 68.75 675 HIS A CA 1
ATOM 5271 C C . HIS A 1 675 ? 14.937 -8.331 3.610 1.00 68.75 675 HIS A C 1
ATOM 5273 O O . HIS A 1 675 ? 14.603 -7.166 3.700 1.00 68.75 675 HIS A O 1
ATOM 5279 N N . ASP A 1 676 ? 15.291 -8.806 2.422 1.00 79.38 676 ASP A N 1
ATOM 5280 C CA . ASP A 1 676 ? 15.509 -7.950 1.241 1.00 79.38 676 ASP A CA 1
ATOM 5281 C C . ASP A 1 676 ? 14.779 -8.410 -0.036 1.00 79.38 676 ASP A C 1
ATOM 5283 O O . ASP A 1 676 ? 15.159 -8.073 -1.168 1.00 79.38 676 ASP A O 1
ATOM 5287 N N . ALA A 1 677 ? 13.673 -9.134 0.137 1.00 89.94 677 ALA A N 1
ATOM 5288 C CA . ALA A 1 677 ? 12.960 -9.783 -0.954 1.00 89.94 677 ALA A CA 1
ATOM 5289 C C . ALA A 1 677 ? 11.630 -9.103 -1.331 1.00 89.94 677 ALA A C 1
ATOM 5291 O O . ALA A 1 677 ? 10.788 -8.780 -0.497 1.00 89.94 677 ALA A O 1
ATOM 5292 N N . PHE A 1 678 ? 11.367 -8.993 -2.633 1.00 96.56 678 PHE A N 1
ATOM 5293 C CA . PHE A 1 678 ? 10.039 -8.820 -3.219 1.00 96.56 678 PHE A CA 1
ATOM 5294 C C . PHE A 1 678 ? 9.503 -10.176 -3.671 1.00 96.56 678 PHE A C 1
ATOM 5296 O O . PHE A 1 678 ? 9.976 -10.728 -4.669 1.00 96.56 678 PHE A O 1
ATOM 5303 N N . TYR A 1 679 ? 8.480 -10.702 -2.997 1.00 94.94 679 TYR A N 1
ATOM 5304 C CA . TYR A 1 679 ? 8.036 -12.081 -3.218 1.00 94.94 679 TYR A CA 1
ATOM 5305 C C . TYR A 1 679 ? 6.581 -12.193 -3.677 1.00 94.94 679 TYR A C 1
ATOM 5307 O O . TYR A 1 679 ? 5.650 -11.785 -2.982 1.00 94.94 679 TYR A O 1
ATOM 5315 N N . ARG A 1 680 ? 6.381 -12.816 -4.848 1.00 93.06 680 ARG A N 1
ATOM 5316 C CA . ARG A 1 680 ? 5.071 -13.169 -5.430 1.00 93.06 680 ARG A CA 1
ATOM 5317 C C . ARG A 1 680 ? 4.086 -12.012 -5.581 1.00 93.06 680 ARG A C 1
ATOM 5319 O O . ARG A 1 680 ? 2.881 -12.216 -5.495 1.00 93.06 680 ARG A O 1
ATOM 5326 N N . LEU A 1 681 ? 4.552 -10.799 -5.841 1.00 95.94 681 LEU A N 1
ATOM 5327 C CA . LEU A 1 681 ? 3.677 -9.633 -5.979 1.00 95.94 681 LEU A CA 1
ATOM 5328 C C . LEU A 1 681 ? 3.123 -9.481 -7.404 1.00 95.94 681 LEU A C 1
ATOM 5330 O O . LEU A 1 681 ? 3.711 -9.945 -8.389 1.00 95.94 681 LEU A O 1
ATOM 5334 N N . THR A 1 682 ? 2.026 -8.727 -7.548 1.00 94.88 682 THR A N 1
ATOM 5335 C CA . THR A 1 682 ? 1.584 -8.288 -8.888 1.00 94.88 682 THR A CA 1
ATOM 5336 C C . THR A 1 682 ? 2.643 -7.392 -9.523 1.00 94.88 682 THR A C 1
ATOM 5338 O O . THR A 1 682 ? 2.859 -7.427 -10.742 1.00 94.88 682 THR A O 1
ATOM 5341 N N . ARG A 1 683 ? 3.270 -6.542 -8.701 1.00 97.00 683 ARG A N 1
ATOM 5342 C CA . ARG A 1 683 ? 4.415 -5.704 -9.057 1.00 97.00 683 ARG A CA 1
ATOM 5343 C C . ARG A 1 683 ? 5.336 -5.561 -7.842 1.00 97.00 683 ARG A C 1
ATOM 5345 O O . ARG A 1 683 ? 4.838 -5.249 -6.769 1.00 97.00 683 ARG A O 1
ATOM 5352 N N . GLY A 1 684 ? 6.645 -5.734 -7.996 1.00 98.00 684 GLY A N 1
ATOM 5353 C CA . GLY A 1 684 ? 7.587 -5.466 -6.903 1.00 98.00 684 GLY A CA 1
ATOM 5354 C C . GLY A 1 684 ? 7.644 -3.969 -6.598 1.00 98.00 684 GLY A C 1
ATOM 5355 O O . GLY A 1 684 ? 7.141 -3.504 -5.576 1.00 98.00 684 GLY A O 1
ATOM 5356 N N . LEU A 1 685 ? 8.154 -3.194 -7.558 1.00 98.25 685 LEU A N 1
ATOM 5357 C CA . LEU A 1 685 ? 8.307 -1.742 -7.451 1.00 98.25 685 LEU A CA 1
ATOM 5358 C C . LEU A 1 685 ? 7.658 -1.010 -8.628 1.00 98.25 685 LEU A C 1
ATOM 5360 O O . LEU A 1 685 ? 7.807 -1.389 -9.790 1.00 98.25 685 LEU A O 1
ATOM 5364 N N . VAL A 1 686 ? 6.951 0.085 -8.345 1.00 98.25 686 VAL A N 1
ATOM 5365 C CA . VAL A 1 686 ? 6.353 0.957 -9.361 1.00 98.25 686 VAL A CA 1
ATOM 5366 C C . VAL A 1 686 ? 6.702 2.415 -9.101 1.00 98.25 686 VAL A C 1
ATOM 5368 O O . VAL A 1 686 ? 6.135 3.042 -8.204 1.00 98.25 686 VAL A O 1
ATOM 5371 N N . SER A 1 687 ? 7.530 2.990 -9.971 1.00 96.81 687 SER A N 1
ATOM 5372 C CA . SER A 1 687 ? 7.879 4.411 -9.953 1.00 96.81 687 SER A CA 1
ATOM 5373 C C . SER A 1 687 ? 7.148 5.182 -11.050 1.00 96.81 687 SER A C 1
ATOM 5375 O O . SER A 1 687 ? 6.928 4.683 -12.157 1.00 96.81 687 SER A O 1
ATOM 5377 N N . SER A 1 688 ? 6.668 6.383 -10.737 1.00 96.19 688 SER A N 1
ATOM 5378 C CA . SER A 1 688 ? 6.009 7.269 -11.703 1.00 96.19 688 SER A CA 1
ATOM 5379 C C . SER A 1 688 ? 6.375 8.717 -11.437 1.00 96.19 688 SER A C 1
ATOM 5381 O O . SER A 1 688 ? 5.737 9.379 -10.617 1.00 96.19 688 SER A O 1
ATOM 5383 N N . ASN A 1 689 ? 7.373 9.186 -12.175 1.00 91.31 689 ASN A N 1
ATOM 5384 C CA . ASN A 1 689 ? 7.837 10.564 -12.168 1.00 91.31 689 ASN A CA 1
ATOM 5385 C C . ASN A 1 689 ? 7.658 11.157 -13.573 1.00 91.31 689 ASN A C 1
ATOM 5387 O O . ASN A 1 689 ? 7.226 10.493 -14.517 1.00 91.31 689 ASN A O 1
ATOM 5391 N N . THR A 1 690 ? 7.958 12.438 -13.704 1.00 84.25 690 THR A N 1
ATOM 5392 C CA . THR A 1 690 ? 8.139 13.112 -14.983 1.00 84.25 690 THR A CA 1
ATOM 5393 C C . THR A 1 690 ? 9.535 13.727 -15.026 1.00 84.25 690 THR A C 1
ATOM 5395 O O . THR A 1 690 ? 10.067 14.088 -13.974 1.00 84.25 690 THR A O 1
ATOM 5398 N N . PRO A 1 691 ? 10.115 13.935 -16.222 1.00 73.19 691 PRO A N 1
ATOM 5399 C CA . PRO A 1 691 ? 11.389 14.636 -16.363 1.00 73.19 691 PRO A CA 1
ATOM 5400 C C . PRO A 1 691 ? 11.449 15.986 -15.636 1.00 73.19 691 PRO A C 1
ATOM 5402 O O . PRO A 1 691 ? 12.486 16.353 -15.097 1.00 73.19 691 PRO A O 1
ATOM 5405 N N . ALA A 1 692 ? 10.322 16.701 -15.579 1.00 72.69 692 ALA A N 1
ATOM 5406 C CA . ALA A 1 692 ? 10.210 17.996 -14.914 1.00 72.69 692 ALA A CA 1
ATOM 5407 C C . ALA A 1 692 ? 10.237 17.914 -13.379 1.00 72.69 692 ALA A C 1
ATOM 5409 O O . ALA A 1 692 ? 10.481 18.929 -12.736 1.00 72.69 692 ALA A O 1
ATOM 5410 N N . ASP A 1 693 ? 9.982 16.742 -12.788 1.00 76.31 693 ASP A N 1
ATOM 5411 C CA . ASP A 1 693 ? 10.005 16.597 -11.332 1.00 76.31 693 ASP A CA 1
ATOM 5412 C C . ASP A 1 693 ? 11.447 16.603 -10.790 1.00 76.31 693 ASP A C 1
ATOM 5414 O O . ASP A 1 693 ? 11.646 16.935 -9.630 1.00 76.31 693 ASP A O 1
ATOM 5418 N N . GLY A 1 694 ? 12.456 16.234 -11.597 1.00 73.81 694 GLY A N 1
ATOM 5419 C CA . GLY A 1 694 ? 13.858 16.160 -11.151 1.00 73.81 694 GLY A CA 1
ATOM 5420 C C . GLY A 1 694 ? 14.129 15.095 -10.077 1.00 73.81 694 GLY A C 1
ATOM 5421 O O . GLY A 1 694 ? 15.174 15.117 -9.433 1.00 73.81 694 GLY A O 1
ATOM 5422 N N . LEU A 1 695 ? 13.188 14.167 -9.870 1.00 84.81 695 LEU A N 1
ATOM 5423 C CA . LEU A 1 695 ? 13.247 13.129 -8.841 1.00 84.81 695 LEU A CA 1
ATOM 5424 C C . LEU A 1 695 ? 13.642 11.776 -9.439 1.00 84.81 695 LEU A C 1
ATOM 5426 O O . LEU A 1 695 ? 13.065 11.328 -10.436 1.00 84.81 695 LEU A O 1
ATOM 5430 N N . SER A 1 696 ? 14.568 11.099 -8.763 1.00 89.12 696 SER A N 1
ATOM 5431 C CA . SER A 1 696 ? 15.094 9.781 -9.128 1.00 89.12 696 SER A CA 1
ATOM 5432 C C . SER A 1 696 ? 15.082 8.821 -7.932 1.00 89.12 696 SER A C 1
ATOM 5434 O O . SER A 1 696 ? 14.825 9.233 -6.800 1.00 89.12 696 SER A O 1
ATOM 5436 N N . PHE A 1 697 ? 15.348 7.541 -8.184 1.00 93.88 697 PHE A N 1
ATOM 5437 C CA . PHE A 1 697 ? 15.547 6.530 -7.154 1.00 93.88 697 PHE A CA 1
ATOM 5438 C C . PHE A 1 697 ? 16.738 5.620 -7.474 1.00 93.88 697 PHE A C 1
ATOM 5440 O O . PHE A 1 697 ? 17.120 5.464 -8.637 1.00 93.88 697 PHE A O 1
ATOM 5447 N N . SER A 1 698 ? 17.278 4.984 -6.436 1.00 94.12 698 SER A N 1
ATOM 5448 C CA . SER A 1 698 ? 18.209 3.863 -6.570 1.00 94.12 698 SER A CA 1
ATOM 5449 C C . SER A 1 698 ? 17.668 2.613 -5.881 1.00 94.12 698 SER A C 1
ATOM 5451 O O . SER A 1 698 ? 17.029 2.700 -4.831 1.00 94.12 698 SER A O 1
ATOM 5453 N N . CYS A 1 699 ? 17.893 1.461 -6.507 1.00 95.06 699 CYS A N 1
ATOM 5454 C CA . CYS A 1 699 ? 17.541 0.144 -5.994 1.00 95.06 699 CYS A CA 1
ATOM 5455 C C . CYS A 1 699 ? 18.734 -0.789 -6.182 1.00 95.06 699 CYS A C 1
ATOM 5457 O O . CYS A 1 699 ? 19.164 -1.043 -7.313 1.00 95.06 699 CYS A O 1
ATOM 5459 N N . GLU A 1 700 ? 19.292 -1.223 -5.061 1.00 91.88 700 GLU A N 1
ATOM 5460 C CA . GLU A 1 700 ? 20.567 -1.918 -4.983 1.00 91.88 700 GLU A CA 1
ATOM 5461 C C . GLU A 1 700 ? 20.407 -3.211 -4.183 1.00 91.88 700 GLU A C 1
ATOM 5463 O O . GLU A 1 700 ? 19.862 -3.164 -3.085 1.00 91.88 700 GLU A O 1
ATOM 5468 N N . GLY A 1 701 ? 20.876 -4.341 -4.715 1.00 88.31 701 GLY A N 1
ATOM 5469 C CA . GLY A 1 701 ? 20.955 -5.588 -3.946 1.00 88.31 701 GLY A CA 1
ATOM 5470 C C . GLY A 1 701 ? 19.611 -6.158 -3.478 1.00 88.31 701 GLY A C 1
ATOM 5471 O O . GLY A 1 701 ? 19.555 -6.727 -2.403 1.00 88.31 701 GLY A O 1
ATOM 5472 N N . MET A 1 702 ? 18.519 -5.981 -4.222 1.00 92.00 702 MET A N 1
ATOM 5473 C CA . MET A 1 702 ? 17.214 -6.563 -3.871 1.00 92.00 702 MET A CA 1
ATOM 5474 C C . MET A 1 702 ? 16.934 -7.841 -4.670 1.00 92.00 702 MET A C 1
ATOM 5476 O O . MET A 1 702 ? 17.281 -7.932 -5.852 1.00 92.00 702 MET A O 1
ATOM 5480 N N . GLU A 1 703 ? 16.202 -8.781 -4.073 1.00 91.94 703 GLU A N 1
ATOM 5481 C CA . GLU A 1 703 ? 15.727 -9.996 -4.746 1.00 91.94 703 GLU A CA 1
ATOM 5482 C C . GLU A 1 703 ? 14.262 -9.840 -5.187 1.00 91.94 703 GLU A C 1
ATOM 5484 O O . GLU A 1 703 ? 13.360 -9.671 -4.374 1.00 91.94 703 GLU A O 1
ATOM 5489 N N . PHE A 1 704 ? 13.978 -9.946 -6.484 1.00 94.94 704 PHE A N 1
ATOM 5490 C CA . PHE A 1 704 ? 12.622 -9.953 -7.037 1.00 94.94 704 PHE A CA 1
ATOM 5491 C C . PHE A 1 704 ? 12.235 -11.361 -7.471 1.00 94.94 704 PHE A C 1
ATOM 5493 O O . PHE A 1 704 ? 12.532 -11.783 -8.591 1.00 94.94 704 PHE A O 1
ATOM 5500 N N . GLN A 1 705 ? 11.493 -12.070 -6.627 1.00 91.25 705 GLN A N 1
ATOM 5501 C CA . GLN A 1 705 ? 11.161 -13.469 -6.848 1.00 91.25 705 GLN A CA 1
ATOM 5502 C C . GLN A 1 705 ? 9.670 -13.685 -7.118 1.00 91.25 705 GLN A C 1
ATOM 5504 O O . GLN A 1 705 ? 8.796 -13.305 -6.342 1.00 91.25 705 GLN A O 1
ATOM 5509 N N . GLU A 1 706 ? 9.368 -14.338 -8.244 1.00 89.69 706 GLU A N 1
ATOM 5510 C CA . GLU A 1 706 ? 8.010 -14.716 -8.662 1.00 89.69 706 GLU A CA 1
ATOM 5511 C C . GLU A 1 706 ? 7.026 -13.531 -8.761 1.00 89.69 706 GLU A C 1
ATOM 5513 O O . GLU A 1 706 ? 5.808 -13.713 -8.798 1.00 89.69 706 GLU A O 1
ATOM 5518 N N . CYS A 1 707 ? 7.537 -12.302 -8.861 1.00 92.94 707 CYS A N 1
ATOM 5519 C CA . CYS A 1 707 ? 6.733 -11.118 -9.140 1.00 92.94 707 CYS A CA 1
ATOM 5520 C C . CYS A 1 707 ? 6.340 -11.093 -10.624 1.00 92.94 707 CYS A C 1
ATOM 5522 O O . CYS A 1 707 ? 7.194 -11.272 -11.491 1.00 92.94 707 CYS A O 1
ATOM 5524 N N . ARG A 1 708 ? 5.070 -10.809 -10.959 1.00 91.56 708 ARG A N 1
ATOM 5525 C CA . ARG A 1 708 ? 4.659 -10.712 -12.382 1.00 91.56 708 ARG A CA 1
ATOM 5526 C C . ARG A 1 708 ? 5.437 -9.624 -13.115 1.00 91.56 708 ARG A C 1
ATOM 5528 O O . ARG A 1 708 ? 5.817 -9.804 -14.265 1.00 91.56 708 ARG A O 1
ATOM 5535 N N . THR A 1 709 ? 5.629 -8.487 -12.458 1.00 94.81 709 THR A N 1
ATOM 5536 C CA . THR A 1 709 ? 6.530 -7.430 -12.914 1.00 94.81 709 THR A CA 1
ATOM 5537 C C . THR A 1 709 ? 7.476 -7.105 -11.767 1.00 94.81 709 THR A C 1
ATOM 5539 O O . THR A 1 709 ? 6.997 -6.650 -10.731 1.00 94.81 709 THR A O 1
ATOM 5542 N N . GLY A 1 710 ? 8.783 -7.316 -11.917 1.00 96.94 710 GLY A N 1
ATOM 5543 C CA . GLY A 1 710 ? 9.752 -6.946 -10.877 1.00 96.94 710 GLY A CA 1
ATOM 5544 C C . GLY A 1 710 ? 9.708 -5.440 -10.613 1.00 96.94 710 GLY A C 1
ATOM 5545 O O . GLY A 1 710 ? 9.303 -4.992 -9.541 1.00 96.94 710 GLY A O 1
ATOM 5546 N N . MET A 1 711 ? 9.985 -4.645 -11.647 1.00 98.06 711 MET A N 1
ATOM 5547 C CA . MET A 1 711 ? 9.938 -3.186 -11.599 1.00 98.06 711 MET A CA 1
ATOM 5548 C C . MET A 1 711 ? 9.185 -2.591 -12.783 1.00 98.06 711 MET A C 1
ATOM 5550 O O . MET A 1 711 ? 9.364 -2.992 -13.931 1.00 98.06 711 MET A O 1
ATOM 5554 N N . ARG A 1 712 ? 8.389 -1.553 -12.527 1.00 97.50 712 ARG A N 1
ATOM 5555 C CA . ARG A 1 712 ? 7.793 -0.706 -13.563 1.00 97.50 712 ARG A CA 1
ATOM 5556 C C . ARG A 1 712 ? 8.130 0.754 -13.307 1.00 97.50 712 ARG A C 1
ATOM 5558 O O . ARG A 1 712 ? 7.673 1.335 -12.327 1.00 97.50 712 ARG A O 1
ATOM 5565 N N . VAL A 1 713 ? 8.876 1.365 -14.215 1.00 97.31 713 VAL A N 1
ATOM 5566 C CA . VAL A 1 713 ? 9.374 2.735 -14.079 1.00 97.31 713 VAL A CA 1
ATOM 5567 C C . VAL A 1 713 ? 8.789 3.590 -15.192 1.00 97.31 713 VAL A C 1
ATOM 5569 O O . VAL A 1 713 ? 9.071 3.345 -16.362 1.00 97.31 713 VAL A O 1
ATOM 5572 N N . ASN A 1 714 ? 7.988 4.592 -14.836 1.00 95.81 714 ASN A N 1
ATOM 5573 C CA . ASN A 1 714 ? 7.356 5.490 -15.797 1.00 95.81 714 ASN A CA 1
ATOM 5574 C C . ASN A 1 714 ? 7.915 6.913 -15.654 1.00 95.81 714 ASN A C 1
ATOM 5576 O O . ASN A 1 714 ? 7.760 7.517 -14.594 1.00 95.81 714 ASN A O 1
ATOM 5580 N N . GLY A 1 715 ? 8.492 7.455 -16.727 1.00 91.88 715 GLY A N 1
ATOM 5581 C CA . GLY A 1 715 ? 8.874 8.866 -16.842 1.00 91.88 715 GLY A CA 1
ATOM 5582 C C . GLY A 1 715 ? 9.972 9.327 -15.879 1.00 91.88 715 GLY A C 1
ATOM 5583 O O . GLY A 1 715 ? 10.105 10.528 -15.642 1.00 91.88 715 GLY A O 1
ATOM 5584 N N . THR A 1 716 ? 10.734 8.399 -15.299 1.00 90.62 716 THR A N 1
ATOM 5585 C CA . THR A 1 716 ? 11.803 8.708 -14.341 1.00 90.62 716 THR A CA 1
ATOM 5586 C C . THR A 1 716 ? 13.107 9.017 -15.072 1.00 90.62 716 THR A C 1
ATOM 5588 O O . THR A 1 716 ? 13.424 8.385 -16.080 1.00 90.62 716 THR A O 1
ATOM 5591 N N . LEU A 1 717 ? 13.849 10.002 -14.569 1.00 88.75 717 LEU A N 1
ATOM 5592 C CA . LEU A 1 717 ? 15.192 10.318 -15.041 1.00 88.75 717 LEU A CA 1
ATOM 5593 C C . LEU A 1 717 ? 16.238 9.797 -14.063 1.00 88.75 717 LEU A C 1
ATOM 5595 O O . LEU A 1 717 ? 16.029 9.886 -12.856 1.00 88.75 717 LEU A O 1
ATOM 5599 N N . ALA A 1 718 ? 17.382 9.364 -14.589 1.00 88.62 718 ALA A N 1
ATOM 5600 C CA . ALA A 1 718 ? 18.589 9.086 -13.812 1.00 88.62 718 ALA A CA 1
ATOM 5601 C C . ALA A 1 718 ? 18.424 8.029 -12.708 1.00 88.62 718 ALA A C 1
ATOM 5603 O O . ALA A 1 718 ? 19.072 8.126 -11.664 1.00 88.62 718 ALA A O 1
ATOM 5604 N N . GLN A 1 719 ? 17.537 7.043 -12.892 1.00 91.88 719 GLN A N 1
ATOM 5605 C CA . GLN A 1 719 ? 17.387 5.942 -11.937 1.00 91.88 719 GLN A CA 1
ATOM 5606 C C . GLN A 1 719 ? 18.530 4.930 -12.042 1.00 91.88 719 GLN A C 1
ATOM 5608 O O . GLN A 1 719 ? 19.052 4.674 -13.131 1.00 91.88 719 GLN A O 1
ATOM 5613 N N . GLN A 1 720 ? 18.867 4.328 -10.904 1.00 91.75 720 GLN A N 1
ATOM 5614 C CA . GLN A 1 720 ? 19.908 3.310 -10.785 1.00 91.75 720 GLN A CA 1
ATOM 5615 C C . GLN A 1 720 ? 19.304 1.992 -10.299 1.00 91.75 720 GLN A C 1
ATOM 5617 O O . GLN A 1 720 ? 18.642 1.956 -9.262 1.00 91.75 720 GLN A O 1
ATOM 5622 N N . VAL A 1 721 ? 19.525 0.915 -11.050 1.00 95.62 721 VAL A N 1
ATOM 5623 C CA . VAL A 1 721 ? 19.099 -0.444 -10.688 1.00 95.62 721 VAL A CA 1
ATOM 5624 C C . VAL A 1 721 ? 20.317 -1.346 -10.808 1.00 95.62 721 VAL A C 1
ATOM 5626 O O . VAL A 1 721 ? 20.756 -1.628 -11.925 1.00 95.62 721 VAL A O 1
ATOM 5629 N N . ILE A 1 722 ? 20.918 -1.707 -9.675 1.00 91.19 722 ILE A N 1
ATOM 5630 C CA . ILE A 1 722 ? 22.239 -2.346 -9.643 1.00 91.19 722 ILE A CA 1
ATOM 5631 C C . ILE A 1 722 ? 22.244 -3.548 -8.694 1.00 91.19 722 ILE A C 1
ATOM 5633 O O . ILE A 1 722 ? 21.622 -3.489 -7.639 1.00 91.19 722 ILE A O 1
ATOM 5637 N N . PHE A 1 723 ? 22.947 -4.627 -9.039 1.00 88.88 723 PHE A N 1
ATOM 5638 C CA . PHE A 1 723 ? 23.139 -5.798 -8.164 1.00 88.88 723 PHE A CA 1
ATOM 5639 C C . PHE A 1 723 ? 21.861 -6.530 -7.729 1.00 88.88 723 PHE A C 1
ATOM 5641 O O . PHE A 1 723 ? 21.894 -7.290 -6.768 1.00 88.88 723 PHE A O 1
ATOM 5648 N N . ASN A 1 724 ? 20.735 -6.322 -8.410 1.00 93.12 724 ASN A N 1
ATOM 5649 C CA . ASN A 1 724 ? 19.477 -6.979 -8.061 1.00 93.12 724 ASN A CA 1
ATOM 5650 C C . ASN A 1 724 ? 19.344 -8.325 -8.778 1.00 93.12 724 ASN A C 1
ATOM 5652 O O . ASN A 1 724 ? 19.782 -8.482 -9.924 1.00 93.12 724 ASN A O 1
ATOM 5656 N N . ASN A 1 725 ? 18.640 -9.258 -8.154 1.00 92.56 725 ASN A N 1
ATOM 5657 C CA . ASN A 1 725 ? 18.205 -10.495 -8.786 1.00 92.56 725 ASN A CA 1
ATOM 5658 C C . ASN A 1 725 ? 16.731 -10.413 -9.185 1.00 92.56 725 ASN A C 1
ATOM 5660 O O . ASN A 1 725 ? 15.892 -9.869 -8.476 1.00 92.56 725 ASN A O 1
ATOM 5664 N N . PHE A 1 726 ? 16.396 -11.000 -10.326 1.00 94.31 726 PHE A N 1
ATOM 5665 C CA . PHE A 1 726 ? 15.051 -11.094 -10.867 1.00 94.31 726 PHE A CA 1
ATOM 5666 C C . PHE A 1 726 ? 14.779 -12.535 -11.275 1.00 94.31 726 PHE A C 1
ATOM 5668 O O . PHE A 1 726 ? 15.167 -12.979 -12.359 1.00 94.31 726 PHE A O 1
ATOM 5675 N N . TYR A 1 727 ? 14.057 -13.257 -10.428 1.00 92.00 727 TYR A N 1
ATOM 5676 C CA . TYR A 1 727 ? 13.515 -14.566 -10.745 1.00 92.00 727 TYR A CA 1
ATOM 5677 C C . TYR A 1 727 ? 12.085 -14.425 -11.280 1.00 92.00 727 TYR A C 1
ATOM 5679 O O . TYR A 1 727 ? 11.098 -14.348 -10.540 1.00 92.00 727 TYR A O 1
ATOM 5687 N N . ILE A 1 728 ? 11.976 -14.359 -12.607 1.00 91.62 728 ILE A N 1
ATOM 5688 C CA . ILE A 1 728 ? 10.740 -14.038 -13.320 1.00 91.62 728 ILE A CA 1
ATOM 5689 C C . ILE A 1 728 ? 9.879 -15.305 -13.443 1.00 91.62 728 ILE A C 1
ATOM 5691 O O . ILE A 1 728 ? 10.354 -16.328 -13.955 1.00 91.62 728 ILE A O 1
ATOM 5695 N N . PRO A 1 729 ? 8.599 -15.273 -13.025 1.00 86.88 729 PRO A N 1
ATOM 5696 C CA . PRO A 1 729 ? 7.757 -16.459 -13.046 1.00 86.88 729 PRO A CA 1
ATOM 5697 C C . PRO A 1 729 ? 7.494 -16.930 -14.481 1.00 86.88 729 PRO A C 1
ATOM 5699 O O . PRO A 1 729 ? 7.279 -16.136 -15.405 1.00 86.88 729 PRO A O 1
ATOM 5702 N N . GLN A 1 730 ? 7.463 -18.251 -14.668 1.00 78.50 730 GLN A N 1
ATOM 5703 C CA . GLN A 1 730 ? 6.949 -18.833 -15.905 1.00 78.50 730 GLN A CA 1
ATOM 5704 C C . GLN A 1 730 ? 5.469 -18.482 -16.079 1.00 78.50 730 GLN A C 1
ATOM 5706 O O . GLN A 1 730 ? 4.789 -18.213 -15.092 1.00 78.50 730 GLN A O 1
ATOM 5711 N N . ASN A 1 731 ? 4.986 -18.470 -17.329 1.00 62.84 731 ASN A N 1
ATOM 5712 C CA . ASN A 1 731 ? 3.610 -18.131 -17.697 1.00 62.84 731 ASN A CA 1
ATOM 5713 C C . ASN A 1 731 ? 2.608 -18.611 -16.642 1.00 62.84 731 ASN A C 1
ATOM 5715 O O . ASN A 1 731 ? 2.293 -19.800 -16.571 1.00 62.84 731 ASN A O 1
ATOM 5719 N N . VAL A 1 732 ? 2.085 -17.679 -15.843 1.00 55.25 732 VAL A N 1
ATOM 5720 C CA . VAL A 1 732 ? 0.944 -17.964 -14.982 1.00 55.25 732 VAL A CA 1
ATOM 5721 C C . VAL A 1 732 ? -0.248 -18.033 -15.928 1.00 55.25 732 VAL A C 1
ATOM 5723 O O . VAL A 1 732 ? -0.888 -17.027 -16.226 1.00 55.25 732 VAL A O 1
ATOM 5726 N N . VAL A 1 733 ? -0.482 -19.212 -16.509 1.00 47.25 733 VAL A N 1
ATOM 5727 C CA . VAL A 1 733 ? -1.687 -19.486 -17.292 1.00 47.25 733 VAL A CA 1
ATOM 5728 C C . VAL A 1 733 ? -2.851 -19.448 -16.311 1.00 47.25 733 VAL A C 1
ATOM 5730 O O . VAL A 1 733 ? -3.198 -20.459 -15.707 1.00 47.25 733 VAL A O 1
ATOM 5733 N N . ILE A 1 734 ? -3.433 -18.266 -16.122 1.00 49.91 734 ILE A N 1
ATOM 5734 C CA . ILE A 1 734 ? -4.692 -18.109 -15.400 1.00 49.91 734 ILE A CA 1
ATOM 5735 C C . ILE A 1 734 ? -5.811 -18.316 -16.423 1.00 49.91 734 ILE A C 1
ATOM 5737 O O . ILE A 1 734 ? -5.897 -17.558 -17.395 1.00 49.91 734 ILE A O 1
ATOM 5741 N N . PRO A 1 735 ? -6.658 -19.348 -16.265 1.00 40.41 735 PRO A N 1
ATOM 5742 C CA . PRO A 1 735 ? -7.766 -19.583 -17.179 1.00 40.41 735 PRO A CA 1
ATOM 5743 C C . PRO A 1 735 ? -8.689 -18.356 -17.231 1.00 40.41 735 PRO A C 1
ATOM 5745 O O . PRO A 1 735 ? -9.328 -18.025 -16.240 1.00 40.41 735 PRO A O 1
ATOM 5748 N N . GLY A 1 736 ? -8.781 -17.696 -18.390 1.00 46.84 736 GLY A N 1
ATOM 5749 C CA . GLY A 1 736 ? -9.753 -16.622 -18.640 1.00 46.84 736 GLY A CA 1
ATOM 5750 C C . GLY A 1 736 ? -9.194 -15.205 -18.800 1.00 46.84 736 GLY A C 1
ATOM 5751 O O . GLY A 1 736 ? -9.943 -14.338 -19.243 1.00 46.84 736 GLY A O 1
ATOM 5752 N N . GLU A 1 737 ? -7.906 -14.953 -18.543 1.00 52.28 737 GLU A N 1
ATOM 5753 C CA . GLU A 1 737 ? -7.327 -13.604 -18.660 1.00 52.28 737 GLU A CA 1
ATOM 5754 C C . GLU A 1 737 ? -6.262 -13.522 -19.766 1.00 52.28 737 GLU A C 1
ATOM 5756 O O . GLU A 1 737 ? -5.370 -14.361 -19.865 1.00 52.28 737 GLU A O 1
ATOM 5761 N N . MET A 1 738 ? -6.364 -12.518 -20.649 1.00 42.12 738 MET A N 1
ATOM 5762 C CA . MET A 1 738 ? -5.421 -12.341 -21.761 1.00 42.12 738 MET A CA 1
ATOM 5763 C C . MET A 1 738 ? -3.992 -12.075 -21.254 1.00 42.12 738 MET A C 1
ATOM 5765 O O . MET A 1 738 ? -3.735 -11.061 -20.609 1.00 42.12 738 MET A O 1
ATOM 5769 N N . ASN A 1 739 ? -3.085 -12.982 -21.635 1.00 50.12 739 ASN A N 1
ATOM 5770 C CA . ASN A 1 739 ? -1.622 -12.977 -21.529 1.00 50.12 739 ASN A CA 1
ATOM 5771 C C . ASN A 1 739 ? -0.978 -11.580 -21.403 1.00 50.12 739 ASN A C 1
ATOM 5773 O O . ASN A 1 739 ? -0.604 -10.968 -22.408 1.00 50.12 739 ASN A O 1
ATOM 5777 N N . ARG A 1 740 ? -0.766 -11.096 -20.174 1.00 64.75 740 ARG A N 1
ATOM 5778 C CA . ARG A 1 740 ? 0.299 -10.119 -19.908 1.00 64.75 740 ARG A CA 1
ATOM 5779 C C . ARG A 1 740 ? 1.568 -10.887 -19.571 1.00 64.75 740 ARG A C 1
ATOM 5781 O O . ARG A 1 740 ? 1.555 -11.751 -18.701 1.00 64.75 740 ARG A O 1
ATOM 5788 N N . ILE A 1 741 ? 2.628 -10.585 -20.304 1.00 77.12 741 ILE A N 1
ATOM 5789 C CA . ILE A 1 741 ? 3.924 -11.249 -20.210 1.00 77.12 741 ILE A CA 1
ATOM 5790 C C . ILE A 1 741 ? 4.576 -10.890 -18.862 1.00 77.12 741 ILE A C 1
ATOM 5792 O O . ILE A 1 741 ? 4.564 -9.711 -18.507 1.00 77.12 741 ILE A O 1
ATOM 5796 N N . PRO A 1 742 ? 5.114 -11.863 -18.102 1.00 88.75 742 PRO A N 1
ATOM 5797 C CA . PRO A 1 742 ? 5.949 -11.565 -16.946 1.00 88.75 742 PRO A CA 1
ATOM 5798 C C . PRO A 1 742 ? 7.249 -10.856 -17.344 1.00 88.75 742 PRO A C 1
ATOM 5800 O O . PRO A 1 742 ? 7.888 -11.212 -18.337 1.00 88.75 742 PRO A O 1
ATOM 5803 N N . GLU A 1 743 ? 7.632 -9.847 -16.570 1.00 92.12 743 GLU A N 1
ATOM 5804 C CA . GLU A 1 743 ? 8.690 -8.892 -16.914 1.00 92.12 743 GLU A CA 1
ATOM 5805 C C . GLU A 1 743 ? 9.606 -8.651 -15.706 1.00 92.12 743 GLU A C 1
ATOM 5807 O O . GLU A 1 743 ? 9.114 -8.451 -14.595 1.00 92.12 743 GLU A O 1
ATOM 5812 N N . GLY A 1 744 ? 10.924 -8.607 -15.906 1.00 96.12 744 GLY A N 1
ATOM 5813 C CA . GLY A 1 744 ? 11.861 -8.168 -14.868 1.00 96.12 744 GLY A CA 1
ATOM 5814 C C . GLY A 1 744 ? 11.724 -6.666 -14.626 1.00 96.12 744 GLY A C 1
ATOM 5815 O O . GLY A 1 744 ? 11.196 -6.243 -13.601 1.00 96.12 744 GLY A O 1
ATOM 5816 N N . ILE A 1 745 ? 12.117 -5.852 -15.609 1.00 98.12 745 ILE A N 1
ATOM 5817 C CA . ILE A 1 745 ? 12.030 -4.385 -15.562 1.00 98.12 745 ILE A CA 1
ATOM 5818 C C . ILE A 1 745 ? 11.269 -3.862 -16.785 1.00 98.12 745 ILE A C 1
ATOM 5820 O O . ILE A 1 745 ? 11.595 -4.206 -17.915 1.00 98.12 745 ILE A O 1
ATOM 5824 N N . TYR A 1 746 ? 10.300 -2.968 -16.578 1.00 97.62 746 TYR A N 1
ATOM 5825 C CA . TYR A 1 746 ? 9.605 -2.231 -17.638 1.00 97.62 746 TYR A CA 1
ATOM 5826 C C . TYR A 1 746 ? 9.858 -0.726 -17.510 1.00 97.62 746 TYR A C 1
ATOM 5828 O O . TYR A 1 746 ? 9.340 -0.084 -16.593 1.00 97.62 746 TYR A O 1
ATOM 5836 N N . LEU A 1 747 ? 10.598 -0.148 -18.454 1.00 97.06 747 LEU A N 1
ATOM 5837 C CA . LEU A 1 747 ? 10.912 1.280 -18.531 1.00 97.06 747 LEU A CA 1
ATOM 5838 C C . LEU A 1 747 ? 10.011 1.955 -19.567 1.00 97.06 747 LEU A C 1
ATOM 5840 O O . LEU A 1 747 ? 10.084 1.638 -20.751 1.00 97.06 747 LEU A O 1
ATOM 5844 N N . LEU A 1 748 ? 9.176 2.901 -19.140 1.00 95.19 748 LEU A N 1
ATOM 5845 C CA . LEU A 1 748 ? 8.269 3.655 -20.005 1.00 95.19 748 LEU A CA 1
ATOM 5846 C C . LEU A 1 748 ? 8.597 5.142 -19.974 1.00 95.19 748 LEU A C 1
ATOM 5848 O O . LEU A 1 748 ? 8.287 5.810 -18.991 1.00 95.19 748 LEU A O 1
ATOM 5852 N N . GLY A 1 749 ? 9.152 5.696 -21.050 1.00 92.69 749 GLY A N 1
ATOM 5853 C CA . GLY A 1 749 ? 9.469 7.127 -21.083 1.00 92.69 749 GLY A CA 1
ATOM 5854 C C . GLY A 1 749 ? 10.557 7.548 -20.090 1.00 92.69 749 GLY A C 1
ATOM 5855 O O . GLY A 1 749 ? 10.674 8.735 -19.799 1.00 92.69 749 GLY A O 1
ATOM 5856 N N . SER A 1 750 ? 11.292 6.588 -19.529 1.00 92.81 750 SER A N 1
ATOM 5857 C CA . SER A 1 750 ? 12.356 6.808 -18.546 1.00 92.81 750 SER A CA 1
ATOM 5858 C C . SER A 1 750 ? 13.702 6.895 -19.252 1.00 92.81 750 SER A C 1
ATOM 5860 O O . SER A 1 750 ? 13.892 6.187 -20.237 1.00 92.81 750 SER A O 1
ATOM 5862 N N . SER A 1 751 ? 14.624 7.732 -18.773 1.00 91.56 751 SER A N 1
ATOM 5863 C CA . SER A 1 751 ? 15.886 7.995 -19.482 1.00 91.56 751 SER A CA 1
ATOM 5864 C C . SER A 1 751 ? 17.035 8.420 -18.569 1.00 91.56 751 SER A C 1
ATOM 5866 O O . SER A 1 751 ? 16.826 8.667 -17.382 1.00 91.56 751 SER A O 1
ATOM 5868 N N . ALA A 1 752 ? 18.244 8.502 -19.121 1.00 89.69 752 ALA A N 1
ATOM 5869 C CA . ALA A 1 752 ? 19.493 8.725 -18.397 1.00 89.69 752 ALA A CA 1
ATOM 5870 C C . ALA A 1 752 ? 19.779 7.659 -17.322 1.00 89.69 752 ALA A C 1
ATOM 5872 O O . ALA A 1 752 ? 20.426 7.953 -16.320 1.00 89.69 752 ALA A O 1
ATOM 5873 N N . TYR A 1 753 ? 19.246 6.446 -17.481 1.00 92.62 753 TYR A N 1
ATOM 5874 C CA . TYR A 1 753 ? 19.317 5.407 -16.454 1.00 92.62 753 TYR A CA 1
ATOM 5875 C C . TYR A 1 753 ? 20.554 4.522 -16.571 1.00 92.62 753 TYR A C 1
ATOM 5877 O O . TYR A 1 753 ? 21.084 4.299 -17.663 1.00 92.62 753 TYR A O 1
ATOM 5885 N N . THR A 1 754 ? 20.924 3.935 -15.434 1.00 90.25 754 THR A N 1
ATOM 5886 C CA . THR A 1 754 ? 21.941 2.885 -15.345 1.00 90.25 754 THR A CA 1
ATOM 5887 C C . THR A 1 754 ? 21.300 1.619 -14.794 1.00 90.25 754 THR A C 1
ATOM 5889 O O . THR A 1 754 ? 20.824 1.601 -13.656 1.00 90.25 754 THR A O 1
ATOM 5892 N N . ILE A 1 755 ? 21.280 0.563 -15.607 1.00 95.69 755 ILE A N 1
ATOM 5893 C CA . ILE A 1 755 ? 20.883 -0.782 -15.182 1.00 95.69 755 ILE A CA 1
ATOM 5894 C C . ILE A 1 755 ? 22.102 -1.680 -15.319 1.00 95.69 755 ILE A C 1
ATOM 5896 O O . ILE A 1 755 ? 22.504 -2.024 -16.436 1.00 95.69 755 ILE A O 1
ATOM 5900 N N . GLU A 1 756 ? 22.711 -2.021 -14.190 1.00 92.38 756 GLU A N 1
ATOM 5901 C CA . GLU A 1 756 ? 24.045 -2.611 -14.164 1.00 92.38 756 GLU A CA 1
ATOM 5902 C C . GLU A 1 756 ? 24.160 -3.819 -13.228 1.00 92.38 756 GLU A C 1
ATOM 5904 O O . GLU A 1 756 ? 23.618 -3.812 -12.135 1.00 92.38 756 GLU A O 1
ATOM 5909 N N . GLU A 1 757 ? 24.866 -4.869 -13.650 1.00 90.12 757 GLU A N 1
ATOM 5910 C CA . GLU A 1 757 ? 25.213 -6.016 -12.786 1.00 90.12 757 GLU A CA 1
ATOM 5911 C C . GLU A 1 757 ? 24.023 -6.712 -12.099 1.00 90.12 757 GLU A C 1
ATOM 5913 O O . GLU A 1 757 ? 24.168 -7.305 -11.033 1.00 90.12 757 GLU A O 1
ATOM 5918 N N . ASN A 1 758 ? 22.849 -6.696 -12.734 1.00 93.88 758 ASN A N 1
ATOM 5919 C CA . ASN A 1 758 ? 21.672 -7.432 -12.275 1.00 93.88 758 ASN A CA 1
ATOM 5920 C C . ASN A 1 758 ? 21.599 -8.826 -12.914 1.00 93.88 758 ASN A C 1
ATOM 5922 O O . ASN A 1 758 ? 22.143 -9.071 -13.997 1.00 93.88 758 ASN A O 1
ATOM 5926 N N . HIS A 1 759 ? 20.858 -9.721 -12.272 1.00 92.75 759 HIS A N 1
ATOM 5927 C CA . HIS A 1 759 ? 20.656 -11.095 -12.710 1.00 92.75 759 HIS A CA 1
ATOM 5928 C C . HIS A 1 759 ? 19.186 -11.347 -13.053 1.00 92.75 759 HIS A C 1
ATOM 5930 O O . HIS A 1 759 ? 18.319 -11.196 -12.206 1.00 92.75 759 HIS A O 1
ATOM 5936 N N . PHE A 1 760 ? 18.885 -11.773 -14.277 1.00 94.44 760 PHE A N 1
ATOM 5937 C CA . PHE A 1 760 ? 17.538 -12.100 -14.738 1.00 94.44 760 PHE A CA 1
ATOM 5938 C C . PHE A 1 760 ? 17.456 -13.573 -15.117 1.00 94.44 760 PHE A C 1
ATOM 5940 O O . PHE A 1 760 ? 18.145 -14.024 -16.032 1.00 94.44 760 PHE A O 1
ATOM 5947 N N . THR A 1 761 ? 16.586 -14.318 -14.443 1.00 91.38 761 THR A N 1
ATOM 5948 C CA . THR A 1 761 ? 16.409 -15.757 -14.662 1.00 91.38 761 THR A CA 1
ATOM 5949 C C . THR A 1 761 ? 14.946 -16.150 -14.712 1.00 91.38 761 THR A C 1
ATOM 5951 O O . THR A 1 761 ? 14.059 -15.469 -14.199 1.00 91.38 761 THR A O 1
ATOM 5954 N N . THR A 1 762 ? 14.690 -17.303 -15.318 1.00 86.94 762 THR A N 1
ATOM 5955 C CA . THR A 1 762 ? 13.417 -18.014 -15.203 1.00 86.94 762 THR A CA 1
ATOM 5956 C C . THR A 1 762 ? 13.641 -19.521 -15.384 1.00 86.94 762 THR A C 1
ATOM 5958 O O . THR A 1 762 ? 14.729 -19.972 -15.747 1.00 86.94 762 THR A O 1
ATOM 5961 N N . LEU A 1 763 ? 12.620 -20.344 -15.134 1.00 74.12 763 LEU A N 1
ATOM 5962 C CA . LEU A 1 763 ? 12.719 -21.801 -15.305 1.00 74.12 763 LEU A CA 1
ATOM 5963 C C . LEU A 1 763 ? 12.539 -22.274 -16.760 1.00 74.12 763 LEU A C 1
ATOM 5965 O O . LEU A 1 763 ? 12.598 -23.480 -17.007 1.00 74.12 763 LEU A O 1
ATOM 5969 N N . GLY A 1 764 ? 12.294 -21.382 -17.733 1.00 64.94 764 GLY A N 1
ATOM 5970 C CA . GLY A 1 764 ? 12.144 -21.765 -19.145 1.00 64.94 764 GLY A CA 1
ATOM 5971 C C . GLY A 1 764 ? 11.793 -20.629 -20.110 1.00 64.94 764 GLY A C 1
ATOM 5972 O O . GLY A 1 764 ? 11.354 -19.562 -19.704 1.00 64.94 764 GLY A O 1
ATOM 5973 N N . THR A 1 765 ? 11.969 -20.905 -21.401 1.00 58.31 765 THR A N 1
ATOM 5974 C CA . THR A 1 765 ? 12.189 -19.929 -22.482 1.00 58.31 765 THR A CA 1
ATOM 5975 C C . THR A 1 765 ? 10.920 -19.468 -23.212 1.00 58.31 765 THR A C 1
ATOM 5977 O O . THR A 1 765 ? 10.893 -19.396 -24.441 1.00 58.31 765 THR A O 1
ATOM 5980 N N . ASP A 1 766 ? 9.851 -19.173 -22.469 1.00 69.19 766 ASP A N 1
ATOM 5981 C CA . ASP A 1 766 ? 8.549 -18.808 -23.045 1.00 69.19 766 ASP A CA 1
ATOM 5982 C C . ASP A 1 766 ? 8.513 -17.344 -23.562 1.00 69.19 766 ASP A C 1
ATOM 5984 O O . ASP A 1 766 ? 9.255 -16.973 -24.467 1.00 69.19 766 ASP A O 1
ATOM 5988 N N . VAL A 1 767 ? 7.596 -16.496 -23.083 1.00 76.38 767 VAL A N 1
ATOM 5989 C CA . VAL A 1 767 ? 7.377 -15.116 -23.566 1.00 76.38 767 VAL A CA 1
ATOM 5990 C C . VAL A 1 767 ? 8.000 -14.058 -22.653 1.00 76.38 767 VAL A C 1
ATOM 5992 O O . VAL A 1 767 ? 7.947 -12.882 -22.992 1.00 76.38 767 VAL A O 1
ATOM 5995 N N . GLN A 1 768 ? 8.566 -14.450 -21.506 1.00 88.00 768 GLN A N 1
ATOM 5996 C CA . GLN A 1 768 ? 9.051 -13.546 -20.456 1.00 88.00 768 GLN A CA 1
ATOM 5997 C C . GLN A 1 768 ? 10.152 -12.621 -20.967 1.00 88.00 768 GLN A C 1
ATOM 5999 O O . GLN A 1 768 ? 10.999 -13.044 -21.752 1.00 88.00 768 GLN A O 1
ATOM 6004 N N . SER A 1 769 ? 10.164 -11.380 -20.480 1.00 92.19 769 SER A N 1
ATOM 6005 C CA . SER A 1 769 ? 11.197 -10.396 -20.819 1.00 92.19 769 SER A CA 1
ATOM 6006 C C . SER A 1 769 ? 12.027 -10.013 -19.597 1.00 92.19 769 SER A C 1
ATOM 6008 O O . SER A 1 769 ? 11.456 -9.693 -18.557 1.00 92.19 769 SER A O 1
ATOM 6010 N N . GLY A 1 770 ? 13.355 -9.993 -19.720 1.00 95.94 770 GLY A N 1
ATOM 6011 C CA . GLY A 1 770 ? 14.245 -9.482 -18.672 1.00 95.94 770 GLY A CA 1
ATOM 6012 C C . GLY A 1 770 ? 14.049 -7.979 -18.481 1.00 95.94 770 GLY A C 1
ATOM 6013 O O . GLY A 1 770 ? 13.496 -7.540 -17.475 1.00 95.94 770 GLY A O 1
ATOM 6014 N N . ILE A 1 771 ? 14.426 -7.193 -19.491 1.00 98.00 771 ILE A N 1
ATOM 6015 C CA . ILE A 1 771 ? 14.254 -5.734 -19.505 1.00 98.00 771 ILE A CA 1
ATOM 6016 C C . ILE A 1 771 ? 13.443 -5.315 -20.729 1.00 98.00 771 ILE A C 1
ATOM 6018 O O . ILE A 1 771 ? 13.750 -5.715 -21.849 1.00 98.00 771 ILE A O 1
ATOM 6022 N N . ILE A 1 772 ? 12.442 -4.457 -20.528 1.00 97.44 772 ILE A N 1
ATOM 6023 C CA . ILE A 1 772 ? 11.700 -3.776 -21.588 1.00 97.44 772 ILE A CA 1
ATOM 6024 C C . ILE A 1 772 ? 12.004 -2.278 -21.559 1.00 97.44 772 ILE A C 1
ATOM 6026 O O . ILE A 1 772 ? 11.748 -1.613 -20.557 1.00 97.44 772 ILE A O 1
ATOM 6030 N N . VAL A 1 773 ? 12.468 -1.735 -22.684 1.00 97.50 773 VAL A N 1
ATOM 6031 C CA . VAL A 1 773 ? 12.685 -0.300 -22.907 1.00 97.50 773 VAL A CA 1
ATOM 6032 C C . VAL A 1 773 ? 11.644 0.236 -23.891 1.00 97.50 773 VAL A C 1
ATOM 6034 O O . VAL A 1 773 ? 11.601 -0.149 -25.060 1.00 97.50 773 VAL A O 1
ATOM 6037 N N . ASP A 1 774 ? 10.777 1.128 -23.420 1.00 95.00 774 ASP A N 1
ATOM 6038 C CA . ASP A 1 774 ? 9.692 1.731 -24.193 1.00 95.00 774 ASP A CA 1
ATOM 6039 C C . ASP A 1 774 ? 9.840 3.253 -24.212 1.00 95.00 774 ASP A C 1
ATOM 6041 O O . ASP A 1 774 ? 9.402 3.945 -23.289 1.00 95.00 774 ASP A O 1
ATOM 6045 N N . ASN A 1 775 ? 10.405 3.770 -25.305 1.00 93.25 775 ASN A N 1
ATOM 6046 C CA . ASN A 1 775 ? 10.528 5.199 -25.586 1.00 93.25 775 ASN A CA 1
ATOM 6047 C C . ASN A 1 775 ? 11.394 5.979 -24.579 1.00 93.25 775 ASN A C 1
ATOM 6049 O O . ASN A 1 775 ? 10.927 6.966 -24.010 1.00 93.25 775 ASN A O 1
ATOM 6053 N N . SER A 1 776 ? 12.639 5.559 -24.354 1.00 91.75 776 SER A N 1
ATOM 6054 C CA . SER A 1 776 ? 13.563 6.251 -23.446 1.00 91.75 776 SER A CA 1
ATOM 6055 C C . SER A 1 776 ? 14.065 7.603 -23.972 1.00 91.75 776 SER A C 1
ATOM 6057 O O . SER A 1 776 ? 14.590 8.416 -23.223 1.00 91.75 776 SER A O 1
ATOM 6059 N N . GLY A 1 777 ? 13.820 7.936 -25.239 1.00 88.00 777 GLY A N 1
ATOM 6060 C CA . GLY A 1 777 ? 14.159 9.249 -25.780 1.00 88.00 777 GLY A CA 1
ATOM 6061 C C . GLY A 1 777 ? 15.665 9.430 -26.029 1.00 88.00 777 GLY A C 1
ATOM 6062 O O . GLY A 1 777 ? 16.344 8.461 -26.356 1.00 88.00 777 GLY A O 1
ATOM 6063 N N . PRO A 1 778 ? 16.183 10.673 -25.991 1.00 86.00 778 PRO A N 1
ATOM 6064 C CA . PRO A 1 778 ? 17.485 11.001 -26.575 1.00 86.00 778 PRO A CA 1
ATOM 6065 C C . PRO A 1 778 ? 18.687 10.929 -25.626 1.00 86.00 778 PRO A C 1
ATOM 6067 O O . PRO A 1 778 ? 19.809 11.169 -26.072 1.00 86.00 778 PRO A O 1
ATOM 6070 N N . ASN A 1 779 ? 18.465 10.680 -24.336 1.00 87.38 779 ASN A N 1
ATOM 6071 C CA . ASN A 1 779 ? 19.541 10.649 -23.349 1.00 87.38 779 ASN A CA 1
ATOM 6072 C C . ASN A 1 779 ? 20.364 9.362 -23.468 1.00 87.38 779 ASN A C 1
ATOM 6074 O O . ASN A 1 779 ? 19.910 8.373 -24.037 1.00 87.38 779 ASN A O 1
ATOM 6078 N N . ASP A 1 780 ? 21.588 9.390 -22.943 1.00 89.50 780 ASP A N 1
ATOM 6079 C CA . ASP A 1 780 ? 22.418 8.193 -22.872 1.00 89.50 780 ASP A CA 1
ATOM 6080 C C . ASP A 1 780 ? 21.858 7.241 -21.817 1.00 89.50 780 ASP A C 1
ATOM 6082 O O . ASP A 1 780 ? 21.792 7.575 -20.636 1.00 89.50 780 ASP A O 1
ATOM 6086 N N . ASP A 1 781 ? 21.455 6.059 -22.272 1.00 91.88 781 ASP A N 1
ATOM 6087 C CA . ASP A 1 781 ? 20.891 5.003 -21.444 1.00 91.88 781 ASP A CA 1
ATOM 6088 C C . ASP A 1 781 ? 21.793 3.777 -21.530 1.00 91.88 781 ASP A C 1
ATOM 6090 O O . ASP A 1 781 ? 22.164 3.347 -22.629 1.00 91.88 781 ASP A O 1
ATOM 6094 N N . VAL A 1 782 ? 22.138 3.193 -20.384 1.00 90.06 782 VAL A N 1
ATOM 6095 C CA . VAL A 1 782 ? 23.122 2.109 -20.330 1.00 90.06 782 VAL A CA 1
ATOM 6096 C C . VAL A 1 782 ? 22.539 0.876 -19.645 1.00 90.06 782 VAL A C 1
ATOM 6098 O O . VAL A 1 782 ? 22.129 0.920 -18.484 1.00 90.06 782 VAL A O 1
ATOM 6101 N N . ILE A 1 783 ? 22.554 -0.243 -20.375 1.00 96.00 783 ILE A N 1
ATOM 6102 C CA . ILE A 1 783 ? 22.331 -1.591 -19.841 1.00 96.00 783 ILE A CA 1
ATOM 6103 C C . ILE A 1 783 ? 23.667 -2.334 -19.911 1.00 96.00 783 ILE A C 1
ATOM 6105 O O . ILE A 1 783 ? 24.134 -2.682 -21.007 1.00 96.00 783 ILE A O 1
ATOM 6109 N N . PHE A 1 784 ? 24.298 -2.537 -18.753 1.00 92.56 784 PHE A N 1
ATOM 6110 C CA . PHE A 1 784 ? 25.695 -2.964 -18.657 1.00 92.56 784 PHE A CA 1
ATOM 6111 C C . PHE A 1 784 ? 25.928 -4.137 -17.700 1.00 92.56 784 PHE A C 1
ATOM 6113 O O . PHE A 1 784 ? 25.406 -4.148 -16.597 1.00 92.56 784 PHE A O 1
ATOM 6120 N N . ARG A 1 785 ? 26.731 -5.135 -18.094 1.00 91.12 785 ARG A N 1
ATOM 6121 C CA . ARG A 1 785 ? 27.135 -6.265 -17.219 1.00 91.12 785 ARG A CA 1
ATOM 6122 C C . ARG A 1 785 ? 25.987 -7.048 -16.559 1.00 91.12 785 ARG A C 1
ATOM 6124 O O . ARG A 1 785 ? 26.204 -7.720 -15.556 1.00 91.12 785 ARG A O 1
ATOM 6131 N N . ASN A 1 786 ? 24.785 -7.031 -17.129 1.00 94.62 786 ASN A N 1
ATOM 6132 C CA . ASN A 1 786 ? 23.676 -7.836 -16.617 1.00 94.62 786 ASN A CA 1
ATOM 6133 C C . ASN A 1 786 ? 23.759 -9.275 -17.145 1.00 94.62 786 ASN A C 1
ATOM 6135 O O . ASN A 1 786 ? 24.232 -9.508 -18.262 1.00 94.62 786 ASN A O 1
ATOM 6139 N N . TYR A 1 787 ? 23.265 -10.229 -16.360 1.00 93.69 787 TYR A N 1
ATOM 6140 C CA . TYR A 1 787 ? 23.176 -11.640 -16.729 1.00 93.69 787 TYR A CA 1
ATOM 6141 C C . TYR A 1 787 ? 21.727 -12.023 -17.028 1.00 93.69 787 TYR A C 1
ATOM 6143 O O . TYR A 1 787 ? 20.839 -11.747 -16.229 1.00 93.69 787 TYR A O 1
ATOM 6151 N N . PHE A 1 788 ? 21.487 -12.667 -18.165 1.00 94.44 788 PHE A N 1
ATOM 6152 C CA . PHE A 1 788 ? 20.164 -13.058 -18.646 1.00 94.44 788 PHE A CA 1
ATOM 6153 C C . PHE A 1 788 ? 20.163 -14.543 -18.998 1.00 94.44 788 PHE A C 1
ATOM 6155 O O . PHE A 1 788 ? 20.805 -14.934 -19.977 1.00 94.44 788 PHE A O 1
ATOM 6162 N N . ASP A 1 789 ? 19.423 -15.354 -18.244 1.00 90.81 789 ASP A N 1
ATOM 6163 C CA . ASP A 1 789 ? 19.374 -16.802 -18.443 1.00 90.81 789 ASP A CA 1
ATOM 6164 C C . ASP A 1 789 ? 17.952 -17.338 -18.627 1.00 90.81 789 ASP A C 1
ATOM 6166 O O . ASP A 1 789 ? 17.051 -17.098 -17.816 1.00 90.81 789 ASP A O 1
ATOM 6170 N N . ARG A 1 790 ? 17.781 -18.133 -19.691 1.00 89.19 790 ARG A N 1
ATOM 6171 C CA . ARG A 1 790 ? 16.565 -18.900 -20.016 1.00 89.19 790 ARG A CA 1
ATOM 6172 C C . ARG A 1 790 ? 15.297 -18.080 -20.250 1.00 89.19 790 ARG A C 1
ATOM 6174 O O . ARG A 1 790 ? 14.201 -18.615 -20.109 1.00 89.19 790 ARG A O 1
ATOM 6181 N N . LEU A 1 791 ? 15.406 -16.819 -20.649 1.00 90.88 791 LEU A N 1
ATOM 6182 C CA . LEU A 1 791 ? 14.264 -15.938 -20.902 1.00 90.88 791 LEU A CA 1
ATOM 6183 C C . LEU A 1 791 ? 13.673 -16.123 -22.306 1.00 90.88 791 LEU A C 1
ATOM 6185 O O . LEU A 1 791 ? 14.333 -16.592 -23.234 1.00 90.88 791 LEU A O 1
ATOM 6189 N N . GLY A 1 792 ? 12.423 -15.692 -22.488 1.00 90.38 792 GLY A N 1
ATOM 6190 C CA . GLY A 1 792 ? 11.848 -15.517 -23.823 1.00 90.38 792 GLY A CA 1
ATOM 6191 C C . GLY A 1 792 ? 12.539 -14.391 -24.592 1.00 90.38 792 GLY A C 1
ATOM 6192 O O . GLY A 1 792 ? 12.853 -14.515 -25.775 1.00 90.38 792 GLY A O 1
ATOM 6193 N N . THR A 1 793 ? 12.810 -13.281 -23.909 1.00 93.00 793 THR A N 1
ATOM 6194 C CA . THR A 1 793 ? 13.629 -12.185 -24.418 1.00 93.00 793 THR A CA 1
ATOM 6195 C C . THR A 1 793 ? 14.497 -11.606 -23.302 1.00 93.00 793 THR A C 1
ATOM 6197 O O . THR A 1 793 ? 13.975 -11.242 -22.253 1.00 93.00 793 THR A O 1
ATOM 6200 N N . GLY A 1 794 ? 15.811 -11.498 -23.501 1.00 95.50 794 GLY A N 1
ATOM 6201 C CA . GLY A 1 794 ? 16.698 -10.841 -22.535 1.00 95.50 794 GLY A CA 1
ATOM 6202 C C . GLY A 1 794 ? 16.379 -9.348 -22.432 1.00 95.50 794 GLY A C 1
ATOM 6203 O O . GLY A 1 794 ? 15.880 -8.871 -21.412 1.00 95.50 794 GLY A O 1
ATOM 6204 N N . ILE A 1 795 ? 16.588 -8.626 -23.535 1.00 97.19 795 ILE A N 1
ATOM 6205 C CA . ILE A 1 795 ? 16.317 -7.190 -23.656 1.00 97.19 795 ILE A CA 1
ATOM 6206 C C . ILE A 1 795 ? 15.352 -6.944 -24.810 1.00 97.19 795 ILE A C 1
ATOM 6208 O O . ILE A 1 795 ? 15.643 -7.274 -25.956 1.00 97.19 795 ILE A O 1
ATOM 6212 N N . TYR A 1 796 ? 14.222 -6.306 -24.532 1.00 95.88 796 TYR A N 1
ATOM 6213 C CA . TYR A 1 796 ? 13.235 -5.908 -25.525 1.00 95.88 796 TYR A CA 1
ATOM 6214 C C . TYR A 1 796 ? 13.117 -4.385 -25.582 1.00 95.88 796 TYR A C 1
ATOM 6216 O O . TYR A 1 796 ? 12.801 -3.737 -24.596 1.00 95.88 796 TYR A O 1
ATOM 6224 N N . SER A 1 797 ? 13.316 -3.785 -26.750 1.00 94.88 797 SER A N 1
ATOM 6225 C CA . SER A 1 797 ? 13.143 -2.344 -26.948 1.00 94.88 797 SER A CA 1
ATOM 6226 C C . SER A 1 797 ? 12.074 -2.037 -27.990 1.00 94.88 797 SER A C 1
ATOM 6228 O O . SER A 1 797 ? 11.883 -2.792 -28.943 1.00 94.88 797 SER A O 1
ATOM 6230 N N . LYS A 1 798 ? 11.394 -0.901 -27.852 1.00 92.88 798 LYS A N 1
ATOM 6231 C CA . LYS A 1 798 ? 10.449 -0.387 -28.853 1.00 92.88 798 LYS A CA 1
ATOM 6232 C C . LYS A 1 798 ? 10.414 1.137 -28.836 1.00 92.88 798 LYS A C 1
ATOM 6234 O O . LYS A 1 798 ? 10.776 1.752 -27.833 1.00 92.88 798 LYS A O 1
ATOM 6239 N N . LYS A 1 799 ? 9.934 1.733 -29.932 1.00 91.38 799 LYS A N 1
ATOM 6240 C CA . LYS A 1 799 ? 9.856 3.195 -30.123 1.00 91.38 799 LYS A CA 1
ATOM 6241 C C . LYS A 1 799 ? 11.223 3.906 -29.993 1.00 91.38 799 LYS A C 1
ATOM 6243 O O . LYS A 1 799 ? 12.281 3.308 -30.150 1.00 91.38 799 LYS A O 1
ATOM 6248 N N . ILE A 1 800 ? 11.223 5.213 -29.752 1.00 89.62 800 ILE A N 1
ATOM 6249 C CA . ILE A 1 800 ? 12.426 6.043 -29.851 1.00 89.62 800 ILE A CA 1
ATOM 6250 C C . ILE A 1 800 ? 13.251 5.937 -28.563 1.00 89.62 800 ILE A C 1
ATOM 6252 O O . ILE A 1 800 ? 12.837 6.442 -27.523 1.00 89.62 800 ILE A O 1
ATOM 6256 N N . ASN A 1 801 ? 14.429 5.321 -28.649 1.00 91.81 801 ASN A N 1
ATOM 6257 C CA . ASN A 1 801 ? 15.386 5.148 -27.547 1.00 91.81 801 ASN A CA 1
ATOM 6258 C C . ASN A 1 801 ? 16.753 5.757 -27.906 1.00 91.81 801 ASN A C 1
ATOM 6260 O O . ASN A 1 801 ? 17.798 5.245 -27.508 1.00 91.81 801 ASN A O 1
ATOM 6264 N N . ALA A 1 802 ? 16.759 6.787 -28.756 1.00 88.88 802 ALA A N 1
ATOM 6265 C CA . ALA A 1 802 ? 17.954 7.532 -29.116 1.00 88.88 802 ALA A CA 1
ATOM 6266 C C . ALA A 1 802 ? 17.642 8.944 -29.591 1.00 88.88 802 ALA A C 1
ATOM 6268 O O . ALA A 1 802 ? 16.512 9.277 -29.965 1.00 88.88 802 ALA A O 1
ATOM 6269 N N . SER A 1 803 ? 18.686 9.768 -29.598 1.00 83.88 803 SER A N 1
ATOM 6270 C CA . SER A 1 803 ? 18.680 11.052 -30.287 1.00 83.88 803 SER A CA 1
ATOM 6271 C C . SER A 1 803 ? 18.623 10.828 -31.799 1.00 83.88 803 SER A C 1
ATOM 6273 O O . SER A 1 803 ? 19.178 9.864 -32.322 1.00 83.88 803 SER A O 1
ATOM 6275 N N . TYR A 1 804 ? 17.922 11.698 -32.518 1.00 75.94 804 TYR A N 1
ATOM 6276 C CA . TYR A 1 804 ? 17.848 11.653 -33.974 1.00 75.94 804 TYR A CA 1
ATOM 6277 C C . TYR A 1 804 ? 17.614 13.057 -34.522 1.00 75.94 804 TYR A C 1
ATOM 6279 O O . TYR A 1 804 ? 16.969 13.886 -33.876 1.00 75.94 804 TYR A O 1
ATOM 6287 N N . THR A 1 805 ? 18.131 13.322 -35.713 1.00 70.25 805 THR A N 1
ATOM 6288 C CA . THR A 1 805 ? 17.801 14.509 -36.501 1.00 70.25 805 THR A CA 1
ATOM 6289 C C . THR A 1 805 ? 16.920 14.104 -37.671 1.00 70.2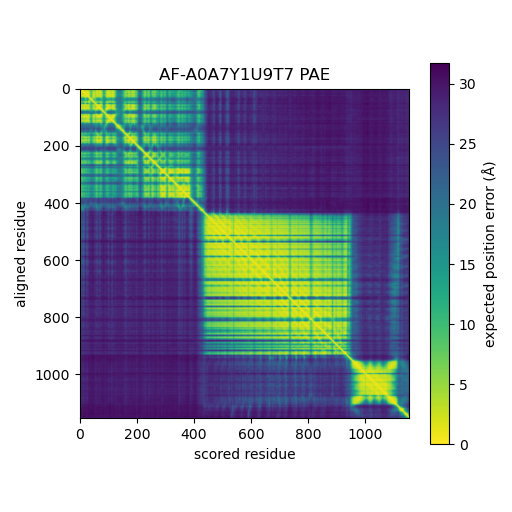5 805 THR A C 1
ATOM 6291 O O . THR A 1 805 ? 17.035 12.995 -38.196 1.00 70.25 805 THR A O 1
ATOM 6294 N N . LEU A 1 806 ? 16.013 14.998 -38.064 1.00 68.88 806 LEU A N 1
ATOM 6295 C CA . LEU A 1 806 ? 15.234 14.828 -39.282 1.00 68.88 806 LEU A CA 1
ATOM 6296 C C . LEU A 1 806 ? 15.856 15.649 -40.417 1.00 68.88 806 LEU A C 1
ATOM 6298 O O . LEU A 1 806 ? 16.215 16.808 -40.212 1.00 68.88 806 LEU A O 1
ATOM 6302 N N . ASP A 1 807 ? 15.963 15.065 -41.605 1.00 62.72 807 ASP A N 1
ATOM 6303 C CA . ASP A 1 807 ? 16.325 15.764 -42.828 1.00 62.72 807 ASP A CA 1
ATOM 6304 C C . ASP A 1 807 ? 15.184 16.693 -43.279 1.00 62.72 807 ASP A C 1
ATOM 6306 O O . ASP A 1 807 ? 14.073 16.716 -42.736 1.00 62.72 807 ASP A O 1
ATOM 6310 N N . THR A 1 808 ? 15.438 17.462 -44.338 1.00 63.59 808 THR A N 1
ATOM 6311 C CA . THR A 1 808 ? 14.457 18.392 -44.924 1.00 63.59 808 THR A CA 1
ATOM 6312 C C . THR A 1 808 ? 13.188 17.727 -45.486 1.00 63.59 808 THR A C 1
ATOM 6314 O O . THR A 1 808 ? 12.276 18.424 -45.929 1.00 63.59 808 THR A O 1
ATOM 6317 N N . GLN A 1 809 ? 13.122 16.395 -45.514 1.00 59.41 809 GLN A N 1
ATOM 6318 C CA . GLN A 1 809 ? 11.996 15.577 -45.959 1.00 59.41 809 GLN A CA 1
ATOM 6319 C C . GLN A 1 809 ? 11.320 14.845 -44.781 1.00 59.41 809 GLN A C 1
ATOM 6321 O O . GLN A 1 809 ? 10.444 14.005 -45.014 1.00 59.41 809 GLN A O 1
ATOM 6326 N N . GLY A 1 810 ? 11.700 15.149 -43.534 1.00 56.78 810 GLY A N 1
ATOM 6327 C CA . GLY A 1 810 ? 11.184 14.489 -42.335 1.00 56.78 810 GLY A CA 1
ATOM 6328 C C . GLY A 1 810 ? 11.686 13.051 -42.155 1.00 56.78 810 GLY A C 1
ATOM 6329 O O . GLY A 1 810 ? 11.045 12.280 -41.446 1.00 56.78 810 GLY A O 1
ATOM 6330 N N . GLN A 1 811 ? 12.779 12.668 -42.822 1.00 60.97 811 GLN A N 1
ATOM 6331 C CA . GLN A 1 811 ? 13.448 11.369 -42.672 1.00 60.97 811 GLN A CA 1
ATOM 6332 C C . GLN A 1 811 ? 14.527 11.459 -41.604 1.00 60.97 811 GLN A C 1
ATOM 6334 O O . GLN A 1 811 ? 15.047 12.535 -41.374 1.00 60.97 811 GLN A O 1
ATOM 6339 N N . VAL A 1 812 ? 14.926 10.356 -40.980 1.00 59.19 812 VAL A N 1
ATOM 6340 C CA . VAL A 1 812 ? 16.060 10.389 -40.044 1.00 59.19 812 VAL A CA 1
ATOM 6341 C C . VAL A 1 812 ? 17.373 10.600 -40.824 1.00 59.19 812 VAL A C 1
ATOM 6343 O O . VAL A 1 812 ? 17.743 9.733 -41.613 1.00 59.19 812 VAL A O 1
ATOM 6346 N N . ASP A 1 813 ? 18.035 11.750 -40.634 1.00 57.38 813 ASP A N 1
ATOM 6347 C CA . ASP A 1 813 ? 19.284 12.153 -41.325 1.00 57.38 813 ASP A CA 1
ATOM 6348 C C . ASP A 1 813 ? 20.516 11.561 -40.628 1.00 57.38 813 ASP A C 1
ATOM 6350 O O . ASP A 1 813 ? 21.370 10.930 -41.248 1.00 57.38 813 ASP A O 1
ATOM 6354 N N . ASP A 1 814 ? 20.559 11.706 -39.303 1.00 62.03 814 ASP A N 1
ATOM 6355 C CA . ASP A 1 814 ? 21.569 11.130 -38.428 1.00 62.03 814 ASP A CA 1
ATOM 6356 C C . ASP A 1 814 ? 20.875 10.610 -37.166 1.00 62.03 814 ASP A C 1
ATOM 6358 O O . ASP A 1 814 ? 20.082 11.322 -36.536 1.00 62.03 814 ASP A O 1
ATOM 6362 N N . ARG A 1 815 ? 21.138 9.354 -36.787 1.00 64.12 815 ARG A N 1
ATOM 6363 C CA . ARG A 1 815 ? 20.748 8.911 -35.444 1.00 64.12 815 ARG A CA 1
ATOM 6364 C C . ARG A 1 815 ? 21.889 9.313 -34.537 1.00 64.12 815 ARG A C 1
ATOM 6366 O O . ARG A 1 815 ? 23.010 8.837 -34.698 1.00 64.12 815 ARG A O 1
ATOM 6373 N N . GLY A 1 816 ? 21.589 10.240 -33.641 1.00 59.19 816 GLY A N 1
ATOM 6374 C CA . GLY A 1 816 ? 22.594 10.962 -32.896 1.00 59.19 816 GLY A CA 1
ATOM 6375 C C . GLY A 1 816 ? 23.460 10.049 -32.036 1.00 59.19 816 GLY A C 1
ATOM 6376 O O . GLY A 1 816 ? 23.144 8.895 -31.737 1.00 59.19 816 GLY A O 1
ATOM 6377 N N . GLU A 1 817 ? 24.581 10.613 -31.603 1.00 72.38 817 GLU A N 1
ATOM 6378 C CA . GLU A 1 817 ? 25.618 9.947 -30.811 1.00 72.38 817 GLU A CA 1
ATOM 6379 C C . GLU A 1 817 ? 25.153 9.525 -29.403 1.00 72.38 817 GLU A C 1
ATOM 6381 O O . GLU A 1 817 ? 25.957 9.016 -28.618 1.00 72.38 817 GLU A O 1
ATOM 6386 N N . ARG A 1 818 ? 23.870 9.725 -29.075 1.00 82.12 818 ARG A N 1
ATOM 6387 C CA . ARG A 1 818 ? 23.265 9.467 -27.766 1.00 82.12 818 ARG A CA 1
ATOM 6388 C C . ARG A 1 818 ? 22.026 8.591 -27.856 1.00 82.12 818 ARG A C 1
ATOM 6390 O O . ARG A 1 818 ? 21.265 8.699 -28.823 1.00 82.12 818 ARG A O 1
ATOM 6397 N N . GLY A 1 819 ? 21.815 7.757 -26.846 1.00 89.25 819 GLY A N 1
ATOM 6398 C CA . GLY A 1 819 ? 20.688 6.827 -26.763 1.00 89.25 819 GLY A CA 1
ATOM 6399 C C . GLY A 1 819 ? 21.039 5.527 -26.048 1.00 89.25 819 GLY A C 1
ATOM 6400 O O . GLY A 1 819 ? 22.114 5.397 -25.465 1.00 89.25 819 GLY A O 1
ATOM 6401 N N . LEU A 1 820 ? 20.157 4.537 -26.174 1.00 92.56 820 LEU A N 1
ATOM 6402 C CA . LEU A 1 820 ? 20.313 3.204 -25.602 1.00 92.56 820 LEU A CA 1
ATOM 6403 C C . LEU A 1 820 ? 21.569 2.486 -26.109 1.00 92.56 820 LEU A C 1
ATOM 6405 O O . LEU A 1 820 ? 21.753 2.283 -27.317 1.00 92.56 820 LEU A O 1
ATOM 6409 N N . GLN A 1 821 ? 22.391 2.039 -25.159 1.00 91.69 821 GLN A N 1
ATOM 6410 C CA . GLN A 1 821 ? 23.530 1.158 -25.376 1.00 91.69 821 GLN A CA 1
ATOM 6411 C C . GLN A 1 821 ? 23.424 -0.118 -24.542 1.00 91.69 821 GLN A C 1
ATOM 6413 O O . GLN A 1 821 ? 23.308 -0.074 -23.317 1.00 91.69 821 GLN A O 1
ATOM 6418 N N . ASN A 1 822 ? 23.560 -1.260 -25.216 1.00 92.88 822 ASN A N 1
ATOM 6419 C CA . ASN A 1 822 ? 23.660 -2.569 -24.576 1.00 92.88 822 ASN A CA 1
ATOM 6420 C C . ASN A 1 822 ? 25.111 -3.035 -24.637 1.00 92.88 822 ASN A C 1
ATOM 6422 O O . ASN A 1 822 ? 25.639 -3.301 -25.723 1.00 92.88 822 ASN A O 1
ATOM 6426 N N . ARG A 1 823 ? 25.780 -3.116 -23.487 1.00 90.25 823 ARG A N 1
ATOM 6427 C CA . ARG A 1 823 ? 27.213 -3.425 -23.420 1.00 90.25 823 ARG A CA 1
ATOM 6428 C C . ARG A 1 823 ? 27.501 -4.462 -22.350 1.00 90.25 823 ARG A C 1
ATOM 6430 O O . ARG A 1 823 ? 26.923 -4.429 -21.278 1.00 90.25 823 ARG A O 1
ATOM 6437 N N . CYS A 1 824 ? 28.445 -5.349 -22.620 1.00 90.25 824 CYS A N 1
ATOM 6438 C CA . CYS A 1 824 ? 28.985 -6.294 -21.659 1.00 90.25 824 CYS A CA 1
ATOM 6439 C C . CYS A 1 824 ? 27.935 -7.172 -20.982 1.00 90.25 824 CYS A C 1
ATOM 6441 O O . CYS A 1 824 ? 28.184 -7.646 -19.894 1.00 90.25 824 CYS A O 1
ATOM 6443 N N . ASN A 1 825 ? 26.760 -7.384 -21.568 1.00 93.56 825 ASN A N 1
ATOM 6444 C CA . ASN A 1 825 ? 25.757 -8.260 -20.977 1.00 93.56 825 ASN A CA 1
ATOM 6445 C C . ASN A 1 825 ? 26.068 -9.717 -21.317 1.00 93.56 825 ASN A C 1
ATOM 6447 O O . ASN A 1 825 ? 26.641 -10.013 -22.371 1.00 93.56 825 ASN A O 1
ATOM 6451 N N . PHE A 1 826 ? 25.678 -10.624 -20.432 1.00 91.50 826 PHE A N 1
ATOM 6452 C CA . PHE A 1 826 ? 25.896 -12.052 -20.576 1.00 91.50 826 PHE A CA 1
ATOM 6453 C C . PHE A 1 826 ? 24.558 -12.754 -20.762 1.00 91.50 826 PHE A C 1
ATOM 6455 O O . PHE A 1 826 ? 23.719 -12.747 -19.868 1.00 91.50 826 PHE A O 1
ATOM 6462 N N . PHE A 1 827 ? 24.372 -13.378 -21.916 1.00 91.38 827 PHE A N 1
ATOM 6463 C CA . PHE A 1 827 ? 23.155 -14.082 -22.267 1.00 91.38 827 PHE A CA 1
ATOM 6464 C C . PHE A 1 827 ? 23.409 -15.588 -22.363 1.00 91.38 827 PHE A C 1
ATOM 6466 O O . PHE A 1 827 ? 24.394 -16.027 -22.965 1.00 91.38 827 PHE A O 1
ATOM 6473 N N . THR A 1 828 ? 22.526 -16.389 -21.767 1.00 88.81 828 THR A N 1
ATOM 6474 C CA . THR A 1 828 ? 22.544 -17.848 -21.891 1.00 88.81 828 THR A CA 1
ATOM 6475 C C . THR A 1 828 ? 21.158 -18.426 -22.078 1.00 88.81 828 THR A C 1
ATOM 6477 O O . THR A 1 828 ? 20.253 -18.204 -21.285 1.00 88.81 828 THR A O 1
ATOM 6480 N N . GLN A 1 829 ? 21.005 -19.270 -23.099 1.00 87.19 829 GLN A N 1
ATOM 6481 C CA . GLN A 1 829 ? 19.781 -20.045 -23.324 1.00 87.19 829 GLN A CA 1
ATOM 6482 C C . GLN A 1 829 ? 18.508 -19.185 -23.431 1.00 87.19 829 GLN A C 1
ATOM 6484 O O . GLN A 1 829 ? 17.424 -19.719 -23.210 1.00 87.19 829 GLN A O 1
ATOM 6489 N N . ASN A 1 830 ? 18.594 -17.888 -23.745 1.00 89.81 830 ASN A N 1
ATOM 6490 C CA . ASN A 1 830 ? 17.392 -17.093 -24.001 1.00 89.81 830 ASN A CA 1
ATOM 6491 C C . ASN A 1 830 ? 16.923 -17.351 -25.422 1.00 89.81 830 ASN A C 1
ATOM 6493 O O . ASN A 1 830 ? 17.752 -17.380 -26.318 1.00 89.81 830 ASN A O 1
ATOM 6497 N N . ARG A 1 831 ? 15.611 -17.433 -25.656 1.00 89.69 831 ARG A N 1
ATOM 6498 C CA . ARG A 1 831 ? 15.082 -17.582 -27.019 1.00 89.69 831 ARG A CA 1
ATOM 6499 C C . ARG A 1 831 ? 15.497 -16.408 -27.911 1.00 89.69 831 ARG A C 1
ATOM 6501 O O . ARG A 1 831 ? 15.864 -16.608 -29.066 1.00 89.69 831 ARG A O 1
ATOM 6508 N N . ILE A 1 832 ? 15.410 -15.186 -27.390 1.00 91.88 832 ILE A N 1
ATOM 6509 C CA . ILE A 1 832 ? 15.943 -13.990 -28.040 1.00 91.88 832 ILE A CA 1
ATOM 6510 C C . ILE A 1 832 ? 16.813 -13.247 -27.027 1.00 91.88 832 ILE A C 1
ATOM 6512 O O . ILE A 1 832 ? 16.304 -12.848 -25.983 1.00 91.88 832 ILE A O 1
ATOM 6516 N N . ASP A 1 833 ? 18.095 -13.015 -27.291 1.00 93.94 833 ASP A N 1
ATOM 6517 C CA . ASP A 1 833 ? 18.907 -12.240 -26.338 1.00 93.94 833 ASP A CA 1
ATOM 6518 C C . ASP A 1 833 ? 18.502 -10.767 -26.380 1.00 93.94 833 ASP A C 1
ATOM 6520 O O . ASP A 1 833 ? 18.183 -10.160 -25.355 1.00 93.94 833 ASP A O 1
ATOM 6524 N N . ILE A 1 834 ? 18.436 -10.208 -27.589 1.00 94.62 834 ILE A N 1
ATOM 6525 C CA . ILE A 1 834 ? 18.093 -8.812 -27.824 1.00 94.62 834 ILE A CA 1
ATOM 6526 C C . ILE A 1 834 ? 17.028 -8.699 -28.915 1.00 94.62 834 ILE A C 1
ATOM 6528 O O . ILE A 1 834 ? 17.220 -9.146 -30.043 1.00 94.62 834 ILE A O 1
ATOM 6532 N N . TYR A 1 835 ? 15.922 -8.023 -28.607 1.00 93.56 835 TYR A N 1
ATOM 6533 C CA . TYR A 1 835 ? 14.869 -7.700 -29.561 1.00 93.56 835 TYR A CA 1
ATOM 6534 C C . TYR A 1 835 ? 14.686 -6.185 -29.723 1.00 93.56 835 TYR A C 1
ATOM 6536 O O . TYR A 1 835 ? 14.263 -5.480 -28.803 1.00 93.56 835 TYR A O 1
ATOM 6544 N N . ALA A 1 836 ? 14.944 -5.671 -30.923 1.00 91.44 836 ALA A N 1
ATOM 6545 C CA . ALA A 1 836 ? 14.545 -4.332 -31.339 1.00 91.44 836 ALA A CA 1
ATOM 6546 C C . ALA A 1 836 ? 13.194 -4.405 -32.062 1.00 91.44 836 ALA A C 1
ATOM 6548 O O . ALA A 1 836 ? 13.116 -4.722 -33.245 1.00 91.44 836 ALA A O 1
ATOM 6549 N N . GLY A 1 837 ? 12.114 -4.146 -31.328 1.00 89.69 837 GLY A N 1
ATOM 6550 C CA . GLY A 1 837 ? 10.740 -4.235 -31.807 1.00 89.69 837 GLY A CA 1
ATOM 6551 C C . GLY A 1 837 ? 10.299 -3.124 -32.762 1.00 89.69 837 GLY A C 1
ATOM 6552 O O . GLY A 1 837 ? 11.091 -2.259 -33.142 1.00 89.69 837 GLY A O 1
ATOM 6553 N N . PRO A 1 838 ? 8.999 -3.114 -33.118 1.00 85.50 838 PRO A N 1
ATOM 6554 C CA . PRO A 1 838 ? 8.429 -2.132 -34.035 1.00 85.50 838 PRO A CA 1
ATOM 6555 C C . PRO A 1 838 ? 8.727 -0.684 -33.628 1.00 85.50 838 PRO A C 1
ATOM 6557 O O . PRO A 1 838 ? 8.542 -0.296 -32.466 1.00 85.50 838 PRO A O 1
ATOM 6560 N N . GLY A 1 839 ? 9.192 0.112 -34.594 1.00 82.88 839 GLY A N 1
ATOM 6561 C CA . GLY A 1 839 ? 9.524 1.525 -34.414 1.00 82.88 839 GLY A CA 1
ATOM 6562 C C . GLY A 1 839 ? 10.704 1.793 -33.478 1.00 82.88 839 GLY A C 1
ATOM 6563 O O . GLY A 1 839 ? 10.885 2.940 -33.074 1.00 82.88 839 GLY A O 1
ATOM 6564 N N . SER A 1 840 ? 11.472 0.765 -33.088 1.00 88.25 840 SER A N 1
ATOM 6565 C CA . SER A 1 840 ? 12.638 0.953 -32.225 1.00 88.25 840 SER A CA 1
ATOM 6566 C C . SER A 1 840 ? 13.714 1.787 -32.932 1.00 88.25 840 SER A C 1
ATOM 6568 O O . SER A 1 840 ? 13.961 1.599 -34.124 1.00 88.25 840 SER A O 1
ATOM 6570 N N . ILE A 1 841 ? 14.343 2.719 -32.212 1.00 86.25 841 ILE A N 1
ATOM 6571 C CA . ILE A 1 841 ? 15.493 3.510 -32.678 1.00 86.25 841 ILE A CA 1
ATOM 6572 C C . ILE A 1 841 ? 16.524 3.555 -31.562 1.00 86.25 841 ILE A C 1
ATOM 6574 O O . ILE A 1 841 ? 16.184 3.931 -30.443 1.00 86.25 841 ILE A O 1
ATOM 6578 N N . TRP A 1 842 ? 17.759 3.156 -31.858 1.00 87.69 842 TRP A N 1
ATOM 6579 C CA . TRP A 1 842 ? 18.868 3.108 -30.901 1.00 87.69 842 TRP A CA 1
ATOM 6580 C C . TRP A 1 842 ? 19.981 4.061 -31.305 1.00 87.69 842 TRP A C 1
ATOM 6582 O O . TRP A 1 842 ? 19.998 4.571 -32.428 1.00 87.69 842 TRP A O 1
ATOM 6592 N N . LYS A 1 843 ? 20.940 4.254 -30.394 1.00 86.62 843 LYS A N 1
ATOM 6593 C CA . LYS A 1 843 ? 22.219 4.854 -30.747 1.00 86.62 843 LYS A CA 1
ATOM 6594 C C . LYS A 1 843 ? 22.844 4.016 -31.860 1.00 86.62 843 LYS A C 1
ATOM 6596 O O . LYS A 1 843 ? 23.003 2.803 -31.696 1.00 86.62 843 LYS A O 1
ATOM 6601 N N . ASN A 1 844 ? 23.182 4.674 -32.970 1.00 79.75 844 ASN A N 1
ATOM 6602 C CA . ASN A 1 844 ? 23.661 4.026 -34.195 1.00 79.75 844 ASN A CA 1
ATOM 6603 C C . ASN A 1 844 ? 24.852 3.106 -33.955 1.00 79.75 844 ASN A C 1
ATOM 6605 O O . ASN A 1 844 ? 24.953 2.049 -34.565 1.00 79.75 844 ASN A O 1
ATOM 6609 N N . VAL A 1 845 ? 25.729 3.518 -33.044 1.00 82.88 845 VAL A N 1
ATOM 6610 C CA . VAL A 1 845 ? 26.976 2.832 -32.747 1.00 82.88 845 VAL A CA 1
ATOM 6611 C C . VAL A 1 845 ? 26.879 2.169 -31.374 1.00 82.88 845 VAL A C 1
ATOM 6613 O O . VAL A 1 845 ? 26.877 2.831 -30.328 1.00 82.88 845 VAL A O 1
ATOM 6616 N N . GLN A 1 846 ? 26.799 0.839 -31.381 1.00 87.25 846 GLN A N 1
ATOM 6617 C CA . GLN A 1 846 ? 26.913 0.012 -30.184 1.00 87.25 846 GLN A CA 1
ATOM 6618 C C . GLN A 1 846 ? 28.397 -0.312 -29.967 1.00 87.25 846 GLN A C 1
ATOM 6620 O O . GLN A 1 846 ? 29.037 -0.954 -30.804 1.00 87.25 846 GLN A O 1
ATOM 6625 N N . GLY A 1 847 ? 28.957 0.144 -28.842 1.00 83.88 847 GLY A N 1
ATOM 6626 C CA . GLY A 1 847 ? 30.405 0.135 -28.597 1.00 83.88 847 GLY A CA 1
ATOM 6627 C C . GLY A 1 847 ? 31.118 1.281 -29.323 1.00 83.88 847 GLY A C 1
ATOM 6628 O O . GLY A 1 847 ? 30.515 2.317 -29.572 1.00 83.88 847 GLY A O 1
ATOM 6629 N N . ALA A 1 848 ? 32.401 1.120 -29.641 1.00 82.06 848 ALA A N 1
ATOM 6630 C CA . ALA A 1 848 ? 33.181 2.070 -30.425 1.00 82.06 848 ALA A CA 1
ATOM 6631 C C . ALA A 1 848 ? 34.376 1.394 -31.118 1.00 82.06 848 ALA A C 1
ATOM 6633 O O . ALA A 1 848 ? 34.922 0.378 -30.663 1.00 82.06 848 ALA A O 1
ATOM 6634 N N . PHE A 1 849 ? 34.845 2.009 -32.207 1.00 76.94 849 PHE A N 1
ATOM 6635 C CA . PHE A 1 849 ? 36.112 1.648 -32.838 1.00 76.94 849 PHE A CA 1
ATOM 6636 C C . PHE A 1 849 ? 37.292 2.208 -32.031 1.00 76.94 849 PHE A C 1
ATOM 6638 O O . PHE A 1 849 ? 37.738 3.333 -32.250 1.00 76.94 849 PHE A O 1
ATOM 6645 N N . SER A 1 850 ? 37.807 1.412 -31.094 1.00 75.12 850 SER A N 1
ATOM 6646 C CA . SER A 1 850 ? 38.930 1.791 -30.229 1.00 75.12 850 SER A CA 1
ATOM 6647 C C . SER A 1 850 ? 40.028 0.730 -30.175 1.00 75.12 850 SER A C 1
ATOM 6649 O O . SER A 1 850 ? 39.803 -0.459 -30.430 1.00 75.12 850 SER A O 1
ATOM 6651 N N . GLN A 1 851 ? 41.231 1.178 -29.812 1.00 71.75 851 GLN A N 1
ATOM 6652 C CA . GLN A 1 851 ? 42.362 0.321 -29.447 1.00 71.75 851 GLN A CA 1
ATOM 6653 C C . GLN A 1 851 ? 42.173 -0.334 -28.070 1.00 71.75 851 GLN A C 1
ATOM 6655 O O . GLN A 1 851 ? 42.787 -1.367 -27.802 1.00 71.75 851 GLN A O 1
ATOM 6660 N N . PHE A 1 852 ? 41.311 0.233 -27.222 1.00 76.88 852 PHE A N 1
ATOM 6661 C CA . PHE A 1 852 ? 40.954 -0.349 -25.937 1.00 76.88 852 PHE A CA 1
ATOM 6662 C C . PHE A 1 852 ? 39.839 -1.375 -26.122 1.00 76.88 852 PHE A C 1
ATOM 6664 O O . PHE A 1 852 ? 38.835 -1.128 -26.790 1.00 76.88 852 PHE A O 1
ATOM 6671 N N . ILE A 1 853 ? 40.035 -2.556 -25.538 1.00 76.62 853 ILE A N 1
ATOM 6672 C CA . ILE A 1 853 ? 39.058 -3.647 -25.586 1.00 76.62 853 ILE A CA 1
ATOM 6673 C C . ILE A 1 853 ? 37.747 -3.263 -24.881 1.00 76.62 853 ILE A C 1
ATOM 6675 O O . ILE A 1 853 ? 36.692 -3.728 -25.298 1.00 76.62 853 ILE A O 1
ATOM 6679 N N . GLN A 1 854 ? 37.824 -2.363 -23.896 1.00 81.00 854 GLN A N 1
ATOM 6680 C CA . GLN A 1 854 ? 36.722 -1.897 -23.051 1.00 81.00 854 GLN A CA 1
ATOM 6681 C C . GLN A 1 854 ? 35.666 -1.104 -23.809 1.00 81.00 854 GLN A C 1
ATOM 6683 O O . GLN A 1 854 ? 34.485 -1.237 -23.522 1.00 81.00 854 GLN A O 1
ATOM 6688 N N . ASP A 1 855 ? 36.058 -0.344 -24.832 1.00 80.38 855 ASP A N 1
ATOM 6689 C CA . ASP A 1 855 ? 35.134 0.529 -25.567 1.00 80.38 855 ASP A CA 1
ATOM 6690 C C . ASP A 1 855 ? 34.206 -0.243 -26.522 1.00 80.38 855 ASP A C 1
ATOM 6692 O O . ASP A 1 855 ? 33.333 0.338 -27.160 1.00 80.38 855 ASP A O 1
ATOM 6696 N N . ARG A 1 856 ? 34.385 -1.560 -26.660 1.00 82.00 856 ARG A N 1
ATOM 6697 C CA . ARG A 1 856 ? 33.568 -2.424 -27.526 1.00 82.00 856 ARG A CA 1
ATOM 6698 C C . ARG A 1 856 ? 32.217 -2.740 -26.868 1.00 82.00 856 ARG A C 1
ATOM 6700 O O . ARG A 1 856 ? 31.972 -2.389 -25.713 1.00 82.00 856 ARG A O 1
ATOM 6707 N N . THR A 1 857 ? 31.322 -3.399 -27.611 1.00 85.44 857 THR A N 1
ATOM 6708 C CA . THR A 1 857 ? 30.065 -3.894 -27.024 1.00 85.44 857 THR A CA 1
ATOM 6709 C C . THR A 1 857 ? 30.333 -4.993 -26.014 1.00 85.44 857 THR A C 1
ATOM 6711 O O . THR A 1 857 ? 29.826 -4.904 -24.911 1.00 85.44 857 THR A O 1
ATOM 6714 N N . ASN A 1 858 ? 31.139 -5.997 -26.376 1.00 86.81 858 ASN A N 1
ATOM 6715 C CA . ASN A 1 858 ? 31.537 -7.131 -25.536 1.00 86.81 858 ASN A CA 1
ATOM 6716 C C . ASN A 1 858 ? 30.370 -7.893 -24.875 1.00 86.81 858 ASN A C 1
ATOM 6718 O O . ASN A 1 858 ? 30.568 -8.549 -23.855 1.00 86.81 858 ASN A O 1
ATOM 6722 N N . ASN A 1 859 ? 29.165 -7.838 -25.456 1.00 89.25 859 ASN A N 1
ATOM 6723 C CA . ASN A 1 859 ? 28.085 -8.733 -25.047 1.00 89.25 859 ASN A CA 1
ATOM 6724 C C . ASN A 1 859 ? 28.465 -10.181 -25.385 1.00 89.25 859 ASN A C 1
ATOM 6726 O O . ASN A 1 859 ? 29.147 -10.434 -26.381 1.00 89.25 859 ASN A O 1
ATOM 6730 N N . LYS A 1 860 ? 28.016 -11.117 -24.555 1.00 88.81 860 LYS A N 1
ATOM 6731 C CA . LYS A 1 860 ? 28.187 -12.553 -24.740 1.00 88.81 860 LYS A CA 1
ATOM 6732 C C . LYS A 1 860 ? 26.832 -13.174 -25.063 1.00 88.81 860 LYS A C 1
ATOM 6734 O O . LYS A 1 860 ? 25.953 -13.105 -24.214 1.00 88.81 860 LYS A O 1
ATOM 6739 N N . PHE A 1 861 ? 26.672 -13.761 -26.243 1.00 90.00 861 PHE A N 1
ATOM 6740 C CA . PHE A 1 861 ? 25.373 -14.239 -26.731 1.00 90.00 861 PHE A CA 1
ATOM 6741 C C . PHE A 1 861 ? 25.115 -15.727 -26.442 1.00 90.00 861 PHE A C 1
ATOM 6743 O O . PHE A 1 861 ? 26.045 -16.489 -26.153 1.00 90.00 861 PHE A O 1
ATOM 6750 N N . SER A 1 862 ? 23.842 -16.123 -26.503 1.00 87.75 862 SER A N 1
ATOM 6751 C CA . SER A 1 862 ? 23.343 -17.459 -26.169 1.00 87.75 862 SER A CA 1
ATOM 6752 C C . SER A 1 862 ? 23.730 -18.529 -27.191 1.00 87.75 862 SER A C 1
ATOM 6754 O O . SER A 1 862 ? 23.866 -19.697 -26.806 1.00 87.75 862 SER A O 1
ATOM 6756 N N . TYR A 1 863 ? 23.884 -18.169 -28.472 1.00 84.12 863 TYR A N 1
ATOM 6757 C CA . TYR A 1 863 ? 23.965 -19.139 -29.562 1.00 84.12 863 TYR A CA 1
ATOM 6758 C C . TYR A 1 863 ? 25.265 -19.066 -30.371 1.00 84.12 863 TYR A C 1
ATOM 6760 O O . TYR A 1 863 ? 25.755 -18.007 -30.741 1.00 84.12 863 TYR A O 1
ATOM 6768 N N . ASN A 1 864 ? 25.775 -20.251 -30.726 1.00 77.31 864 ASN A N 1
ATOM 6769 C CA . ASN A 1 864 ? 26.890 -20.446 -31.664 1.00 77.31 864 ASN A CA 1
ATOM 6770 C C . ASN A 1 864 ? 26.376 -21.087 -32.971 1.00 77.31 864 ASN A C 1
ATOM 6772 O O . ASN A 1 864 ? 26.924 -22.087 -33.454 1.00 77.31 864 ASN A O 1
ATOM 6776 N N . GLY A 1 865 ? 25.225 -20.602 -33.451 1.00 70.62 865 GLY A N 1
ATOM 6777 C CA . GLY A 1 865 ? 24.566 -21.044 -34.678 1.00 70.62 865 GLY A CA 1
ATOM 6778 C C . GLY A 1 865 ? 23.037 -21.015 -34.589 1.00 70.62 865 GLY A C 1
ATOM 6779 O O . GLY A 1 865 ? 22.466 -21.125 -33.509 1.00 70.62 865 GLY A O 1
ATOM 6780 N N . CYS A 1 866 ? 22.365 -20.897 -35.738 1.00 70.44 866 CYS A N 1
ATOM 6781 C CA . CYS A 1 866 ? 20.936 -20.566 -35.768 1.00 70.44 866 CYS A CA 1
ATOM 6782 C C . CYS A 1 866 ? 20.013 -21.774 -35.846 1.00 70.44 866 CYS A C 1
ATOM 6784 O O . CYS A 1 866 ? 20.098 -22.591 -36.771 1.00 70.44 866 CYS A O 1
ATOM 6786 N N . PHE A 1 867 ? 19.077 -21.831 -34.902 1.00 71.62 867 PHE A N 1
ATOM 6787 C CA . PHE A 1 867 ? 17.936 -22.736 -34.901 1.00 71.62 867 PHE A CA 1
ATOM 6788 C C . PHE A 1 867 ? 16.652 -21.953 -35.210 1.00 71.62 867 PHE A C 1
ATOM 6790 O O . PHE A 1 867 ? 16.621 -20.725 -35.159 1.00 71.62 867 PHE A O 1
ATOM 6797 N N . ASN A 1 868 ? 15.588 -22.653 -35.609 1.00 66.69 868 ASN A N 1
ATOM 6798 C CA . ASN A 1 868 ? 14.331 -21.989 -35.960 1.00 66.69 868 ASN A CA 1
ATOM 6799 C C . ASN A 1 868 ? 13.734 -21.321 -34.705 1.00 66.69 868 ASN A C 1
ATOM 6801 O O . ASN A 1 868 ? 13.516 -22.011 -33.714 1.00 66.69 868 ASN A O 1
ATOM 6805 N N . ASP A 1 869 ? 13.435 -20.022 -34.799 1.00 76.75 869 ASP A N 1
ATOM 6806 C CA . ASP A 1 869 ? 12.810 -19.161 -33.776 1.00 76.75 869 ASP A CA 1
ATOM 6807 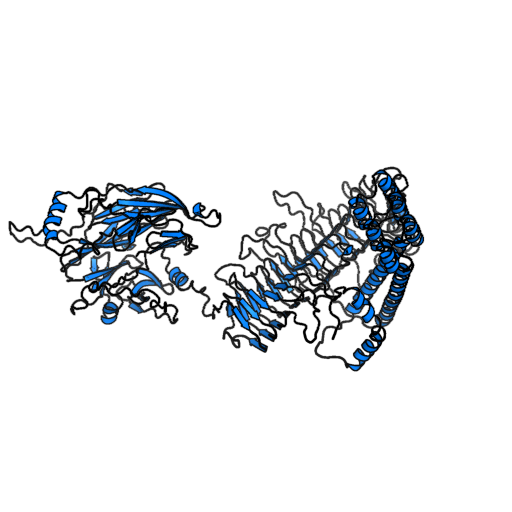C C . ASP A 1 869 ? 13.707 -18.675 -32.614 1.00 76.75 869 ASP A C 1
ATOM 6809 O O . ASP A 1 869 ? 13.176 -18.077 -31.669 1.00 76.75 869 ASP A O 1
ATOM 6813 N N . GLU A 1 870 ? 15.029 -18.881 -32.702 1.00 86.88 870 GLU A N 1
ATOM 6814 C CA . GLU A 1 870 ? 16.047 -18.418 -31.743 1.00 86.88 870 GLU A CA 1
ATOM 6815 C C . GLU A 1 870 ? 16.960 -17.340 -32.362 1.00 86.88 870 GLU A C 1
ATOM 6817 O O . GLU A 1 870 ? 17.404 -17.487 -33.504 1.00 86.88 870 GLU A O 1
ATOM 6822 N N . HIS A 1 871 ? 17.243 -16.258 -31.628 1.00 89.50 871 HIS A N 1
ATOM 6823 C CA . HIS A 1 871 ? 18.008 -15.111 -32.136 1.00 89.50 871 HIS A CA 1
ATOM 6824 C C . HIS A 1 871 ? 18.932 -14.491 -31.081 1.00 89.50 871 HIS A C 1
ATOM 6826 O O . HIS A 1 871 ? 18.479 -14.117 -30.005 1.00 89.50 871 HIS A O 1
ATOM 6832 N N . ASP A 1 872 ? 20.196 -14.242 -31.424 1.00 91.12 872 ASP A N 1
ATOM 6833 C CA . ASP A 1 872 ? 21.053 -13.376 -30.601 1.00 91.12 872 ASP A CA 1
ATOM 6834 C C . ASP A 1 872 ? 20.553 -11.927 -30.686 1.00 91.12 872 ASP A C 1
ATOM 6836 O O . ASP A 1 872 ? 20.333 -11.248 -29.687 1.00 91.12 872 ASP A O 1
ATOM 6840 N N . VAL A 1 873 ? 20.296 -11.441 -31.904 1.00 90.44 873 VAL A N 1
ATOM 6841 C CA . VAL A 1 873 ? 19.687 -10.124 -32.090 1.00 90.44 873 VAL A CA 1
ATOM 6842 C C . VAL A 1 873 ? 18.629 -10.163 -33.177 1.00 90.44 873 VAL A C 1
ATOM 6844 O O . VAL A 1 873 ? 18.922 -10.336 -34.358 1.00 90.44 873 VAL A O 1
ATOM 6847 N N . LEU A 1 874 ? 17.384 -9.933 -32.780 1.00 90.00 874 LEU A N 1
ATOM 6848 C CA . LEU A 1 874 ? 16.267 -9.776 -33.695 1.00 90.00 874 LEU A CA 1
ATOM 6849 C C . LEU A 1 874 ? 15.935 -8.288 -33.844 1.00 90.00 874 LEU A C 1
ATOM 6851 O O . LEU A 1 874 ? 15.668 -7.599 -32.863 1.00 90.00 874 LEU A O 1
ATOM 6855 N N . ILE A 1 875 ? 15.914 -7.788 -35.074 1.00 87.50 875 ILE A N 1
ATOM 6856 C CA . ILE A 1 875 ? 15.458 -6.438 -35.411 1.00 87.50 875 ILE A CA 1
ATOM 6857 C C . ILE A 1 875 ? 14.172 -6.574 -36.224 1.00 87.50 875 ILE A C 1
ATOM 6859 O O . ILE A 1 875 ? 14.103 -7.344 -37.179 1.00 87.50 875 ILE A O 1
ATOM 6863 N N . ASN A 1 876 ? 13.130 -5.865 -35.803 1.00 87.81 876 ASN A N 1
ATOM 6864 C CA . ASN A 1 876 ? 11.847 -5.829 -36.489 1.00 87.81 876 ASN A CA 1
ATOM 6865 C C . ASN A 1 876 ? 11.960 -5.074 -37.826 1.00 87.81 876 ASN A C 1
ATOM 6867 O O . ASN A 1 876 ? 12.693 -4.094 -37.911 1.00 87.81 876 ASN A O 1
ATOM 6871 N N . ASP A 1 877 ? 11.187 -5.480 -38.835 1.00 81.88 877 ASP A N 1
ATOM 6872 C CA . ASP A 1 877 ? 11.170 -4.842 -40.162 1.00 81.88 877 ASP A CA 1
ATOM 6873 C C . ASP A 1 877 ? 10.814 -3.339 -40.112 1.00 81.88 877 ASP A C 1
ATOM 6875 O O . ASP A 1 877 ? 11.247 -2.567 -40.965 1.00 81.88 877 ASP A O 1
ATOM 6879 N N . ASP A 1 878 ? 10.065 -2.902 -39.091 1.00 76.25 878 ASP A N 1
ATOM 6880 C CA . ASP A 1 878 ? 9.706 -1.495 -38.867 1.00 76.25 878 ASP A CA 1
ATOM 6881 C C . ASP A 1 878 ? 10.776 -0.713 -38.065 1.00 76.25 878 ASP A C 1
ATOM 6883 O O . ASP A 1 878 ? 10.523 0.395 -37.578 1.00 76.25 878 ASP A O 1
ATOM 6887 N N . TYR A 1 879 ? 11.972 -1.274 -37.865 1.00 77.94 879 TYR A N 1
ATOM 6888 C CA . TYR A 1 879 ? 13.072 -0.610 -37.163 1.00 77.94 879 TYR A CA 1
ATOM 6889 C C . TYR A 1 879 ? 13.531 0.650 -37.901 1.00 77.94 879 TYR A C 1
ATOM 6891 O O . TYR A 1 879 ? 13.853 0.625 -39.086 1.00 77.94 879 TYR A O 1
ATOM 6899 N N . GLY A 1 880 ? 13.567 1.787 -37.200 1.00 66.56 880 GLY A N 1
ATOM 6900 C CA . GLY A 1 880 ? 13.924 3.067 -37.816 1.00 66.56 880 GLY A CA 1
ATOM 6901 C C . GLY A 1 880 ? 12.936 3.613 -38.852 1.00 66.56 880 GLY A C 1
ATOM 6902 O O . GLY A 1 880 ? 13.222 4.655 -39.441 1.00 66.56 880 GLY A O 1
ATOM 6903 N N . VAL A 1 881 ? 11.787 2.967 -39.081 1.00 63.94 881 VAL A N 1
ATOM 6904 C CA . VAL A 1 881 ? 10.797 3.413 -40.069 1.00 63.94 881 VAL A CA 1
ATOM 6905 C C . VAL A 1 881 ? 9.968 4.561 -39.487 1.00 63.94 881 VAL A C 1
ATOM 6907 O O . VAL A 1 881 ? 8.882 4.366 -38.949 1.00 63.94 881 VAL A O 1
ATOM 6910 N N . ILE A 1 882 ? 10.490 5.786 -39.606 1.00 55.50 882 ILE A N 1
ATOM 6911 C CA . ILE A 1 882 ? 9.687 7.020 -39.511 1.00 55.50 882 ILE A CA 1
ATOM 6912 C C . ILE A 1 882 ? 9.283 7.514 -40.924 1.00 55.50 882 ILE A C 1
ATOM 6914 O O . ILE A 1 882 ? 8.246 8.157 -41.055 1.00 55.50 882 ILE A O 1
ATOM 6918 N N . ALA A 1 883 ? 10.016 7.137 -41.987 1.00 40.09 883 ALA A N 1
ATOM 6919 C CA . ALA A 1 883 ? 9.670 7.184 -43.426 1.00 40.09 883 ALA A CA 1
ATOM 6920 C C . ALA A 1 883 ? 10.886 6.664 -44.264 1.00 40.09 883 ALA A C 1
ATOM 6922 O O . ALA A 1 883 ? 11.950 6.464 -43.676 1.00 40.09 883 ALA A O 1
ATOM 6923 N N . PRO A 1 884 ? 10.776 6.364 -45.585 1.00 48.53 884 PRO A N 1
ATOM 6924 C CA . PRO A 1 884 ? 11.773 5.560 -46.302 1.00 48.53 884 PRO A CA 1
ATOM 6925 C C . PRO A 1 884 ? 12.787 6.386 -47.119 1.00 48.53 884 PRO A C 1
ATOM 6927 O O . PRO A 1 884 ? 12.385 7.074 -48.059 1.00 48.53 884 PRO A O 1
ATOM 6930 N N . ALA A 1 885 ? 14.097 6.199 -46.890 1.00 42.84 885 ALA A N 1
ATOM 6931 C CA . ALA A 1 885 ? 15.110 6.372 -47.952 1.00 42.84 885 ALA A CA 1
ATOM 6932 C C . ALA A 1 885 ? 16.484 5.720 -47.701 1.00 42.84 885 ALA A C 1
ATOM 6934 O O . ALA A 1 885 ? 17.119 5.339 -48.681 1.00 42.84 885 ALA A O 1
ATOM 6935 N N . ASN A 1 886 ? 16.937 5.532 -46.459 1.00 52.47 886 ASN A N 1
ATOM 6936 C CA . ASN A 1 886 ? 18.234 4.903 -46.177 1.00 52.47 886 ASN A CA 1
ATOM 6937 C C . ASN A 1 886 ? 18.022 3.730 -45.219 1.00 52.47 886 ASN A C 1
ATOM 6939 O O . ASN A 1 886 ? 17.437 3.934 -44.163 1.00 52.47 886 ASN A O 1
ATOM 6943 N N . ASP A 1 887 ? 18.439 2.524 -45.622 1.00 56.84 887 ASP A N 1
ATOM 6944 C CA . ASP A 1 887 ? 18.406 1.304 -44.804 1.00 56.84 887 ASP A CA 1
ATOM 6945 C C . ASP A 1 887 ? 19.267 1.543 -43.558 1.00 56.84 887 ASP A C 1
ATOM 6947 O O . ASP A 1 887 ? 20.490 1.649 -43.685 1.00 56.84 887 ASP A O 1
ATOM 6951 N N . PRO A 1 888 ? 18.664 1.788 -42.387 1.00 58.88 888 PRO A N 1
ATOM 6952 C CA . PRO A 1 888 ? 19.414 2.342 -41.287 1.00 58.88 888 PRO A CA 1
ATOM 6953 C C . PRO A 1 888 ? 20.012 1.186 -40.486 1.00 58.88 888 PRO A C 1
ATOM 6955 O O . PRO A 1 888 ? 19.363 0.614 -39.605 1.00 58.88 888 PRO A O 1
ATOM 6958 N N . THR A 1 889 ? 21.245 0.824 -40.836 1.00 68.06 889 THR A N 1
ATOM 6959 C CA . THR A 1 889 ? 21.970 -0.271 -40.198 1.00 68.06 889 THR A CA 1
ATOM 6960 C C . THR A 1 889 ? 22.376 0.107 -38.774 1.00 68.06 889 THR A C 1
ATOM 6962 O O . THR A 1 889 ? 22.777 1.234 -38.484 1.00 68.06 889 THR A O 1
ATOM 6965 N N . LEU A 1 890 ? 22.191 -0.829 -37.842 1.00 77.75 890 LEU A N 1
ATOM 6966 C CA . LEU A 1 890 ? 22.747 -0.735 -36.495 1.00 77.75 890 LEU A CA 1
ATOM 6967 C C . LEU A 1 890 ? 24.202 -1.220 -36.542 1.00 77.75 890 LEU A C 1
ATOM 6969 O O . LEU A 1 890 ? 24.433 -2.397 -36.832 1.00 77.75 890 LEU A O 1
ATOM 6973 N N . ASP A 1 891 ? 25.161 -0.344 -36.237 1.00 81.94 891 ASP A N 1
ATOM 6974 C CA . ASP A 1 891 ? 26.583 -0.689 -36.205 1.00 81.94 891 ASP A CA 1
ATOM 6975 C C . ASP A 1 891 ? 26.921 -1.388 -34.887 1.00 81.94 891 ASP A C 1
ATOM 6977 O O . ASP A 1 891 ? 26.869 -0.794 -33.802 1.00 81.94 891 ASP A O 1
ATOM 6981 N N . PHE A 1 892 ? 27.317 -2.657 -34.978 1.00 82.44 892 PHE A N 1
ATOM 6982 C CA . PHE A 1 892 ? 27.650 -3.481 -33.823 1.00 82.44 892 PHE A CA 1
ATOM 6983 C C . PHE A 1 892 ? 29.143 -3.830 -33.810 1.00 82.44 892 PHE A C 1
ATOM 6985 O O . PHE A 1 892 ? 29.616 -4.694 -34.557 1.00 82.44 892 PHE A O 1
ATOM 6992 N N . PHE A 1 893 ? 29.913 -3.163 -32.944 1.00 80.62 893 PHE A N 1
ATOM 6993 C CA . PHE A 1 893 ? 31.352 -3.408 -32.812 1.00 80.62 893 PHE A CA 1
ATOM 6994 C C . PHE A 1 893 ? 31.628 -4.617 -31.911 1.00 80.62 893 PHE A C 1
ATOM 6996 O O . PHE A 1 893 ? 31.385 -4.558 -30.702 1.00 80.62 893 PHE A O 1
ATOM 7003 N N . TYR A 1 894 ? 32.198 -5.686 -3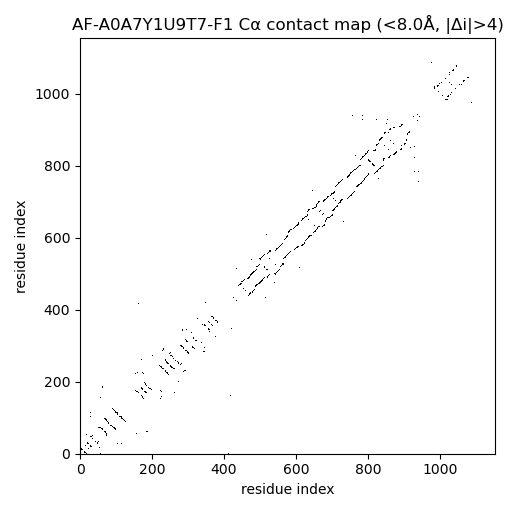2.479 1.00 78.19 894 TYR A N 1
ATOM 7004 C CA . TYR A 1 894 ? 32.489 -6.944 -31.774 1.00 78.19 894 TYR A CA 1
ATOM 7005 C C . TYR A 1 894 ? 33.968 -7.363 -31.858 1.00 78.19 894 TYR A C 1
ATOM 7007 O O . TYR A 1 894 ? 34.774 -6.810 -32.620 1.00 78.19 894 TYR A O 1
ATOM 7015 N N . LEU A 1 895 ? 34.347 -8.359 -31.048 1.00 69.25 895 LEU A N 1
ATOM 7016 C CA . LEU A 1 895 ? 35.723 -8.831 -30.922 1.00 69.25 895 LEU A CA 1
ATOM 7017 C C . LEU A 1 895 ? 36.014 -10.000 -31.874 1.00 69.25 895 LEU A C 1
ATOM 7019 O O . LEU A 1 895 ? 35.571 -11.125 -31.673 1.00 69.25 895 LEU A O 1
ATOM 7023 N N . HIS A 1 896 ? 36.830 -9.754 -32.901 1.00 66.69 896 HIS A N 1
ATOM 7024 C CA . HIS A 1 896 ? 37.072 -10.722 -33.981 1.00 66.69 896 HIS A CA 1
ATOM 7025 C C . HIS A 1 896 ? 37.728 -12.046 -33.531 1.00 66.69 896 HIS A C 1
ATOM 7027 O O . HIS A 1 896 ? 37.515 -13.084 -34.148 1.00 66.69 896 HIS A O 1
ATOM 7033 N N . ILE A 1 897 ? 38.563 -12.027 -32.487 1.00 57.69 897 ILE A N 1
ATOM 7034 C CA . ILE A 1 897 ? 39.391 -13.179 -32.066 1.00 57.69 897 ILE A CA 1
ATOM 7035 C C . ILE A 1 897 ? 38.628 -14.179 -31.186 1.00 57.69 897 ILE A C 1
ATOM 7037 O O . ILE A 1 897 ? 39.060 -15.320 -31.080 1.00 57.69 897 ILE A O 1
ATOM 7041 N N . ASN A 1 898 ? 37.463 -13.789 -30.661 1.00 61.06 898 ASN A N 1
ATOM 7042 C CA . ASN A 1 898 ? 36.495 -14.656 -29.983 1.00 61.06 898 ASN A CA 1
ATOM 7043 C C . ASN A 1 898 ? 35.087 -14.382 -30.535 1.00 61.06 898 ASN A C 1
ATOM 7045 O O . ASN A 1 898 ? 34.133 -14.128 -29.791 1.00 61.06 898 ASN A O 1
ATOM 7049 N N . ALA A 1 899 ? 34.995 -14.367 -31.869 1.00 59.28 899 ALA A N 1
ATOM 7050 C CA . ALA A 1 899 ? 33.749 -14.122 -32.583 1.00 59.28 899 ALA A CA 1
ATOM 7051 C C . ALA A 1 899 ? 32.677 -15.148 -32.195 1.00 59.28 899 ALA A C 1
ATOM 7053 O O . ALA A 1 899 ? 31.554 -14.736 -31.966 1.00 59.28 899 ALA A O 1
ATOM 7054 N N . ASP A 1 900 ? 33.051 -16.412 -31.981 1.00 62.19 900 ASP A N 1
ATOM 7055 C CA . ASP A 1 900 ? 32.166 -17.524 -31.594 1.00 62.19 900 ASP A CA 1
ATOM 7056 C C . ASP A 1 900 ? 31.371 -17.300 -30.288 1.00 62.19 900 ASP A C 1
ATOM 7058 O O . ASP A 1 900 ? 30.708 -18.214 -29.822 1.00 62.19 900 ASP A O 1
ATOM 7062 N N . ILE A 1 901 ? 31.523 -16.159 -29.612 1.00 67.62 901 ILE A N 1
ATOM 7063 C CA . ILE A 1 901 ? 30.834 -15.851 -28.354 1.00 67.62 901 ILE A CA 1
ATOM 7064 C C . ILE A 1 901 ? 30.390 -14.376 -28.283 1.00 67.62 901 ILE A C 1
ATOM 7066 O O . ILE A 1 901 ? 29.382 -14.051 -27.662 1.00 67.62 901 ILE A O 1
ATOM 7070 N N . THR A 1 902 ? 31.158 -13.460 -28.887 1.00 76.25 902 THR A N 1
ATOM 7071 C CA . THR A 1 902 ? 30.896 -12.003 -28.820 1.00 76.25 902 THR A CA 1
ATOM 7072 C C . THR A 1 902 ? 30.298 -11.418 -30.096 1.00 76.25 902 THR A C 1
ATOM 7074 O O . THR A 1 902 ? 29.886 -10.257 -30.115 1.00 76.25 902 THR A O 1
ATOM 7077 N N . ARG A 1 903 ? 30.282 -12.194 -31.182 1.00 83.06 903 ARG A N 1
ATOM 7078 C CA . ARG A 1 903 ? 29.593 -11.845 -32.418 1.00 83.06 903 ARG A CA 1
ATOM 7079 C C . ARG A 1 903 ? 28.190 -12.454 -32.345 1.00 83.06 903 ARG A C 1
ATOM 7081 O O . ARG A 1 903 ? 28.112 -13.654 -32.106 1.00 83.06 903 ARG A O 1
ATOM 7088 N N . PRO A 1 904 ? 27.117 -11.687 -32.581 1.00 84.38 904 PRO A N 1
ATOM 7089 C CA . PRO A 1 904 ? 25.818 -12.304 -32.808 1.00 84.38 904 PRO A CA 1
ATOM 7090 C C . PRO A 1 904 ? 25.898 -13.111 -34.115 1.00 84.38 904 PRO A C 1
ATOM 7092 O O . PRO A 1 904 ? 26.398 -12.606 -35.123 1.00 84.38 904 PRO A O 1
ATOM 7095 N N . GLU A 1 905 ? 25.510 -14.383 -34.077 1.00 80.00 905 GLU A N 1
ATOM 7096 C CA . GLU A 1 905 ? 25.495 -15.274 -35.243 1.00 80.00 905 GLU A CA 1
ATOM 7097 C C . GLU A 1 905 ? 24.103 -15.393 -35.877 1.00 80.00 905 GLU A C 1
ATOM 7099 O O . GLU A 1 905 ? 23.991 -15.836 -37.025 1.00 80.00 905 GLU A O 1
ATOM 7104 N N . CYS A 1 906 ? 23.051 -15.026 -35.133 1.00 78.31 906 CYS A N 1
ATOM 7105 C CA . CYS A 1 906 ? 21.650 -15.174 -35.536 1.00 78.31 906 CYS A CA 1
ATOM 7106 C C . CYS A 1 906 ? 20.903 -13.847 -35.658 1.00 78.31 906 CYS A C 1
ATOM 7108 O O . CYS A 1 906 ? 19.801 -13.675 -35.128 1.00 78.31 906 CYS A O 1
ATOM 7110 N N . GLU A 1 907 ? 21.521 -12.917 -36.384 1.00 76.38 907 GLU A N 1
ATOM 7111 C CA . GLU A 1 907 ? 21.014 -11.579 -36.656 1.00 76.38 907 GLU A CA 1
ATOM 7112 C C . GLU A 1 907 ? 20.000 -11.495 -37.817 1.00 76.38 907 GLU A C 1
ATOM 7114 O O . GLU A 1 907 ? 20.005 -12.278 -38.770 1.00 76.38 907 GLU A O 1
ATOM 7119 N N . SER A 1 908 ? 19.124 -10.489 -37.757 1.00 71.31 908 SER A N 1
ATOM 7120 C CA . SER A 1 908 ? 18.269 -10.055 -38.877 1.00 71.31 908 SER A CA 1
ATOM 7121 C C . SER A 1 908 ? 18.991 -9.093 -39.842 1.00 71.31 908 SER A C 1
ATOM 7123 O O . SER A 1 908 ? 20.011 -8.507 -39.498 1.00 71.31 908 SER A O 1
ATOM 7125 N N . VAL A 1 909 ? 18.414 -8.853 -41.027 1.00 64.94 909 VAL A N 1
ATOM 7126 C CA . VAL A 1 909 ? 19.009 -8.129 -42.179 1.00 64.94 909 VAL A CA 1
ATOM 7127 C C . VAL A 1 909 ? 19.417 -6.652 -41.979 1.00 64.94 909 VAL A C 1
ATOM 7129 O O . VAL A 1 909 ? 20.044 -6.100 -42.877 1.00 64.94 909 VAL A O 1
ATOM 7132 N N . HIS A 1 910 ? 19.136 -6.021 -40.834 1.00 71.06 910 HIS A N 1
ATOM 7133 C CA . HIS A 1 910 ? 19.357 -4.580 -40.588 1.00 71.06 910 HIS A CA 1
ATOM 7134 C C . HIS A 1 910 ? 20.534 -4.264 -39.640 1.00 71.06 910 HIS A C 1
ATOM 7136 O O . HIS A 1 910 ? 20.513 -3.265 -38.917 1.00 71.06 910 HIS A O 1
ATOM 7142 N N . MET A 1 911 ? 21.560 -5.117 -39.609 1.00 79.75 911 MET A N 1
ATOM 7143 C CA . MET A 1 911 ? 22.720 -4.961 -38.725 1.00 79.75 911 MET A CA 1
ATOM 7144 C C . MET A 1 911 ? 24.040 -5.029 -39.493 1.00 79.75 911 MET A C 1
ATOM 7146 O O . MET A 1 911 ? 24.262 -5.963 -40.263 1.00 79.75 911 MET A O 1
ATOM 7150 N N . ASP A 1 912 ? 24.938 -4.084 -39.211 1.00 81.62 912 ASP A N 1
ATOM 7151 C CA . ASP A 1 912 ? 26.318 -4.106 -39.690 1.00 81.62 912 ASP A CA 1
ATOM 7152 C C . ASP A 1 912 ? 27.248 -4.601 -38.574 1.00 81.62 912 ASP A C 1
ATOM 7154 O O . ASP A 1 912 ? 27.498 -3.938 -37.565 1.00 81.62 912 ASP A O 1
ATOM 7158 N N . LEU A 1 913 ? 27.781 -5.810 -38.759 1.00 83.31 913 LEU A N 1
ATOM 7159 C CA . LEU A 1 913 ? 28.733 -6.418 -37.832 1.00 83.31 913 LEU A CA 1
ATOM 7160 C C . LEU A 1 913 ? 30.151 -5.956 -38.157 1.00 83.31 913 LEU A C 1
ATOM 7162 O O . LEU A 1 913 ? 30.754 -6.402 -39.138 1.00 83.31 913 LEU A O 1
ATOM 7166 N N . ILE A 1 914 ? 30.715 -5.100 -37.305 1.00 81.19 914 ILE A N 1
ATOM 7167 C CA . ILE A 1 914 ? 32.029 -4.498 -37.540 1.00 81.19 914 ILE A CA 1
ATOM 7168 C C . ILE A 1 914 ? 33.087 -5.189 -36.663 1.00 81.19 914 ILE A C 1
ATOM 7170 O O . ILE A 1 914 ? 33.139 -4.960 -35.449 1.00 81.19 914 ILE A O 1
ATOM 7174 N N . PRO A 1 915 ? 33.976 -6.021 -37.245 1.00 77.00 915 PRO A N 1
ATOM 7175 C CA . PRO A 1 915 ? 35.057 -6.641 -36.491 1.00 77.00 915 PRO A CA 1
ATOM 7176 C C . PRO A 1 915 ? 36.120 -5.606 -36.123 1.00 77.00 915 PRO A C 1
ATOM 7178 O O . PRO A 1 915 ? 36.720 -4.969 -36.992 1.00 77.00 915 PRO A O 1
ATOM 7181 N N . ASN A 1 916 ? 36.443 -5.492 -34.835 1.00 68.75 916 ASN A N 1
ATOM 7182 C CA . ASN A 1 916 ? 37.579 -4.687 -34.397 1.00 68.75 916 ASN A CA 1
ATOM 7183 C C . ASN A 1 916 ? 38.866 -5.541 -34.392 1.00 68.75 916 ASN A C 1
ATOM 7185 O O . ASN A 1 916 ? 39.044 -6.422 -33.549 1.00 68.75 916 ASN A O 1
ATOM 7189 N N . SER A 1 917 ? 39.761 -5.310 -35.362 1.00 60.44 917 SER A N 1
ATOM 7190 C CA . SER A 1 917 ? 40.947 -6.146 -35.625 1.00 60.44 917 SER A CA 1
ATOM 7191 C C . SER A 1 917 ? 42.255 -5.639 -34.994 1.00 60.44 917 SER A C 1
ATOM 7193 O O . SER A 1 917 ? 43.331 -6.084 -35.396 1.00 60.44 917 SER A O 1
ATOM 7195 N N . LEU A 1 918 ? 42.208 -4.666 -34.075 1.00 61.34 918 LEU A N 1
ATOM 7196 C CA . LEU A 1 918 ? 43.397 -3.880 -33.706 1.00 61.34 918 LEU A CA 1
ATOM 7197 C C . LEU A 1 918 ? 44.329 -4.479 -32.630 1.00 61.34 918 LEU A C 1
ATOM 7199 O O . LEU A 1 918 ? 45.387 -3.898 -32.407 1.00 61.34 918 LEU A O 1
ATOM 7203 N N . ASN A 1 919 ? 44.042 -5.634 -32.007 1.00 58.31 919 ASN A N 1
ATOM 7204 C CA . ASN A 1 919 ? 45.018 -6.296 -31.115 1.00 58.31 919 ASN A CA 1
ATOM 7205 C C . ASN A 1 919 ? 44.732 -7.804 -30.913 1.00 58.31 919 ASN A C 1
ATOM 7207 O O . ASN A 1 919 ? 43.560 -8.155 -30.778 1.00 58.31 919 ASN A O 1
ATOM 7211 N N . PRO A 1 920 ? 45.751 -8.696 -30.873 1.00 57.22 920 PRO A N 1
ATOM 7212 C CA . PRO A 1 920 ? 45.568 -10.144 -30.823 1.00 57.22 920 PRO A CA 1
ATOM 7213 C C . PRO A 1 920 ? 45.326 -10.759 -29.433 1.00 57.22 920 PRO A C 1
ATOM 7215 O O . PRO A 1 920 ? 45.478 -11.972 -29.284 1.00 57.22 920 PRO A O 1
ATOM 7218 N N . GLU A 1 921 ? 45.002 -9.965 -28.411 1.00 63.03 921 GLU A N 1
ATOM 7219 C CA . GLU A 1 921 ? 44.829 -10.508 -27.060 1.00 63.03 921 GLU A CA 1
ATOM 7220 C C . GLU A 1 921 ? 43.514 -11.302 -26.935 1.00 63.03 921 GLU A C 1
ATOM 7222 O O . GLU A 1 921 ? 42.490 -10.883 -27.489 1.00 63.03 921 GLU A O 1
ATOM 7227 N N . PRO A 1 922 ? 43.532 -12.473 -26.266 1.00 70.94 922 PRO A N 1
ATOM 7228 C CA . PRO A 1 922 ? 42.319 -13.238 -26.001 1.00 70.94 922 PRO A CA 1
ATOM 7229 C C . PRO A 1 922 ? 41.345 -12.398 -25.164 1.00 70.94 922 PRO A C 1
ATOM 7231 O O . PRO A 1 922 ? 41.756 -11.673 -24.265 1.00 70.94 922 PRO A O 1
ATOM 7234 N N . PHE A 1 923 ? 40.049 -12.489 -25.468 1.00 72.94 923 PHE A N 1
ATOM 7235 C CA . PHE A 1 923 ? 39.002 -11.873 -24.646 1.00 72.94 923 PHE A CA 1
ATOM 7236 C C . PHE A 1 923 ? 39.033 -12.467 -23.238 1.00 72.94 923 PHE A C 1
ATOM 7238 O O . PHE A 1 923 ? 38.731 -13.648 -23.059 1.00 72.94 923 PHE A O 1
ATOM 7245 N N . GLU A 1 924 ? 39.358 -11.633 -22.261 1.00 78.94 924 GLU A N 1
ATOM 7246 C CA . GLU A 1 924 ? 39.096 -11.881 -20.851 1.00 78.94 924 GLU A CA 1
ATOM 7247 C C . GLU A 1 924 ? 37.961 -10.945 -20.444 1.00 78.94 924 GLU A C 1
ATOM 7249 O O . GLU A 1 924 ? 38.091 -9.728 -20.560 1.00 78.94 924 GLU A O 1
ATOM 7254 N N . TYR A 1 925 ? 36.828 -11.513 -20.033 1.00 77.38 925 TYR A N 1
ATOM 7255 C CA . TYR A 1 925 ? 35.601 -10.748 -19.818 1.00 77.38 925 TYR A CA 1
ATOM 7256 C C . TYR A 1 925 ? 35.800 -9.626 -18.786 1.00 77.38 925 TYR A C 1
ATOM 7258 O O . TYR A 1 925 ? 35.513 -8.479 -19.101 1.00 77.38 925 TYR A O 1
ATOM 7266 N N . GLU A 1 926 ? 36.430 -9.904 -17.641 1.00 80.25 926 GLU A N 1
ATOM 7267 C CA . GLU A 1 926 ? 36.693 -8.882 -16.613 1.00 80.25 926 GLU A CA 1
ATOM 7268 C C . GLU A 1 926 ? 37.572 -7.720 -17.087 1.00 80.25 926 GLU A C 1
ATOM 7270 O O . GLU A 1 926 ? 37.350 -6.574 -16.706 1.00 80.25 926 GLU A O 1
ATOM 7275 N N . SER A 1 927 ? 38.562 -7.970 -17.949 1.00 78.62 927 SER A N 1
ATOM 7276 C CA . SER A 1 927 ? 39.413 -6.890 -18.468 1.00 78.62 927 SER A CA 1
ATOM 7277 C C . SER A 1 927 ? 38.730 -6.098 -19.586 1.00 78.62 927 SER A C 1
ATOM 7279 O O . SER A 1 927 ? 38.970 -4.896 -19.748 1.00 78.62 927 SER A O 1
ATOM 7281 N N . ALA A 1 928 ? 37.873 -6.772 -20.356 1.00 79.25 928 ALA A N 1
ATOM 7282 C CA . ALA A 1 928 ? 37.106 -6.214 -21.458 1.00 79.25 928 ALA A CA 1
ATOM 7283 C C . ALA A 1 928 ? 35.842 -5.478 -21.013 1.00 79.25 928 ALA A C 1
ATOM 7285 O O . ALA A 1 928 ? 35.337 -4.626 -21.738 1.00 79.25 928 ALA A O 1
ATOM 7286 N N . CYS A 1 929 ? 35.333 -5.809 -19.844 1.00 83.69 929 CYS A N 1
ATOM 7287 C CA . CYS A 1 929 ? 34.090 -5.303 -19.311 1.00 83.69 929 CYS A CA 1
ATOM 7288 C C . CYS A 1 929 ? 34.262 -5.024 -17.828 1.00 83.69 929 CYS A C 1
ATOM 7290 O O . CYS A 1 929 ? 33.526 -5.626 -17.083 1.00 83.69 929 CYS A O 1
ATOM 7292 N N . PRO A 1 930 ? 35.213 -4.206 -17.351 1.00 83.06 930 PRO A N 1
ATOM 7293 C CA . PRO A 1 930 ? 35.416 -4.018 -15.912 1.00 83.06 930 PRO A CA 1
ATOM 7294 C C . PRO A 1 930 ? 34.133 -3.524 -15.231 1.00 83.06 930 PRO A C 1
ATOM 7296 O O . PRO A 1 930 ? 33.389 -2.749 -15.830 1.00 83.06 930 PRO A O 1
ATOM 7299 N N . SER A 1 931 ? 33.865 -3.992 -14.009 1.00 81.38 931 SER A N 1
ATOM 7300 C CA . SER A 1 931 ? 32.779 -3.437 -13.192 1.00 81.38 931 SER A CA 1
ATOM 7301 C C . SER A 1 931 ? 33.066 -1.956 -12.936 1.00 81.38 931 SER A C 1
ATOM 7303 O O . SER A 1 931 ? 34.226 -1.574 -12.741 1.00 81.38 931 SER A O 1
ATOM 7305 N N . ASN A 1 932 ? 32.025 -1.119 -12.934 1.00 81.81 932 ASN A N 1
ATOM 7306 C CA . ASN A 1 932 ? 32.160 0.271 -12.494 1.00 81.81 932 ASN A CA 1
ATOM 7307 C C . ASN A 1 932 ? 32.333 0.378 -10.966 1.00 81.81 932 ASN A C 1
ATOM 7309 O O . ASN A 1 932 ? 32.595 1.467 -10.452 1.00 81.81 932 ASN A O 1
ATOM 7313 N N . TYR A 1 933 ? 32.234 -0.745 -10.247 1.00 75.44 933 TYR A N 1
ATOM 7314 C CA . TYR A 1 933 ? 32.356 -0.842 -8.800 1.00 75.44 933 TYR A CA 1
ATOM 7315 C C . TYR A 1 933 ? 33.665 -1.533 -8.405 1.00 75.44 933 TYR A C 1
ATOM 7317 O O . TYR A 1 933 ? 34.104 -2.520 -8.996 1.00 75.44 933 TYR A O 1
ATOM 7325 N N . THR A 1 934 ? 34.330 -0.995 -7.382 1.00 55.22 934 THR A N 1
ATOM 7326 C CA . THR A 1 934 ? 35.626 -1.481 -6.893 1.00 55.22 934 THR A CA 1
ATOM 7327 C C . THR A 1 934 ? 35.459 -2.738 -6.036 1.00 55.22 934 THR A C 1
ATOM 7329 O O . THR A 1 934 ? 35.653 -2.687 -4.822 1.00 55.22 934 THR A O 1
ATOM 7332 N N . VAL A 1 935 ? 35.098 -3.874 -6.632 1.00 50.25 935 VAL A N 1
ATOM 7333 C CA . VAL A 1 935 ? 35.082 -5.164 -5.923 1.00 50.25 935 VAL A CA 1
ATOM 7334 C C . VAL A 1 935 ? 36.125 -6.093 -6.542 1.00 50.25 935 VAL A C 1
ATOM 7336 O O . VAL A 1 935 ? 36.179 -6.287 -7.750 1.00 50.25 935 VAL A O 1
ATOM 7339 N N . ASN A 1 936 ? 37.015 -6.619 -5.697 1.00 39.19 936 ASN A N 1
ATOM 7340 C CA . ASN A 1 936 ? 38.177 -7.428 -6.083 1.00 39.19 936 ASN A CA 1
ATOM 7341 C C . ASN A 1 936 ? 37.860 -8.904 -6.399 1.00 39.19 936 ASN A C 1
ATOM 7343 O O . ASN A 1 936 ? 38.806 -9.667 -6.557 1.00 39.19 936 ASN A O 1
ATOM 7347 N N . ASP A 1 937 ? 36.598 -9.320 -6.501 1.00 41.53 937 ASP A N 1
ATOM 7348 C CA . ASP A 1 937 ? 36.244 -10.714 -6.793 1.00 41.53 937 ASP A CA 1
ATOM 7349 C C . ASP A 1 937 ? 35.049 -10.777 -7.758 1.00 41.53 937 ASP A C 1
ATOM 7351 O O . ASP A 1 937 ? 34.020 -10.151 -7.522 1.00 41.53 937 ASP A O 1
ATOM 7355 N N . ASP A 1 938 ? 35.245 -11.518 -8.853 1.00 40.19 938 ASP A N 1
ATOM 7356 C CA . ASP A 1 938 ? 34.270 -12.088 -9.792 1.00 40.19 938 ASP A CA 1
ATOM 7357 C C . ASP A 1 938 ? 32.969 -11.293 -10.011 1.00 40.19 938 ASP A C 1
ATOM 7359 O O . ASP A 1 938 ? 31.861 -11.804 -9.832 1.00 40.19 938 ASP A O 1
ATOM 7363 N N . GLY A 1 939 ? 33.093 -10.048 -10.480 1.00 36.91 939 GLY A N 1
ATOM 7364 C CA . GLY A 1 939 ? 31.972 -9.366 -11.112 1.00 36.91 939 GLY A CA 1
ATOM 7365 C C . GLY A 1 939 ? 31.460 -10.248 -12.250 1.00 36.91 939 GLY A C 1
ATOM 7366 O O . GLY A 1 939 ? 32.231 -10.739 -13.064 1.00 36.91 939 GLY A O 1
ATOM 7367 N N . GLY A 1 940 ? 30.158 -10.461 -12.364 1.00 38.03 940 GLY A N 1
ATOM 7368 C CA . GLY A 1 940 ? 29.637 -11.338 -13.412 1.00 38.03 940 GLY A CA 1
ATOM 7369 C C . GLY A 1 940 ? 28.251 -11.861 -13.116 1.00 38.03 940 GLY A C 1
ATOM 7370 O O . GLY A 1 940 ? 28.028 -13.054 -13.264 1.00 38.03 940 GLY A O 1
ATOM 7371 N N . GLY A 1 941 ? 27.341 -11.003 -12.648 1.00 41.22 941 GLY A N 1
ATOM 7372 C CA . GLY A 1 941 ? 25.918 -11.331 -12.485 1.00 41.22 941 GLY A CA 1
ATOM 7373 C C . GLY A 1 941 ? 25.587 -12.491 -11.535 1.00 41.22 941 GLY A C 1
ATOM 7374 O O . GLY A 1 941 ? 24.421 -12.815 -11.365 1.00 41.22 941 GLY A O 1
ATOM 7375 N N . THR A 1 942 ? 26.577 -13.108 -10.891 1.00 41.59 942 THR A N 1
ATOM 7376 C CA . THR A 1 942 ? 26.399 -14.068 -9.804 1.00 41.59 942 THR A CA 1
ATOM 7377 C C . THR A 1 942 ? 27.096 -13.521 -8.573 1.00 41.59 942 THR A C 1
ATOM 7379 O O . THR A 1 942 ? 28.137 -14.033 -8.162 1.00 41.59 942 THR A O 1
ATOM 7382 N N . HIS A 1 943 ? 26.551 -12.453 -7.993 1.00 45.22 943 HIS A N 1
ATOM 7383 C CA . HIS A 1 943 ? 26.927 -12.109 -6.629 1.00 45.22 943 HIS A CA 1
ATOM 7384 C C . HIS A 1 943 ? 26.422 -13.243 -5.728 1.00 45.22 943 HIS A C 1
ATOM 7386 O O . HIS A 1 943 ? 25.234 -13.350 -5.448 1.00 45.22 943 HIS A O 1
ATOM 7392 N N . THR A 1 944 ? 27.313 -14.150 -5.324 1.00 37.41 944 THR A N 1
ATOM 7393 C CA . THR A 1 944 ? 27.089 -14.931 -4.104 1.00 37.41 944 THR A CA 1
ATOM 7394 C C . THR A 1 944 ? 27.258 -13.987 -2.909 1.00 37.41 944 THR A C 1
ATOM 7396 O O . THR A 1 944 ? 28.219 -13.209 -2.927 1.00 37.41 944 THR A O 1
ATOM 7399 N N . PRO A 1 945 ? 26.379 -14.037 -1.890 1.00 33.56 945 PRO A N 1
ATOM 7400 C CA . PRO A 1 945 ? 26.342 -13.043 -0.820 1.00 33.56 945 PRO A CA 1
ATOM 7401 C C . PRO A 1 945 ? 27.655 -13.057 -0.037 1.00 33.56 945 PRO A C 1
ATOM 7403 O O . PRO A 1 945 ? 27.983 -14.038 0.636 1.00 33.56 945 PRO A O 1
ATOM 7406 N N . HIS A 1 946 ? 28.442 -11.985 -0.133 1.00 32.00 946 HIS A N 1
ATOM 7407 C CA . HIS A 1 946 ? 29.610 -11.768 0.715 1.00 32.00 946 HIS A CA 1
ATOM 7408 C C . HIS A 1 946 ? 29.726 -10.289 1.098 1.00 32.00 946 HIS A C 1
ATOM 7410 O O . HIS A 1 946 ? 30.225 -9.474 0.328 1.00 32.00 946 HIS A O 1
ATOM 7416 N N . LEU A 1 947 ? 29.301 -10.001 2.335 1.00 34.38 947 LEU A N 1
ATOM 7417 C CA . LEU A 1 947 ? 29.788 -8.979 3.270 1.00 34.38 947 LEU A CA 1
ATOM 7418 C C . LEU A 1 947 ? 30.635 -7.855 2.654 1.00 34.38 947 LEU A C 1
ATOM 7420 O O . LEU A 1 947 ? 31.853 -7.983 2.477 1.00 34.38 947 LEU A O 1
ATOM 7424 N N . HIS A 1 948 ? 29.987 -6.708 2.465 1.00 34.50 948 HIS A N 1
ATOM 7425 C CA . HIS A 1 948 ? 30.606 -5.423 2.167 1.00 34.50 948 HIS A CA 1
ATOM 7426 C C . HIS A 1 948 ? 31.626 -5.057 3.273 1.00 34.50 948 HIS A C 1
ATOM 7428 O O . HIS A 1 948 ? 31.278 -4.560 4.344 1.00 34.50 948 HIS A O 1
ATOM 7434 N N . LYS A 1 949 ? 32.922 -5.331 3.059 1.00 34.25 949 LYS A N 1
ATOM 7435 C CA . LYS A 1 949 ? 34.001 -4.844 3.937 1.00 34.25 949 LYS A CA 1
ATOM 7436 C C . LYS A 1 949 ? 34.480 -3.475 3.465 1.00 34.25 949 LYS A C 1
ATOM 7438 O O . LYS A 1 949 ? 35.098 -3.365 2.413 1.00 34.25 949 LYS A O 1
ATOM 7443 N N . SER A 1 950 ? 34.267 -2.472 4.313 1.00 36.25 950 SER A N 1
ATOM 7444 C CA . SER A 1 950 ? 34.743 -1.092 4.166 1.00 36.25 950 SER A CA 1
ATOM 7445 C C . SER A 1 950 ? 36.256 -0.995 3.892 1.00 36.25 950 SER A C 1
ATOM 7447 O O . SER A 1 950 ? 37.053 -1.534 4.671 1.00 36.25 950 SER A O 1
ATOM 7449 N N . TYR A 1 951 ? 36.667 -0.222 2.882 1.00 36.25 951 TYR A N 1
ATOM 7450 C CA . TYR A 1 951 ? 38.057 0.219 2.681 1.00 36.25 951 TYR A CA 1
ATOM 7451 C C . TYR A 1 951 ? 38.156 1.755 2.776 1.00 36.25 951 TYR A C 1
ATOM 7453 O O . TYR A 1 951 ? 37.430 2.464 2.099 1.00 36.25 951 TYR A O 1
ATOM 7461 N N . LYS A 1 952 ? 39.055 2.268 3.637 1.00 42.88 952 LYS A N 1
ATOM 7462 C CA . LYS A 1 952 ? 39.073 3.666 4.141 1.00 42.88 952 LYS A CA 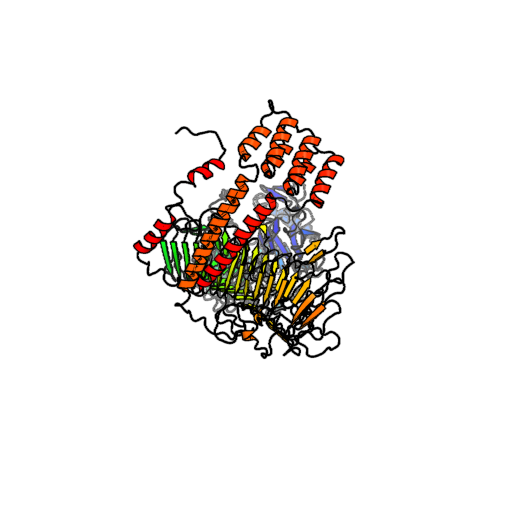1
ATOM 7463 C C . LYS A 1 952 ? 40.295 4.532 3.748 1.00 42.88 952 LYS A C 1
ATOM 7465 O O . LYS A 1 952 ? 40.503 5.562 4.371 1.00 42.88 952 LYS A O 1
ATOM 7470 N N . ALA A 1 953 ? 41.173 4.133 2.817 1.00 37.19 953 ALA A N 1
ATOM 7471 C CA . ALA A 1 953 ? 42.489 4.804 2.684 1.00 37.19 953 ALA A CA 1
ATOM 7472 C C . ALA A 1 953 ? 42.804 5.505 1.345 1.00 37.19 953 ALA A C 1
ATOM 7474 O O . ALA A 1 953 ? 43.573 6.464 1.367 1.00 37.19 953 ALA A O 1
ATOM 7475 N N . ASP A 1 954 ? 42.236 5.087 0.210 1.00 45.88 954 ASP A N 1
ATOM 7476 C CA . ASP A 1 954 ? 42.479 5.746 -1.093 1.00 45.88 954 ASP A CA 1
ATOM 7477 C C . ASP A 1 954 ? 41.364 6.744 -1.486 1.00 45.88 954 ASP A C 1
ATOM 7479 O O . ASP A 1 954 ? 41.547 7.553 -2.396 1.00 45.88 954 ASP A O 1
ATOM 7483 N N . ASP A 1 955 ? 40.247 6.752 -0.748 1.00 53.97 955 ASP A N 1
ATOM 7484 C CA . ASP A 1 955 ? 39.001 7.452 -1.099 1.00 53.97 955 ASP A CA 1
ATOM 7485 C C . ASP A 1 955 ? 39.043 8.972 -0.826 1.00 53.97 955 ASP A C 1
ATOM 7487 O O . ASP A 1 955 ? 38.474 9.782 -1.557 1.00 53.97 955 ASP A O 1
ATOM 7491 N N . GLU A 1 956 ? 39.820 9.405 0.169 1.00 48.50 956 GLU A N 1
ATOM 7492 C CA . GLU A 1 956 ? 39.850 10.800 0.637 1.00 48.50 956 GLU A CA 1
ATOM 7493 C C . GLU A 1 956 ? 40.480 11.770 -0.391 1.00 48.50 956 GLU A C 1
ATOM 7495 O O . GLU A 1 956 ? 40.068 12.927 -0.542 1.00 48.50 956 GLU A O 1
ATOM 7500 N N . ARG A 1 957 ? 41.463 11.290 -1.168 1.00 54.72 957 ARG A N 1
ATOM 7501 C CA . ARG A 1 957 ? 42.143 12.091 -2.202 1.00 54.72 957 ARG A CA 1
ATOM 7502 C C . ARG A 1 957 ? 41.279 12.287 -3.447 1.00 54.72 957 ARG A C 1
ATOM 7504 O O . ARG A 1 957 ? 41.402 13.310 -4.118 1.00 54.72 957 ARG A O 1
ATOM 7511 N N . GLU A 1 958 ? 40.433 11.312 -3.749 1.00 55.56 958 GLU A N 1
ATOM 7512 C CA . GLU A 1 958 ? 39.537 11.316 -4.903 1.00 55.56 958 GLU A CA 1
ATOM 7513 C C . GLU A 1 958 ? 38.231 12.056 -4.580 1.00 55.56 958 GLU A C 1
ATOM 7515 O O . GLU A 1 958 ? 37.791 12.886 -5.373 1.00 55.56 958 GLU A O 1
ATOM 7520 N N . ARG A 1 959 ? 37.713 11.911 -3.352 1.00 59.34 959 ARG A N 1
ATOM 7521 C CA . ARG A 1 959 ? 36.641 12.746 -2.786 1.00 59.34 959 ARG A CA 1
ATOM 7522 C C . ARG A 1 959 ? 36.949 14.240 -2.888 1.00 59.34 959 ARG A C 1
ATOM 7524 O O . ARG A 1 959 ? 36.131 15.005 -3.388 1.00 59.34 959 ARG A O 1
ATOM 7531 N N . THR A 1 960 ? 38.158 14.643 -2.488 1.00 67.94 960 THR A N 1
ATOM 7532 C CA . THR A 1 960 ? 38.606 16.045 -2.590 1.00 67.94 960 THR A CA 1
ATOM 7533 C C . THR A 1 960 ? 38.601 16.543 -4.047 1.00 67.94 960 THR A C 1
ATOM 7535 O O . THR A 1 960 ? 38.366 17.726 -4.300 1.00 67.94 960 THR A O 1
ATOM 7538 N N . SER A 1 961 ? 38.840 15.657 -5.024 1.00 67.19 961 SER A N 1
ATOM 7539 C CA . SER A 1 961 ? 38.758 15.997 -6.452 1.00 67.19 961 SER A CA 1
ATOM 7540 C C . SER A 1 961 ? 37.312 16.229 -6.885 1.00 67.19 961 SER A C 1
ATOM 7542 O O . SER A 1 961 ? 37.023 17.274 -7.454 1.00 67.19 961 SER A O 1
ATOM 7544 N N . ILE A 1 962 ? 36.398 15.319 -6.536 1.00 62.81 962 ILE A N 1
ATOM 7545 C CA . ILE A 1 962 ? 34.974 15.405 -6.901 1.00 62.81 962 ILE A CA 1
ATOM 7546 C C . ILE A 1 962 ? 34.310 16.632 -6.257 1.00 62.81 962 ILE A C 1
ATOM 7548 O O . ILE A 1 962 ? 33.565 17.358 -6.909 1.00 62.81 962 ILE A O 1
ATOM 7552 N N . GLU A 1 963 ? 34.615 16.926 -4.988 1.00 67.19 963 GLU A N 1
ATOM 7553 C CA . GLU A 1 963 ? 34.136 18.146 -4.319 1.00 67.19 963 GLU A CA 1
ATOM 7554 C C . GLU A 1 963 ? 34.644 19.416 -5.024 1.00 67.19 963 GLU A C 1
ATOM 7556 O O . GLU A 1 963 ? 33.912 20.404 -5.144 1.00 67.19 963 GLU A O 1
ATOM 7561 N N . THR A 1 964 ? 35.879 19.382 -5.539 1.00 75.12 964 THR A N 1
ATOM 7562 C CA . THR A 1 964 ? 36.440 20.476 -6.342 1.00 75.12 964 THR A CA 1
ATOM 7563 C C . THR A 1 964 ? 35.712 20.610 -7.680 1.00 75.12 964 THR A C 1
ATOM 7565 O O . THR A 1 964 ? 35.405 21.735 -8.073 1.00 75.12 964 THR A O 1
ATOM 7568 N N . ASP A 1 965 ? 35.386 19.503 -8.345 1.00 72.31 965 ASP A N 1
ATOM 7569 C CA . ASP A 1 965 ? 34.685 19.491 -9.634 1.00 72.31 965 ASP A CA 1
ATOM 7570 C C . ASP A 1 965 ? 33.241 20.006 -9.492 1.00 72.31 965 ASP A C 1
ATOM 7572 O O . ASP A 1 965 ? 32.853 20.931 -10.208 1.00 72.31 965 ASP A O 1
ATOM 7576 N N . ILE A 1 966 ? 32.500 19.568 -8.462 1.00 66.56 966 ILE A N 1
ATOM 7577 C CA . ILE A 1 966 ? 31.173 20.117 -8.112 1.00 66.56 966 ILE A CA 1
ATOM 7578 C C . ILE A 1 966 ? 31.252 21.627 -7.884 1.00 66.56 966 ILE A C 1
ATOM 7580 O O . ILE A 1 966 ? 30.376 22.382 -8.314 1.00 66.56 966 ILE A O 1
ATOM 7584 N N . TYR A 1 967 ? 32.285 22.090 -7.180 1.00 73.12 967 TYR A N 1
ATOM 7585 C CA . TYR A 1 967 ? 32.475 23.512 -6.922 1.00 73.12 967 TYR A CA 1
ATOM 7586 C C . TYR A 1 967 ? 32.761 24.298 -8.214 1.00 73.12 967 TYR A C 1
ATOM 7588 O O . TYR A 1 967 ? 32.180 25.367 -8.415 1.00 73.12 967 TYR A O 1
ATOM 7596 N N . GLN A 1 968 ? 33.592 23.770 -9.120 1.00 72.56 968 GLN A N 1
ATOM 7597 C CA . GLN A 1 968 ? 33.840 24.395 -10.426 1.00 72.56 968 GLN A CA 1
ATOM 7598 C C . GLN A 1 968 ? 32.582 24.413 -11.302 1.00 72.56 968 GLN A C 1
ATOM 7600 O O . GLN A 1 968 ? 32.282 25.442 -11.908 1.00 72.56 968 GLN A O 1
ATOM 7605 N N . GLU A 1 969 ? 31.807 23.328 -11.326 1.00 75.25 969 GLU A N 1
ATOM 7606 C CA . GLU A 1 969 ? 30.565 23.250 -12.098 1.00 75.25 969 GLU A CA 1
ATOM 7607 C C . GLU A 1 969 ? 29.474 24.163 -11.532 1.00 75.25 969 GLU A C 1
ATOM 7609 O O . GLU A 1 969 ? 28.718 24.764 -12.292 1.00 75.25 969 GLU A O 1
ATOM 7614 N N . ARG A 1 970 ? 29.431 24.382 -10.212 1.00 72.12 970 ARG A N 1
ATOM 7615 C CA . ARG A 1 970 ? 28.559 25.402 -9.604 1.00 72.12 970 ARG A CA 1
ATOM 7616 C C . ARG A 1 970 ? 28.955 26.817 -10.011 1.00 72.12 970 ARG A C 1
ATOM 7618 O O . ARG A 1 970 ? 28.077 27.615 -10.326 1.00 72.12 970 ARG A O 1
ATOM 7625 N N . ILE A 1 971 ? 30.251 27.124 -10.065 1.00 80.62 971 ILE A N 1
ATOM 7626 C CA . ILE A 1 971 ? 30.733 28.409 -10.598 1.00 80.62 971 ILE A CA 1
ATOM 7627 C C . ILE A 1 971 ? 30.352 28.551 -12.077 1.00 80.62 971 ILE A C 1
ATOM 7629 O O . ILE A 1 971 ? 29.908 29.620 -12.496 1.00 80.62 971 ILE A O 1
ATOM 7633 N N . ALA A 1 972 ? 30.498 27.486 -12.867 1.00 74.88 972 ALA A N 1
ATOM 7634 C CA . ALA A 1 972 ? 30.128 27.481 -14.278 1.00 74.88 972 ALA A CA 1
ATOM 7635 C C . ALA A 1 972 ? 28.612 27.642 -14.481 1.00 74.88 972 ALA A C 1
ATOM 7637 O O . ALA A 1 972 ? 28.202 28.404 -15.353 1.00 74.88 972 ALA A O 1
ATOM 7638 N N . LEU A 1 973 ? 27.786 26.998 -13.649 1.00 76.88 973 LEU A N 1
ATOM 7639 C CA . LEU A 1 973 ? 26.331 27.149 -13.634 1.00 76.88 973 LEU A CA 1
ATOM 7640 C C . LEU A 1 973 ? 25.922 28.589 -13.320 1.00 76.88 973 LEU A C 1
ATOM 7642 O O . LEU A 1 973 ? 25.103 29.155 -14.038 1.00 76.88 973 LEU A O 1
ATOM 7646 N N . GLU A 1 974 ? 26.495 29.197 -12.281 1.00 73.50 974 GLU A N 1
ATOM 7647 C CA . GLU A 1 974 ? 26.214 30.598 -11.950 1.00 73.50 974 GLU A CA 1
ATOM 7648 C C . GLU A 1 974 ? 26.699 31.544 -13.058 1.00 73.50 974 GLU A C 1
ATOM 7650 O O . GLU A 1 974 ? 26.003 32.490 -13.422 1.00 73.50 974 GLU A O 1
ATOM 7655 N N . GLY A 1 975 ? 27.829 31.237 -13.701 1.00 77.81 975 GLY A N 1
ATOM 7656 C CA . GLY A 1 975 ? 28.273 31.932 -14.910 1.00 77.81 975 GLY A CA 1
ATOM 7657 C C . GLY A 1 975 ? 27.291 31.799 -16.082 1.00 77.81 975 GLY A C 1
ATOM 7658 O O . GLY A 1 975 ? 27.027 32.783 -16.773 1.00 77.81 975 GLY A O 1
ATOM 7659 N N . ALA A 1 976 ? 26.723 30.609 -16.295 1.00 72.31 976 ALA A N 1
ATOM 7660 C CA . ALA A 1 976 ? 25.741 30.342 -17.344 1.00 72.31 976 ALA A CA 1
ATOM 7661 C C . ALA A 1 976 ? 24.400 31.040 -17.070 1.00 72.31 976 ALA A C 1
ATOM 7663 O O . ALA A 1 976 ? 23.830 31.633 -17.985 1.00 72.31 976 ALA A O 1
ATOM 7664 N N . LYS A 1 977 ? 23.931 31.050 -15.815 1.00 67.25 977 LYS A N 1
ATOM 7665 C CA . LYS A 1 977 ? 22.739 31.800 -15.386 1.00 67.25 977 LYS A CA 1
ATOM 7666 C C . LYS A 1 977 ? 22.928 33.304 -15.538 1.00 67.25 977 LYS A C 1
ATOM 7668 O O . LYS A 1 977 ? 22.093 33.951 -16.156 1.00 67.25 977 LYS A O 1
ATOM 7673 N N . ALA A 1 978 ? 24.051 33.849 -15.071 1.00 77.56 978 ALA A N 1
ATOM 7674 C CA . ALA A 1 978 ? 24.357 35.267 -15.237 1.00 77.56 978 ALA A CA 1
ATOM 7675 C C . ALA A 1 978 ? 24.440 35.657 -16.723 1.00 77.56 978 ALA A C 1
ATOM 7677 O O . ALA A 1 978 ? 23.967 36.719 -17.125 1.00 77.56 978 ALA A O 1
ATOM 7678 N N . LEU A 1 979 ? 25.007 34.789 -17.570 1.00 81.31 979 LEU A N 1
ATOM 7679 C CA . LEU A 1 979 ? 25.030 35.002 -19.016 1.00 81.31 979 LEU A CA 1
ATOM 7680 C C . LEU A 1 979 ? 23.625 34.932 -19.629 1.00 81.31 979 LEU A C 1
ATOM 7682 O O . LEU A 1 979 ? 23.317 35.739 -20.506 1.00 81.31 979 LEU A O 1
ATOM 7686 N N . TYR A 1 980 ? 22.778 34.007 -19.173 1.00 82.88 980 TYR A N 1
ATOM 7687 C CA . TYR A 1 980 ? 21.375 33.915 -19.573 1.00 82.88 980 TYR A CA 1
ATOM 7688 C C . TYR A 1 980 ? 20.609 35.186 -19.204 1.00 82.88 980 TYR A C 1
ATOM 7690 O O . TYR A 1 980 ? 19.976 35.771 -20.075 1.00 82.88 980 TYR A O 1
ATOM 7698 N N . GLU A 1 981 ? 20.748 35.683 -17.977 1.00 76.06 981 GLU A N 1
ATOM 7699 C CA . GLU A 1 981 ? 20.112 36.925 -17.520 1.00 76.06 981 GLU A CA 1
ATOM 7700 C C . GLU A 1 981 ? 20.607 38.163 -18.275 1.00 76.06 981 GLU A C 1
ATOM 7702 O O . GLU A 1 981 ? 19.824 39.059 -18.573 1.00 76.06 981 GLU A O 1
ATOM 7707 N N . LEU A 1 982 ? 21.892 38.218 -18.637 1.00 83.44 982 LEU A N 1
ATOM 7708 C CA . LEU A 1 982 ? 22.447 39.312 -19.442 1.00 83.44 982 LEU A CA 1
ATOM 7709 C C . LEU A 1 982 ? 22.047 39.237 -20.922 1.00 83.44 982 LEU A C 1
ATOM 7711 O O . LEU A 1 982 ? 22.072 40.259 -21.609 1.00 83.44 982 LEU A O 1
ATOM 7715 N N . THR A 1 983 ? 21.737 38.043 -21.430 1.00 83.69 983 THR A N 1
ATOM 7716 C CA . THR A 1 983 ? 21.446 37.812 -22.853 1.00 83.69 983 THR A CA 1
ATOM 7717 C C . THR A 1 983 ? 19.951 37.859 -23.139 1.00 83.69 983 THR A C 1
ATOM 7719 O O . THR A 1 983 ? 19.542 38.455 -24.133 1.00 83.69 983 THR A O 1
ATOM 7722 N N . VAL A 1 984 ? 19.129 37.255 -22.283 1.00 86.56 984 VAL A N 1
ATOM 7723 C CA . VAL A 1 984 ? 17.671 37.302 -22.388 1.00 86.56 984 VAL A CA 1
ATOM 7724 C C . VAL A 1 984 ? 17.180 38.640 -21.858 1.00 86.56 984 VAL A C 1
ATOM 7726 O O . VAL A 1 984 ? 17.636 39.115 -20.822 1.00 86.56 984 VAL A O 1
ATOM 7729 N N . ASP A 1 985 ? 16.300 39.294 -22.612 1.00 88.56 985 ASP A N 1
ATOM 7730 C CA . ASP A 1 985 ? 15.835 40.661 -22.349 1.00 88.56 985 ASP A CA 1
ATOM 7731 C C . ASP A 1 985 ? 16.976 41.708 -22.309 1.00 88.56 985 ASP A C 1
ATOM 7733 O O . ASP A 1 985 ? 16.765 42.850 -21.895 1.00 88.56 985 ASP A O 1
ATOM 7737 N N . HIS A 1 986 ? 18.199 41.332 -22.716 1.00 86.31 986 HIS A N 1
ATOM 7738 C CA . HIS A 1 986 ? 19.444 42.078 -22.483 1.00 86.31 986 HIS A CA 1
ATOM 7739 C C . HIS A 1 986 ? 19.630 42.541 -21.016 1.00 86.31 986 HIS A C 1
ATOM 7741 O O . HIS A 1 986 ? 20.164 43.627 -20.777 1.00 86.31 986 HIS A O 1
ATOM 7747 N N . GLY A 1 987 ? 19.149 41.766 -20.034 1.00 83.62 987 GLY A N 1
ATOM 7748 C CA . GLY A 1 987 ? 19.193 42.133 -18.611 1.00 83.62 987 GLY A CA 1
ATOM 7749 C C . GLY A 1 987 ? 18.256 43.277 -18.201 1.00 83.62 987 GLY A C 1
ATOM 7750 O O . GLY A 1 987 ? 18.331 43.757 -17.074 1.00 83.62 987 GLY A O 1
ATOM 7751 N N . GLU A 1 988 ? 17.359 43.721 -19.086 1.00 89.62 988 GLU A N 1
ATOM 7752 C CA . GLU A 1 988 ? 16.456 44.862 -18.870 1.00 89.62 988 GLU A CA 1
ATOM 7753 C C . GLU A 1 988 ? 14.989 44.427 -18.705 1.00 89.62 988 GLU A C 1
ATOM 7755 O O . GLU A 1 988 ? 14.068 45.199 -18.963 1.00 89.62 988 GLU A O 1
ATOM 7760 N N . LYS A 1 989 ? 14.741 43.191 -18.252 1.00 90.00 989 LYS A N 1
ATOM 7761 C CA . LYS A 1 989 ? 13.393 42.603 -18.136 1.00 90.00 989 LYS A CA 1
ATOM 7762 C C . LYS A 1 989 ? 12.374 43.531 -17.461 1.00 90.00 989 LYS A C 1
ATOM 7764 O O . LYS A 1 989 ? 11.291 43.744 -17.997 1.00 90.00 989 LYS A O 1
ATOM 7769 N N . LEU A 1 990 ? 12.720 44.113 -16.309 1.00 87.56 990 LEU A N 1
ATOM 7770 C CA . LEU A 1 990 ? 11.825 45.017 -15.571 1.00 87.56 990 LEU A CA 1
ATOM 7771 C C . LEU A 1 990 ? 11.501 46.299 -16.353 1.00 87.56 990 LEU A C 1
ATOM 7773 O O . LEU A 1 990 ? 10.358 46.753 -16.327 1.00 87.56 990 LEU A O 1
ATOM 7777 N N . ASP A 1 991 ? 12.477 46.849 -17.076 1.00 87.88 991 ASP A N 1
ATOM 7778 C CA . ASP A 1 991 ? 12.286 48.043 -17.901 1.00 87.88 991 ASP A CA 1
ATOM 7779 C C . ASP A 1 991 ? 11.440 47.725 -19.143 1.00 87.88 991 ASP A C 1
ATOM 7781 O O . ASP A 1 991 ? 10.603 48.535 -19.544 1.00 87.88 991 ASP A O 1
ATOM 7785 N N . LEU A 1 992 ? 11.590 46.526 -19.719 1.00 91.06 992 LEU A N 1
ATOM 7786 C CA . LEU A 1 992 ? 10.748 46.051 -20.819 1.00 91.06 992 LEU A CA 1
ATOM 7787 C C . LEU A 1 992 ? 9.299 45.842 -20.379 1.00 91.06 992 LEU A C 1
ATOM 7789 O O . LEU A 1 992 ? 8.392 46.316 -21.063 1.00 91.06 992 LEU A O 1
ATOM 7793 N N . LEU A 1 993 ? 9.068 45.195 -19.232 1.00 91.25 993 LEU A N 1
ATOM 7794 C CA . LEU A 1 993 ? 7.722 45.021 -18.674 1.00 91.25 993 LEU A CA 1
ATOM 7795 C C . LEU A 1 993 ? 7.070 46.380 -18.377 1.00 91.25 993 LEU A C 1
ATOM 7797 O O . LEU A 1 993 ? 5.926 46.613 -18.770 1.00 91.25 993 LEU A O 1
ATOM 7801 N N . ALA A 1 994 ? 7.817 47.317 -17.783 1.00 87.81 994 ALA A N 1
ATOM 7802 C CA . ALA A 1 994 ? 7.339 48.678 -17.549 1.00 87.81 994 ALA A CA 1
ATOM 7803 C C . ALA A 1 994 ? 7.001 49.410 -18.862 1.00 87.81 994 ALA A C 1
ATOM 7805 O O . ALA A 1 994 ? 5.953 50.049 -18.956 1.00 87.81 994 ALA A O 1
ATOM 7806 N N . ALA A 1 995 ? 7.838 49.276 -19.896 1.00 86.44 995 ALA A N 1
ATOM 7807 C CA . ALA A 1 995 ? 7.610 49.887 -21.206 1.00 86.44 995 ALA A CA 1
ATOM 7808 C C . ALA A 1 995 ? 6.397 49.292 -21.947 1.00 86.44 995 ALA A C 1
ATOM 7810 O O . ALA A 1 995 ? 5.694 50.014 -22.659 1.00 86.44 995 ALA A O 1
ATOM 7811 N N . ILE A 1 996 ? 6.121 47.993 -21.779 1.00 89.75 996 ILE A N 1
ATOM 7812 C CA . ILE A 1 996 ? 4.919 47.346 -22.326 1.00 89.75 996 ILE A CA 1
ATOM 7813 C C . ILE A 1 996 ? 3.661 47.893 -21.633 1.00 89.75 996 ILE A C 1
ATOM 7815 O O . ILE A 1 996 ? 2.683 48.229 -22.313 1.00 89.75 996 ILE A O 1
ATOM 7819 N N . GLN A 1 997 ? 3.713 48.037 -20.305 1.00 85.25 997 GLN A N 1
ATOM 7820 C CA . GLN A 1 997 ? 2.613 48.517 -19.463 1.00 85.25 997 GLN A CA 1
ATOM 7821 C C . GLN A 1 997 ? 2.379 50.038 -19.548 1.00 85.25 997 GLN A C 1
ATOM 7823 O O . GLN A 1 997 ? 1.331 50.525 -19.118 1.00 85.25 997 GLN A O 1
ATOM 7828 N N . GLU A 1 998 ? 3.296 50.814 -20.135 1.00 81.31 998 GLU A N 1
ATOM 7829 C CA . GLU A 1 998 ? 3.124 52.258 -20.316 1.00 81.31 998 GLU A CA 1
ATOM 7830 C C . GLU A 1 998 ? 2.169 52.560 -21.493 1.00 81.31 998 GLU A C 1
ATOM 7832 O O . GLU A 1 998 ? 2.524 52.582 -22.676 1.00 81.31 998 GLU A O 1
ATOM 7837 N N . THR A 1 999 ? 0.893 52.771 -21.166 1.00 63.28 999 THR A N 1
ATOM 7838 C CA . THR A 1 999 ? -0.217 52.769 -22.137 1.00 63.28 999 THR A CA 1
ATOM 7839 C C . THR A 1 999 ? -0.445 54.088 -22.895 1.00 63.28 999 THR A C 1
ATOM 7841 O O . THR A 1 999 ? -1.254 54.113 -23.823 1.00 63.28 999 THR A O 1
ATOM 7844 N N . MET A 1 1000 ? 0.249 55.191 -22.561 1.00 58.31 1000 MET A N 1
ATOM 7845 C CA . MET A 1 1000 ? -0.049 56.529 -23.125 1.00 58.31 1000 MET A CA 1
ATOM 7846 C C . MET A 1 1000 ? 1.077 57.222 -23.915 1.00 58.31 1000 MET A C 1
ATOM 7848 O O . MET A 1 1000 ? 0.818 58.269 -24.512 1.00 58.31 1000 MET A O 1
ATOM 7852 N N . THR A 1 1001 ? 2.294 56.676 -23.970 1.00 64.31 1001 THR A N 1
ATOM 7853 C CA . THR A 1 1001 ? 3.468 57.367 -24.553 1.00 64.31 1001 THR A CA 1
ATOM 7854 C C . THR A 1 1001 ? 4.192 56.575 -25.644 1.00 64.31 1001 THR A C 1
ATOM 7856 O O . THR A 1 1001 ? 4.767 57.201 -26.531 1.00 64.31 1001 THR A O 1
ATOM 7859 N N . VAL A 1 1002 ? 4.120 55.238 -25.643 1.00 78.81 1002 VAL A N 1
ATOM 7860 C CA . VAL A 1 1002 ? 4.882 54.383 -26.571 1.00 78.81 1002 VAL A CA 1
ATOM 7861 C C . VAL A 1 1002 ? 3.984 53.808 -27.670 1.00 78.81 1002 VAL A C 1
ATOM 7863 O O . VAL A 1 1002 ? 3.069 53.014 -27.413 1.00 78.81 1002 VAL A O 1
ATOM 7866 N N . THR A 1 1003 ? 4.242 54.177 -28.926 1.00 87.62 1003 THR A N 1
ATOM 7867 C CA . THR A 1 1003 ? 3.515 53.621 -30.078 1.00 87.62 1003 THR A CA 1
ATOM 7868 C C . THR A 1 1003 ? 3.863 52.145 -30.302 1.00 87.62 1003 THR A C 1
ATOM 7870 O O . THR A 1 1003 ? 4.935 51.675 -29.934 1.00 87.62 1003 THR A O 1
ATOM 7873 N N . SER A 1 1004 ? 2.978 51.381 -30.957 1.00 88.62 1004 SER A N 1
ATOM 7874 C CA . SER A 1 1004 ? 3.255 49.968 -31.275 1.00 88.62 1004 SER A CA 1
ATOM 7875 C C . SER A 1 1004 ? 4.530 49.771 -32.113 1.00 88.62 1004 SER A C 1
ATOM 7877 O O . SER A 1 1004 ? 5.171 48.735 -31.967 1.00 88.62 1004 SER A O 1
ATOM 7879 N N . SER A 1 1005 ? 4.911 50.744 -32.952 1.00 89.06 1005 SER A N 1
ATOM 7880 C CA . SER A 1 1005 ? 6.162 50.686 -33.722 1.00 89.06 1005 SER A CA 1
ATOM 7881 C C . SER A 1 1005 ? 7.385 50.865 -32.825 1.00 89.06 1005 SER A C 1
ATOM 7883 O O . SER A 1 1005 ? 8.328 50.092 -32.947 1.00 89.06 1005 SER A O 1
ATOM 7885 N N . GLU A 1 1006 ? 7.359 51.850 -31.921 1.00 88.69 1006 GLU A N 1
ATOM 7886 C CA . GLU A 1 1006 ? 8.454 52.111 -30.976 1.00 88.69 1006 GLU A CA 1
ATOM 7887 C C . GLU A 1 1006 ? 8.644 50.938 -30.013 1.00 88.69 1006 GLU A C 1
ATOM 7889 O O . GLU A 1 1006 ? 9.773 50.510 -29.787 1.00 88.69 1006 GLU A O 1
ATOM 7894 N N . LEU A 1 1007 ? 7.545 50.354 -29.519 1.00 91.56 1007 LEU A N 1
ATOM 7895 C CA . LEU A 1 1007 ? 7.613 49.167 -28.669 1.00 91.56 1007 LEU A CA 1
ATOM 7896 C C . LEU A 1 1007 ? 8.146 47.951 -29.436 1.00 91.56 1007 LEU A C 1
ATOM 7898 O O . LEU A 1 1007 ? 8.964 47.206 -28.912 1.00 91.56 1007 LEU A O 1
ATOM 7902 N N . LYS A 1 1008 ? 7.736 47.764 -30.696 1.00 93.50 1008 LYS A N 1
ATOM 7903 C CA . LYS A 1 1008 ? 8.291 46.704 -31.545 1.00 93.50 1008 LYS A CA 1
ATOM 7904 C C . LYS A 1 1008 ? 9.786 46.893 -31.769 1.00 93.50 1008 LYS A C 1
ATOM 7906 O O . LYS A 1 1008 ? 10.517 45.921 -31.676 1.00 93.50 1008 LYS A O 1
ATOM 7911 N N . ASP A 1 1009 ? 10.251 48.109 -32.058 1.00 91.56 1009 ASP A N 1
ATOM 7912 C CA . ASP A 1 1009 ? 11.683 48.376 -32.245 1.00 91.56 1009 ASP A CA 1
ATOM 7913 C C . ASP A 1 1009 ? 12.473 48.078 -30.962 1.00 91.56 1009 ASP A C 1
ATOM 7915 O O . ASP A 1 1009 ? 13.546 47.481 -31.037 1.00 91.56 1009 ASP A O 1
ATOM 7919 N N . LEU A 1 1010 ? 11.914 48.421 -29.796 1.00 91.94 1010 LEU A N 1
ATOM 7920 C CA . LEU A 1 1010 ? 12.496 48.115 -28.490 1.00 91.94 1010 LEU A CA 1
ATOM 7921 C C . LEU A 1 1010 ? 12.582 46.601 -28.234 1.00 91.94 1010 LEU A C 1
ATOM 7923 O O . LEU A 1 1010 ? 13.672 46.090 -28.001 1.00 91.94 1010 LEU A O 1
ATOM 7927 N N . LEU A 1 1011 ? 11.462 45.879 -28.328 1.00 93.62 1011 LEU A N 1
ATOM 7928 C CA . LEU A 1 1011 ? 11.393 44.432 -28.079 1.00 93.62 1011 LEU A CA 1
ATOM 7929 C C . LEU A 1 1011 ? 12.241 43.632 -29.080 1.00 93.62 1011 LEU A C 1
ATOM 7931 O O . LEU A 1 1011 ? 12.940 42.690 -28.712 1.00 93.62 1011 LEU A O 1
ATOM 7935 N N . TYR A 1 1012 ? 12.250 44.050 -30.345 1.00 90.00 1012 TYR A N 1
ATOM 7936 C CA . TYR A 1 1012 ? 13.070 43.433 -31.386 1.00 90.00 1012 TYR A CA 1
ATOM 7937 C C . TYR A 1 1012 ? 14.571 43.656 -31.139 1.00 90.00 1012 TYR A C 1
ATOM 7939 O O . TYR A 1 1012 ? 15.369 42.744 -31.326 1.00 90.00 1012 TYR A O 1
ATOM 7947 N N . ALA A 1 1013 ? 14.974 44.849 -30.683 1.00 89.62 1013 ALA A N 1
ATOM 7948 C CA . ALA A 1 1013 ? 16.372 45.157 -30.357 1.00 89.62 1013 ALA A CA 1
ATOM 7949 C C . ALA A 1 1013 ? 16.887 44.449 -29.092 1.00 89.62 1013 ALA A C 1
ATOM 7951 O O . ALA A 1 1013 ? 18.095 44.436 -28.853 1.00 89.62 1013 ALA A O 1
ATOM 7952 N N . LYS A 1 1014 ? 15.973 43.907 -28.283 1.00 92.44 1014 LYS A N 1
ATOM 7953 C CA . LYS A 1 1014 ? 16.244 43.252 -26.997 1.00 92.44 1014 LYS A CA 1
ATOM 7954 C C . LYS A 1 1014 ? 15.999 41.743 -27.046 1.00 92.44 1014 LYS A C 1
ATOM 7956 O O . LYS A 1 1014 ? 16.076 41.082 -26.022 1.00 92.44 1014 LYS A O 1
ATOM 7961 N N . SER A 1 1015 ? 15.707 41.211 -28.235 1.00 90.19 1015 SER A N 1
ATOM 7962 C CA . SER A 1 1015 ? 15.548 39.775 -28.457 1.00 90.19 1015 SER A CA 1
ATOM 7963 C C . SER A 1 1015 ? 16.914 39.059 -28.366 1.00 90.19 1015 SER A C 1
ATOM 7965 O O . SER A 1 1015 ? 17.893 39.581 -28.908 1.00 90.19 1015 SER A O 1
ATOM 7967 N N . PRO A 1 1016 ? 17.001 37.866 -27.744 1.00 93.19 1016 PRO A N 1
ATOM 7968 C CA . PRO A 1 1016 ? 15.877 37.031 -27.323 1.00 93.19 1016 PRO A CA 1
ATOM 7969 C C . PRO A 1 1016 ? 15.196 37.511 -26.031 1.00 93.19 1016 PRO A C 1
ATOM 7971 O O . PRO A 1 1016 ? 15.854 37.952 -25.098 1.00 93.19 1016 PRO A O 1
ATOM 7974 N N . LEU A 1 1017 ? 13.873 37.394 -25.979 1.00 92.75 1017 LEU A N 1
ATOM 7975 C CA . LEU A 1 1017 ? 13.015 37.838 -24.886 1.00 92.75 1017 LEU A CA 1
ATOM 7976 C C . LEU A 1 1017 ? 12.580 36.664 -24.003 1.00 92.75 1017 LEU A C 1
ATOM 7978 O O . LEU A 1 1017 ? 12.431 35.525 -24.468 1.00 92.75 1017 LEU A O 1
ATOM 7982 N N . SER A 1 1018 ? 12.338 36.946 -22.726 1.00 91.56 1018 SER A N 1
ATOM 7983 C CA . SER A 1 1018 ? 11.767 35.972 -21.799 1.00 91.56 1018 SER A CA 1
ATOM 7984 C C . SER A 1 1018 ? 10.297 35.685 -22.116 1.00 91.56 1018 SER A C 1
ATOM 7986 O O . SER A 1 1018 ? 9.587 36.490 -22.723 1.00 91.56 1018 SER A O 1
ATOM 7988 N N . GLU A 1 1019 ? 9.819 34.516 -21.680 1.00 92.06 1019 GLU A N 1
ATOM 7989 C CA . GLU A 1 1019 ? 8.410 34.125 -21.822 1.00 92.06 1019 GLU A CA 1
ATOM 7990 C C . GLU A 1 1019 ? 7.465 35.161 -21.193 1.00 92.06 1019 GLU A C 1
ATOM 7992 O O . GLU A 1 1019 ? 6.421 35.469 -21.764 1.00 92.06 1019 GLU A O 1
ATOM 7997 N N . GLU A 1 1020 ? 7.850 35.743 -20.056 1.00 92.00 1020 GLU A N 1
ATOM 7998 C CA . GLU A 1 1020 ? 7.057 36.755 -19.356 1.00 92.00 1020 GLU A CA 1
ATOM 7999 C C . GLU A 1 1020 ? 6.915 38.041 -20.179 1.00 92.00 1020 GLU A C 1
ATOM 8001 O O . GLU A 1 1020 ? 5.802 38.527 -20.363 1.00 92.00 1020 GLU A O 1
ATOM 8006 N N . VAL A 1 1021 ? 8.009 38.547 -20.758 1.00 94.56 1021 VAL A N 1
ATOM 8007 C CA . VAL A 1 1021 ? 7.978 39.742 -21.619 1.00 94.56 1021 VAL A CA 1
ATOM 8008 C C . VAL A 1 1021 ? 7.152 39.489 -22.882 1.00 94.56 1021 VAL A C 1
ATOM 8010 O O . VAL A 1 1021 ? 6.393 40.359 -23.313 1.00 94.56 1021 VAL A O 1
ATOM 8013 N N . LEU A 1 1022 ? 7.243 38.288 -23.462 1.00 95.81 1022 LEU A N 1
ATOM 8014 C CA . LEU A 1 1022 ? 6.452 37.907 -24.634 1.00 95.81 1022 LEU A CA 1
ATOM 8015 C C . LEU A 1 1022 ? 4.955 37.804 -24.315 1.00 95.81 1022 LEU A C 1
ATOM 8017 O O . LEU A 1 1022 ? 4.140 38.330 -25.074 1.00 95.81 1022 LEU A O 1
ATOM 8021 N N . LYS A 1 1023 ? 4.579 37.178 -23.193 1.00 94.44 1023 LYS A N 1
ATOM 8022 C CA . LYS A 1 1023 ? 3.178 37.092 -22.748 1.00 94.44 1023 LYS A CA 1
ATOM 8023 C C . LYS A 1 1023 ? 2.604 38.461 -22.399 1.00 94.44 1023 LYS A C 1
ATOM 8025 O O . LYS A 1 1023 ? 1.482 38.760 -22.800 1.00 94.44 1023 LYS A O 1
ATOM 8030 N N . GLU A 1 1024 ? 3.381 39.317 -21.742 1.00 93.75 1024 GLU A N 1
ATOM 8031 C CA . GLU A 1 1024 ? 2.957 40.682 -21.426 1.00 93.75 1024 GLU A CA 1
ATOM 8032 C C . GLU A 1 1024 ? 2.766 41.516 -22.705 1.00 93.75 1024 GLU A C 1
ATOM 8034 O O . GLU A 1 1024 ? 1.793 42.261 -22.834 1.00 93.75 1024 GLU A O 1
ATOM 8039 N N . ALA A 1 1025 ? 3.635 41.345 -23.710 1.00 93.19 1025 ALA A N 1
ATOM 8040 C CA . ALA A 1 1025 ? 3.478 41.995 -25.012 1.00 93.19 1025 ALA A CA 1
ATOM 8041 C C . ALA A 1 1025 ? 2.206 41.537 -25.754 1.00 93.19 1025 ALA A C 1
ATOM 8043 O O . ALA A 1 1025 ? 1.569 42.355 -26.424 1.00 93.19 1025 ALA A O 1
ATOM 8044 N N . ILE A 1 1026 ? 1.812 40.263 -25.610 1.00 95.25 1026 ILE A N 1
ATOM 8045 C CA . ILE A 1 1026 ? 0.536 39.727 -26.120 1.00 95.25 1026 ILE A CA 1
ATOM 8046 C C . ILE A 1 1026 ? -0.646 40.334 -25.347 1.00 95.25 1026 ILE A C 1
ATOM 8048 O O . ILE A 1 1026 ? -1.621 40.759 -25.959 1.00 95.25 1026 ILE A O 1
ATOM 8052 N N . GLY A 1 1027 ? -0.553 40.431 -24.018 1.00 89.88 1027 GLY A N 1
ATOM 8053 C CA . GLY A 1 1027 ? -1.610 40.951 -23.141 1.00 89.88 1027 GLY A CA 1
ATOM 8054 C C . GLY A 1 1027 ? -1.775 42.479 -23.120 1.00 89.88 1027 GLY A C 1
ATOM 8055 O O . GLY A 1 1027 ? -2.677 42.990 -22.451 1.00 89.88 1027 GLY A O 1
ATOM 8056 N N . ARG A 1 1028 ? -0.926 43.229 -23.832 1.00 88.81 1028 ARG A N 1
ATOM 8057 C CA . ARG A 1 1028 ? -0.872 44.700 -23.780 1.00 88.81 1028 ARG A CA 1
ATOM 8058 C C . ARG A 1 1028 ? -2.188 45.385 -24.188 1.00 88.81 1028 ARG A C 1
ATOM 8060 O O . ARG A 1 1028 ? -2.838 44.996 -25.156 1.00 88.81 1028 ARG A O 1
ATOM 8067 N N . SER A 1 1029 ? -2.506 46.517 -23.542 1.00 84.44 1029 SER A N 1
ATOM 8068 C CA . SER A 1 1029 ? -3.617 47.414 -23.913 1.00 84.44 1029 SER A CA 1
ATOM 8069 C C . SER A 1 1029 ? -3.164 48.877 -24.130 1.00 84.44 1029 SER A C 1
ATOM 8071 O O . SER A 1 1029 ? -2.582 49.456 -23.218 1.00 84.44 1029 SER A O 1
ATOM 8073 N N . PRO A 1 1030 ? -3.433 49.523 -25.287 1.00 84.75 1030 PRO A N 1
ATOM 8074 C CA . PRO A 1 1030 ? -4.044 48.940 -26.479 1.00 84.75 1030 PRO A CA 1
ATOM 8075 C C . PRO A 1 1030 ? -3.123 47.890 -27.117 1.00 84.75 1030 PRO A C 1
ATOM 8077 O O . PRO A 1 1030 ? -1.897 48.023 -27.070 1.00 84.75 1030 PRO A O 1
ATOM 8080 N N . ALA A 1 1031 ? -3.731 46.867 -27.723 1.00 88.00 1031 ALA A N 1
ATOM 8081 C CA . ALA A 1 1031 ? -3.005 45.779 -28.370 1.00 88.00 1031 ALA A CA 1
ATOM 8082 C C . ALA A 1 1031 ? -2.003 46.310 -29.407 1.00 88.00 1031 ALA A C 1
ATOM 8084 O O . ALA A 1 1031 ? -2.242 47.324 -30.075 1.00 88.00 1031 ALA A O 1
ATOM 8085 N N . MET A 1 1032 ? -0.869 45.621 -29.540 1.00 92.75 1032 MET A N 1
ATOM 8086 C CA . MET A 1 1032 ? 0.097 45.923 -30.593 1.00 92.75 1032 MET A CA 1
ATOM 8087 C C . MET A 1 1032 ? -0.526 45.701 -31.976 1.00 92.75 1032 MET A C 1
ATOM 8089 O O . MET A 1 1032 ? -1.424 44.879 -32.146 1.00 92.75 1032 MET A O 1
ATOM 8093 N N . ASP A 1 1033 ? -0.031 46.429 -32.978 1.00 94.12 1033 ASP A N 1
ATOM 8094 C CA . ASP A 1 1033 ? -0.390 46.153 -34.365 1.00 94.12 1033 ASP A CA 1
ATOM 8095 C C . ASP A 1 1033 ? -0.045 44.684 -34.696 1.00 94.12 1033 ASP A C 1
ATOM 8097 O O . ASP A 1 1033 ? 1.073 44.250 -34.388 1.00 94.12 1033 ASP A O 1
ATOM 8101 N N . PRO A 1 1034 ? -0.963 43.912 -35.310 1.00 91.88 1034 PRO A N 1
ATOM 8102 C CA . PRO A 1 1034 ? -0.757 42.487 -35.561 1.00 91.88 1034 PRO A CA 1
ATOM 8103 C C . PRO A 1 1034 ? 0.532 42.172 -36.327 1.00 91.88 1034 PRO A C 1
ATOM 8105 O O . PRO A 1 1034 ? 1.183 41.163 -36.052 1.00 91.88 1034 PRO A O 1
ATOM 8108 N N . TRP A 1 1035 ? 0.959 43.041 -37.250 1.00 92.62 1035 TRP A N 1
ATOM 8109 C CA . TRP A 1 1035 ? 2.215 42.839 -37.967 1.00 92.62 1035 TRP A CA 1
ATOM 8110 C C . TRP A 1 1035 ? 3.425 43.076 -37.063 1.00 92.62 1035 TRP A C 1
ATOM 8112 O O . TRP A 1 1035 ? 4.361 42.281 -37.069 1.00 92.62 1035 TRP A O 1
ATOM 8122 N N . HIS A 1 1036 ? 3.396 44.122 -36.238 1.00 95.06 1036 HIS A N 1
ATOM 8123 C CA . HIS A 1 1036 ? 4.456 44.382 -35.266 1.00 95.06 1036 HIS A CA 1
ATOM 8124 C C . HIS A 1 1036 ? 4.598 43.249 -34.242 1.00 95.06 1036 HIS A C 1
ATOM 8126 O O . HIS A 1 1036 ? 5.717 42.818 -33.971 1.00 95.06 1036 HIS A O 1
ATOM 8132 N N . LEU A 1 1037 ? 3.485 42.728 -33.717 1.00 94.69 1037 LEU A N 1
ATOM 8133 C CA . LEU A 1 1037 ? 3.506 41.581 -32.808 1.00 94.69 1037 LEU A CA 1
ATOM 8134 C C . LEU A 1 1037 ? 4.073 40.336 -33.504 1.00 94.69 1037 LEU A C 1
ATOM 8136 O O . LEU A 1 1037 ? 4.954 39.680 -32.957 1.00 94.69 1037 LEU A O 1
ATOM 8140 N N . THR A 1 1038 ? 3.661 40.071 -34.749 1.00 93.56 1038 THR A N 1
ATOM 8141 C CA . THR A 1 1038 ? 4.216 38.976 -35.565 1.00 93.56 1038 THR A CA 1
ATOM 8142 C C . THR A 1 1038 ? 5.734 39.108 -35.721 1.00 93.56 1038 THR A C 1
ATOM 8144 O O . THR A 1 1038 ? 6.453 38.128 -35.568 1.00 93.56 1038 THR A O 1
ATOM 8147 N N . GLN A 1 1039 ? 6.255 40.315 -35.973 1.00 91.06 1039 GLN A N 1
ATOM 8148 C CA . GLN A 1 1039 ? 7.699 40.550 -36.096 1.00 91.06 1039 GLN A CA 1
ATOM 8149 C C . GLN A 1 1039 ? 8.466 40.277 -34.794 1.00 91.06 1039 GLN A C 1
ATOM 8151 O O . GLN A 1 1039 ? 9.565 39.730 -34.854 1.00 91.06 1039 GLN A O 1
ATOM 8156 N N . VAL A 1 1040 ? 7.898 40.631 -33.636 1.00 94.56 1040 VAL A N 1
ATOM 8157 C CA . VAL A 1 1040 ? 8.491 40.322 -32.324 1.00 94.56 1040 VAL A CA 1
ATOM 8158 C C . VAL A 1 1040 ? 8.485 38.813 -32.072 1.00 94.56 1040 VAL A C 1
ATOM 8160 O O . VAL A 1 1040 ? 9.504 38.265 -31.666 1.00 94.56 1040 VAL A O 1
ATOM 8163 N N . MET A 1 1041 ? 7.389 38.119 -32.386 1.00 94.69 1041 MET A N 1
ATOM 8164 C CA . MET A 1 1041 ? 7.288 36.662 -32.234 1.00 94.69 1041 MET A CA 1
ATOM 8165 C C . MET A 1 1041 ? 8.287 35.920 -33.131 1.00 94.69 1041 MET A C 1
ATOM 8167 O O . MET A 1 1041 ? 9.006 35.040 -32.662 1.00 94.69 1041 MET A O 1
ATOM 8171 N N . LEU A 1 1042 ? 8.419 36.339 -34.394 1.00 90.62 1042 LEU A N 1
ATOM 8172 C CA . LEU A 1 1042 ? 9.392 35.776 -35.336 1.00 90.62 1042 LEU A CA 1
ATOM 8173 C C . LEU A 1 1042 ? 10.844 35.960 -34.873 1.00 90.62 1042 LEU A C 1
ATOM 8175 O O . LEU A 1 1042 ? 11.655 35.055 -35.041 1.00 90.62 1042 LEU A O 1
ATOM 8179 N N . ALA A 1 1043 ? 11.176 37.103 -34.265 1.00 88.69 1043 ALA A N 1
ATOM 8180 C CA . ALA A 1 1043 ? 12.517 37.366 -33.735 1.00 88.69 1043 ALA A CA 1
ATOM 8181 C C . ALA A 1 1043 ? 12.886 36.493 -32.523 1.00 88.69 1043 ALA A C 1
ATOM 8183 O O . ALA A 1 1043 ? 14.064 36.367 -32.199 1.00 88.69 1043 ALA A O 1
ATOM 8184 N N . ASN A 1 1044 ? 11.884 35.899 -31.871 1.00 92.31 1044 ASN A N 1
ATOM 8185 C CA . ASN A 1 1044 ? 12.026 35.073 -30.673 1.00 92.31 1044 ASN A CA 1
ATOM 8186 C C . ASN A 1 1044 ? 11.703 33.595 -30.929 1.00 92.31 1044 ASN A C 1
ATOM 8188 O O . ASN A 1 1044 ? 11.602 32.814 -29.991 1.00 92.31 1044 ASN A O 1
ATOM 8192 N N . THR A 1 1045 ? 11.541 33.213 -32.196 1.00 88.19 1045 THR A N 1
ATOM 8193 C CA . THR A 1 1045 ? 11.265 31.833 -32.599 1.00 88.19 1045 THR A CA 1
ATOM 8194 C C . THR A 1 1045 ? 12.567 30.998 -32.576 1.00 88.19 1045 THR A C 1
ATOM 8196 O O . THR A 1 1045 ? 13.586 31.493 -33.065 1.00 88.19 1045 THR A O 1
ATOM 8199 N N . PRO A 1 1046 ? 12.582 29.759 -32.032 1.00 89.44 1046 PRO A N 1
ATOM 8200 C CA . PRO A 1 1046 ? 11.425 28.990 -31.568 1.00 89.44 1046 PRO A CA 1
ATOM 8201 C C . PRO A 1 1046 ? 10.844 29.516 -30.248 1.00 89.44 1046 PRO A C 1
ATOM 8203 O O . PRO A 1 1046 ? 11.567 29.701 -29.274 1.00 89.44 1046 PRO A O 1
ATOM 8206 N N . LEU A 1 1047 ? 9.524 29.719 -30.228 1.00 87.94 1047 LEU A N 1
ATOM 8207 C CA . LEU A 1 1047 ? 8.767 30.146 -29.054 1.00 87.94 1047 LEU A CA 1
ATOM 8208 C C . LEU A 1 1047 ? 8.468 28.960 -28.136 1.00 87.94 1047 LEU A C 1
ATOM 8210 O O . LEU A 1 1047 ? 8.234 27.837 -28.599 1.00 87.94 1047 LEU A O 1
ATOM 8214 N N . ASP A 1 1048 ? 8.399 29.237 -26.837 1.00 85.88 1048 ASP A N 1
ATOM 8215 C CA . ASP A 1 1048 ? 7.926 28.283 -25.838 1.00 85.88 1048 ASP A CA 1
ATOM 8216 C C . ASP A 1 1048 ? 6.440 27.962 -26.047 1.00 85.88 1048 ASP A C 1
ATOM 8218 O O . ASP A 1 1048 ? 5.642 28.826 -26.427 1.00 85.88 1048 ASP A O 1
ATOM 8222 N N . LYS A 1 1049 ? 6.035 26.716 -25.756 1.00 85.06 1049 LYS A N 1
ATOM 8223 C CA . LYS A 1 1049 ? 4.642 26.257 -25.939 1.00 85.06 1049 LYS A CA 1
ATOM 8224 C C . LYS A 1 1049 ? 3.633 27.131 -25.190 1.00 85.06 1049 LYS A C 1
ATOM 8226 O O . LYS A 1 1049 ? 2.537 27.354 -25.693 1.00 85.06 1049 LYS A O 1
ATOM 8231 N N . GLY A 1 1050 ? 4.012 27.636 -24.013 1.00 80.19 1050 GLY A N 1
ATOM 8232 C CA . GLY A 1 1050 ? 3.186 28.542 -23.218 1.00 80.19 1050 GLY A CA 1
ATOM 8233 C C . GLY A 1 1050 ? 2.927 29.877 -23.919 1.00 80.19 1050 GLY A C 1
ATOM 8234 O O . GLY A 1 1050 ? 1.795 30.345 -23.920 1.00 80.19 1050 GLY A O 1
ATOM 8235 N N . VAL A 1 1051 ? 3.940 30.461 -24.568 1.00 91.94 1051 VAL A N 1
ATOM 8236 C CA . VAL A 1 1051 ? 3.795 31.697 -25.359 1.00 91.94 1051 VAL A CA 1
ATOM 8237 C C . VAL A 1 1051 ? 2.942 31.449 -26.601 1.00 91.94 1051 VAL A C 1
ATOM 8239 O O . VAL A 1 1051 ? 2.071 32.260 -26.907 1.00 91.94 1051 VAL A O 1
ATOM 8242 N N . LEU A 1 1052 ? 3.165 30.327 -27.296 1.00 90.56 1052 LEU A N 1
ATOM 8243 C CA . LEU A 1 1052 ? 2.408 29.954 -28.495 1.00 90.56 1052 LEU A CA 1
ATOM 8244 C C . LEU A 1 1052 ? 0.911 29.804 -28.182 1.00 90.56 1052 LEU A C 1
ATOM 8246 O O . LEU A 1 1052 ? 0.080 30.404 -28.859 1.00 90.56 1052 LEU A O 1
ATOM 8250 N N . TYR A 1 1053 ? 0.585 29.093 -27.099 1.00 89.81 1053 TYR A N 1
ATOM 8251 C CA . TYR A 1 1053 ? -0.786 28.940 -26.613 1.00 89.81 1053 TYR A CA 1
ATOM 8252 C C . TYR A 1 1053 ? -1.423 30.293 -26.258 1.00 89.81 1053 TYR A C 1
ATOM 8254 O O . TYR A 1 1053 ? -2.521 30.598 -26.717 1.00 89.81 1053 TYR A O 1
ATOM 8262 N N . THR A 1 1054 ? -0.720 31.148 -25.503 1.00 91.50 1054 THR A N 1
ATOM 8263 C CA . THR A 1 1054 ? -1.219 32.492 -25.159 1.00 91.50 1054 THR A CA 1
ATOM 8264 C C . THR A 1 1054 ? -1.446 33.357 -26.406 1.00 91.50 1054 THR A C 1
ATOM 8266 O O . THR A 1 1054 ? -2.414 34.115 -26.468 1.00 91.50 1054 THR A O 1
ATOM 8269 N N . LEU A 1 1055 ? -0.586 33.243 -27.423 1.00 94.00 1055 LEU A N 1
ATOM 8270 C CA . LEU A 1 1055 ? -0.724 33.971 -28.684 1.00 94.00 1055 LEU A CA 1
ATOM 8271 C C . LEU A 1 1055 ? -1.959 33.514 -29.475 1.00 94.00 1055 LEU A C 1
ATOM 8273 O O . LEU A 1 1055 ? -2.703 34.362 -29.968 1.00 94.00 1055 LEU A O 1
ATOM 8277 N N . GLU A 1 1056 ? -2.194 32.204 -29.561 1.00 91.12 1056 GLU A N 1
ATOM 8278 C CA . GLU A 1 1056 ? -3.373 31.604 -30.202 1.00 91.12 1056 GLU A CA 1
ATOM 8279 C C . GLU A 1 1056 ? -4.672 32.013 -29.499 1.00 91.12 1056 GLU A C 1
ATOM 8281 O O . GLU A 1 1056 ? -5.605 32.498 -30.141 1.00 91.12 1056 GLU A O 1
ATOM 8286 N N . GLU A 1 1057 ? -4.712 31.875 -28.172 1.00 92.69 1057 GLU A N 1
ATOM 8287 C CA . GLU A 1 1057 ? -5.885 32.182 -27.351 1.00 92.69 1057 GLU A CA 1
ATOM 8288 C C . GLU A 1 1057 ? -6.258 33.669 -27.408 1.00 92.69 1057 GLU A C 1
ATOM 8290 O O . GLU A 1 1057 ? -7.439 34.019 -27.410 1.00 92.69 1057 GLU A O 1
ATOM 8295 N N . SER A 1 1058 ? -5.262 34.557 -27.523 1.00 90.19 1058 SER A N 1
ATOM 8296 C CA . SER A 1 1058 ? -5.492 36.005 -27.579 1.00 90.19 1058 SER A CA 1
ATOM 8297 C C . SER A 1 1058 ? -6.355 36.450 -28.768 1.00 90.19 1058 SER A C 1
ATOM 8299 O O . SER A 1 1058 ? -6.950 37.529 -28.728 1.00 90.19 1058 SER A O 1
ATOM 8301 N N . GLY A 1 1059 ? -6.395 35.665 -29.854 1.00 89.12 1059 GLY A N 1
ATOM 8302 C CA . GLY A 1 1059 ? -7.088 36.019 -31.096 1.00 89.12 1059 GLY A CA 1
ATOM 8303 C C . GLY A 1 1059 ? -6.566 37.295 -31.778 1.00 89.12 1059 GLY A C 1
ATOM 8304 O O . GLY A 1 1059 ? -7.224 37.823 -32.676 1.00 89.12 1059 GLY A O 1
ATOM 8305 N N . LEU A 1 1060 ? -5.405 37.819 -31.360 1.00 89.06 1060 LEU A N 1
ATOM 8306 C CA . LEU A 1 1060 ? -4.839 39.078 -31.864 1.00 89.06 1060 LEU A CA 1
ATOM 8307 C C . LEU A 1 1060 ? -4.240 38.946 -33.268 1.00 89.06 1060 LEU A C 1
ATOM 8309 O O . LEU A 1 1060 ? -4.196 39.921 -34.023 1.00 89.06 1060 LEU A O 1
ATOM 8313 N N . LEU A 1 1061 ? -3.780 37.746 -33.627 1.00 91.62 1061 LEU A N 1
ATOM 8314 C CA . LEU A 1 1061 ? -3.249 37.429 -34.947 1.00 91.62 1061 LEU A CA 1
ATOM 8315 C C . LEU A 1 1061 ? -4.267 36.604 -35.735 1.00 91.62 1061 LEU A C 1
ATOM 8317 O O . LEU A 1 1061 ? -4.751 35.582 -35.268 1.00 91.62 1061 LEU A O 1
ATOM 8321 N N . SER A 1 1062 ? -4.564 37.020 -36.968 1.00 91.50 1062 SER A N 1
ATOM 8322 C CA . SER A 1 1062 ? -5.328 36.181 -37.901 1.00 91.50 1062 SER A CA 1
ATOM 8323 C C . SER A 1 1062 ? -4.522 34.947 -38.314 1.00 91.50 1062 SER A C 1
ATOM 8325 O O . SER A 1 1062 ? -3.292 35.030 -38.363 1.00 91.50 1062 SER A O 1
ATOM 8327 N N . ASP A 1 1063 ? -5.194 33.899 -38.790 1.00 84.31 1063 ASP A N 1
ATOM 8328 C CA . ASP A 1 1063 ? -4.583 32.674 -39.336 1.00 84.31 1063 ASP A CA 1
ATOM 8329 C C . ASP A 1 1063 ? -3.429 32.942 -40.318 1.00 84.31 1063 ASP A C 1
ATOM 8331 O O . ASP A 1 1063 ? -2.413 32.250 -40.311 1.00 84.31 1063 ASP A O 1
ATOM 8335 N N . PHE A 1 1064 ? -3.541 33.995 -41.137 1.00 89.88 1064 PHE A N 1
ATOM 8336 C CA . PHE A 1 1064 ? -2.474 34.409 -42.051 1.00 89.88 1064 PHE A CA 1
ATOM 8337 C C . PHE A 1 1064 ? -1.171 34.779 -41.319 1.00 89.88 1064 PHE A C 1
ATOM 8339 O O . PHE A 1 1064 ? -0.097 34.363 -41.743 1.00 89.88 1064 PHE A O 1
ATOM 8346 N N . PHE A 1 1065 ? -1.246 35.522 -40.214 1.00 85.12 1065 PHE A N 1
ATOM 8347 C CA . PHE A 1 1065 ? -0.076 35.937 -39.436 1.00 85.12 1065 PHE A CA 1
ATOM 8348 C C . PHE A 1 1065 ? 0.477 34.806 -38.565 1.00 85.12 1065 PHE A C 1
ATOM 8350 O O . PHE A 1 1065 ? 1.692 34.609 -38.536 1.00 85.12 1065 PHE A O 1
ATOM 8357 N N . LEU A 1 1066 ? -0.405 34.014 -37.944 1.00 88.06 1066 LEU A N 1
ATOM 8358 C CA . LEU A 1 1066 ? -0.021 32.801 -37.214 1.00 88.06 1066 LEU A CA 1
ATOM 8359 C C . LEU A 1 1066 ? 0.729 31.815 -38.111 1.00 88.06 1066 LEU A C 1
ATOM 8361 O O . LEU A 1 1066 ? 1.724 31.238 -37.683 1.00 88.06 1066 LEU A O 1
ATOM 8365 N N . SER A 1 1067 ? 0.340 31.698 -39.387 1.00 87.38 1067 SER A N 1
ATOM 8366 C CA . SER A 1 1067 ? 1.049 30.834 -40.333 1.00 87.38 1067 SER A CA 1
ATOM 8367 C C . SER A 1 1067 ? 2.528 31.206 -40.500 1.00 87.38 1067 SER A C 1
ATOM 8369 O O . SER A 1 1067 ? 3.349 30.315 -40.690 1.00 87.38 1067 SER A O 1
ATOM 8371 N N . PHE A 1 1068 ? 2.913 32.485 -40.386 1.00 83.19 1068 PHE A N 1
ATOM 8372 C CA . PHE A 1 1068 ? 4.333 32.860 -40.417 1.00 83.19 1068 PHE A CA 1
ATOM 8373 C C . PHE A 1 1068 ? 5.069 32.398 -39.162 1.00 83.19 1068 PHE A C 1
ATOM 8375 O O . PHE A 1 1068 ? 6.198 31.930 -39.278 1.00 83.19 1068 PHE A O 1
ATOM 8382 N N . VAL A 1 1069 ? 4.434 32.502 -37.990 1.00 88.38 1069 VAL A N 1
ATOM 8383 C CA . VAL A 1 1069 ? 5.013 32.068 -36.710 1.00 88.38 1069 VAL A CA 1
ATOM 8384 C C . VAL A 1 1069 ? 5.184 30.549 -36.687 1.00 88.38 1069 VAL A C 1
ATOM 8386 O O . VAL A 1 1069 ? 6.275 30.080 -36.386 1.00 88.38 1069 VAL A O 1
ATOM 8389 N N . TYR A 1 1070 ? 4.178 29.775 -37.108 1.00 85.56 1070 TYR A N 1
ATOM 8390 C CA . TYR A 1 1070 ? 4.298 28.313 -37.202 1.00 85.56 1070 TYR A CA 1
ATOM 8391 C C . TYR A 1 1070 ? 5.348 27.869 -38.219 1.00 85.56 1070 TYR A C 1
ATOM 8393 O O . TYR A 1 1070 ? 6.183 27.026 -37.908 1.00 85.56 1070 TYR A O 1
ATOM 8401 N N . ASN A 1 1071 ? 5.373 28.485 -39.407 1.00 81.25 1071 ASN A N 1
ATOM 8402 C CA . ASN A 1 1071 ? 6.404 28.181 -40.400 1.00 81.25 1071 ASN A CA 1
ATOM 8403 C C . ASN A 1 1071 ? 7.809 28.503 -39.871 1.00 81.25 1071 ASN A C 1
ATOM 8405 O O . ASN A 1 1071 ? 8.759 27.796 -40.194 1.00 81.25 1071 ASN A O 1
ATOM 8409 N N . ALA A 1 1072 ? 7.970 29.562 -39.075 1.00 82.94 1072 ALA A N 1
ATOM 8410 C CA . ALA A 1 1072 ? 9.247 29.859 -38.439 1.00 82.94 1072 ALA A CA 1
ATOM 8411 C C . ALA A 1 1072 ? 9.577 28.851 -37.325 1.00 82.94 1072 ALA A C 1
ATOM 8413 O O . ALA A 1 1072 ? 10.727 28.443 -37.233 1.00 82.94 1072 ALA A O 1
ATOM 8414 N N . GLN A 1 1073 ? 8.587 28.402 -36.544 1.00 83.94 1073 GLN A N 1
ATOM 8415 C CA . GLN A 1 1073 ? 8.744 27.403 -35.479 1.00 83.94 1073 GLN A CA 1
ATOM 8416 C C . GLN A 1 1073 ? 9.226 26.050 -36.022 1.00 83.94 1073 GLN A C 1
ATOM 8418 O O . GLN A 1 1073 ? 10.030 25.380 -35.380 1.00 83.94 1073 GLN A O 1
ATOM 8423 N N . GLU A 1 1074 ? 8.750 25.660 -37.208 1.00 78.50 1074 GLU A N 1
ATOM 8424 C CA . GLU A 1 1074 ? 9.134 24.415 -37.886 1.00 78.50 1074 GLU A CA 1
ATOM 8425 C C . GLU A 1 1074 ? 10.512 24.494 -38.563 1.00 78.50 1074 GLU A C 1
ATOM 8427 O O . GLU A 1 1074 ? 11.171 23.472 -38.727 1.00 78.50 1074 GLU A O 1
ATOM 8432 N N . ASN A 1 1075 ? 10.963 25.696 -38.951 1.00 71.44 1075 ASN A N 1
ATOM 8433 C CA . ASN A 1 1075 ? 12.190 25.895 -39.734 1.00 71.44 1075 ASN A CA 1
ATOM 8434 C C . ASN A 1 1075 ? 13.340 26.578 -38.962 1.00 71.44 1075 ASN A C 1
ATOM 8436 O O . ASN A 1 1075 ? 14.409 26.800 -39.536 1.00 71.44 1075 ASN A O 1
ATOM 8440 N N . SER A 1 1076 ? 13.149 26.960 -37.696 1.00 69.31 1076 SER A N 1
ATOM 8441 C CA . SER A 1 1076 ? 14.183 27.614 -36.885 1.00 69.31 1076 SER A CA 1
ATOM 8442 C C . SER A 1 1076 ? 15.130 26.598 -36.247 1.00 69.31 1076 SER A C 1
ATOM 8444 O O . SER A 1 1076 ? 14.684 25.681 -35.563 1.00 69.31 1076 SER A O 1
ATOM 8446 N N . THR A 1 1077 ? 16.439 26.806 -36.400 1.00 63.62 1077 THR A N 1
ATOM 8447 C CA . THR A 1 1077 ? 17.466 26.168 -35.560 1.00 63.62 1077 THR A CA 1
ATOM 8448 C C . THR A 1 1077 ? 17.423 26.744 -34.143 1.00 63.62 1077 THR A C 1
ATOM 8450 O O . THR A 1 1077 ? 17.027 27.899 -33.980 1.00 63.62 1077 THR A O 1
ATOM 8453 N N . ASP A 1 1078 ? 17.865 25.988 -33.135 1.00 66.12 1078 ASP A N 1
ATOM 8454 C CA . ASP A 1 1078 ? 17.855 26.431 -31.734 1.00 66.12 1078 ASP A CA 1
ATOM 8455 C C . ASP A 1 1078 ? 18.491 27.824 -31.563 1.00 66.12 1078 ASP A C 1
ATOM 8457 O O . ASP A 1 1078 ? 19.658 28.054 -31.888 1.00 66.12 1078 ASP A O 1
ATOM 8461 N N . GLY A 1 1079 ? 17.689 28.782 -31.087 1.00 68.44 1079 GLY A N 1
ATOM 8462 C CA . GLY A 1 1079 ? 18.131 30.152 -30.830 1.00 68.44 1079 GLY A CA 1
ATOM 8463 C C . GLY A 1 1079 ? 19.071 30.241 -29.623 1.00 68.44 1079 GLY A C 1
ATOM 8464 O O . GLY A 1 1079 ? 19.105 29.352 -28.776 1.00 68.44 1079 GLY A O 1
ATOM 8465 N N . ILE A 1 1080 ? 19.809 31.351 -29.499 1.00 72.69 1080 ILE A N 1
ATOM 8466 C CA . ILE A 1 1080 ? 20.814 31.537 -28.432 1.00 72.69 1080 ILE A CA 1
ATOM 8467 C C . ILE A 1 1080 ? 20.233 31.402 -27.013 1.00 72.69 1080 ILE A C 1
ATOM 8469 O O . ILE A 1 1080 ? 20.906 30.868 -26.142 1.00 72.69 1080 ILE A O 1
ATOM 8473 N N . LYS A 1 1081 ? 18.967 31.797 -26.798 1.00 75.31 1081 LYS A N 1
ATOM 8474 C CA . LYS A 1 1081 ? 18.230 31.566 -25.541 1.00 75.31 1081 LYS A CA 1
ATOM 8475 C C . LYS A 1 1081 ? 18.170 30.077 -25.195 1.00 75.31 1081 LYS A C 1
ATOM 8477 O O . LYS A 1 1081 ? 18.544 29.688 -24.099 1.00 75.31 1081 LYS A O 1
ATOM 8482 N N . ARG A 1 1082 ? 17.787 29.248 -26.164 1.00 68.31 1082 ARG A N 1
ATOM 8483 C CA . ARG A 1 1082 ? 17.626 27.802 -25.997 1.00 68.31 1082 ARG A CA 1
ATOM 8484 C C . ARG A 1 1082 ? 18.964 27.080 -25.844 1.00 68.31 1082 ARG A C 1
ATOM 8486 O O . ARG A 1 1082 ? 19.067 26.142 -25.068 1.00 68.31 1082 ARG A O 1
ATOM 8493 N N . LEU A 1 1083 ? 20.016 27.568 -26.506 1.00 72.25 1083 LEU A N 1
ATOM 8494 C CA . LEU A 1 1083 ? 21.388 27.102 -26.271 1.00 72.25 1083 LEU A CA 1
ATOM 8495 C C . LEU A 1 1083 ? 21.870 27.413 -24.847 1.00 72.25 1083 LEU A C 1
ATOM 8497 O O . LEU A 1 1083 ? 22.534 26.580 -24.240 1.00 72.25 1083 LEU A O 1
ATOM 8501 N N . LEU A 1 1084 ? 21.525 28.582 -24.302 1.00 72.44 1084 LEU A N 1
ATOM 8502 C CA . LEU A 1 1084 ? 21.848 28.941 -22.918 1.00 72.44 1084 LEU A CA 1
ATOM 8503 C C . LEU A 1 1084 ? 21.013 28.138 -21.908 1.00 72.44 1084 LEU A C 1
ATOM 8505 O O . LEU A 1 1084 ? 21.542 27.726 -20.882 1.00 72.44 1084 LEU A O 1
ATOM 8509 N N . GLU A 1 1085 ? 19.747 27.844 -22.211 1.00 67.69 1085 GLU A N 1
ATOM 8510 C CA . GLU A 1 1085 ? 18.916 26.922 -21.420 1.00 67.69 1085 GLU A CA 1
ATOM 8511 C C . GLU A 1 1085 ? 19.475 25.495 -21.442 1.00 67.69 1085 GLU A C 1
ATOM 8513 O O . GLU A 1 1085 ? 19.521 24.841 -20.402 1.00 67.69 1085 GLU A O 1
ATOM 8518 N N . TYR A 1 1086 ? 19.962 25.026 -22.597 1.00 67.06 1086 TYR A N 1
ATOM 8519 C CA . TYR A 1 1086 ? 20.652 23.741 -22.710 1.00 67.06 1086 TYR A CA 1
ATOM 8520 C C . TYR A 1 1086 ? 21.972 23.719 -21.949 1.00 67.06 1086 TYR A C 1
ATOM 8522 O O . TYR A 1 1086 ? 22.263 22.716 -21.307 1.00 67.06 1086 TYR A O 1
ATOM 8530 N N . GLU A 1 1087 ? 22.741 24.807 -21.964 1.00 69.12 1087 GLU A N 1
ATOM 8531 C CA . GLU A 1 1087 ? 23.955 24.925 -21.155 1.00 69.12 1087 GLU A CA 1
ATOM 8532 C C . GLU A 1 1087 ? 23.617 24.866 -19.659 1.00 69.12 1087 GLU A C 1
ATOM 8534 O O . GLU A 1 1087 ? 24.218 24.087 -18.928 1.00 69.12 1087 GLU A O 1
ATOM 8539 N N . ILE A 1 1088 ? 22.604 25.606 -19.196 1.00 64.75 1088 ILE A N 1
ATOM 8540 C CA . ILE A 1 1088 ? 22.145 25.558 -17.798 1.00 64.75 1088 ILE A CA 1
ATOM 8541 C C . ILE A 1 1088 ? 21.691 24.139 -17.424 1.00 64.75 1088 ILE A C 1
ATOM 8543 O O . ILE A 1 1088 ? 22.122 23.607 -16.400 1.00 64.75 1088 ILE A O 1
ATOM 8547 N N . ALA A 1 1089 ? 20.872 23.497 -18.260 1.00 54.19 1089 ALA A N 1
ATOM 8548 C CA . ALA A 1 1089 ? 20.412 22.127 -18.040 1.00 54.19 1089 ALA A CA 1
ATOM 8549 C C . ALA A 1 1089 ? 21.571 21.114 -18.038 1.00 54.19 1089 ALA A C 1
ATOM 8551 O O . ALA A 1 1089 ? 21.600 20.205 -17.208 1.00 54.19 1089 ALA A O 1
ATOM 8552 N N . HIS A 1 1090 ? 22.557 21.294 -18.919 1.00 67.25 1090 HIS A N 1
ATOM 8553 C CA . HIS A 1 1090 ? 23.765 20.477 -18.967 1.00 67.25 1090 HIS A CA 1
ATOM 8554 C C . HIS A 1 1090 ? 24.584 20.616 -17.679 1.00 67.25 1090 HIS A C 1
ATOM 8556 O O . HIS A 1 1090 ? 24.960 19.602 -17.096 1.00 67.25 1090 HIS A O 1
ATOM 8562 N N . ARG A 1 1091 ? 24.789 21.841 -17.178 1.00 68.50 1091 ARG A N 1
ATOM 8563 C CA . ARG A 1 1091 ? 25.500 22.093 -15.911 1.00 68.50 1091 ARG A CA 1
ATOM 8564 C C . ARG A 1 1091 ? 24.770 21.490 -14.713 1.00 68.50 1091 ARG A C 1
ATOM 8566 O O . ARG A 1 1091 ? 25.405 20.879 -13.859 1.00 68.50 1091 ARG A O 1
ATOM 8573 N N . TYR A 1 1092 ? 23.439 21.579 -14.671 1.00 56.88 1092 TYR A N 1
ATOM 8574 C CA . TYR A 1 1092 ? 22.638 20.875 -13.664 1.00 56.88 1092 TYR A CA 1
ATOM 8575 C C . TYR A 1 1092 ? 22.810 19.352 -13.740 1.00 56.88 1092 TYR A C 1
ATOM 8577 O O . TYR A 1 1092 ? 22.941 18.707 -12.702 1.00 56.88 1092 TYR A O 1
ATOM 8585 N N . SER A 1 1093 ? 22.863 18.785 -14.948 1.00 55.16 1093 SER A N 1
ATOM 8586 C CA . SER A 1 1093 ? 23.113 17.354 -15.154 1.00 55.16 1093 SER A CA 1
ATOM 8587 C C . SER A 1 1093 ? 24.503 16.930 -14.670 1.00 55.16 1093 SER A C 1
ATOM 8589 O O . SER A 1 1093 ? 24.611 15.897 -14.016 1.00 55.16 1093 SER A O 1
ATOM 8591 N N . MET A 1 1094 ? 25.548 17.714 -14.957 1.00 62.03 1094 MET A N 1
ATOM 8592 C CA . MET A 1 1094 ? 26.922 17.430 -14.511 1.00 62.03 1094 MET A CA 1
ATOM 8593 C C . MET A 1 1094 ? 27.033 17.484 -12.984 1.00 62.03 1094 MET A C 1
ATOM 8595 O O . MET A 1 1094 ? 27.522 16.542 -12.368 1.00 62.03 1094 MET A O 1
ATOM 8599 N N . ILE A 1 1095 ? 26.471 18.525 -12.357 1.00 63.03 1095 ILE A N 1
ATOM 8600 C CA . ILE A 1 1095 ? 26.406 18.624 -10.891 1.00 63.03 1095 ILE A CA 1
ATOM 8601 C C . ILE A 1 1095 ? 25.651 17.426 -10.304 1.00 63.03 1095 ILE A C 1
ATOM 8603 O O . ILE A 1 1095 ? 26.093 16.868 -9.307 1.00 63.03 1095 ILE A O 1
ATOM 8607 N N . GLY A 1 1096 ? 24.539 17.005 -10.915 1.00 47.44 1096 GLY A N 1
ATOM 8608 C CA . GLY A 1 1096 ? 23.782 15.833 -10.472 1.00 47.44 1096 GLY A CA 1
ATOM 8609 C C . GLY A 1 1096 ? 24.588 14.531 -10.545 1.00 47.44 1096 GLY A C 1
ATOM 8610 O O . GLY A 1 1096 ? 24.541 13.734 -9.609 1.00 47.44 1096 GLY A O 1
ATOM 8611 N N . GLN A 1 1097 ? 25.369 14.332 -11.610 1.00 53.91 1097 GLN A N 1
ATOM 8612 C CA . GLN A 1 1097 ? 26.252 13.171 -11.771 1.00 53.91 1097 GLN A CA 1
ATOM 8613 C C . GLN A 1 1097 ? 27.382 13.166 -10.731 1.00 53.91 1097 GLN A C 1
ATOM 8615 O O . GLN A 1 1097 ? 27.562 12.166 -10.035 1.00 53.91 1097 GLN A O 1
ATOM 8620 N N . ASP A 1 1098 ? 28.074 14.291 -10.546 1.00 56.28 1098 ASP A N 1
ATOM 8621 C CA . ASP A 1 1098 ? 29.187 14.393 -9.595 1.00 56.28 1098 ASP A CA 1
ATOM 8622 C C . ASP A 1 1098 ? 28.712 14.338 -8.137 1.00 56.28 1098 ASP A C 1
ATOM 8624 O O . ASP A 1 1098 ? 29.359 13.729 -7.287 1.00 56.28 1098 ASP A O 1
ATOM 8628 N N . GLN A 1 1099 ? 27.539 14.904 -7.829 1.00 51.81 1099 GLN A N 1
ATOM 8629 C CA . GLN A 1 1099 ? 26.907 14.744 -6.517 1.00 51.81 1099 GLN A CA 1
ATOM 8630 C C . GLN A 1 1099 ? 26.497 13.296 -6.258 1.00 51.81 1099 GLN A C 1
ATOM 8632 O O . GLN A 1 1099 ? 26.602 12.842 -5.123 1.00 51.81 1099 GLN A O 1
ATOM 8637 N N . THR A 1 1100 ? 26.076 12.565 -7.289 1.00 46.47 1100 THR A N 1
ATOM 8638 C CA . THR A 1 1100 ? 25.763 11.136 -7.180 1.00 46.47 1100 THR A CA 1
ATOM 8639 C C . THR A 1 1100 ? 27.028 10.321 -6.908 1.00 46.47 1100 THR A C 1
ATOM 8641 O O . THR A 1 1100 ? 27.013 9.481 -6.014 1.00 46.47 1100 THR A O 1
ATOM 8644 N N . LEU A 1 1101 ? 28.141 10.626 -7.582 1.00 49.16 1101 LEU A N 1
ATOM 8645 C CA . LEU A 1 1101 ? 29.457 10.021 -7.325 1.00 49.16 1101 LEU A CA 1
ATOM 8646 C C . LEU A 1 1101 ? 29.991 10.344 -5.919 1.00 49.16 1101 LEU A C 1
ATOM 8648 O O . LEU A 1 1101 ? 30.489 9.460 -5.220 1.00 49.16 1101 LEU A O 1
ATOM 8652 N N . LEU A 1 1102 ? 29.856 11.598 -5.472 1.00 52.16 1102 LEU A N 1
ATOM 8653 C CA . LEU A 1 1102 ? 30.246 12.018 -4.124 1.00 52.16 1102 LEU A CA 1
ATOM 8654 C C . LEU A 1 1102 ? 29.395 11.327 -3.054 1.00 52.16 1102 LEU A C 1
ATOM 8656 O O . LEU A 1 1102 ? 29.920 10.914 -2.019 1.00 52.16 1102 LEU A O 1
ATOM 8660 N N . LEU A 1 1103 ? 28.091 11.191 -3.305 1.00 45.91 1103 LEU A N 1
ATOM 8661 C CA . LEU A 1 1103 ? 27.161 10.502 -2.421 1.00 45.91 1103 LEU A CA 1
ATOM 8662 C C . LEU A 1 1103 ? 27.513 9.010 -2.354 1.00 45.91 1103 LEU A C 1
ATOM 8664 O O . LEU A 1 1103 ? 27.708 8.505 -1.255 1.00 45.91 1103 LEU A O 1
ATOM 8668 N N . GLN A 1 1104 ? 27.700 8.334 -3.495 1.00 47.81 1104 GLN A N 1
ATOM 8669 C CA . GLN A 1 1104 ? 28.117 6.925 -3.578 1.00 47.81 1104 GLN A CA 1
ATOM 8670 C C . GLN A 1 1104 ? 29.373 6.628 -2.737 1.00 47.81 1104 GLN A C 1
ATOM 8672 O O . GLN A 1 1104 ? 29.399 5.629 -2.023 1.00 47.81 1104 GLN A O 1
ATOM 8677 N N . ARG A 1 1105 ? 30.374 7.521 -2.741 1.00 52.28 1105 ARG A N 1
ATOM 8678 C CA . ARG A 1 1105 ? 31.601 7.368 -1.931 1.00 52.28 1105 ARG A CA 1
ATOM 8679 C C . ARG A 1 1105 ? 31.418 7.724 -0.458 1.00 52.28 1105 ARG A C 1
ATOM 8681 O O . ARG A 1 1105 ? 31.836 6.976 0.419 1.00 52.28 1105 ARG A O 1
ATOM 8688 N N . SER A 1 1106 ? 30.707 8.813 -0.168 1.00 45.22 1106 SER A N 1
ATOM 8689 C CA . SER A 1 1106 ? 30.391 9.221 1.213 1.00 45.22 1106 SER A CA 1
ATOM 8690 C C . SER A 1 1106 ? 29.530 8.189 1.955 1.00 45.22 1106 SER A C 1
ATOM 8692 O O . SER A 1 1106 ? 29.496 8.181 3.180 1.00 45.22 1106 SER A O 1
ATOM 8694 N N . LEU A 1 1107 ? 28.837 7.316 1.219 1.00 42.31 1107 LEU A N 1
ATOM 8695 C CA . LEU A 1 1107 ? 28.037 6.213 1.747 1.00 42.31 1107 LEU A CA 1
ATOM 8696 C C . LEU A 1 1107 ? 28.852 4.934 2.019 1.00 42.31 1107 LEU A C 1
ATOM 8698 O O . LEU A 1 1107 ? 28.367 4.074 2.749 1.00 42.31 1107 LEU A O 1
ATOM 8702 N N . HIS A 1 1108 ? 30.075 4.809 1.485 1.00 39.81 1108 HIS A N 1
ATOM 8703 C CA . HIS A 1 1108 ? 30.984 3.688 1.768 1.00 39.81 1108 HIS A CA 1
ATOM 8704 C C . HIS A 1 1108 ? 31.799 3.918 3.060 1.00 39.81 1108 HIS A C 1
ATOM 8706 O O . HIS A 1 1108 ? 32.186 2.977 3.760 1.00 39.81 1108 HIS A O 1
ATOM 8712 N N . GLU A 1 1109 ? 32.007 5.180 3.445 1.00 39.41 1109 GLU A N 1
ATOM 8713 C CA . GLU A 1 1109 ? 32.570 5.554 4.740 1.00 39.41 1109 GLU A CA 1
ATOM 8714 C C . GLU A 1 1109 ? 31.467 5.579 5.809 1.00 39.41 1109 GLU A C 1
ATOM 8716 O O . GLU A 1 1109 ? 30.786 6.580 6.003 1.00 39.41 1109 GLU A O 1
ATOM 8721 N N . GLY A 1 1110 ? 31.299 4.473 6.541 1.00 42.81 1110 GLY A N 1
ATOM 8722 C CA . GLY A 1 1110 ? 30.393 4.399 7.692 1.00 42.81 1110 GLY A CA 1
ATOM 8723 C C . GLY A 1 1110 ? 30.589 5.565 8.672 1.00 42.81 1110 GLY A C 1
ATOM 8724 O O . GLY A 1 1110 ? 31.627 5.657 9.335 1.00 42.81 1110 GLY A O 1
ATOM 8725 N N . TRP A 1 1111 ? 29.582 6.438 8.733 1.00 33.91 1111 TRP A N 1
ATOM 8726 C CA . TRP A 1 1111 ? 29.481 7.601 9.619 1.00 33.91 1111 TRP A CA 1
ATOM 8727 C C . TRP A 1 1111 ? 28.042 7.795 10.113 1.00 33.91 1111 TRP A C 1
ATOM 8729 O O . TRP A 1 1111 ? 27.549 8.910 10.106 1.00 33.91 1111 TRP A O 1
ATOM 8739 N N . TRP A 1 1112 ? 27.335 6.742 10.538 1.00 38.31 1112 TRP A N 1
ATOM 8740 C CA . TRP A 1 1112 ? 26.001 6.933 11.144 1.00 38.31 1112 TRP A CA 1
ATOM 8741 C C . TRP A 1 1112 ? 25.672 5.979 12.301 1.00 38.31 1112 TRP A C 1
ATOM 8743 O O . TRP A 1 1112 ? 24.514 5.921 12.701 1.00 38.31 1112 TRP A O 1
ATOM 8753 N N . GLU A 1 1113 ? 26.647 5.243 12.851 1.00 31.42 1113 GLU A N 1
ATOM 8754 C CA . GLU A 1 1113 ? 26.363 4.252 13.907 1.00 31.42 1113 GLU A CA 1
ATOM 8755 C C . GLU A 1 1113 ? 26.391 4.780 15.350 1.00 31.42 1113 GLU A C 1
ATOM 8757 O O . GLU A 1 1113 ? 25.828 4.114 16.205 1.00 31.42 1113 GLU A O 1
ATOM 8762 N N . ASP A 1 1114 ? 26.908 5.977 15.650 1.00 33.22 1114 ASP A N 1
ATOM 8763 C CA . ASP A 1 1114 ? 26.965 6.452 17.045 1.00 33.22 1114 ASP A CA 1
ATOM 8764 C C . ASP A 1 1114 ? 26.470 7.902 17.206 1.00 33.22 1114 ASP A C 1
ATOM 8766 O O . ASP A 1 1114 ? 27.234 8.859 17.081 1.00 33.22 1114 ASP A O 1
ATOM 8770 N N . GLU A 1 1115 ? 25.193 8.079 17.569 1.00 37.97 1115 GLU A N 1
ATOM 8771 C CA . GLU A 1 1115 ? 24.686 9.348 18.134 1.00 37.97 1115 GLU A CA 1
ATOM 8772 C C . GLU A 1 1115 ? 25.142 9.567 19.597 1.00 37.97 1115 GLU A C 1
ATOM 8774 O O . GLU A 1 1115 ? 24.936 10.646 20.154 1.00 37.97 1115 GLU A O 1
ATOM 8779 N N . GLU A 1 1116 ? 25.825 8.599 20.226 1.00 34.59 1116 GLU A N 1
ATOM 8780 C CA . GLU A 1 1116 ? 26.308 8.724 21.613 1.00 34.59 1116 GLU A CA 1
ATOM 8781 C C . GLU A 1 1116 ? 27.678 9.408 21.767 1.00 34.59 1116 GLU A C 1
ATOM 8783 O O . GLU A 1 1116 ? 28.059 9.775 22.882 1.00 34.59 1116 GLU A O 1
ATOM 8788 N N . VAL A 1 1117 ? 28.417 9.666 20.681 1.00 34.72 1117 VAL A N 1
ATOM 8789 C CA . VAL A 1 1117 ? 29.699 10.389 20.751 1.00 34.72 1117 VAL A CA 1
ATOM 8790 C C . VAL A 1 1117 ? 29.694 11.571 19.790 1.00 34.72 1117 VAL A C 1
ATOM 8792 O O . VAL A 1 1117 ? 30.225 11.513 18.685 1.00 34.72 1117 VAL A O 1
ATOM 8795 N N . ALA A 1 1118 ? 29.122 12.688 20.239 1.00 29.48 1118 ALA A N 1
ATOM 8796 C CA . ALA A 1 1118 ? 29.274 13.969 19.558 1.00 29.48 1118 ALA A CA 1
ATOM 8797 C C . ALA A 1 1118 ? 30.777 14.311 19.395 1.00 29.48 1118 ALA A C 1
ATOM 8799 O O . ALA A 1 1118 ? 31.482 14.419 20.407 1.00 29.48 1118 ALA A O 1
ATOM 8800 N N . PRO A 1 1119 ? 31.290 14.518 18.165 1.00 30.12 1119 PRO A N 1
ATOM 8801 C CA . PRO A 1 1119 ? 32.625 15.062 17.972 1.00 30.12 1119 PRO A CA 1
ATOM 8802 C C . PRO A 1 1119 ? 32.681 16.517 18.455 1.00 30.12 1119 PRO A C 1
ATOM 8804 O O . PRO A 1 1119 ? 31.670 17.223 18.510 1.00 30.12 1119 PRO A O 1
ATOM 8807 N N . ASP A 1 1120 ? 33.882 16.963 18.831 1.00 36.09 1120 ASP A N 1
ATOM 8808 C CA . ASP A 1 1120 ? 34.129 18.295 19.378 1.00 36.09 1120 ASP A CA 1
ATOM 8809 C C . ASP A 1 1120 ? 33.581 19.387 18.443 1.00 36.09 1120 ASP A C 1
ATOM 8811 O O . ASP A 1 1120 ? 34.010 19.571 17.303 1.00 36.09 1120 ASP A O 1
ATOM 8815 N N . ARG A 1 1121 ? 32.622 20.145 18.982 1.00 34.97 1121 ARG A N 1
ATOM 8816 C CA . ARG A 1 1121 ? 31.892 21.255 18.357 1.00 34.97 1121 ARG A CA 1
ATOM 8817 C C . ARG A 1 1121 ? 32.821 22.292 17.707 1.00 34.97 1121 ARG A C 1
ATOM 8819 O O . ARG A 1 1121 ? 32.368 23.060 16.862 1.00 34.97 1121 ARG A O 1
ATOM 8826 N N . SER A 1 1122 ? 34.100 22.327 18.091 1.00 33.44 1122 SER A N 1
ATOM 8827 C CA . SER A 1 1122 ? 35.121 23.218 17.535 1.00 33.44 1122 SER A CA 1
ATOM 8828 C C . SER A 1 1122 ? 35.523 22.892 16.086 1.00 33.44 1122 SER A C 1
ATOM 8830 O O . SER A 1 1122 ? 35.809 23.816 15.323 1.00 33.44 1122 SER A O 1
ATOM 8832 N N . GLU A 1 1123 ? 35.472 21.622 15.674 1.00 35.50 1123 GLU A N 1
ATOM 8833 C CA . GLU A 1 1123 ? 35.871 21.180 14.329 1.00 35.50 1123 GLU A CA 1
ATOM 8834 C C . GLU A 1 1123 ? 34.729 21.390 13.317 1.00 35.50 1123 GLU A C 1
ATOM 8836 O O . GLU A 1 1123 ? 34.933 21.925 12.227 1.00 35.50 1123 GLU A O 1
ATOM 8841 N N . VAL A 1 1124 ? 33.489 21.133 13.751 1.00 36.53 1124 VAL A N 1
ATOM 8842 C CA . VAL A 1 1124 ? 32.259 21.402 12.983 1.00 36.53 1124 VAL A CA 1
ATOM 8843 C C . VAL A 1 1124 ? 32.016 22.909 12.815 1.00 36.53 1124 VAL A C 1
ATOM 8845 O O . VAL A 1 1124 ? 31.676 23.365 11.725 1.00 36.53 1124 VAL A O 1
ATOM 8848 N N . LEU A 1 1125 ? 32.270 23.721 13.851 1.00 36.00 1125 LEU A N 1
ATOM 8849 C CA . LEU A 1 1125 ? 32.211 25.186 13.738 1.00 36.00 1125 LEU A CA 1
ATOM 8850 C C . LEU A 1 1125 ? 33.311 25.749 12.824 1.00 36.00 1125 LEU A C 1
ATOM 8852 O O . LEU A 1 1125 ? 33.104 26.797 12.219 1.00 36.00 1125 LEU A O 1
ATOM 8856 N N . GLY A 1 1126 ? 34.459 25.081 12.688 1.00 35.91 1126 GLY A N 1
ATOM 8857 C CA . GLY A 1 1126 ? 35.504 25.472 11.735 1.00 35.91 1126 GLY A CA 1
ATOM 8858 C C . GLY A 1 1126 ? 35.072 25.303 10.275 1.00 35.91 1126 GLY A C 1
ATOM 8859 O O . GLY A 1 1126 ? 35.391 26.149 9.441 1.00 35.91 1126 GLY A O 1
ATOM 8860 N N . ILE A 1 1127 ? 34.294 24.256 9.988 1.00 36.56 1127 ILE A N 1
ATOM 8861 C CA . ILE A 1 1127 ? 33.764 23.947 8.652 1.00 36.56 1127 ILE A CA 1
ATOM 8862 C C . ILE A 1 1127 ? 32.551 24.834 8.322 1.00 36.56 1127 ILE A C 1
ATOM 8864 O O . ILE A 1 1127 ? 32.480 25.396 7.231 1.00 36.56 1127 ILE A O 1
ATOM 8868 N N . ILE A 1 1128 ? 31.640 25.050 9.280 1.00 36.19 1128 ILE A N 1
ATOM 8869 C CA . ILE A 1 1128 ? 30.452 25.906 9.097 1.00 36.19 1128 ILE A CA 1
ATOM 8870 C C . ILE A 1 1128 ? 30.839 27.382 8.911 1.00 36.19 1128 ILE A C 1
ATOM 8872 O O . ILE A 1 1128 ? 30.328 28.037 8.005 1.00 36.19 1128 ILE A O 1
ATOM 8876 N N . ASN A 1 1129 ? 31.808 27.899 9.676 1.00 36.44 1129 ASN A N 1
ATOM 8877 C CA . ASN A 1 1129 ? 32.280 29.281 9.500 1.00 36.44 1129 ASN A CA 1
ATOM 8878 C C . ASN A 1 1129 ? 33.031 29.499 8.171 1.00 36.44 1129 ASN A C 1
ATOM 8880 O O . ASN A 1 1129 ? 33.145 30.634 7.719 1.00 36.44 1129 ASN A O 1
ATOM 8884 N N . GLY A 1 1130 ? 33.518 28.434 7.521 1.00 37.84 1130 GLY A N 1
ATOM 8885 C CA . GLY A 1 1130 ? 34.040 28.500 6.152 1.00 37.84 1130 GLY A CA 1
ATOM 8886 C C . GLY A 1 1130 ? 32.947 28.572 5.075 1.00 37.84 1130 GLY A C 1
ATOM 8887 O O . GLY A 1 1130 ? 33.216 29.040 3.972 1.00 37.84 1130 GLY A O 1
ATOM 8888 N N . LEU A 1 1131 ? 31.720 28.143 5.395 1.00 37.56 1131 LEU A N 1
ATOM 8889 C CA . LEU A 1 1131 ? 30.564 28.104 4.490 1.00 37.56 1131 LEU A CA 1
ATOM 8890 C C . LEU A 1 1131 ? 29.633 29.325 4.639 1.00 37.56 1131 LEU A C 1
ATOM 8892 O O . LEU A 1 1131 ? 28.976 29.714 3.673 1.00 37.56 1131 LEU A O 1
ATOM 8896 N N . GLU A 1 1132 ? 29.584 29.965 5.812 1.00 35.19 1132 GLU A N 1
ATOM 8897 C CA . GLU A 1 1132 ? 28.692 31.109 6.079 1.00 35.19 1132 GLU A CA 1
ATOM 8898 C C . GLU A 1 1132 ? 29.204 32.468 5.559 1.00 35.19 1132 GLU A C 1
ATOM 8900 O O . GLU A 1 1132 ? 28.399 33.377 5.338 1.00 35.19 1132 GLU A O 1
ATOM 8905 N N . ASP A 1 1133 ? 30.502 32.618 5.271 1.00 33.44 1133 ASP A N 1
ATOM 8906 C CA . ASP A 1 1133 ? 31.113 33.926 4.954 1.00 33.44 1133 ASP A CA 1
ATOM 8907 C C . ASP A 1 1133 ? 30.764 34.476 3.546 1.00 33.44 1133 ASP A C 1
ATOM 8909 O O . ASP A 1 1133 ? 31.240 35.538 3.148 1.00 33.44 1133 ASP A O 1
ATOM 8913 N N . SER A 1 1134 ? 29.897 33.793 2.782 1.00 39.19 1134 SER A N 1
ATOM 8914 C CA . SER A 1 1134 ? 29.411 34.258 1.466 1.00 39.19 1134 SER A CA 1
ATOM 8915 C C . SER A 1 1134 ? 27.895 34.472 1.364 1.00 39.19 1134 SER A C 1
ATOM 8917 O O . SER A 1 1134 ? 27.442 35.121 0.424 1.00 39.19 1134 SER A O 1
ATOM 8919 N N . ARG A 1 1135 ? 27.089 34.000 2.330 1.00 38.28 1135 ARG A N 1
ATOM 8920 C CA . ARG A 1 1135 ? 25.612 34.072 2.253 1.00 38.28 1135 ARG A CA 1
ATOM 8921 C C . ARG A 1 1135 ? 24.983 35.283 2.948 1.00 38.28 1135 ARG A C 1
ATOM 8923 O O . ARG A 1 1135 ? 23.782 35.499 2.814 1.00 38.28 1135 ARG A O 1
ATOM 8930 N N . SER A 1 1136 ? 25.752 36.102 3.665 1.00 34.41 1136 SER A N 1
ATOM 8931 C CA . SER A 1 1136 ? 25.182 37.159 4.518 1.00 34.41 1136 SER A CA 1
ATOM 8932 C C . SER A 1 1136 ? 24.787 38.464 3.805 1.00 34.41 1136 SER A C 1
ATOM 8934 O O . SER A 1 1136 ? 24.310 39.384 4.470 1.00 34.41 1136 SER A O 1
ATOM 8936 N N . THR A 1 1137 ? 24.891 38.561 2.472 1.00 34.41 1137 THR A N 1
ATOM 8937 C CA . THR A 1 1137 ? 24.492 39.785 1.739 1.00 34.41 1137 THR A CA 1
ATOM 8938 C C . THR A 1 1137 ? 23.489 39.624 0.594 1.00 34.41 1137 THR A C 1
ATOM 8940 O O . THR A 1 1137 ? 22.965 40.644 0.155 1.00 34.41 1137 THR A O 1
ATOM 8943 N N . GLU A 1 1138 ? 23.136 38.414 0.144 1.00 38.16 1138 GLU A N 1
ATOM 8944 C CA . GLU A 1 1138 ? 22.259 38.246 -1.039 1.00 38.16 1138 GLU A CA 1
ATOM 8945 C C . GLU A 1 1138 ? 20.826 37.778 -0.728 1.00 38.16 1138 GLU A C 1
ATOM 8947 O O . GLU A 1 1138 ? 19.887 38.190 -1.411 1.00 38.16 1138 GLU A O 1
ATOM 8952 N N . THR A 1 1139 ? 20.589 37.041 0.362 1.00 33.78 1139 THR A N 1
ATOM 8953 C CA . THR A 1 1139 ? 19.234 36.545 0.697 1.00 33.78 1139 THR A CA 1
ATOM 8954 C C . THR A 1 1139 ? 18.268 37.657 1.135 1.00 33.78 1139 THR A C 1
ATOM 8956 O O . THR A 1 1139 ? 17.052 37.507 1.038 1.00 33.78 1139 THR A O 1
ATOM 8959 N N . ALA A 1 1140 ? 18.785 38.821 1.543 1.00 31.52 1140 ALA A N 1
ATOM 8960 C CA . ALA A 1 1140 ? 17.964 39.988 1.872 1.00 31.52 1140 ALA A CA 1
ATOM 8961 C C . ALA A 1 1140 ? 17.407 40.721 0.632 1.00 31.52 1140 ALA A C 1
ATOM 8963 O O . ALA A 1 1140 ? 16.504 41.542 0.778 1.00 31.52 1140 ALA A O 1
ATOM 8964 N N . PHE A 1 1141 ? 17.916 40.440 -0.576 1.00 29.62 1141 PHE A N 1
ATOM 8965 C CA . PHE A 1 1141 ? 17.476 41.117 -1.803 1.00 29.62 1141 PHE A CA 1
ATOM 8966 C C . PHE A 1 1141 ? 16.427 40.315 -2.593 1.00 29.62 1141 PHE A C 1
ATOM 8968 O O . PHE A 1 1141 ? 15.556 40.922 -3.211 1.00 29.62 1141 PHE A O 1
ATOM 8975 N N . MET A 1 1142 ? 16.440 38.975 -2.518 1.00 30.80 1142 MET A N 1
ATOM 8976 C CA . MET A 1 1142 ? 15.451 38.131 -3.217 1.00 30.80 1142 MET A CA 1
ATOM 8977 C C . MET A 1 1142 ? 14.121 37.962 -2.467 1.00 30.80 1142 MET A C 1
ATOM 8979 O O . MET A 1 1142 ? 13.069 37.983 -3.101 1.00 30.80 1142 MET A O 1
ATOM 8983 N N . LEU A 1 1143 ? 14.116 37.914 -1.128 1.00 31.95 1143 LEU A N 1
ATOM 8984 C CA . LEU A 1 1143 ? 12.863 37.823 -0.350 1.00 31.95 1143 LEU A CA 1
ATOM 8985 C C . LEU A 1 1143 ? 12.015 39.113 -0.389 1.00 31.95 1143 LEU A C 1
ATOM 8987 O O . LEU A 1 1143 ? 10.837 39.100 -0.035 1.00 31.95 1143 LEU A O 1
ATOM 8991 N N . ALA A 1 1144 ? 12.582 40.221 -0.875 1.00 32.03 1144 ALA A N 1
ATOM 8992 C CA . ALA A 1 1144 ? 11.850 41.459 -1.138 1.00 32.03 1144 ALA A CA 1
ATOM 8993 C C . ALA A 1 1144 ? 11.157 41.484 -2.518 1.00 32.03 1144 ALA A C 1
ATOM 8995 O O . ALA A 1 1144 ? 10.405 42.419 -2.795 1.00 32.03 1144 ALA A O 1
ATOM 8996 N N . TRP A 1 1145 ? 11.396 40.494 -3.392 1.00 32.78 1145 TRP A N 1
ATOM 8997 C CA . TRP A 1 1145 ? 10.838 40.490 -4.750 1.00 32.78 1145 TRP A CA 1
ATOM 8998 C C . TRP A 1 1145 ? 9.569 39.634 -4.896 1.00 32.78 1145 TRP A C 1
ATOM 9000 O O . TRP A 1 1145 ? 8.703 39.989 -5.694 1.00 32.78 1145 TRP A O 1
ATOM 9010 N N . GLU A 1 1146 ? 9.385 38.600 -4.066 1.00 29.61 1146 GLU A N 1
ATOM 9011 C CA . GLU A 1 1146 ? 8.212 37.705 -4.139 1.00 29.61 1146 GLU A CA 1
ATOM 9012 C C . GLU A 1 1146 ? 7.029 38.100 -3.236 1.00 29.61 1146 GLU A C 1
ATOM 9014 O O . GLU A 1 1146 ? 5.941 37.546 -3.373 1.00 29.61 1146 GLU A O 1
ATOM 9019 N N . SER A 1 1147 ? 7.171 39.110 -2.370 1.00 29.83 1147 SER A N 1
ATOM 9020 C CA . SER A 1 1147 ? 6.043 39.652 -1.597 1.00 29.83 1147 SER A CA 1
ATOM 9021 C C . SER A 1 1147 ? 5.628 41.040 -2.101 1.00 29.83 1147 SER A C 1
ATOM 9023 O O . SER A 1 1147 ? 6.098 42.079 -1.643 1.00 29.83 1147 SER A O 1
ATOM 9025 N N . ARG A 1 1148 ? 4.688 41.081 -3.053 1.00 30.64 1148 ARG A N 1
ATOM 9026 C CA . ARG A 1 1148 ? 3.863 42.276 -3.292 1.00 30.64 1148 ARG A CA 1
ATOM 9027 C C . ARG A 1 1148 ? 2.463 42.059 -2.734 1.00 30.64 1148 ARG A C 1
ATOM 9029 O O . ARG A 1 1148 ? 1.525 41.818 -3.483 1.00 30.64 1148 ARG A O 1
ATOM 9036 N N . ASP A 1 1149 ? 2.339 42.255 -1.425 1.00 26.84 1149 ASP A N 1
ATOM 9037 C CA . ASP A 1 1149 ? 1.154 42.901 -0.867 1.00 26.84 1149 ASP A CA 1
ATOM 9038 C C . ASP A 1 1149 ? 1.595 44.247 -0.272 1.00 26.84 1149 ASP A C 1
ATOM 9040 O O . ASP A 1 1149 ? 2.288 44.327 0.743 1.00 26.84 1149 ASP A O 1
ATOM 9044 N N . PHE A 1 1150 ? 1.301 45.330 -0.991 1.00 34.34 1150 PHE A N 1
ATOM 9045 C CA . PHE A 1 1150 ? 1.735 46.686 -0.655 1.00 34.34 1150 PHE A CA 1
ATOM 9046 C C . PHE A 1 1150 ? 0.619 47.412 0.105 1.00 34.34 1150 PHE A C 1
ATOM 9048 O O . PHE A 1 1150 ? 0.031 48.364 -0.401 1.00 34.34 1150 PHE A O 1
ATOM 9055 N N . SER A 1 1151 ? 0.344 47.002 1.347 1.00 30.62 1151 SER A N 1
ATOM 9056 C CA . SER A 1 1151 ? -0.306 47.889 2.323 1.00 30.62 1151 SER A CA 1
ATOM 9057 C C . SER A 1 1151 ? -0.118 47.452 3.780 1.00 30.62 1151 SER A C 1
ATOM 9059 O O . SER A 1 1151 ? -1.079 47.045 4.416 1.00 30.62 1151 SER A O 1
ATOM 9061 N N . SER A 1 1152 ? 1.094 47.598 4.327 1.00 27.95 1152 SER A N 1
ATOM 9062 C CA . SER A 1 1152 ? 1.335 48.236 5.642 1.00 27.95 1152 SER A CA 1
ATOM 9063 C C . SER A 1 1152 ? 2.777 48.011 6.118 1.00 27.95 1152 SER A C 1
ATOM 9065 O O . SER A 1 1152 ? 3.057 47.100 6.888 1.00 27.95 1152 SER A O 1
ATOM 9067 N N . MET A 1 1153 ? 3.691 48.890 5.703 1.00 27.62 1153 MET A N 1
ATOM 9068 C CA . MET A 1 1153 ? 4.915 49.181 6.455 1.00 27.62 1153 MET A CA 1
ATOM 9069 C C . MET A 1 1153 ? 4.745 50.553 7.113 1.00 27.62 1153 MET A C 1
ATOM 9071 O O . MET A 1 1153 ? 4.945 51.583 6.469 1.00 27.62 1153 MET A O 1
ATOM 9075 N N . GLN A 1 1154 ? 4.344 50.555 8.383 1.00 34.09 1154 GLN A N 1
ATOM 9076 C CA . GLN A 1 1154 ? 4.660 51.614 9.343 1.00 34.09 1154 GLN A CA 1
ATOM 9077 C C . GLN A 1 1154 ? 4.495 51.065 10.770 1.00 34.09 1154 GLN A C 1
ATOM 9079 O O . GLN A 1 1154 ? 3.471 51.295 11.404 1.00 34.09 1154 GLN A O 1
ATOM 9084 N N . ASP A 1 1155 ? 5.470 50.260 11.204 1.00 31.09 1155 ASP A N 1
ATOM 9085 C CA . ASP A 1 1155 ? 6.159 50.334 12.508 1.00 31.09 1155 ASP A CA 1
ATOM 9086 C C . ASP A 1 1155 ? 7.313 49.318 12.565 1.00 31.09 1155 ASP A C 1
ATOM 9088 O O . ASP A 1 1155 ? 7.111 48.165 12.118 1.00 31.09 1155 ASP A O 1
#

Sequence (1155 aa):
MHQKAQYDNKGNLLFFVIDGNIYNKDGYEIADAQFVYTDGIPSVNECDICIPTNQPDVSVIPVPGSCTLYYIVFSFLEEDDSQTAIFNEDGVHLFYTIIDISAINDNFNDPEILGDLIAEGQVSDYPQLNQERLNGWLAEMIAFDYNDALLSQKPFIFQGTLDYEDNPFKRFYASYGGHVKSYSVTSSEISIDPTNVIFGSCGSSGFNGDDSESNNSIQNGMRGGELEISYCNDLQSYVLSTSDASGDPSFTTVHAILLNDDGTFTEDVPGLFCLDGYIEAIIAGHEFSPSGNYLYINIGNQNASSPVTSAEIRCIEVSTDQFAPLPNLDSFLPELLSDRYYLSRIESGYFEGEPVLYLQGDNGQLAIIRNPDEPQNATIEEITTSTSVLNCDYTAGLEFAAIDGIDEEMAFRFFTEQNYNGTQIQDYMASAACCLELSPIVNEPYTYFNGTEDWEGTDNPFDSEVVCFDGNLVFGPDANYDIFDMRFEFGPDAEMIVEPGAYVRMSNCVLTSLSCNKAMWPGVTIEGTANITQGTGAGITQGKFVLRANSLLENATFGVWVDGGAIFKGFNSRFEDNWVGIYMKPHLFENEANKTRIDNCTFDWTGIFNDPSLEPQFHVYMSKVQGVYLKESSFLCTAPFETFSINKRGTGVRSYKAGFRMIGENDTYANDSDHDAFYRLTRGLVSSNTPADGLSFSCEGMEFQECRTGMRVNGTLAQQVIFNNFYIPQNVVIPGEMNRIPEGIYLLGSSAYTIEENHFTTLGTDVQSGIIVDNSGPNDDVIFRNYFDRLGTGIYSKKINASYTLDTQGQVDDRGERGLQNRCNFFTQNRIDIYAGPGSIWKNVQGAFSQFIQDRTNNKFSYNGCFNDEHDVLINDDYGVIAPANDPTLDFFYLHINADITRPECESVHMDLIPNSLNPEPFEYESACPSNYTVNDDGGGTHTPHLHKSYKADDERERTSIETDIYQERIALEGAKALYELTVDHGEKLDLLAAIQETMTVTSSELKDLLYAKSPLSEEVLKEAIGRSPAMDPWHLTQVMLANTPLDKGVLYTLEESGLLSDFFLSFVYNAQENSTDGIKRLLEYEIAHRYSMIGQDQTLLLQRSLHEGWWEDEEVAPDRSEVLGIINGLEDSRSTETAFMLAWESRDFSSMQD

Radius of gyration: 44.79 Å; Cα contacts (8 Å, |Δi|>4): 2643; chains: 1; bounding box: 127×98×103 Å

Nearest PDB structures (foldseek):
  4xqf-assembly1_A  TM=4.854E-01  e=4.865E-01  Enterobacteria phage HK620
  4xnf-assembly1_A  TM=3.419E-01  e=2.223E-01  Enterobacteria phage HK620
  4xkw-assembly1_A  TM=3.306E-01  e=4.657E-01  Enterobacteria phage HK620

Foldseek 3Di:
DAKAWAADLVRQTQWMADLRWIAGSVGHTQWDEQWDQDPNDTDGDPIPHYDDHSDHDWDWAAAQPDPFKIKIKDKDQDADPPPPRDRDQFAIWIKIWMKGQADQRPVVVDNVRGIYTDDIDTADTDPGDPPVLVVVLVVVCVVDDPPPCPPPDDFDWAKEWDDDPPQSWTWIWTDTQQWIWIWTRHNPDTYTPVPDIDDDDPPCPPPPDDDPDDPPDLNFGWRWFHWYWDAAQVVRWIWIWTWTDRNQQQFIFIWTFTADPSRHGDPDTPTGDGPGGDRAWDFLAWDAFPNNQKIKTWIAHPDPPDPPDQTDIWIAGPVPRDTDDQPQRVPVDSCCCHPWQRNWYWAWADDPNATWIWTATDLRWIKTFGPSVRSPPTHIDTDDPPDPPSPPVPVPDDPPPPPPPDPDDPRDDDDDPHNGHRVCVVVVVCVVDDDDPPFDEDPDQEDEDADADEAEALNDPRSHLEYEYAHEYEYDANAEYHYENHEYEYEQAYEYEFEFNHAYEYAQYEYAYDPPLLHAHAAYEWDDAQAADPDDDPPRTGGEYEYEHAYEQELHCENYEHYHLHEYEYYLYEYEQHLEQHAYDAHDYPPDARNHEHENYEYEYAAQGSPNVGFRAEPEEEENHEHYEAELAAFYYNHDCVRPPLQRQHEYEEYHLYAYEYEFLQDDPVCSVSHAEHYSHCEHYEAAHAPVSVHEYEHYNHEYANHQEDYEHARAEAYEYANYEHAWEDPPPDPPDPDDAREDYEYHLYENYEHELAEYDYPAADQYEHYEAEPPAAAAYEDAQYEHEHYVEDYEYEAEFHAFDADPVRATPDGDQGGYEQALYEYANHQEHEEYDANRDGRLEHFDQDPALQSARNYFFHDLDDDPSGWPYEYDPNYSPPDDDDLRAREHEFEPLVCSTTPTHGYDPRYDYDYRPNDNDDDDSCRNRPDPDPDPDDRHSDPDRDDLDFDDPPLPVVLVVLVVVLVVLVVVLVVLVVVLCCLALVVCQVVLLVVLAPAPDAALVNNLVSLLVRPPYDLVSLLSQLVGPVHRQQVSNLSSLLSNPVDDPSSLVSNVVSCNHDPVSNVSNVVSNVVDDDDPSRVSVVSSVVSVVSSVVSVVVSVVSVVSPDDDDDPPDDDDPVVVVVVVVVVPPPPPPDVVPVVVPPDPPPPDDDD